Protein 6BGT (pdb70)

InterPro domains:
  IPR003006 Immunoglobulin/major histocompatibility complex, conserved site [PS00290] (214-220)
  IPR003597 Immunoglobulin C1-set [PF07654] (137-223)
  IPR003597 Immunoglobulin C1-set [SM00407] (151-226)
  IPR003599 Immunoglobulin domain subtype [SM00409] (30-129)
  IPR003599 Immunoglobulin domain subtype [SM00409] (141-232)
  IPR007110 Immunoglobulin-like domain [PS50835] (24-111)
  IPR007110 Immunoglobulin-like domain [PS50835] (135-232)
  IPR013106 Immunoglobulin V-set domain [PF07686] (28-128)
  IPR013106 Immunoglobulin V-set domain [SM00406] (40-112)
  IPR013783 Immunoglobulin-like fold [G3DSA:2.60.40.10] (18-133)
  IPR013783 Immunoglobulin-like fold [G3DSA:2.60.40.10] (134-236)
  IPR036179 Immunoglobulin-like domain superfamily [SSF48726] (24-128)
  IPR036179 Immunoglobulin-like domain superfamily [SSF48726] (132-234)
  IPR050150 Immunoglobulin Variable Light Chain [PTHR23267] (22-113)

Radius of gyration: 41.81 Å; Cα contacts (8 Å, |Δi|>4): 2658; chains: 3; bounding box: 106×92×102 Å

B-factor: mean 66.71, std 29.15, range [14.41, 177.91]

Sequence (1010 aa):
TQVCTGTDMKLRLPASPETHLDMLRHLYQGCQVVQGNLELTYLPTNASLSFLQDIQEVQGYVLIAHNQVRQVPLQRLRIVRGTQLFEDNYALAVLDNGDSPGGLRELQLRSLTEILKGGVLIQRNPQLCYQDTILWKDIFHKNNQLALTLIDTNRSRACHPCSPMCKGSRCWGESSEDCQSLTRTVCAGGCARCKGPLPTDCCHEQCAAGCTGPKHSDCLACLHFNHSGICELHCPALVTYNTDTFESMPNPEGRYTFGASCVTACPYNYLSTDVGSCTLVCPLHNQEVTAEDGTQRCEKCSKPCARVCYGLGMEHLREVRAVTSANIQEFAGCKKIFGSLAFLPESFDGDPASNTAPLQPEQLQVFETLEEITGYLYISAWPDSLPDLSVFQNLQVIRGRILHNGAYSLTLQGLGISWLGLRSLRELGSGLALIHHNTHLCFVHTVPWDQLFRNPHQALLHTANRPEDECVGEGLACHQLCARGHCWGPGPTQCVNCSQFLRGQECVEECRVLQGLPREYVNARHCLPCHPECQPQNGSVTCFGPEADQCVACAHYKDPPFCVARCPSYMPIWKFPDEEGACQPCPINDIQMTQSPSSLSASVGDRVTITCRASQDVNTAVAWYQQKPGKAPKLLIYSADFLYSGVPSRFSGSRSGTDFTLTISSLQPEDFATYYCQQHYTTPPTFGQGTKVEIKRTVAAPSVFIFPPSDEQLKSGTASVVCLLNNFYPREAKVQWKVDNALQSGNSQESVTEQDSKDSTYSLSSTLTLSKADYEKHKVYACEVTHQGLSSPVTKSFNREVQLVESGGGLVQPGGSLRLSCAASGFNIDDTYIHWVRQAPGKGLEWVARIYPTNGYTRYADSVKGRFTISADTSKNTAYLQMNSLRAEDTAVYYCSRWGGDGFYAMDYWGQGTLVTVSSASTKGPSVFPLAPTAALGCLVKDYFPEPVTVSWNSGALTSGVHTFPAVLQSSGLYSLSSVVTVPSSSLGTQTYICNVNHKPSNTKVDKKV

Structure (mmCIF, N/CA/C/O backbone):
data_6BGT
#
_entry.id   6BGT
#
_cell.length_a   62.860
_cell.length_b   114.460
_cell.length_c   204.279
_cell.angle_alpha   90.00
_cell.angle_beta   90.00
_cell.angle_gamma   90.00
#
_symmetry.space_group_name_H-M   'P 21 21 21'
#
loop_
_entity.id
_entity.type
_entity.pdbx_description
1 polymer 'Receptor tyrosine-protein kinase erbB-2'
2 polymer 'Herceptin light chain mutant'
3 polymer 'Herceptin heavy chain Fab fragment mutant'
4 non-polymer 2-acetamido-2-deoxy-beta-D-glucopyranose
5 water water
#
loop_
_atom_site.group_PDB
_atom_site.id
_atom_site.type_symbol
_atom_site.label_atom_id
_atom_site.label_alt_id
_atom_site.label_comp_id
_atom_site.label_asym_id
_atom_site.label_entity_id
_atom_site.label_seq_id
_atom_site.pdbx_PDB_ins_code
_atom_site.Cartn_x
_atom_site.Cartn_y
_atom_site.Cartn_z
_atom_site.occupancy
_atom_site.B_iso_or_equiv
_atom_site.auth_seq_id
_atom_site.auth_comp_id
_atom_site.auth_asym_id
_atom_site.auth_atom_id
_atom_site.pdbx_PDB_model_num
ATOM 1 N N . THR A 1 23 ? -16.080 31.366 -40.941 1.00 103.37 1 THR C N 1
ATOM 2 C CA . THR A 1 23 ? -15.471 31.622 -42.241 1.00 99.26 1 THR C CA 1
ATOM 3 C C . THR A 1 23 ? -16.326 32.552 -43.095 1.00 91.82 1 THR C C 1
ATOM 4 O O . THR A 1 23 ? -17.534 32.356 -43.221 1.00 97.40 1 THR C O 1
ATOM 8 N N . GLN A 1 24 ? -15.696 33.569 -43.681 1.00 78.35 2 GLN C N 1
ATOM 9 C CA . GLN A 1 24 ? -16.405 34.423 -44.624 1.00 63.82 2 GLN C CA 1
ATOM 10 C C . GLN A 1 24 ? -15.546 34.693 -45.853 1.00 54.50 2 GLN C C 1
ATOM 11 O O . GLN A 1 24 ? -16.074 34.899 -46.950 1.00 50.78 2 GLN C O 1
ATOM 17 N N . VAL A 1 25 ? -14.226 34.668 -45.688 1.00 49.34 3 VAL C N 1
ATOM 18 C CA . VAL A 1 25 ? -13.287 34.968 -46.762 1.00 47.96 3 VAL C CA 1
ATOM 19 C C . VAL A 1 25 ? -12.513 33.705 -47.112 1.00 51.10 3 VAL C C 1
ATOM 20 O O . VAL A 1 25 ? -12.115 32.938 -46.228 1.00 66.24 3 VAL C O 1
ATOM 24 N N . CYS A 1 26 ? -12.315 33.487 -48.410 1.00 38.22 4 CYS C N 1
ATOM 25 C CA . CYS A 1 26 ? -11.555 32.354 -48.914 1.00 35.83 4 CYS C CA 1
ATOM 26 C C . CYS A 1 26 ? -10.853 32.784 -50.191 1.00 39.81 4 CYS C C 1
ATOM 27 O O . CYS A 1 26 ? -11.341 33.658 -50.914 1.00 46.48 4 CYS C O 1
ATOM 30 N N . THR A 1 27 ? -9.697 32.183 -50.459 1.00 48.43 5 THR C N 1
ATOM 31 C CA . THR A 1 27 ? -9.056 32.436 -51.737 1.00 54.84 5 THR C CA 1
ATOM 32 C C . THR A 1 27 ? -9.761 31.642 -52.832 1.00 62.60 5 THR C C 1
ATOM 33 O O . THR A 1 27 ? -10.559 30.741 -52.569 1.00 61.60 5 THR C O 1
ATOM 37 N N . GLY A 1 28 ? -9.467 31.992 -54.074 1.00 58.21 6 GLY C N 1
ATOM 38 C CA . GLY A 1 28 ? -10.031 31.317 -55.220 1.00 49.05 6 GLY C CA 1
ATOM 39 C C . GLY A 1 28 ? -9.110 30.243 -55.754 1.00 43.25 6 GLY C C 1
ATOM 40 O O . GLY A 1 28 ? -8.342 29.621 -55.011 1.00 49.50 6 GLY C O 1
ATOM 41 N N . THR A 1 29 ? -9.195 30.010 -57.062 1.00 36.68 7 THR C N 1
ATOM 42 C CA . THR A 1 29 ? -8.228 29.152 -57.736 1.00 36.35 7 THR C CA 1
ATOM 43 C C . THR A 1 29 ? -7.624 29.876 -58.927 1.00 41.30 7 THR C C 1
ATOM 44 O O . THR A 1 29 ? -7.895 31.061 -59.148 1.00 34.51 7 THR C O 1
ATOM 48 N N . ASP A 1 30 ? -6.816 29.161 -59.703 1.00 46.04 8 ASP C N 1
ATOM 49 C CA . ASP A 1 30 ? -6.115 29.748 -60.835 1.00 48.36 8 ASP C CA 1
ATOM 50 C C . ASP A 1 30 ? -5.736 28.645 -61.814 1.00 47.43 8 ASP C C 1
ATOM 51 O O . ASP A 1 30 ? -4.582 28.546 -62.242 1.00 57.72 8 ASP C O 1
ATOM 56 N N . MET A 1 31 ? -6.702 27.797 -62.153 1.00 40.59 9 MET C N 1
ATOM 57 C CA . MET A 1 31 ? -6.499 26.705 -63.093 1.00 45.70 9 MET C CA 1
ATOM 58 C C . MET A 1 31 ? -7.031 27.031 -64.479 1.00 47.33 9 MET C C 1
ATOM 59 O O . MET A 1 31 ? -6.760 26.282 -65.423 1.00 40.88 9 MET C O 1
ATOM 64 N N . LYS A 1 32 ? -7.762 28.137 -64.617 1.00 47.54 10 LYS C N 1
ATOM 65 C CA . LYS A 1 32 ? -8.445 28.511 -65.849 1.00 47.17 10 LYS C CA 1
ATOM 66 C C . LYS A 1 32 ? -9.135 27.296 -66.460 1.00 45.74 10 LYS C C 1
ATOM 67 O O . LYS A 1 32 ? -9.981 26.678 -65.807 1.00 47.80 10 LYS C O 1
ATOM 73 N N . LEU A 1 33 ? -8.783 26.919 -67.687 1.00 37.78 11 LEU C N 1
ATOM 74 C CA . LEU A 1 33 ? -9.457 25.811 -68.355 1.00 35.72 11 LEU C CA 1
ATOM 75 C C . LEU A 1 33 ? -8.629 24.530 -68.368 1.00 45.84 11 LEU C C 1
ATOM 76 O O . LEU A 1 33 ? -8.906 23.630 -69.169 1.00 48.58 11 LEU C O 1
ATOM 81 N N . ARG A 1 34 ? -7.638 24.418 -67.492 1.00 51.94 12 ARG C N 1
ATOM 82 C CA . ARG A 1 34 ? -6.841 23.205 -67.418 1.00 50.89 12 ARG C CA 1
ATOM 83 C C . ARG A 1 34 ? -7.591 22.115 -66.661 1.00 58.31 12 ARG C C 1
ATOM 84 O O . ARG A 1 34 ? -8.346 22.383 -65.721 1.00 59.26 12 ARG C O 1
ATOM 92 N N . LEU A 1 35 ? -7.386 20.871 -67.095 1.00 59.02 13 LEU C N 1
ATOM 93 C CA . LEU A 1 35 ? -8.105 19.747 -66.514 1.00 55.04 13 LEU C CA 1
ATOM 94 C C . LEU A 1 35 ? -7.533 19.407 -65.140 1.00 48.40 13 LEU C C 1
ATOM 95 O O . LEU A 1 35 ? -6.318 19.475 -64.939 1.00 47.35 13 LEU C O 1
ATOM 100 N N . PRO A 1 36 ? -8.382 19.041 -64.183 1.00 50.98 14 PRO C N 1
ATOM 101 C CA . PRO A 1 36 ? -7.873 18.618 -62.873 1.00 50.88 14 PRO C CA 1
ATOM 102 C C . PRO A 1 36 ? -7.072 17.331 -63.003 1.00 53.29 14 PRO C C 1
ATOM 103 O O . PRO A 1 36 ? -7.493 16.381 -63.667 1.00 55.49 14 PRO C O 1
ATOM 107 N N . ALA A 1 37 ? -5.901 17.309 -62.368 1.00 54.96 15 ALA C N 1
ATOM 108 C CA . ALA A 1 37 ? -5.054 16.124 -62.419 1.00 45.86 15 ALA C CA 1
ATOM 109 C C . ALA A 1 37 ? -5.654 14.954 -61.654 1.00 42.83 15 ALA C C 1
ATOM 110 O O . ALA A 1 37 ? -5.327 13.800 -61.951 1.00 47.96 15 ALA C O 1
ATOM 112 N N . SER A 1 38 ? -6.525 15.226 -60.681 1.00 39.06 16 SER C N 1
ATOM 113 C CA . SER A 1 38 ? -7.179 14.201 -59.873 1.00 40.65 16 SER C CA 1
ATOM 114 C C . SER A 1 38 ? -8.686 14.412 -59.967 1.00 42.98 16 SER C C 1
ATOM 115 O O . SER A 1 38 ? -9.309 14.935 -59.031 1.00 51.26 16 SER C O 1
ATOM 118 N N . PRO A 1 39 ? -9.306 14.010 -61.081 1.00 45.58 17 PRO C N 1
ATOM 119 C CA . PRO A 1 39 ? -10.755 14.227 -61.232 1.00 46.22 17 PRO C CA 1
ATOM 120 C C . PRO A 1 39 ? -11.571 13.571 -60.136 1.00 45.59 17 PRO C C 1
ATOM 121 O O . PRO A 1 39 ? -12.684 14.023 -59.840 1.00 45.20 17 PRO C O 1
ATOM 125 N N . GLU A 1 40 ? -11.037 12.519 -59.514 1.00 42.38 18 GLU C N 1
ATOM 126 C CA . GLU A 1 40 ? -11.739 11.853 -58.427 1.00 44.63 18 GLU C CA 1
ATOM 127 C C . GLU A 1 40 ? -11.853 12.732 -57.182 1.00 42.82 18 GLU C C 1
ATOM 128 O O . GLU A 1 40 ? -12.748 12.501 -56.361 1.00 49.18 18 GLU C O 1
ATOM 134 N N . THR A 1 41 ? -10.980 13.738 -57.027 1.00 33.88 19 THR C N 1
ATOM 135 C CA . THR A 1 41 ? -10.984 14.607 -55.855 1.00 40.29 19 THR C CA 1
ATOM 136 C C . THR A 1 41 ? -11.178 16.081 -56.188 1.00 38.87 19 THR C C 1
ATOM 137 O O . THR A 1 41 ? -10.980 16.940 -55.309 1.00 53.22 19 THR C O 1
ATOM 141 N N . HIS A 1 42 ? -11.576 16.397 -57.421 1.00 30.03 20 HIS C N 1
ATOM 142 C CA . HIS A 1 42 ? -11.746 17.788 -57.825 1.00 34.36 20 HIS C CA 1
ATOM 143 C C . HIS A 1 42 ? -12.917 18.434 -57.088 1.00 43.39 20 HIS C C 1
ATOM 144 O O . HIS A 1 42 ? -12.787 19.535 -56.533 1.00 41.40 20 HIS C O 1
ATOM 151 N N . LEU A 1 43 ? -14.055 17.733 -57.023 1.00 39.76 21 LEU C N 1
ATOM 152 C CA . LEU A 1 43 ? -15.252 18.318 -56.425 1.00 35.64 21 LEU C CA 1
ATOM 153 C C . LEU A 1 43 ? -15.126 18.488 -54.914 1.00 39.33 21 LEU C C 1
ATOM 154 O O . LEU A 1 43 ? -15.586 19.496 -54.376 1.00 44.28 21 LEU C O 1
ATOM 159 N N . ASP A 1 44 ? -14.520 17.539 -54.203 1.00 46.57 22 ASP C N 1
ATOM 160 C CA . ASP A 1 44 ? -14.258 17.803 -52.792 1.00 52.87 22 ASP C CA 1
ATOM 161 C C . ASP A 1 44 ? -13.211 18.889 -52.601 1.00 48.77 22 ASP C C 1
ATOM 162 O O . ASP A 1 44 ? -13.230 19.584 -51.577 1.00 52.63 22 ASP C O 1
ATOM 167 N N . MET A 1 45 ? -12.299 19.069 -53.561 1.00 39.17 23 MET C N 1
ATOM 168 C CA . MET A 1 45 ? -11.445 20.255 -53.491 1.00 40.37 23 MET C CA 1
ATOM 169 C C . MET A 1 45 ? -12.285 21.532 -53.494 1.00 40.26 23 MET C C 1
ATOM 170 O O . MET A 1 45 ? -12.120 22.408 -52.630 1.00 36.98 23 MET C O 1
ATOM 175 N N . LEU A 1 46 ? -13.217 21.645 -54.446 1.00 33.25 24 LEU C N 1
ATOM 176 C CA . LEU A 1 46 ? -14.070 22.834 -54.491 1.00 29.50 24 LEU C CA 1
ATOM 177 C C . LEU A 1 46 ? -14.907 22.975 -53.227 1.00 30.65 24 LEU C C 1
ATOM 178 O O . LEU A 1 46 ? -15.070 24.086 -52.705 1.00 27.24 24 LEU C O 1
ATOM 183 N N . ARG A 1 47 ? -15.452 21.865 -52.726 1.00 34.07 25 ARG C N 1
ATOM 184 C CA . ARG A 1 47 ? -16.242 21.918 -51.501 1.00 35.34 25 ARG C CA 1
ATOM 185 C C . ARG A 1 47 ? -15.420 22.469 -50.343 1.00 41.24 25 ARG C C 1
ATOM 186 O O . ARG A 1 47 ? -15.848 23.402 -49.656 1.00 38.23 25 ARG C O 1
ATOM 194 N N . HIS A 1 48 ? -14.228 21.909 -50.120 1.00 45.65 26 HIS C N 1
ATOM 195 C CA . HIS A 1 48 ? -13.380 22.399 -49.037 1.00 42.18 26 HIS C CA 1
ATOM 196 C C . HIS A 1 48 ? -13.048 23.875 -49.214 1.00 43.17 26 HIS C C 1
ATOM 197 O O . HIS A 1 48 ? -13.021 24.633 -48.237 1.00 37.98 26 HIS C O 1
ATOM 204 N N . LEU A 1 49 ? -12.800 24.306 -50.451 1.00 38.91 27 LEU C N 1
ATOM 205 C CA . LEU A 1 49 ? -12.487 25.711 -50.689 1.00 33.61 27 LEU C CA 1
ATOM 206 C C . LEU A 1 49 ? -13.649 26.619 -50.306 1.00 33.65 27 LEU C C 1
ATOM 207 O O . LEU A 1 49 ? -13.500 27.531 -49.485 1.00 40.07 27 LEU C O 1
ATOM 212 N N . TYR A 1 50 ? -14.823 26.378 -50.893 1.00 35.20 28 TYR C N 1
ATOM 213 C CA . TYR A 1 50 ? -15.898 27.360 -50.888 1.00 28.60 28 TYR C CA 1
ATOM 214 C C . TYR A 1 50 ? -16.965 27.128 -49.825 1.00 29.49 28 TYR C C 1
ATOM 215 O O . TYR A 1 50 ? -17.842 27.986 -49.667 1.00 38.77 28 TYR C O 1
ATOM 224 N N . GLN A 1 51 ? -16.923 26.010 -49.101 1.00 33.00 29 GLN C N 1
ATOM 225 C CA . GLN A 1 51 ? -17.932 25.756 -48.078 1.00 40.08 29 GLN C CA 1
ATOM 226 C C . GLN A 1 51 ? -17.937 26.879 -47.050 1.00 35.37 29 GLN C C 1
ATOM 227 O O . GLN A 1 51 ? -16.920 27.148 -46.404 1.00 43.80 29 GLN C O 1
ATOM 233 N N . GLY A 1 52 ? -19.085 27.543 -46.913 1.00 35.20 30 GLY C N 1
ATOM 234 C CA . GLY A 1 52 ? -19.222 28.655 -46.000 1.00 38.96 30 GLY C CA 1
ATOM 235 C C . GLY A 1 52 ? -18.590 29.949 -46.459 1.00 39.96 30 GLY C C 1
ATOM 236 O O . GLY A 1 52 ? -18.768 30.974 -45.788 1.00 43.36 30 GLY C O 1
ATOM 237 N N . CYS A 1 53 ? -17.866 29.944 -47.575 1.00 38.19 31 CYS C N 1
ATOM 238 C CA . CYS A 1 53 ? -17.221 31.158 -48.056 1.00 45.56 31 CYS C CA 1
ATOM 239 C C . CYS A 1 53 ? -18.261 32.145 -48.574 1.00 44.06 31 CYS C C 1
ATOM 240 O O . CYS A 1 53 ? -19.208 31.761 -49.268 1.00 49.76 31 CYS C O 1
ATOM 243 N N . GLN A 1 54 ? -18.090 33.419 -48.219 1.00 38.43 32 GLN C N 1
ATOM 244 C CA . GLN A 1 54 ? -18.952 34.492 -48.700 1.00 36.92 32 GLN C CA 1
ATOM 245 C C . GLN A 1 54 ? -18.243 35.479 -49.612 1.00 32.94 32 GLN C C 1
ATOM 246 O O . GLN A 1 54 ? -18.897 36.093 -50.460 1.00 32.62 32 GLN C O 1
ATOM 252 N N . VAL A 1 55 ? -16.929 35.643 -49.464 1.00 21.15 33 VAL C N 1
ATOM 253 C CA . VAL A 1 55 ? -16.143 36.566 -50.275 1.00 31.57 33 VAL C CA 1
ATOM 254 C C . VAL A 1 55 ? -14.968 35.788 -50.853 1.00 37.07 33 VAL C C 1
ATOM 255 O O . VAL A 1 55 ? -14.074 35.363 -50.111 1.00 48.60 33 VAL C O 1
ATOM 259 N N . VAL A 1 56 ? -14.969 35.602 -52.168 1.00 30.87 34 VAL C N 1
ATOM 260 C CA . VAL A 1 56 ? -13.885 34.922 -52.865 1.00 33.14 34 VAL C CA 1
ATOM 261 C C . VAL A 1 56 ? -12.826 35.965 -53.199 1.00 37.83 34 VAL C C 1
ATOM 262 O O . VAL A 1 56 ? -13.056 36.851 -54.024 1.00 33.86 34 VAL C O 1
ATOM 266 N N . GLN A 1 57 ? -11.667 35.873 -52.550 1.00 46.19 35 GLN C N 1
ATOM 267 C CA . GLN A 1 57 ? -10.574 36.809 -52.816 1.00 44.59 35 GLN C CA 1
ATOM 268 C C . GLN A 1 57 ? -9.672 36.230 -53.906 1.00 35.31 35 GLN C C 1
ATOM 269 O O . GLN A 1 57 ? -8.531 35.816 -53.686 1.00 42.64 35 GLN C O 1
ATOM 275 N N . GLY A 1 58 ? -10.228 36.221 -55.108 1.00 29.91 36 GLY C N 1
ATOM 276 C CA . GLY A 1 58 ? -9.601 35.653 -56.287 1.00 33.25 36 GLY C CA 1
ATOM 277 C C . GLY A 1 58 ? -10.663 35.337 -57.326 1.00 36.49 36 GLY C C 1
ATOM 278 O O . GLY A 1 58 ? -11.726 35.957 -57.350 1.00 41.85 36 GLY C O 1
ATOM 279 N N . ASN A 1 59 ? -10.356 34.355 -58.164 1.00 31.03 37 ASN C N 1
ATOM 280 C CA . ASN A 1 59 ? -11.249 33.931 -59.231 1.00 28.78 37 ASN C CA 1
ATOM 281 C C . ASN A 1 59 ? -12.082 32.750 -58.759 1.00 30.42 37 ASN C C 1
ATOM 282 O O . ASN A 1 59 ? -11.550 31.809 -58.162 1.00 30.86 37 ASN C O 1
ATOM 287 N N . LEU A 1 60 ? -13.386 32.808 -59.016 1.00 29.09 38 LEU C N 1
ATOM 288 C CA . LEU A 1 60 ? -14.277 31.675 -58.793 1.00 28.70 38 LEU C CA 1
ATOM 289 C C . LEU A 1 60 ? -14.318 30.854 -60.076 1.00 28.79 38 LEU C C 1
ATOM 290 O O . LEU A 1 60 ? -14.926 31.270 -61.066 1.00 24.36 38 LEU C O 1
ATOM 295 N N . GLU A 1 61 ? -13.663 29.694 -60.069 1.00 30.93 39 GLU C N 1
ATOM 296 C CA . GLU A 1 61 ? -13.548 28.845 -61.252 1.00 33.62 39 GLU C CA 1
ATOM 297 C C . GLU A 1 61 ? -14.261 27.525 -60.990 1.00 42.71 39 GLU C C 1
ATOM 298 O O . GLU A 1 61 ? -13.830 26.735 -60.142 1.00 50.90 39 GLU C O 1
ATOM 304 N N . LEU A 1 62 ? -15.345 27.294 -61.725 1.00 40.46 40 LEU C N 1
ATOM 305 C CA . LEU A 1 62 ? -16.152 26.082 -61.644 1.00 34.32 40 LEU C CA 1
ATOM 306 C C . LEU A 1 62 ? -16.092 25.395 -63.003 1.00 43.20 40 LEU C C 1
ATOM 307 O O . LEU A 1 62 ? -16.675 25.882 -63.984 1.00 42.11 40 LEU C O 1
ATOM 312 N N . THR A 1 63 ? -15.364 24.278 -63.067 1.00 44.52 41 THR C N 1
ATOM 313 C CA . THR A 1 63 ? -15.083 23.605 -64.326 1.00 43.37 41 THR C CA 1
ATOM 314 C C . THR A 1 63 ? -15.126 22.093 -64.151 1.00 43.81 41 THR C C 1
ATOM 315 O O . THR A 1 63 ? -14.847 21.566 -63.070 1.00 44.13 41 THR C O 1
ATOM 319 N N . TYR A 1 64 ? -15.485 21.406 -65.239 1.00 45.07 42 TYR C N 1
ATOM 320 C CA . TYR A 1 64 ? -15.402 19.946 -65.338 1.00 43.79 42 TYR C CA 1
ATOM 321 C C . TYR A 1 64 ? -16.220 19.254 -64.252 1.00 39.30 42 TYR C C 1
ATOM 322 O O . TYR A 1 64 ? -15.774 18.287 -63.630 1.00 47.79 42 TYR C O 1
ATOM 331 N N . LEU A 1 65 ? -17.441 19.751 -64.031 1.00 34.34 43 LEU C N 1
ATOM 332 C CA . LEU A 1 65 ? -18.334 19.207 -63.015 1.00 40.31 43 LEU C CA 1
ATOM 333 C C . LEU A 1 65 ? -19.394 18.328 -63.651 1.00 42.45 43 LEU C C 1
ATOM 334 O O . LEU A 1 65 ? -20.086 18.777 -64.574 1.00 47.05 43 LEU C O 1
ATOM 339 N N . PRO A 1 66 ? -19.558 17.093 -63.186 1.00 41.06 44 PRO C N 1
ATOM 340 C CA . PRO A 1 66 ? -20.515 16.182 -63.819 1.00 40.73 44 PRO C CA 1
ATOM 341 C C . PRO A 1 66 ? -21.953 16.563 -63.498 1.00 43.14 44 PRO C C 1
ATOM 342 O O . PRO A 1 66 ? -22.235 17.478 -62.722 1.00 49.69 44 PRO C O 1
ATOM 346 N N . THR A 1 67 ? -22.875 15.820 -64.115 1.00 47.48 45 THR C N 1
ATOM 347 C CA . THR A 1 67 ? -24.292 16.171 -64.056 1.00 50.88 45 THR C CA 1
ATOM 348 C C . THR A 1 67 ? -24.836 16.104 -62.633 1.00 57.23 45 THR C C 1
ATOM 349 O O . THR A 1 67 ? -25.569 17.001 -62.198 1.00 63.77 45 THR C O 1
ATOM 353 N N . ASN A 1 68 ? -24.486 15.056 -61.888 1.00 59.56 46 ASN C N 1
ATOM 354 C CA . ASN A 1 68 ? -25.039 14.820 -60.562 1.00 65.97 46 ASN C CA 1
ATOM 355 C C . ASN A 1 68 ? -24.234 15.489 -59.450 1.00 59.67 46 ASN C C 1
ATOM 356 O O . ASN A 1 68 ? -24.307 15.049 -58.296 1.00 65.92 46 ASN C O 1
ATOM 361 N N . ALA A 1 69 ? -23.484 16.545 -59.764 1.00 48.16 47 ALA C N 1
ATOM 362 C CA . ALA A 1 69 ? -22.599 17.170 -58.789 1.00 46.90 47 ALA C CA 1
ATOM 363 C C . ALA A 1 69 ? -23.387 18.043 -57.819 1.00 43.29 47 ALA C C 1
ATOM 364 O O . ALA A 1 69 ? -24.138 18.930 -58.236 1.00 41.39 47 ALA C O 1
ATOM 366 N N . SER A 1 70 ? -23.205 17.793 -56.523 1.00 41.24 48 SER C N 1
ATOM 367 C CA . SER A 1 70 ? -23.849 18.585 -55.479 1.00 40.75 48 SER C CA 1
ATOM 368 C C . SER A 1 70 ? -23.015 19.835 -55.221 1.00 45.67 48 SER C C 1
ATOM 369 O O . SER A 1 70 ? -21.901 19.750 -54.694 1.00 47.50 48 SER C O 1
ATOM 372 N N . LEU A 1 71 ? -23.557 20.998 -55.583 1.00 44.45 49 LEU C N 1
ATOM 373 C CA . LEU A 1 71 ? -22.848 22.268 -55.488 1.00 38.07 49 LEU C CA 1
ATOM 374 C C . LEU A 1 71 ? -23.480 23.206 -54.462 1.00 35.68 49 LEU C C 1
ATOM 375 O O . LEU A 1 71 ? -23.411 24.429 -54.607 1.00 34.98 49 LEU C O 1
ATOM 380 N N . SER A 1 72 ? -24.090 22.644 -53.415 1.00 37.93 50 SER C N 1
ATOM 381 C CA . SER A 1 72 ? -24.748 23.478 -52.415 1.00 39.13 50 SER C CA 1
ATOM 382 C C . SER A 1 72 ? -23.756 24.373 -51.682 1.00 34.47 50 SER C C 1
ATOM 383 O O . SER A 1 72 ? -24.126 25.452 -51.205 1.00 29.86 50 SER C O 1
ATOM 386 N N . PHE A 1 73 ? -22.491 23.958 -51.601 1.00 34.36 51 PHE C N 1
ATOM 387 C CA . PHE A 1 73 ? -21.489 24.709 -50.854 1.00 32.14 51 PHE C CA 1
ATOM 388 C C . PHE A 1 73 ? -21.203 26.086 -51.444 1.00 33.00 51 PHE C C 1
ATOM 389 O O . PHE A 1 73 ? -20.454 26.854 -50.831 1.00 41.79 51 PHE C O 1
ATOM 397 N N . LEU A 1 74 ? -21.766 26.413 -52.609 1.00 30.58 52 LEU C N 1
ATOM 398 C CA . LEU A 1 74 ? -21.635 27.740 -53.200 1.00 34.43 52 LEU C CA 1
ATOM 399 C C . LEU A 1 74 ? -22.728 28.701 -52.757 1.00 34.41 52 LEU C C 1
ATOM 400 O O . LEU A 1 74 ? -22.726 29.854 -53.205 1.00 42.18 52 LEU C O 1
ATOM 405 N N . GLN A 1 75 ? -23.652 28.249 -51.900 1.00 38.20 53 GLN C N 1
ATOM 406 C CA . GLN A 1 75 ? -24.818 29.052 -51.528 1.00 38.39 53 GLN C CA 1
ATOM 407 C C . GLN A 1 75 ? -24.438 30.460 -51.086 1.00 38.32 53 GLN C C 1
ATOM 408 O O . GLN A 1 75 ? -25.107 31.437 -51.444 1.00 45.16 53 GLN C O 1
ATOM 414 N N . ASP A 1 76 ? -23.370 30.583 -50.306 1.00 29.23 54 ASP C N 1
ATOM 415 C CA . ASP A 1 76 ? -23.109 31.786 -49.527 1.00 33.45 54 ASP C CA 1
ATOM 416 C C . ASP A 1 76 ? -22.217 32.801 -50.232 1.00 36.92 54 ASP C C 1
ATOM 417 O O . ASP A 1 76 ? -21.972 33.873 -49.670 1.00 41.25 54 ASP C O 1
ATOM 422 N N . ILE A 1 77 ? -21.734 32.506 -51.437 1.00 36.16 55 ILE C N 1
ATOM 423 C CA . ILE A 1 77 ? -20.861 33.441 -52.140 1.00 36.57 55 ILE C CA 1
ATOM 424 C C . ILE A 1 77 ? -21.646 34.701 -52.484 1.00 36.41 55 ILE C C 1
ATOM 425 O O . ILE A 1 77 ? -22.683 34.639 -53.158 1.00 43.38 55 ILE C O 1
ATOM 430 N N . GLN A 1 78 ? -21.158 35.850 -52.011 1.00 31.33 56 GLN C N 1
ATOM 431 C CA . GLN A 1 78 ? -21.734 37.143 -52.357 1.00 35.68 56 GLN C CA 1
ATOM 432 C C . GLN A 1 78 ? -20.846 37.988 -53.250 1.00 36.43 56 GLN C C 1
ATOM 433 O O . GLN A 1 78 ? -21.360 38.759 -54.061 1.00 41.55 56 GLN C O 1
ATOM 439 N N . GLU A 1 79 ? -19.531 37.889 -53.096 1.00 38.31 57 GLU C N 1
ATOM 440 C CA . GLU A 1 79 ? -18.593 38.732 -53.819 1.00 38.43 57 GLU C CA 1
ATOM 441 C C . GLU A 1 79 ? -17.455 37.887 -54.371 1.00 36.61 57 GLU C C 1
ATOM 442 O O . GLU A 1 79 ? -16.936 36.998 -53.689 1.00 30.94 57 GLU C O 1
ATOM 448 N N . VAL A 1 80 ? -17.083 38.157 -55.617 1.00 31.32 58 VAL C N 1
ATOM 449 C CA . VAL A 1 80 ? -15.902 37.576 -56.245 1.00 32.51 58 VAL C CA 1
ATOM 450 C C . VAL A 1 80 ? -14.981 38.729 -56.613 1.00 35.60 58 VAL C C 1
ATOM 451 O O . VAL A 1 80 ? -15.377 39.635 -57.358 1.00 37.54 58 VAL C O 1
ATOM 455 N N . GLN A 1 81 ? -13.762 38.708 -56.074 1.00 41.24 59 GLN C N 1
ATOM 456 C CA . GLN A 1 81 ? -12.827 39.798 -56.324 1.00 35.00 59 GLN C CA 1
ATOM 457 C C . GLN A 1 81 ? -12.194 39.700 -57.706 1.00 27.81 59 GLN C C 1
ATOM 458 O O . GLN A 1 81 ? -11.876 40.729 -58.314 1.00 35.51 59 GLN C O 1
ATOM 464 N N . GLY A 1 82 ? -12.020 38.489 -58.224 1.00 19.20 60 GLY C N 1
ATOM 465 C CA . GLY A 1 82 ? -11.444 38.315 -59.542 1.00 29.85 60 GLY C CA 1
ATOM 466 C C . GLY A 1 82 ? -12.500 38.196 -60.618 1.00 34.82 60 GLY C C 1
ATOM 467 O O . GLY A 1 82 ? -13.293 39.120 -60.819 1.00 32.69 60 GLY C O 1
ATOM 468 N N . TYR A 1 83 ? -12.527 37.066 -61.316 1.00 39.76 61 TYR C N 1
ATOM 469 C CA . TYR A 1 83 ? -13.553 36.793 -62.308 1.00 39.04 61 TYR C CA 1
ATOM 470 C C . TYR A 1 83 ? -14.271 35.497 -61.961 1.00 40.08 61 TYR C C 1
ATOM 471 O O . TYR A 1 83 ? -13.821 34.707 -61.128 1.00 40.32 61 TYR C O 1
ATOM 480 N N . VAL A 1 84 ? -15.400 35.286 -62.628 1.00 33.78 62 VAL C N 1
ATOM 481 C CA . VAL A 1 84 ? -16.171 34.056 -62.534 1.00 35.38 62 VAL C CA 1
ATOM 482 C C . VAL A 1 84 ? -16.000 33.309 -63.847 1.00 33.88 62 VAL C C 1
ATOM 483 O O . VAL A 1 84 ? -16.341 33.829 -64.916 1.00 43.43 62 VAL C O 1
ATOM 487 N N . LEU A 1 85 ? -15.456 32.100 -63.769 1.00 30.60 63 LEU C N 1
ATOM 488 C CA . LEU A 1 85 ? -15.303 31.218 -64.917 1.00 38.08 63 LEU C CA 1
ATOM 489 C C . LEU A 1 85 ? -16.144 29.978 -64.664 1.00 37.33 63 LEU C C 1
ATOM 490 O O . LEU A 1 85 ? -15.942 29.285 -63.665 1.00 31.00 63 LEU C O 1
ATOM 495 N N . ILE A 1 86 ? -17.102 29.719 -65.547 1.00 35.08 64 ILE C N 1
ATOM 496 C CA . ILE A 1 86 ? -17.996 28.570 -65.456 1.00 29.18 64 ILE C CA 1
ATOM 497 C C . ILE A 1 86 ? -17.890 27.851 -66.792 1.00 31.21 64 ILE C C 1
ATOM 498 O O . ILE A 1 86 ? -18.392 28.350 -67.810 1.00 30.82 64 ILE C O 1
ATOM 503 N N . ALA A 1 87 ? -17.222 26.699 -66.806 1.00 36.78 65 ALA C N 1
ATOM 504 C CA . ALA A 1 87 ? -16.853 26.160 -68.108 1.00 37.14 65 ALA C CA 1
ATOM 505 C C . ALA A 1 87 ? -16.711 24.646 -68.067 1.00 42.14 65 ALA C C 1
ATOM 506 O O . ALA A 1 87 ? -16.340 24.069 -67.044 1.00 38.39 65 ALA C O 1
ATOM 508 N N . HIS A 1 88 ? -17.006 24.021 -69.210 1.00 44.38 66 HIS C N 1
ATOM 509 C CA . HIS A 1 88 ? -16.805 22.585 -69.429 1.00 47.32 66 HIS C CA 1
ATOM 510 C C . HIS A 1 88 ? -17.513 21.743 -68.372 1.00 45.73 66 HIS C C 1
ATOM 511 O O . HIS A 1 88 ? -16.982 20.747 -67.878 1.00 53.72 66 HIS C O 1
ATOM 518 N N . ASN A 1 89 ? -18.737 22.134 -68.036 1.00 42.37 67 ASN C N 1
ATOM 519 C CA . ASN A 1 89 ? -19.537 21.427 -67.051 1.00 39.48 67 ASN C CA 1
ATOM 520 C C . ASN A 1 89 ? -20.692 20.704 -67.727 1.00 44.34 67 ASN C C 1
ATOM 521 O O . ASN A 1 89 ? -21.180 21.122 -68.781 1.00 49.11 67 ASN C O 1
ATOM 526 N N . GLN A 1 90 ? -21.124 19.609 -67.107 1.00 41.53 68 GLN C N 1
ATOM 527 C CA . GLN A 1 90 ? -22.356 18.937 -67.489 1.00 43.98 68 GLN C CA 1
ATOM 528 C C . GLN A 1 90 ? -23.488 19.203 -66.508 1.00 46.87 68 GLN C C 1
ATOM 529 O O . GLN A 1 90 ? -24.632 18.832 -66.790 1.00 46.48 68 GLN C O 1
ATOM 535 N N . VAL A 1 91 ? -23.193 19.838 -65.370 1.00 46.99 69 VAL C N 1
ATOM 536 C CA . VAL A 1 91 ? -24.217 20.095 -64.370 1.00 45.40 69 VAL C CA 1
ATOM 537 C C . VAL A 1 91 ? -25.251 21.066 -64.938 1.00 44.18 69 VAL C C 1
ATOM 538 O O . VAL A 1 91 ? -24.940 21.945 -65.754 1.00 45.46 69 VAL C O 1
ATOM 542 N N . ARG A 1 92 ? -26.504 20.874 -64.534 1.00 46.32 70 ARG C N 1
ATOM 543 C CA . ARG A 1 92 ? -27.612 21.609 -65.124 1.00 48.15 70 ARG C CA 1
ATOM 544 C C . ARG A 1 92 ? -27.865 22.943 -64.452 1.00 48.21 70 ARG C C 1
ATOM 545 O O . ARG A 1 92 ? -28.658 23.737 -64.966 1.00 46.34 70 ARG C O 1
ATOM 553 N N . GLN A 1 93 ? -27.222 23.208 -63.322 1.00 46.80 71 GLN C N 1
ATOM 554 C CA . GLN A 1 93 ? -27.430 24.468 -62.626 1.00 46.70 71 GLN C CA 1
ATOM 555 C C . GLN A 1 93 ? -26.352 24.675 -61.577 1.00 47.75 71 GLN C C 1
ATOM 556 O O . GLN A 1 93 ? -26.085 23.777 -60.771 1.00 57.56 71 GLN C O 1
ATOM 562 N N . VAL A 1 94 ? -25.772 25.864 -61.566 1.00 40.06 72 VAL C N 1
ATOM 563 C CA . VAL A 1 94 ? -24.819 26.277 -60.537 1.00 42.40 72 VAL C CA 1
ATOM 564 C C . VAL A 1 94 ? -25.496 27.303 -59.646 1.00 39.03 72 VAL C C 1
ATOM 565 O O . VAL A 1 94 ? -25.977 28.340 -60.136 1.00 41.76 72 VAL C O 1
ATOM 569 N N . PRO A 1 95 ? -25.632 27.043 -58.345 1.00 38.73 73 PRO C N 1
ATOM 570 C CA . PRO A 1 95 ? -26.416 27.938 -57.489 1.00 36.49 73 PRO C CA 1
ATOM 571 C C . PRO A 1 95 ? -25.611 29.103 -56.936 1.00 41.18 73 PRO C C 1
ATOM 572 O O . PRO A 1 95 ? -24.959 28.990 -55.894 1.00 54.93 73 PRO C O 1
ATOM 576 N N . LEU A 1 96 ? -25.661 30.234 -57.629 1.00 34.35 74 LEU C N 1
ATOM 577 C CA . LEU A 1 96 ? -25.025 31.472 -57.199 1.00 21.32 74 LEU C CA 1
ATOM 578 C C . LEU A 1 96 ? -26.042 32.601 -57.101 1.00 29.68 74 LEU C C 1
ATOM 579 O O . LEU A 1 96 ? -25.774 33.740 -57.488 1.00 28.35 74 LEU C O 1
ATOM 584 N N . GLN A 1 97 ? -27.228 32.291 -56.572 1.00 27.45 75 GLN C N 1
ATOM 585 C CA . GLN A 1 97 ? -28.297 33.282 -56.482 1.00 28.72 75 GLN C CA 1
ATOM 586 C C . GLN A 1 97 ? -27.947 34.447 -55.567 1.00 28.93 75 GLN C C 1
ATOM 587 O O . GLN A 1 97 ? -28.639 35.469 -55.593 1.00 30.39 75 GLN C O 1
ATOM 593 N N . ARG A 1 98 ? -26.896 34.318 -54.764 1.00 29.59 76 ARG C N 1
ATOM 594 C CA . ARG A 1 98 ? -26.524 35.332 -53.788 1.00 32.47 76 ARG C CA 1
ATOM 595 C C . ARG A 1 98 ? -25.305 36.145 -54.198 1.00 34.51 76 ARG C C 1
ATOM 596 O O . ARG A 1 98 ? -24.951 37.094 -53.495 1.00 40.17 76 ARG C O 1
ATOM 604 N N . LEU A 1 99 ? -24.666 35.805 -55.313 1.00 26.78 77 LEU C N 1
ATOM 605 C CA . LEU A 1 99 ? -23.513 36.552 -55.802 1.00 33.80 77 LEU C CA 1
ATOM 606 C C . LEU A 1 99 ? -23.957 37.954 -56.202 1.00 29.08 77 LEU C C 1
ATOM 607 O O . LEU A 1 99 ? -24.737 38.126 -57.146 1.00 37.96 77 LEU C O 1
ATOM 612 N N . ARG A 1 100 ? -23.462 38.959 -55.483 1.00 24.93 78 ARG C N 1
ATOM 613 C CA . ARG A 1 100 ? -23.901 40.330 -55.695 1.00 29.85 78 ARG C CA 1
ATOM 614 C C . ARG A 1 100 ? -22.944 41.153 -56.544 1.00 41.42 78 ARG C C 1
ATOM 615 O O . ARG A 1 100 ? -23.402 41.996 -57.321 1.00 39.47 78 ARG C O 1
ATOM 623 N N . ILE A 1 101 ? -21.634 40.946 -56.426 1.00 42.15 79 ILE C N 1
ATOM 624 C CA . ILE A 1 101 ? -20.681 41.821 -57.104 1.00 37.96 79 ILE C CA 1
ATOM 625 C C . ILE A 1 101 ? -19.480 41.010 -57.570 1.00 32.09 79 ILE C C 1
ATOM 626 O O . ILE A 1 101 ? -18.945 40.182 -56.826 1.00 31.45 79 ILE C O 1
ATOM 631 N N . VAL A 1 102 ? -19.067 41.249 -58.813 1.00 34.26 80 VAL C N 1
ATOM 632 C CA . VAL A 1 102 ? -17.807 40.755 -59.358 1.00 36.61 80 VAL C CA 1
ATOM 633 C C . VAL A 1 102 ? -16.917 41.967 -59.612 1.00 37.52 80 VAL C C 1
ATOM 634 O O . VAL A 1 102 ? -17.299 42.880 -60.355 1.00 41.61 80 VAL C O 1
ATOM 638 N N . ARG A 1 103 ? -15.734 41.984 -58.997 1.00 36.63 81 ARG C N 1
ATOM 639 C CA . ARG A 1 103 ? -14.882 43.166 -59.063 1.00 41.67 81 ARG C CA 1
ATOM 640 C C . ARG A 1 103 ? -13.955 43.172 -60.269 1.00 42.13 81 ARG C C 1
ATOM 641 O O . ARG A 1 103 ? -13.654 44.247 -60.801 1.00 48.78 81 ARG C O 1
ATOM 649 N N . GLY A 1 104 ? -13.498 42.006 -60.712 1.00 37.39 82 GLY C N 1
ATOM 650 C CA . GLY A 1 104 ? -12.654 41.954 -61.887 1.00 42.30 82 GLY C CA 1
ATOM 651 C C . GLY A 1 104 ? -11.267 42.530 -61.709 1.00 47.16 82 GLY C C 1
ATOM 652 O O . GLY A 1 104 ? -10.717 43.095 -62.659 1.00 52.37 82 GLY C O 1
ATOM 653 N N . THR A 1 105 ? -10.685 42.412 -60.512 1.00 42.06 83 THR C N 1
ATOM 654 C CA . THR A 1 105 ? -9.289 42.803 -60.343 1.00 42.47 83 THR C CA 1
ATOM 655 C C . THR A 1 105 ? -8.379 41.958 -61.225 1.00 42.48 83 THR C C 1
ATOM 656 O O . THR A 1 105 ? -7.324 42.429 -61.665 1.00 46.11 83 THR C O 1
ATOM 660 N N . GLN A 1 106 ? -8.768 40.711 -61.480 1.00 43.99 84 GLN C N 1
ATOM 661 C CA . GLN A 1 106 ? -8.256 39.907 -62.578 1.00 45.79 84 GLN C CA 1
ATOM 662 C C . GLN A 1 106 ? -9.406 39.617 -63.534 1.00 43.77 84 GLN C C 1
ATOM 663 O O . GLN A 1 106 ? -10.577 39.643 -63.152 1.00 45.81 84 GLN C O 1
ATOM 669 N N . LEU A 1 107 ? -9.069 39.338 -64.789 1.00 36.26 85 LEU C N 1
ATOM 670 C CA . LEU A 1 107 ? -10.072 39.063 -65.809 1.00 35.17 85 LEU C CA 1
ATOM 671 C C . LEU A 1 107 ? -9.644 37.895 -66.678 1.00 38.18 85 LEU C C 1
ATOM 672 O O . LEU A 1 107 ? -8.485 37.806 -67.089 1.00 46.43 85 LEU C O 1
ATOM 677 N N . PHE A 1 108 ? -10.595 37.004 -66.946 1.00 40.56 86 PHE C N 1
ATOM 678 C CA . PHE A 1 108 ? -10.349 35.872 -67.829 1.00 40.42 86 PHE C CA 1
ATOM 679 C C . PHE A 1 108 ? -10.038 36.360 -69.238 1.00 43.42 86 PHE C C 1
ATOM 680 O O . PHE A 1 108 ? -10.757 37.200 -69.787 1.00 44.23 86 PHE C O 1
ATOM 688 N N . GLU A 1 109 ? -8.956 35.834 -69.819 1.00 46.91 87 GLU C N 1
ATOM 689 C CA . GLU A 1 109 ? -8.465 36.271 -71.132 1.00 45.08 87 GLU C CA 1
ATOM 690 C C . GLU A 1 109 ? -8.289 37.789 -71.180 1.00 44.90 87 GLU C C 1
ATOM 691 O O . GLU A 1 109 ? -8.422 38.416 -72.234 1.00 48.94 87 GLU C O 1
ATOM 697 N N . ASP A 1 110 ? -7.990 38.375 -70.018 1.00 43.56 88 ASP C N 1
ATOM 698 C CA . ASP A 1 110 ? -7.717 39.804 -69.849 1.00 56.06 88 ASP C CA 1
ATOM 699 C C . ASP A 1 110 ? -8.867 40.689 -70.328 1.00 55.35 88 ASP C C 1
ATOM 700 O O . ASP A 1 110 ? -8.668 41.875 -70.603 1.00 57.78 88 ASP C O 1
ATOM 705 N N . ASN A 1 111 ? -10.083 40.148 -70.410 1.00 57.53 89 ASN C N 1
ATOM 706 C CA . ASN A 1 111 ? -11.220 40.926 -70.893 1.00 54.07 89 ASN C CA 1
ATOM 707 C C . ASN A 1 111 ? -12.508 40.738 -70.106 1.00 49.58 89 ASN C C 1
ATOM 708 O O . ASN A 1 111 ? -13.384 41.604 -70.201 1.00 49.09 89 ASN C O 1
ATOM 713 N N . TYR A 1 112 ? -12.673 39.669 -69.329 1.00 45.59 90 TYR C N 1
ATOM 714 C CA . TYR A 1 112 ? -13.997 39.250 -68.892 1.00 38.97 90 TYR C CA 1
ATOM 715 C C . TYR A 1 112 ? -14.052 39.024 -67.388 1.00 42.24 90 TYR C C 1
ATOM 716 O O . TYR A 1 112 ? -13.238 38.283 -66.829 1.00 33.75 90 TYR C O 1
ATOM 725 N N . ALA A 1 113 ? -15.026 39.665 -66.744 1.00 39.91 91 ALA C N 1
ATOM 726 C CA . ALA A 1 113 ? -15.362 39.372 -65.358 1.00 31.89 91 ALA C CA 1
ATOM 727 C C . ALA A 1 113 ? -16.241 38.138 -65.226 1.00 33.99 91 ALA C C 1
ATOM 728 O O . ALA A 1 113 ? -16.268 37.530 -64.154 1.00 33.03 91 ALA C O 1
ATOM 730 N N . LEU A 1 114 ? -16.952 37.753 -66.285 1.00 30.64 92 LEU C N 1
ATOM 731 C CA . LEU A 1 114 ? -17.830 36.589 -66.262 1.00 32.32 92 LEU C CA 1
ATOM 732 C C . LEU A 1 114 ? -17.692 35.847 -67.584 1.00 35.33 92 LEU C C 1
ATOM 733 O O . LEU A 1 114 ? -17.864 36.438 -68.654 1.00 40.61 92 LEU C O 1
ATOM 738 N N . ALA A 1 115 ? -17.375 34.557 -67.507 1.00 30.43 93 ALA C N 1
ATOM 739 C CA . ALA A 1 115 ? -17.144 33.733 -68.688 1.00 39.78 93 ALA C CA 1
ATOM 740 C C . ALA A 1 115 ? -17.885 32.417 -68.516 1.00 46.30 93 ALA C C 1
ATOM 741 O O . ALA A 1 115 ? -17.554 31.632 -67.623 1.00 49.89 93 ALA C O 1
ATOM 743 N N . VAL A 1 116 ? -18.877 32.175 -69.367 1.00 43.73 94 VAL C N 1
ATOM 744 C CA . VAL A 1 116 ? -19.671 30.951 -69.346 1.00 39.00 94 VAL C CA 1
ATOM 745 C C . VAL A 1 116 ? -19.428 30.244 -70.672 1.00 41.80 94 VAL C C 1
ATOM 746 O O . VAL A 1 116 ? -19.876 30.719 -71.723 1.00 42.40 94 VAL C O 1
ATOM 750 N N . LEU A 1 117 ? -18.723 29.110 -70.633 1.00 40.08 95 LEU C N 1
ATOM 751 C CA . LEU A 1 117 ? -18.229 28.483 -71.854 1.00 42.09 95 LEU C CA 1
ATOM 752 C C . LEU A 1 117 ? -18.452 26.977 -71.849 1.00 43.44 95 LEU C C 1
ATOM 753 O O . LEU A 1 117 ? -18.174 26.309 -70.852 1.00 48.01 95 LEU C O 1
ATOM 758 N N . ASP A 1 118 ? -18.933 26.451 -72.979 1.00 41.75 96 ASP C N 1
ATOM 759 C CA . ASP A 1 118 ? -18.827 25.026 -73.314 1.00 46.29 96 ASP C CA 1
ATOM 760 C C . ASP A 1 118 ? -19.407 24.132 -72.218 1.00 44.33 96 ASP C C 1
ATOM 761 O O . ASP A 1 118 ? -18.788 23.157 -71.785 1.00 55.46 96 ASP C O 1
ATOM 766 N N . ASN A 1 119 ? -20.614 24.464 -71.768 1.00 43.58 97 ASN C N 1
ATOM 767 C CA . ASN A 1 119 ? -21.292 23.709 -70.717 1.00 48.71 97 ASN C CA 1
ATOM 768 C C . ASN A 1 119 ? -22.431 22.910 -71.356 1.00 53.81 97 ASN C C 1
ATOM 769 O O . ASN A 1 119 ? -23.584 23.339 -71.382 1.00 56.05 97 ASN C O 1
ATOM 774 N N . GLY A 1 120 ? -22.098 21.726 -71.858 1.00 55.46 98 GLY C N 1
ATOM 775 C CA . GLY A 1 120 ? -23.072 20.884 -72.539 1.00 60.52 98 GLY C CA 1
ATOM 776 C C . GLY A 1 120 ? -22.373 19.747 -73.266 1.00 72.78 98 GLY C C 1
ATOM 777 O O . GLY A 1 120 ? -21.269 19.329 -72.887 1.00 79.77 98 GLY C O 1
ATOM 778 N N . ASP A 1 121 ? -23.030 19.252 -74.307 1.00 80.99 99 ASP C N 1
ATOM 779 C CA . ASP A 1 121 ? -22.460 18.211 -75.151 1.00 85.80 99 ASP C CA 1
ATOM 780 C C . ASP A 1 121 ? -22.020 16.987 -74.349 1.00 78.29 99 ASP C C 1
ATOM 781 O O . ASP A 1 121 ? -21.056 16.310 -74.708 1.00 73.43 99 ASP C O 1
ATOM 786 N N . SER A 1 133 ? -32.322 12.984 -70.131 1.00 77.35 111 SER C N 1
ATOM 787 C CA . SER A 1 133 ? -32.277 14.429 -70.330 1.00 78.23 111 SER C CA 1
ATOM 788 C C . SER A 1 133 ? -30.844 14.899 -70.560 1.00 78.62 111 SER C C 1
ATOM 789 O O . SER A 1 133 ? -29.924 14.462 -69.869 1.00 86.36 111 SER C O 1
ATOM 792 N N . PRO A 1 134 ? -30.655 15.791 -71.530 1.00 74.66 112 PRO C N 1
ATOM 793 C CA . PRO A 1 134 ? -29.301 16.254 -71.847 1.00 72.38 112 PRO C CA 1
ATOM 794 C C . PRO A 1 134 ? -28.715 17.100 -70.729 1.00 66.73 112 PRO C C 1
ATOM 795 O O . PRO A 1 134 ? -29.427 17.781 -69.987 1.00 71.71 112 PRO C O 1
ATOM 799 N N . GLY A 1 135 ? -27.388 17.047 -70.614 1.00 55.23 113 GLY C N 1
ATOM 800 C CA . GLY A 1 135 ? -26.680 17.820 -69.619 1.00 50.22 113 GLY C CA 1
ATOM 801 C C . GLY A 1 135 ? -26.382 19.230 -70.092 1.00 53.37 113 GLY C C 1
ATOM 802 O O . GLY A 1 135 ? -26.635 19.608 -71.235 1.00 59.41 113 GLY C O 1
ATOM 803 N N . GLY A 1 136 ? -25.836 20.017 -69.184 1.00 42.75 114 GLY C N 1
ATOM 804 C CA . GLY A 1 136 ? -25.487 21.378 -69.526 1.00 42.86 114 GLY C CA 1
ATOM 805 C C . GLY A 1 136 ? -26.364 22.389 -68.807 1.00 49.63 114 GLY C C 1
ATOM 806 O O . GLY A 1 136 ? -27.535 22.134 -68.492 1.00 47.00 114 GLY C O 1
ATOM 807 N N . LEU A 1 137 ? -25.789 23.563 -68.558 1.00 51.95 115 LEU C N 1
ATOM 808 C CA . LEU A 1 137 ? -26.477 24.623 -67.833 1.00 49.55 115 LEU C CA 1
ATOM 809 C C . LEU A 1 137 ? -27.730 25.068 -68.581 1.00 50.41 115 LEU C C 1
ATOM 810 O O . LEU A 1 137 ? -27.690 25.321 -69.790 1.00 45.70 115 LEU C O 1
ATOM 815 N N . ARG A 1 138 ? -28.850 25.155 -67.859 1.00 50.43 116 ARG C N 1
ATOM 816 C CA . ARG A 1 138 ? -30.113 25.634 -68.415 1.00 47.83 116 ARG C CA 1
ATOM 817 C C . ARG A 1 138 ? -30.351 27.115 -68.154 1.00 44.39 116 ARG C C 1
ATOM 818 O O . ARG A 1 138 ? -30.887 27.815 -69.018 1.00 37.64 116 ARG C O 1
ATOM 826 N N . GLU A 1 139 ? -29.975 27.599 -66.973 1.00 42.30 117 GLU C N 1
ATOM 827 C CA . GLU A 1 139 ? -30.222 28.970 -66.554 1.00 39.45 117 GLU C CA 1
ATOM 828 C C . GLU A 1 139 ? -29.029 29.453 -65.742 1.00 42.50 117 GLU C C 1
ATOM 829 O O . GLU A 1 139 ? -28.374 28.665 -65.055 1.00 47.82 117 GLU C O 1
ATOM 835 N N . LEU A 1 140 ? -28.751 30.756 -65.819 1.00 40.85 118 LEU C N 1
ATOM 836 C CA . LEU A 1 140 ? -27.678 31.327 -65.008 1.00 36.58 118 LEU C CA 1
ATOM 837 C C . LEU A 1 140 ? -28.141 31.592 -63.578 1.00 38.14 118 LEU C C 1
ATOM 838 O O . LEU A 1 140 ? -27.403 31.320 -62.624 1.00 45.87 118 LEU C O 1
ATOM 843 N N . GLN A 1 141 ? -29.360 32.121 -63.420 1.00 35.64 119 GLN C N 1
ATOM 844 C CA . GLN A 1 141 ? -29.973 32.393 -62.113 1.00 47.52 119 GLN C CA 1
ATOM 845 C C . GLN A 1 141 ? -29.105 33.280 -61.226 1.00 43.77 119 GLN C C 1
ATOM 846 O O . GLN A 1 141 ? -29.140 33.163 -59.998 1.00 56.74 119 GLN C O 1
ATOM 852 N N . LEU A 1 142 ? -28.331 34.175 -61.839 1.00 37.35 120 LEU C N 1
ATOM 853 C CA . LEU A 1 142 ? -27.554 35.179 -61.114 1.00 38.90 120 LEU C CA 1
ATOM 854 C C . LEU A 1 142 ? -28.455 36.352 -60.715 1.00 38.62 120 LEU C C 1
ATOM 855 O O . LEU A 1 142 ? -28.287 37.489 -61.155 1.00 45.40 120 LEU C O 1
ATOM 860 N N . ARG A 1 143 ? -29.422 36.056 -59.842 1.00 38.43 121 ARG C N 1
ATOM 861 C CA . ARG A 1 143 ? -30.501 36.998 -59.563 1.00 41.40 121 ARG C CA 1
ATOM 862 C C . ARG A 1 143 ? -30.095 38.138 -58.634 1.00 39.28 121 ARG C C 1
ATOM 863 O O . ARG A 1 143 ? -30.875 39.083 -58.473 1.00 50.23 121 ARG C O 1
ATOM 871 N N . SER A 1 144 ? -28.908 38.092 -58.033 1.00 34.66 122 SER C N 1
ATOM 872 C CA . SER A 1 144 ? -28.396 39.206 -57.241 1.00 29.16 122 SER C CA 1
ATOM 873 C C . SER A 1 144 ? -27.246 39.945 -57.907 1.00 31.47 122 SER C C 1
ATOM 874 O O . SER A 1 144 ? -26.769 40.938 -57.355 1.00 34.34 122 SER C O 1
ATOM 877 N N . LEU A 1 145 ? -26.799 39.498 -59.074 1.00 28.92 123 LEU C N 1
ATOM 878 C CA . LEU A 1 145 ? -25.621 40.072 -59.721 1.00 28.26 123 LEU C CA 1
ATOM 879 C C . LEU A 1 145 ? -25.986 41.434 -60.302 1.00 32.88 123 LEU C C 1
ATOM 880 O O . LEU A 1 145 ? -26.578 41.530 -61.380 1.00 43.65 123 LEU C O 1
ATOM 885 N N . THR A 1 146 ? -25.629 42.501 -59.584 1.00 31.24 124 THR C N 1
ATOM 886 C CA . THR A 1 146 ? -25.950 43.858 -60.009 1.00 35.16 124 THR C CA 1
ATOM 887 C C . THR A 1 146 ? -24.729 44.766 -60.113 1.00 38.15 124 THR C C 1
ATOM 888 O O . THR A 1 146 ? -24.897 45.987 -60.207 1.00 42.89 124 THR C O 1
ATOM 892 N N . GLU A 1 147 ? -23.510 44.226 -60.101 1.00 35.06 125 GLU C N 1
ATOM 893 C CA . GLU A 1 147 ? -22.338 45.088 -60.252 1.00 37.74 125 GLU C CA 1
ATOM 894 C C . GLU A 1 147 ? -21.165 44.297 -60.807 1.00 44.60 125 GLU C C 1
ATOM 895 O O . GLU A 1 147 ? -20.776 43.277 -60.233 1.00 36.99 125 GLU C O 1
ATOM 901 N N . ILE A 1 148 ? -20.610 44.765 -61.920 1.00 43.51 126 ILE C N 1
ATOM 902 C CA . ILE A 1 148 ? -19.322 44.310 -62.426 1.00 38.19 126 ILE C CA 1
ATOM 903 C C . ILE A 1 148 ? -18.437 45.546 -62.533 1.00 42.00 126 ILE C C 1
ATOM 904 O O . ILE A 1 148 ? -18.674 46.422 -63.375 1.00 43.45 126 ILE C O 1
ATOM 909 N N . LEU A 1 149 ? -17.436 45.633 -61.654 1.00 41.08 127 LEU C N 1
ATOM 910 C CA . LEU A 1 149 ? -16.605 46.832 -61.596 1.00 37.41 127 LEU C CA 1
ATOM 911 C C . LEU A 1 149 ? -15.705 46.948 -62.817 1.00 41.12 127 LEU C C 1
ATOM 912 O O . LEU A 1 149 ? -15.519 48.045 -63.354 1.00 45.97 127 LEU C O 1
ATOM 917 N N . LYS A 1 150 ? -15.135 45.834 -63.262 1.00 40.24 128 LYS C N 1
ATOM 918 C CA . LYS A 1 150 ? -14.264 45.810 -64.425 1.00 45.09 128 LYS C CA 1
ATOM 919 C C . LYS A 1 150 ? -14.479 44.505 -65.176 1.00 39.05 128 LYS C C 1
ATOM 920 O O . LYS A 1 150 ? -14.791 43.472 -64.578 1.00 34.81 128 LYS C O 1
ATOM 926 N N . GLY A 1 151 ? -14.328 44.560 -66.494 1.00 34.09 129 GLY C N 1
ATOM 927 C CA . GLY A 1 151 ? -14.411 43.374 -67.312 1.00 34.99 129 GLY C CA 1
ATOM 928 C C . GLY A 1 151 ? -15.782 43.196 -67.958 1.00 43.21 129 GLY C C 1
ATOM 929 O O . GLY A 1 151 ? -16.779 43.800 -67.546 1.00 39.47 129 GLY C O 1
ATOM 930 N N . GLY A 1 152 ? -15.809 42.346 -68.970 1.00 45.05 130 GLY C N 1
ATOM 931 C CA . GLY A 1 152 ? -17.022 42.089 -69.739 1.00 43.17 130 GLY C CA 1
ATOM 932 C C . GLY A 1 152 ? -17.592 40.710 -69.489 1.00 44.60 130 GLY C C 1
ATOM 933 O O . GLY A 1 152 ? -17.203 39.985 -68.573 1.00 43.92 130 GLY C O 1
ATOM 934 N N . VAL A 1 153 ? -18.550 40.350 -70.344 1.00 43.58 131 VAL C N 1
ATOM 935 C CA . VAL A 1 153 ? -19.280 39.094 -70.236 1.00 40.03 131 VAL C CA 1
ATOM 936 C C . VAL A 1 153 ? -19.058 38.289 -71.510 1.00 41.21 131 VAL C C 1
ATOM 937 O O . VAL A 1 153 ? -19.241 38.805 -72.621 1.00 49.70 131 VAL C O 1
ATOM 941 N N . LEU A 1 154 ? -18.669 37.027 -71.341 1.00 35.68 132 LEU C N 1
ATOM 942 C CA . LEU A 1 154 ? -18.384 36.116 -72.445 1.00 41.94 132 LEU C CA 1
ATOM 943 C C . LEU A 1 154 ? -19.195 34.847 -72.230 1.00 48.20 132 LEU C C 1
ATOM 944 O O . LEU A 1 154 ? -18.912 34.077 -71.307 1.00 52.07 132 LEU C O 1
ATOM 949 N N . ILE A 1 155 ? -20.202 34.626 -73.072 1.00 46.05 133 ILE C N 1
ATOM 950 C CA . ILE A 1 155 ? -21.076 33.462 -72.965 1.00 46.61 133 ILE C CA 1
ATOM 951 C C . ILE A 1 155 ? -21.101 32.766 -74.319 1.00 46.75 133 ILE C C 1
ATOM 952 O O . ILE A 1 155 ? -21.590 33.336 -75.302 1.00 45.06 133 ILE C O 1
ATOM 957 N N . GLN A 1 156 ? -20.571 31.543 -74.375 1.00 42.94 134 GLN C N 1
ATOM 958 C CA . GLN A 1 156 ? -20.362 30.862 -75.646 1.00 50.45 134 GLN C CA 1
ATOM 959 C C . GLN A 1 156 ? -20.628 29.369 -75.510 1.00 51.08 134 GLN C C 1
ATOM 960 O O . GLN A 1 156 ? -20.245 28.749 -74.514 1.00 47.67 134 GLN C O 1
ATOM 966 N N . ARG A 1 157 ? -21.283 28.807 -76.529 1.00 49.85 135 ARG C N 1
ATOM 967 C CA 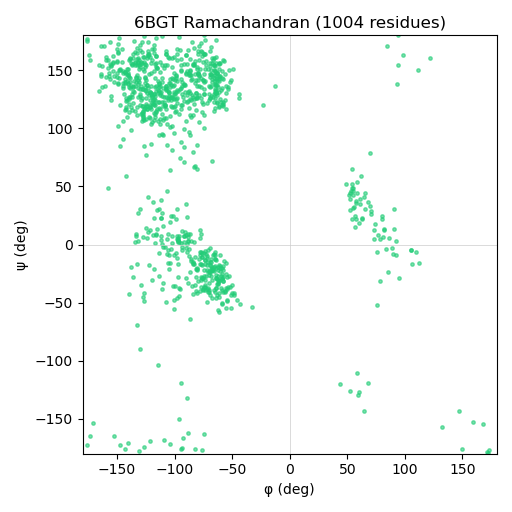. ARG A 1 157 ? -21.370 27.359 -76.730 1.00 47.85 135 ARG C CA 1
ATOM 968 C C . ARG A 1 157 ? -22.005 26.655 -75.531 1.00 50.12 135 ARG C C 1
ATOM 969 O O . ARG A 1 157 ? -21.457 25.704 -74.970 1.00 54.14 135 ARG C O 1
ATOM 977 N N . ASN A 1 158 ? -23.194 27.126 -75.154 1.00 44.90 136 ASN C N 1
ATOM 978 C CA . ASN A 1 158 ? -23.976 26.570 -74.051 1.00 42.57 136 ASN C CA 1
ATOM 979 C C . ASN A 1 158 ? -25.311 26.111 -74.624 1.00 51.60 136 ASN C C 1
ATOM 980 O O . ASN A 1 158 ? -26.297 26.865 -74.611 1.00 49.79 136 ASN C O 1
ATOM 985 N N . PRO A 1 159 ? -25.386 24.882 -75.144 1.00 52.40 137 PRO C N 1
ATOM 986 C CA . PRO A 1 159 ? -26.575 24.477 -75.917 1.00 49.44 137 PRO C CA 1
ATOM 987 C C . PRO A 1 159 ? -27.877 24.492 -75.134 1.00 50.94 137 PRO C C 1
ATOM 988 O O . PRO A 1 159 ? -28.934 24.744 -75.727 1.00 54.43 137 PRO C O 1
ATOM 992 N N . GLN A 1 160 ? -27.848 24.226 -73.830 1.00 49.52 138 GLN C N 1
ATOM 993 C CA . GLN A 1 160 ? -29.069 24.159 -73.036 1.00 41.08 138 GLN C CA 1
ATOM 994 C C . GLN A 1 160 ? -29.410 25.471 -72.343 1.00 41.62 138 GLN C C 1
ATOM 995 O O . GLN A 1 160 ? -30.415 25.531 -71.627 1.00 47.42 138 GLN C O 1
ATOM 1001 N N . LEU A 1 161 ? -28.616 26.519 -72.544 1.00 46.15 139 LEU C N 1
ATOM 1002 C CA . LEU A 1 161 ? -28.774 27.745 -71.775 1.00 47.07 139 LEU C CA 1
ATOM 1003 C C . LEU A 1 161 ? -29.872 28.622 -72.363 1.00 52.23 139 LEU C C 1
ATOM 1004 O O . LEU A 1 161 ? -29.997 28.754 -73.584 1.00 56.23 139 LEU C O 1
ATOM 1009 N N . CYS A 1 162 ? -30.670 29.222 -71.480 1.00 55.63 140 CYS C N 1
ATOM 1010 C CA . CYS A 1 162 ? -31.760 30.103 -71.868 1.00 57.62 140 CYS C CA 1
ATOM 1011 C C . CYS A 1 162 ? -31.683 31.401 -71.076 1.00 50.91 140 CYS C C 1
ATOM 1012 O O . CYS A 1 162 ? -31.121 31.445 -69.978 1.00 58.10 140 CYS C O 1
ATOM 1015 N N . TYR A 1 163 ? -32.249 32.458 -71.659 1.00 45.59 141 TYR C N 1
ATOM 1016 C CA . TYR A 1 163 ? -32.519 33.773 -71.069 1.00 52.49 141 TYR C CA 1
ATOM 1017 C C . TYR A 1 163 ? -31.298 34.688 -70.984 1.00 53.42 141 TYR C C 1
ATOM 1018 O O . TYR A 1 163 ? -31.426 35.787 -70.431 1.00 52.51 141 TYR C O 1
ATOM 1027 N N . GLN A 1 164 ? -30.131 34.298 -71.507 1.00 50.67 142 GLN C N 1
ATOM 1028 C CA . GLN A 1 164 ? -28.963 35.166 -71.374 1.00 50.59 142 GLN C CA 1
ATOM 1029 C C . GLN A 1 164 ? -29.023 36.348 -72.335 1.00 60.11 142 GLN C C 1
ATOM 1030 O O . GLN A 1 164 ? -28.469 37.412 -72.037 1.00 64.91 142 GLN C O 1
ATOM 1036 N N . ASP A 1 165 ? -29.685 36.187 -73.483 1.00 58.70 143 ASP C N 1
ATOM 1037 C CA . ASP A 1 165 ? -29.906 37.288 -74.415 1.00 58.60 143 ASP C CA 1
ATOM 1038 C C . ASP A 1 165 ? -30.815 38.362 -73.841 1.00 59.63 143 ASP C C 1
ATOM 1039 O O . ASP A 1 165 ? -30.969 39.423 -74.456 1.00 66.23 143 ASP C O 1
ATOM 1044 N N . THR A 1 166 ? -31.407 38.104 -72.683 1.00 54.58 144 THR C N 1
ATOM 1045 C CA . THR A 1 166 ? -32.495 38.885 -72.123 1.00 51.00 144 THR C CA 1
ATOM 1046 C C . THR A 1 166 ? -32.030 39.924 -71.107 1.00 52.78 144 THR C C 1
ATOM 1047 O O . THR A 1 166 ? -32.660 40.982 -70.980 1.00 53.78 144 THR C O 1
ATOM 1051 N N . ILE A 1 167 ? -30.913 39.663 -70.426 1.00 53.69 145 ILE C N 1
ATOM 1052 C CA . ILE A 1 167 ? -30.406 40.559 -69.396 1.00 49.67 145 ILE C CA 1
ATOM 1053 C C . ILE A 1 167 ? -29.919 41.863 -70.016 1.00 52.32 145 ILE C C 1
ATOM 1054 O O . ILE A 1 167 ? -29.240 41.868 -71.052 1.00 52.87 145 ILE C O 1
ATOM 1059 N N . LEU A 1 168 ? -30.268 42.982 -69.382 1.00 51.15 146 LEU C N 1
ATOM 1060 C CA . LEU A 1 168 ? -29.671 44.279 -69.701 1.00 46.41 146 LEU C CA 1
ATOM 1061 C C . LEU A 1 168 ? -28.322 44.330 -68.994 1.00 43.60 146 LEU C C 1
ATOM 1062 O O . LEU A 1 168 ? -28.196 44.827 -67.874 1.00 43.06 146 LEU C O 1
ATOM 1067 N N . TRP A 1 169 ? -27.299 43.790 -69.662 1.00 49.47 147 TRP C N 1
ATOM 1068 C CA . TRP A 1 169 ? -25.964 43.703 -69.075 1.00 49.40 147 TRP C CA 1
ATOM 1069 C C . TRP A 1 169 ? -25.423 45.066 -68.677 1.00 43.33 147 TRP C C 1
ATOM 1070 O O . TRP A 1 169 ? -24.612 45.172 -67.750 1.00 43.54 147 TRP C O 1
ATOM 1081 N N . LYS A 1 170 ? -25.860 46.115 -69.367 1.00 48.23 148 LYS C N 1
ATOM 1082 C CA . LYS A 1 170 ? -25.359 47.460 -69.131 1.00 56.88 148 LYS C CA 1
ATOM 1083 C C . LYS A 1 170 ? -25.820 48.033 -67.794 1.00 51.43 148 LYS C C 1
ATOM 1084 O O . LYS A 1 170 ? -25.156 48.927 -67.258 1.00 58.79 148 LYS C O 1
ATOM 1090 N N . ASP A 1 171 ? -26.920 47.535 -67.229 1.00 44.46 149 ASP C N 1
ATOM 1091 C CA . ASP A 1 171 ? -27.269 47.932 -65.871 1.00 40.19 149 ASP C CA 1
ATOM 1092 C C . ASP A 1 171 ? -26.304 47.331 -64.858 1.00 40.95 149 ASP C C 1
ATOM 1093 O O . ASP A 1 171 ? -26.106 47.894 -63.775 1.00 35.25 149 ASP C O 1
ATOM 1098 N N . ILE A 1 172 ? -25.694 46.196 -65.195 1.00 39.93 150 ILE C N 1
ATOM 1099 C CA . ILE A 1 172 ? -24.829 45.508 -64.246 1.00 34.99 150 ILE C CA 1
ATOM 1100 C C . ILE A 1 172 ? -23.442 46.136 -64.225 1.00 41.90 150 ILE C C 1
ATOM 1101 O O . ILE A 1 172 ? -22.841 46.298 -63.157 1.00 41.51 150 ILE C O 1
ATOM 1106 N N . PHE A 1 173 ? -22.917 46.512 -65.390 1.00 44.64 151 PHE C N 1
ATOM 1107 C CA . PHE A 1 173 ? -21.593 47.119 -65.444 1.00 45.03 151 PHE C CA 1
ATOM 1108 C C . PHE A 1 173 ? -21.568 48.415 -64.644 1.00 49.37 151 PHE C C 1
ATOM 1109 O O . PHE A 1 173 ? -22.550 49.160 -64.602 1.00 48.59 151 PHE C O 1
ATOM 1117 N N . HIS A 1 174 ? -20.441 48.674 -63.989 1.00 47.54 152 HIS C N 1
ATOM 1118 C CA . HIS A 1 174 ? -20.245 49.960 -63.336 1.00 44.47 152 HIS C CA 1
ATOM 1119 C C . HIS A 1 174 ? -20.090 51.050 -64.395 1.00 49.14 152 HIS C C 1
ATOM 1120 O O . HIS A 1 174 ? -19.694 50.784 -65.534 1.00 49.38 152 HIS C O 1
ATOM 1127 N N . LYS A 1 175 ? -20.440 52.286 -64.017 1.00 55.18 153 LYS C N 1
ATOM 1128 C CA . LYS A 1 175 ? -20.398 53.399 -64.966 1.00 63.89 153 LYS C CA 1
ATOM 1129 C C . LYS A 1 175 ? -19.016 53.540 -65.594 1.00 69.71 153 LYS C C 1
ATOM 1130 O O . LYS A 1 175 ? -18.895 53.834 -66.791 1.00 71.74 153 LYS C O 1
ATOM 1136 N N . ASN A 1 176 ? -17.960 53.314 -64.812 1.00 68.53 154 ASN C N 1
ATOM 1137 C CA . ASN A 1 176 ? -16.608 53.379 -65.349 1.00 70.14 154 ASN C CA 1
ATOM 1138 C C . ASN A 1 176 ? -16.218 52.131 -66.141 1.00 71.42 154 ASN C C 1
ATOM 1139 O O . ASN A 1 176 ? -15.061 52.024 -66.566 1.00 74.67 154 ASN C O 1
ATOM 1144 N N . ASN A 1 177 ? -17.149 51.195 -66.362 1.00 70.52 155 ASN C N 1
ATOM 1145 C CA . ASN A 1 177 ? -16.852 49.945 -67.054 1.00 77.14 155 ASN C CA 1
ATOM 1146 C C . ASN A 1 177 ? -17.879 49.656 -68.147 1.00 87.23 155 ASN C C 1
ATOM 1147 O O . ASN A 1 177 ? -18.111 48.499 -68.497 1.00 85.69 155 ASN C O 1
ATOM 1152 N N . GLN A 1 178 ? -18.507 50.680 -68.722 1.00 90.80 156 GLN C N 1
ATOM 1153 C CA . GLN A 1 178 ? -19.678 50.437 -69.563 1.00 91.77 156 GLN C CA 1
ATOM 1154 C C . GLN A 1 178 ? -19.387 50.378 -71.058 1.00 89.95 156 GLN C C 1
ATOM 1155 O O . GLN A 1 178 ? -20.314 50.223 -71.852 1.00 83.26 156 GLN C O 1
ATOM 1161 N N . LEU A 1 179 ? -18.138 50.469 -71.480 1.00 90.57 157 LEU C N 1
ATOM 1162 C CA . LEU A 1 179 ? -17.801 49.974 -72.808 1.00 88.78 157 LEU C CA 1
ATOM 1163 C C . LEU A 1 179 ? -17.098 48.628 -72.723 1.00 81.43 157 LEU C C 1
ATOM 1164 O O . LEU A 1 179 ? -16.356 48.242 -73.632 1.00 78.91 157 LEU C O 1
ATOM 1169 N N . ALA A 1 180 ? -17.345 47.903 -71.633 1.00 78.34 158 ALA C N 1
ATOM 1170 C CA . ALA A 1 180 ? -16.798 46.568 -71.458 1.00 78.26 158 ALA C CA 1
ATOM 1171 C C . ALA A 1 180 ? -17.374 45.624 -72.501 1.00 75.81 158 ALA C C 1
ATOM 1172 O O . ALA A 1 180 ? -18.560 45.687 -72.839 1.00 74.13 158 ALA C O 1
ATOM 1174 N N . LEU A 1 181 ? -16.521 44.744 -73.008 1.00 73.07 159 LEU C N 1
ATOM 1175 C CA . LEU A 1 181 ? -16.906 43.868 -74.100 1.00 78.10 159 LEU C CA 1
ATOM 1176 C C . LEU A 1 181 ? -18.008 42.910 -73.663 1.00 76.83 159 LEU C C 1
ATOM 1177 O O . LEU A 1 181 ? -18.111 42.532 -72.495 1.00 78.67 159 LEU C O 1
ATOM 1182 N N . THR A 1 182 ? -18.849 42.530 -74.619 1.00 70.28 160 THR C N 1
ATOM 1183 C CA . THR A 1 182 ? -19.978 41.649 -74.339 1.00 59.85 160 THR C CA 1
ATOM 1184 C C . THR A 1 182 ? -20.166 40.754 -75.554 1.00 67.91 160 THR C C 1
ATOM 1185 O O . THR A 1 182 ? -20.640 41.216 -76.596 1.00 76.34 160 THR C O 1
ATOM 1189 N N . LEU A 1 183 ? -19.777 39.487 -75.428 1.00 65.46 161 LEU C N 1
ATOM 1190 C CA . LEU A 1 183 ? -19.855 38.527 -76.528 1.00 64.05 161 LEU C CA 1
ATOM 1191 C C . LEU A 1 183 ? -20.758 37.388 -76.070 1.00 59.77 161 LEU C C 1
ATOM 1192 O O . LEU A 1 183 ? -20.339 36.527 -75.288 1.00 61.13 161 LEU C O 1
ATOM 1197 N N . ILE A 1 184 ? -21.996 37.382 -76.558 1.00 56.29 162 ILE C N 1
ATOM 1198 C CA . ILE A 1 184 ? -23.054 36.538 -76.014 1.00 55.00 162 ILE C CA 1
ATOM 1199 C C . ILE A 1 184 ? -23.643 35.698 -77.138 1.00 57.83 162 ILE C C 1
ATOM 1200 O O . ILE A 1 184 ? -24.353 36.216 -78.011 1.00 61.24 162 ILE C O 1
ATOM 1205 N N . ASP A 1 185 ? -23.339 34.403 -77.116 1.00 58.32 163 ASP C N 1
ATOM 1206 C CA . ASP A 1 185 ? -23.892 33.450 -78.066 1.00 62.85 163 ASP C CA 1
ATOM 1207 C C . ASP A 1 185 ? -25.285 33.029 -77.611 1.00 62.00 163 ASP C C 1
ATOM 1208 O O . ASP A 1 185 ? -25.482 32.660 -76.449 1.00 57.30 163 ASP C O 1
ATOM 1213 N N . THR A 1 186 ? -26.250 33.083 -78.530 1.00 67.50 164 THR C N 1
ATOM 1214 C CA . THR A 1 186 ? -27.637 32.746 -78.234 1.00 65.06 164 THR C CA 1
ATOM 1215 C C . THR A 1 186 ? -28.094 31.469 -78.927 1.00 64.25 164 THR C C 1
ATOM 1216 O O . THR A 1 186 ? -29.283 31.141 -78.874 1.00 70.59 164 THR C O 1
ATOM 1220 N N . ASN A 1 187 ? -27.188 30.746 -79.580 1.00 63.01 165 ASN C N 1
ATOM 1221 C CA . ASN A 1 187 ? -27.560 29.504 -80.244 1.00 63.05 165 ASN C 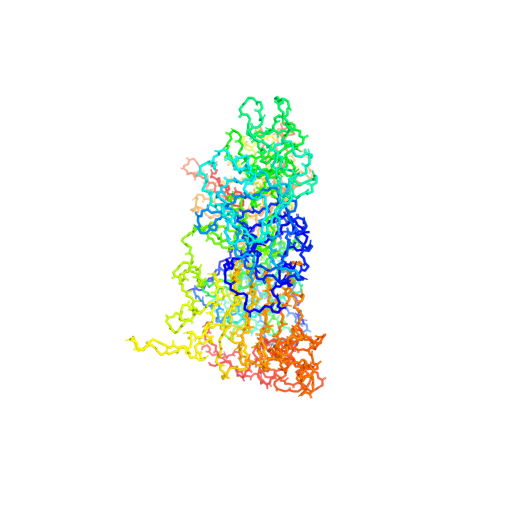CA 1
ATOM 1222 C C . ASN A 1 187 ? -27.875 28.434 -79.205 1.00 61.77 165 ASN C C 1
ATOM 1223 O O . ASN A 1 187 ? -27.090 28.206 -78.279 1.00 64.35 165 ASN C O 1
ATOM 1228 N N . ARG A 1 188 ? -29.029 27.780 -79.350 1.00 63.06 166 ARG C N 1
ATOM 1229 C CA . ARG A 1 188 ? -29.477 26.795 -78.375 1.00 63.00 166 ARG C CA 1
ATOM 1230 C C . ARG A 1 188 ? -29.954 25.526 -79.066 1.00 69.36 166 ARG C C 1
ATOM 1231 O O . ARG A 1 188 ? -30.156 25.480 -80.283 1.00 75.16 166 ARG C O 1
ATOM 1239 N N . SER A 1 189 ? -30.162 24.496 -78.243 1.00 65.22 167 SER C N 1
ATOM 1240 C CA . SER A 1 189 ? -30.733 23.226 -78.673 1.00 62.17 167 SER C CA 1
ATOM 1241 C C . SER A 1 189 ? -32.060 22.939 -77.977 1.00 58.18 167 SER C C 1
ATOM 1242 O O . SER A 1 189 ? -32.458 21.776 -77.863 1.00 56.40 167 SER C O 1
ATOM 1245 N N . ARG A 1 190 ? -32.743 23.976 -77.495 1.00 53.98 168 ARG C N 1
ATOM 1246 C CA . ARG A 1 190 ? -34.058 23.818 -76.888 1.00 49.72 168 ARG C CA 1
ATOM 1247 C C . ARG A 1 190 ? -34.787 25.150 -76.958 1.00 56.57 168 ARG C C 1
ATOM 1248 O O . ARG A 1 190 ? -34.171 26.208 -77.108 1.00 58.63 168 ARG C O 1
ATOM 1256 N N . ALA A 1 191 ? -36.110 25.083 -76.863 1.00 57.12 169 ALA C N 1
ATOM 1257 C CA . ALA A 1 191 ? -36.927 26.278 -76.734 1.00 57.76 169 ALA C CA 1
ATOM 1258 C C . ALA A 1 191 ? -36.979 26.695 -75.271 1.00 63.23 169 ALA C C 1
ATOM 1259 O O . ALA A 1 191 ? -36.779 25.878 -74.369 1.00 69.23 169 ALA C O 1
ATOM 1261 N N . CYS A 1 192 ? -37.233 27.977 -75.040 1.00 62.13 170 CYS C N 1
ATOM 1262 C CA . CYS A 1 192 ? -37.325 28.516 -73.693 1.00 63.20 170 CYS C CA 1
ATOM 1263 C C . CYS A 1 192 ? -38.767 28.906 -73.396 1.00 65.13 170 CYS C C 1
ATOM 1264 O O . CYS A 1 192 ? -39.467 29.442 -74.258 1.00 71.08 170 CYS C O 1
ATOM 1267 N N . HIS A 1 193 ? -39.217 28.630 -72.178 1.00 57.52 171 HIS C N 1
ATOM 1268 C CA . HIS A 1 193 ? -40.451 29.238 -71.683 1.00 54.09 171 HIS C CA 1
ATOM 1269 C C . HIS A 1 193 ? -40.238 30.744 -71.534 1.00 54.00 171 HIS C C 1
ATOM 1270 O O . HIS A 1 193 ? -39.108 31.208 -71.370 1.00 56.39 171 HIS C O 1
ATOM 1277 N N . PRO A 1 194 ? -41.303 31.535 -71.600 1.00 52.64 172 PRO C N 1
ATOM 1278 C CA . PRO A 1 194 ? -41.146 32.975 -71.361 1.00 51.84 172 PRO C CA 1
ATOM 1279 C C . PRO A 1 194 ? -40.725 33.254 -69.928 1.00 55.58 172 PRO C C 1
ATOM 1280 O O . PRO A 1 194 ? -40.866 32.411 -69.035 1.00 57.34 172 PRO C O 1
ATOM 1284 N N . CYS A 1 195 ? -40.171 34.456 -69.725 1.00 57.79 173 CYS C N 1
ATOM 1285 C CA . CYS A 1 195 ? -39.941 34.931 -68.364 1.00 57.64 173 CYS C CA 1
ATOM 1286 C C . CYS A 1 195 ? -41.263 34.949 -67.601 1.00 50.40 173 CYS C C 1
ATOM 1287 O O . CYS A 1 195 ? -42.351 34.980 -68.188 1.00 47.95 173 CYS C O 1
ATOM 1290 N N . SER A 1 196 ? -41.162 34.937 -66.284 1.00 43.81 174 SER C N 1
ATOM 1291 C CA . SER A 1 196 ? -42.352 35.008 -65.453 1.00 38.00 174 SER C CA 1
ATOM 1292 C C . SER A 1 196 ? -43.135 36.281 -65.770 1.00 40.36 174 SER C C 1
ATOM 1293 O O . SER A 1 196 ? -42.531 37.325 -66.045 1.00 43.30 174 SER C O 1
ATOM 1296 N N . PRO A 1 197 ? -44.476 36.234 -65.763 1.00 46.48 175 PRO C N 1
ATOM 1297 C CA . PRO A 1 197 ? -45.264 37.466 -65.938 1.00 48.59 175 PRO C CA 1
ATOM 1298 C C . PRO A 1 197 ? -44.896 38.526 -64.908 1.00 53.00 175 PRO C C 1
ATOM 1299 O O . PRO A 1 197 ? -45.219 39.707 -65.070 1.00 56.14 175 PRO C O 1
ATOM 1303 N N . MET A 1 198 ? -44.211 38.097 -63.844 1.00 53.36 176 MET C N 1
ATOM 1304 C CA . MET A 1 198 ? -43.730 39.022 -62.825 1.00 51.51 176 MET C CA 1
ATOM 1305 C C . MET A 1 198 ? -42.708 40.000 -63.395 1.00 54.20 176 MET C C 1
ATOM 1306 O O . MET A 1 198 ? -42.687 41.176 -63.012 1.00 52.05 176 MET C O 1
ATOM 1311 N N . CYS A 1 199 ? -41.850 39.536 -64.301 1.00 55.20 177 CYS C N 1
ATOM 1312 C CA . CYS A 1 199 ? -40.815 40.381 -64.889 1.00 56.62 177 CYS C CA 1
ATOM 1313 C C . CYS A 1 199 ? -41.449 41.246 -65.970 1.00 66.22 177 CYS C C 1
ATOM 1314 O O . CYS A 1 199 ? -41.748 40.757 -67.064 1.00 74.44 177 CYS C O 1
ATOM 1317 N N . LYS A 1 200 ? -41.650 42.534 -65.681 1.00 66.16 178 LYS C N 1
ATOM 1318 C CA . LYS A 1 200 ? -42.376 43.377 -66.624 1.00 64.01 178 LYS C CA 1
ATOM 1319 C C . LYS A 1 200 ? -41.497 43.938 -67.732 1.00 58.51 178 LYS C C 1
ATOM 1320 O O . LYS A 1 200 ? -42.029 44.396 -68.749 1.00 59.25 178 LYS C O 1
ATOM 1326 N N . GLY A 1 201 ? -40.180 43.920 -67.567 1.00 45.02 179 GLY C N 1
ATOM 1327 C CA . GLY A 1 201 ? -39.300 44.212 -68.675 1.00 44.71 179 GLY C CA 1
ATOM 1328 C C . GLY A 1 201 ? -38.938 43.004 -69.502 1.00 54.06 179 GLY C C 1
ATOM 1329 O O . GLY A 1 201 ? -38.146 43.118 -70.443 1.00 57.07 179 GLY C O 1
ATOM 1330 N N . SER A 1 202 ? -39.510 41.843 -69.174 1.00 53.29 180 SER C N 1
ATOM 1331 C CA . SER A 1 202 ? -39.146 40.566 -69.785 1.00 50.49 180 SER C CA 1
ATOM 1332 C C . SER A 1 202 ? -37.652 40.286 -69.642 1.00 50.44 180 SER C C 1
ATOM 1333 O O . SER A 1 202 ? -37.044 39.647 -70.506 1.00 47.04 180 SER C O 1
ATOM 1336 N N . ARG A 1 203 ? -37.058 40.761 -68.545 1.00 50.51 181 ARG C N 1
ATOM 1337 C CA . ARG A 1 203 ? -35.640 40.587 -68.252 1.00 40.54 181 ARG C CA 1
ATOM 1338 C C . ARG A 1 203 ? -35.494 39.682 -67.034 1.00 37.24 181 ARG C C 1
ATOM 1339 O O . ARG A 1 203 ? -35.931 40.043 -65.935 1.00 45.25 181 ARG C O 1
ATOM 1347 N N . CYS A 1 204 ? -34.875 38.516 -67.223 1.00 40.05 182 CYS C N 1
ATOM 1348 C CA . CYS A 1 204 ? -34.869 37.501 -66.180 1.00 40.92 182 CYS C CA 1
ATOM 1349 C C . CYS A 1 204 ? -33.646 36.601 -66.315 1.00 41.06 182 CYS C C 1
ATOM 1350 O O . CYS A 1 204 ? -33.052 36.477 -67.390 1.00 44.00 182 CYS C O 1
ATOM 1353 N N . TRP A 1 205 ? -33.275 35.978 -65.192 1.00 33.56 183 TRP C N 1
ATOM 1354 C CA . TRP A 1 205 ? -32.175 35.021 -65.101 1.00 32.72 183 TRP C CA 1
ATOM 1355 C C . TRP A 1 205 ? -32.655 33.577 -65.166 1.00 39.13 183 TRP C C 1
ATOM 1356 O O . TRP A 1 205 ? -31.851 32.652 -65.002 1.00 38.95 183 TRP C O 1
ATOM 1367 N N . GLY A 1 206 ? -33.944 33.373 -65.392 1.00 44.86 184 GLY C N 1
ATOM 1368 C CA . GLY A 1 206 ? -34.556 32.064 -65.327 1.00 46.68 184 GLY C CA 1
ATOM 1369 C C . GLY A 1 206 ? -36.052 32.237 -65.455 1.00 46.37 184 GLY C C 1
ATOM 1370 O O . GLY A 1 206 ? -36.557 33.353 -65.587 1.00 47.16 184 GLY C O 1
ATOM 1371 N N . GLU A 1 207 ? -36.762 31.116 -65.409 1.00 40.75 185 GLU C N 1
ATOM 1372 C CA . GLU A 1 207 ? -38.199 31.187 -65.634 1.00 38.32 185 GLU C CA 1
ATOM 1373 C C . GLU A 1 207 ? -39.004 31.415 -64.358 1.00 36.46 185 GLU C C 1
ATOM 1374 O O . GLU A 1 207 ? -40.214 31.646 -64.445 1.00 38.55 185 GLU C O 1
ATOM 1380 N N . SER A 1 208 ? -38.369 31.388 -63.189 1.00 39.06 186 SER C N 1
ATOM 1381 C CA . SER A 1 208 ? -39.083 31.612 -61.940 1.00 42.79 186 SER C CA 1
ATOM 1382 C C . SER A 1 208 ? -39.435 33.090 -61.764 1.00 42.39 186 SER C C 1
ATOM 1383 O O . SER A 1 208 ? -38.887 33.976 -62.427 1.00 45.44 186 SER C O 1
ATOM 1386 N N . SER A 1 209 ? -40.367 33.349 -60.842 1.00 35.03 187 SER C N 1
ATOM 1387 C CA . SER A 1 209 ? -40.812 34.717 -60.598 1.00 39.34 187 SER C CA 1
ATOM 1388 C C . SER A 1 209 ? -39.782 35.532 -59.829 1.00 46.02 187 SER C C 1
ATOM 1389 O O . SER A 1 209 ? -39.813 36.764 -59.893 1.00 55.00 187 SER C O 1
ATOM 1392 N N . GLU A 1 210 ? -38.877 34.879 -59.104 1.00 39.60 188 GLU C N 1
ATOM 1393 C CA . GLU A 1 210 ? -37.786 35.560 -58.419 1.00 44.71 188 GLU C CA 1
ATOM 1394 C C . GLU A 1 210 ? -36.521 35.651 -59.261 1.00 38.98 188 GLU C C 1
ATOM 1395 O O . GLU A 1 210 ? -35.485 36.086 -58.750 1.00 33.89 188 GLU C O 1
ATOM 1401 N N . ASP A 1 211 ? -36.578 35.253 -60.530 1.00 41.32 189 ASP C N 1
ATOM 1402 C CA . ASP A 1 211 ? -35.434 35.335 -61.425 1.00 40.59 189 ASP C CA 1
ATOM 1403 C C . ASP A 1 211 ? -35.454 36.585 -62.296 1.00 41.99 189 ASP C C 1
ATOM 1404 O O . ASP A 1 211 ? -34.598 36.728 -63.172 1.00 35.47 189 ASP C O 1
ATOM 1409 N N . CYS A 1 212 ? -36.406 37.489 -62.073 1.00 39.99 190 CYS C N 1
ATOM 1410 C CA . CYS A 1 212 ? -36.420 38.761 -62.782 1.00 40.11 190 CYS C CA 1
ATOM 1411 C C . CYS A 1 212 ? -35.150 39.543 -62.475 1.00 43.62 190 CYS C C 1
ATOM 1412 O O . CYS A 1 212 ? -34.623 39.495 -61.359 1.00 46.05 190 CYS C O 1
ATOM 1415 N N . GLN A 1 213 ? -34.658 40.275 -63.468 1.00 39.10 191 GLN C N 1
ATOM 1416 C CA . GLN A 1 213 ? -33.493 41.117 -63.236 1.00 40.94 191 GLN C CA 1
ATOM 1417 C C . GLN A 1 213 ? -33.912 42.418 -62.566 1.00 43.48 191 GLN C C 1
ATOM 1418 O O . GLN A 1 213 ? -34.784 43.134 -63.060 1.00 46.63 191 GLN C O 1
ATOM 1424 N N . SER A 1 214 ? -33.273 42.733 -61.448 1.00 46.97 192 SER C N 1
ATOM 1425 C CA . SER A 1 214 ? -33.458 44.011 -60.777 1.00 48.10 192 SER C CA 1
ATOM 1426 C C . SER A 1 214 ? -32.463 45.015 -61.351 1.00 51.07 192 SER C C 1
ATOM 1427 O O . SER A 1 214 ? -31.249 44.779 -61.338 1.00 49.94 192 SER C O 1
ATOM 1430 N N . LEU A 1 215 ? -32.976 46.128 -61.862 1.00 53.32 193 LEU C N 1
ATOM 1431 C CA . LEU A 1 215 ? -32.133 47.183 -62.412 1.00 43.76 193 LEU C CA 1
ATOM 1432 C C . LEU A 1 215 ? -31.755 48.162 -61.313 1.00 46.61 193 LEU C C 1
ATOM 1433 O O . LEU A 1 215 ? -32.621 48.650 -60.585 1.00 51.21 193 LEU C O 1
ATOM 1438 N N . THR A 1 216 ? -30.463 48.444 -61.190 1.00 43.73 194 THR C N 1
ATOM 1439 C CA . THR A 1 216 ? -29.994 49.311 -60.129 1.00 44.21 194 THR C CA 1
ATOM 1440 C C . THR A 1 216 ? -29.347 50.593 -60.622 1.00 43.82 194 THR C C 1
ATOM 1441 O O . THR A 1 216 ? -28.935 51.407 -59.792 1.00 44.39 194 THR C O 1
ATOM 1445 N N . ARG A 1 217 ? -29.283 50.822 -61.913 1.00 47.66 195 ARG C N 1
ATOM 1446 C CA . ARG A 1 217 ? -28.496 51.978 -62.325 1.00 53.36 195 ARG C CA 1
ATOM 1447 C C . ARG A 1 217 ? -29.130 52.772 -63.456 1.00 59.05 195 ARG C C 1
ATOM 1448 O O . ARG A 1 217 ? -29.122 54.004 -63.405 1.00 62.37 195 ARG C O 1
ATOM 1456 N N . THR A 1 218 ? -29.680 52.105 -64.472 1.00 61.02 196 THR C N 1
ATOM 1457 C CA . THR A 1 218 ? -30.383 52.800 -65.544 1.00 62.41 196 THR C CA 1
ATOM 1458 C C . THR A 1 218 ? -31.746 53.331 -65.112 1.00 68.73 196 THR C C 1
ATOM 1459 O O . THR A 1 218 ? -32.401 54.031 -65.893 1.00 69.46 196 THR C O 1
ATOM 1463 N N . VAL A 1 219 ? -32.178 53.023 -63.888 1.00 74.16 197 VAL C N 1
ATOM 1464 C CA . VAL A 1 219 ? -33.501 53.388 -63.388 1.00 72.95 197 VAL C CA 1
ATOM 1465 C C . VAL A 1 219 ? -33.469 54.662 -62.539 1.00 71.42 197 VAL C C 1
ATOM 1466 O O . VAL A 1 219 ? -34.528 55.270 -62.302 1.00 73.46 197 VAL C O 1
ATOM 1470 N N . CYS A 1 220 ? -32.286 55.132 -62.158 1.00 70.08 198 CYS C N 1
ATOM 1471 C CA . CYS A 1 220 ? -32.109 56.037 -61.032 1.00 69.52 198 CYS C CA 1
ATOM 1472 C C . CYS A 1 220 ? -32.446 57.486 -61.368 1.00 74.78 198 CYS C C 1
ATOM 1473 O O . CYS A 1 220 ? -32.229 57.956 -62.488 1.00 73.93 198 CYS C O 1
ATOM 1476 N N . ALA A 1 221 ? -32.962 58.194 -60.361 1.00 78.71 199 ALA C N 1
ATOM 1477 C CA . ALA A 1 221 ? -33.285 59.608 -60.502 1.00 81.15 199 ALA C CA 1
ATOM 1478 C C . ALA A 1 221 ? -32.025 60.454 -60.400 1.00 86.30 199 ALA C C 1
ATOM 1479 O O . ALA A 1 221 ? -31.101 60.138 -59.644 1.00 89.69 199 ALA C O 1
ATOM 1481 N N . GLY A 1 222 ? -32.000 61.552 -61.153 1.00 87.51 200 GLY C N 1
ATOM 1482 C CA . GLY A 1 222 ? -30.780 62.325 -61.229 1.00 91.14 200 GLY C CA 1
ATOM 1483 C C . GLY A 1 222 ? -29.671 61.513 -61.876 1.00 93.87 200 GLY C C 1
ATOM 1484 O O . GLY A 1 222 ? -29.894 60.719 -62.794 1.00 98.00 200 GLY C O 1
ATOM 1485 N N . GLY A 1 223 ? -28.456 61.703 -61.372 1.00 90.64 201 GLY C N 1
ATOM 1486 C CA . GLY A 1 223 ? -27.310 61.017 -61.933 1.00 91.90 201 GLY C CA 1
ATOM 1487 C C . GLY A 1 223 ? -26.654 60.039 -60.982 1.00 85.97 201 GLY C C 1
ATOM 1488 O O . GLY A 1 223 ? -25.446 59.802 -61.068 1.00 89.13 201 GLY C O 1
ATOM 1489 N N . CYS A 1 224 ? -27.441 59.462 -60.075 1.00 78.55 202 CYS C N 1
ATOM 1490 C CA . CYS A 1 224 ? -26.897 58.546 -59.082 1.00 77.36 202 CYS C CA 1
ATOM 1491 C C . CYS A 1 224 ? -26.298 57.317 -59.754 1.00 71.04 202 CYS C C 1
ATOM 1492 O O . CYS A 1 224 ? -26.762 56.865 -60.803 1.00 72.75 202 CYS C O 1
ATOM 1495 N N . ALA A 1 225 ? -25.249 56.774 -59.132 1.00 56.40 203 ALA C N 1
ATOM 1496 C CA . ALA A 1 225 ? -24.657 55.541 -59.637 1.00 55.58 203 ALA C CA 1
ATOM 1497 C C . ALA A 1 225 ? -25.569 54.342 -59.403 1.00 53.79 203 ALA C C 1
ATOM 1498 O O . ALA A 1 225 ? -25.634 53.447 -60.251 1.00 52.52 203 ALA C O 1
ATOM 1500 N N . ARG A 1 226 ? -26.269 54.298 -58.267 1.00 49.70 204 ARG C N 1
ATOM 1501 C CA . ARG A 1 226 ? -27.124 53.167 -57.926 1.00 48.05 204 ARG C CA 1
ATOM 1502 C C . ARG A 1 226 ? -28.318 53.650 -57.110 1.00 50.00 204 ARG C C 1
ATOM 1503 O O . ARG A 1 226 ? -28.229 54.629 -56.366 1.00 55.54 204 ARG C O 1
ATOM 1511 N N . CYS A 1 227 ? -29.438 52.943 -57.251 1.00 53.36 205 CYS C N 1
ATOM 1512 C CA . CYS A 1 227 ? -30.656 53.282 -56.527 1.00 62.65 205 CYS C CA 1
ATOM 1513 C C . CYS A 1 227 ? -31.468 52.023 -56.242 1.00 67.18 205 CYS C C 1
ATOM 1514 O O . CYS A 1 227 ? -31.243 50.960 -56.829 1.00 72.08 205 CYS C O 1
ATOM 1517 N N . LYS A 1 228 ? -32.420 52.167 -55.319 1.00 63.34 206 LYS C N 1
ATOM 1518 C CA . LYS A 1 228 ? -33.384 51.134 -54.960 1.00 56.51 206 LYS C CA 1
ATOM 1519 C C . LYS A 1 228 ? -34.750 51.382 -55.593 1.00 66.92 206 LYS C C 1
ATOM 1520 O O . LYS A 1 228 ? -35.714 50.675 -55.278 1.00 64.21 206 LYS C O 1
ATOM 1526 N N . GLY A 1 229 ? -34.851 52.375 -56.472 1.00 69.67 207 GLY C N 1
ATOM 1527 C CA . GLY A 1 229 ? -36.111 52.788 -57.036 1.00 72.59 207 GLY C CA 1
ATOM 1528 C C . GLY A 1 229 ? -35.951 54.060 -57.842 1.00 78.17 207 GLY C C 1
ATOM 1529 O O . GLY A 1 229 ? -34.851 54.607 -57.968 1.00 85.10 207 GLY C O 1
ATOM 1530 N N . PRO A 1 230 ? -37.056 54.570 -58.392 1.00 77.53 208 PRO C N 1
ATOM 1531 C CA . PRO A 1 230 ? -36.970 55.683 -59.343 1.00 74.26 208 PRO C CA 1
ATOM 1532 C C . PRO A 1 230 ? -36.943 57.072 -58.720 1.00 69.09 208 PRO C C 1
ATOM 1533 O O . PRO A 1 230 ? -36.626 58.037 -59.427 1.00 61.69 208 PRO C O 1
ATOM 1537 N N . LEU A 1 231 ? -37.245 57.209 -57.440 1.00 73.17 209 LEU C N 1
ATOM 1538 C CA . LEU A 1 231 ? -37.153 58.493 -56.758 1.00 81.70 209 LEU C CA 1
ATOM 1539 C C . LEU A 1 231 ? -35.724 58.773 -56.297 1.00 87.67 209 LEU C C 1
ATOM 1540 O O . LEU A 1 231 ? -34.935 57.848 -56.086 1.00 91.53 209 LEU C O 1
ATOM 1545 N N . PRO A 1 232 ? -35.361 60.052 -56.139 1.00 89.63 210 PRO C N 1
ATOM 1546 C CA . PRO A 1 232 ? -34.034 60.385 -55.597 1.00 93.35 210 PRO C CA 1
ATOM 1547 C C . PRO A 1 232 ? -33.836 60.038 -54.130 1.00 91.86 210 PRO C C 1
ATOM 1548 O O . PRO A 1 232 ? -32.677 60.038 -53.668 1.00 92.28 210 PRO C O 1
ATOM 1552 N N . THR A 1 233 ? -34.910 59.810 -53.359 1.00 89.74 211 THR C N 1
ATOM 1553 C CA . THR A 1 233 ? -34.706 59.253 -52.026 1.00 84.58 211 THR C CA 1
ATOM 1554 C C . THR A 1 233 ? -34.325 57.787 -52.101 1.00 78.49 211 THR C C 1
ATOM 1555 O O . THR A 1 233 ? -33.818 57.233 -51.121 1.00 74.82 211 THR C O 1
ATOM 1559 N N . ASP A 1 234 ? -34.566 57.153 -53.248 1.00 76.71 212 ASP C N 1
ATOM 1560 C CA . ASP A 1 234 ? -34.147 55.781 -53.481 1.00 81.32 212 ASP C CA 1
ATOM 1561 C C . ASP A 1 234 ? -32.662 55.662 -53.802 1.00 78.16 212 ASP C C 1
ATOM 1562 O O . ASP A 1 234 ? -32.157 54.540 -53.901 1.00 71.88 212 ASP C O 1
ATOM 1567 N N . CYS A 1 235 ? -31.957 56.781 -53.962 1.00 76.50 213 CYS C N 1
ATOM 1568 C CA . CYS A 1 235 ? -30.570 56.745 -54.404 1.00 73.10 213 CYS C CA 1
ATOM 1569 C C . CYS A 1 235 ? -29.653 56.196 -53.316 1.00 69.34 213 CYS C C 1
ATOM 1570 O O . CYS A 1 235 ? -29.908 56.341 -52.117 1.00 71.65 213 CYS C O 1
ATOM 1573 N N . CYS A 1 236 ? -28.562 55.575 -53.753 1.00 59.42 214 CYS C N 1
ATOM 1574 C CA . CYS A 1 236 ? -27.601 54.950 -52.858 1.00 57.54 214 CYS C CA 1
ATOM 1575 C C . CYS A 1 236 ? -26.406 55.865 -52.629 1.00 52.24 214 CYS C C 1
ATOM 1576 O O . CYS A 1 236 ? -25.995 56.608 -53.527 1.00 52.45 214 CYS C O 1
ATOM 1579 N N . HIS A 1 237 ? -25.857 55.799 -51.414 1.00 48.46 215 HIS C N 1
ATOM 1580 C CA . HIS A 1 237 ? -24.665 56.550 -51.045 1.00 50.34 215 HIS C CA 1
ATOM 1581 C C . HIS A 1 237 ? -23.567 56.360 -52.085 1.00 54.48 215 HIS C C 1
ATOM 1582 O O . HIS A 1 237 ? -23.495 55.330 -52.762 1.00 53.08 215 HIS C O 1
ATOM 1589 N N . GLU A 1 238 ? -22.707 57.375 -52.215 1.00 54.13 216 GLU C N 1
ATOM 1590 C CA . GLU A 1 238 ? -21.639 57.324 -53.211 1.00 56.30 216 GLU C CA 1
ATOM 1591 C C . GLU A 1 238 ? -20.726 56.119 -53.009 1.00 46.86 216 GLU C C 1
ATOM 1592 O O . GLU A 1 238 ? -20.192 55.577 -53.984 1.00 41.61 216 GLU C O 1
ATOM 1598 N N . GLN A 1 239 ? -20.544 55.680 -51.764 1.00 43.84 217 GLN C N 1
ATOM 1599 C CA . GLN A 1 239 ? -19.626 54.589 -51.457 1.00 40.99 217 GLN C CA 1
ATOM 1600 C C . GLN A 1 239 ? -20.234 53.205 -51.652 1.00 43.62 217 GLN C C 1
ATOM 1601 O O . GLN A 1 239 ? -19.552 52.210 -51.384 1.00 48.68 217 GLN C O 1
ATOM 1607 N N . CYS A 1 240 ? -21.483 53.109 -52.103 1.00 41.49 218 CYS C N 1
ATOM 1608 C CA . CYS A 1 240 ? -22.110 51.817 -52.342 1.00 40.64 218 CYS C CA 1
ATOM 1609 C C . CYS A 1 240 ? -21.790 51.309 -53.741 1.00 42.03 218 CYS C C 1
ATOM 1610 O O . CYS A 1 240 ? -21.680 52.088 -54.693 1.00 47.67 218 CYS C O 1
ATOM 1613 N N . ALA A 1 241 ? -21.653 49.994 -53.855 1.00 38.26 219 ALA C N 1
ATOM 1614 C CA . ALA A 1 241 ? -21.724 49.298 -55.127 1.00 40.46 219 ALA C CA 1
ATOM 1615 C C . ALA A 1 241 ? -22.938 48.376 -55.115 1.00 41.98 219 ALA C C 1
ATOM 1616 O O . ALA A 1 241 ? -23.396 47.951 -54.050 1.00 33.03 219 ALA C O 1
ATOM 1618 N N . ALA A 1 242 ? -23.482 48.120 -56.310 1.00 45.14 220 ALA C N 1
ATOM 1619 C CA . ALA A 1 242 ? -24.504 47.103 -56.564 1.00 47.19 220 ALA C CA 1
ATOM 1620 C C . ALA A 1 242 ? -25.919 47.515 -56.158 1.00 47.96 220 ALA C C 1
ATOM 1621 O O . ALA A 1 242 ? -26.888 47.079 -56.788 1.00 45.18 220 ALA C O 1
ATOM 1623 N N . GLY A 1 243 ? -26.064 48.329 -55.127 1.00 46.29 221 GLY C N 1
ATOM 1624 C CA . GLY A 1 243 ? -27.381 48.743 -54.683 1.00 42.05 221 GLY C CA 1
ATOM 1625 C C . GLY A 1 243 ? -27.390 48.992 -53.188 1.00 49.80 221 GLY C C 1
ATOM 1626 O O . GLY A 1 243 ? -26.370 48.908 -52.513 1.00 50.08 221 GLY C O 1
ATOM 1627 N N . CYS A 1 244 ? -28.582 49.301 -52.681 1.00 47.45 222 CYS C N 1
ATOM 1628 C CA . CYS A 1 244 ? -28.725 49.655 -51.277 1.00 47.16 222 CYS C CA 1
ATOM 1629 C C . CYS A 1 244 ? -30.131 49.343 -50.782 1.00 42.69 222 CYS C C 1
ATOM 1630 O O . CYS A 1 244 ? -31.088 49.271 -51.556 1.00 49.91 222 CYS C O 1
ATOM 1633 N N . THR A 1 245 ? -30.236 49.155 -49.467 1.00 36.48 223 THR C N 1
ATOM 1634 C CA . THR A 1 245 ? -31.513 49.093 -48.769 1.00 37.97 223 THR C CA 1
ATOM 1635 C C . THR A 1 245 ? -31.884 50.425 -48.135 1.00 53.76 223 THR C C 1
ATOM 1636 O O . THR A 1 245 ? -32.925 50.517 -47.477 1.00 57.96 223 THR C O 1
ATOM 1640 N N . GLY A 1 246 ? -31.069 51.459 -48.331 1.00 57.93 224 GLY C N 1
ATOM 1641 C CA . GLY A 1 246 ? -31.309 52.762 -47.757 1.00 59.39 224 GLY C CA 1
ATOM 1642 C C . GLY A 1 246 ? -30.269 53.761 -48.217 1.00 69.97 224 GLY C C 1
ATOM 1643 O O . GLY A 1 246 ? -29.319 53.418 -48.928 1.00 81.96 224 GLY C O 1
ATOM 1644 N N . PRO A 1 247 ? -30.422 55.021 -47.810 1.00 63.56 225 PRO C N 1
ATOM 1645 C CA . PRO A 1 247 ? -29.560 56.078 -48.353 1.00 58.20 225 PRO C CA 1
ATOM 1646 C C . PRO A 1 247 ? -28.238 56.228 -47.615 1.00 54.23 225 PRO C C 1
ATOM 1647 O O . PRO A 1 247 ? -27.321 56.887 -48.116 1.00 54.33 225 PRO C O 1
ATOM 1651 N N . LYS A 1 248 ? -28.124 55.629 -46.433 1.00 54.74 226 LYS C N 1
ATOM 1652 C CA . LYS A 1 248 ? -26.903 55.754 -45.652 1.00 58.46 226 LYS C CA 1
ATOM 1653 C C . LYS A 1 248 ? -25.776 54.924 -46.259 1.00 61.54 226 LYS C C 1
ATOM 1654 O O . LYS A 1 248 ? -25.990 54.026 -47.078 1.00 56.08 226 LYS C O 1
ATOM 1660 N N . HIS A 1 249 ? -24.556 55.230 -45.828 1.00 61.59 227 HIS C N 1
ATOM 1661 C CA . HIS A 1 249 ? -23.399 54.409 -46.152 1.00 58.70 227 HIS C CA 1
ATOM 1662 C C . HIS A 1 249 ? -23.318 53.154 -45.296 1.00 57.44 227 HIS C C 1
ATOM 1663 O O . HIS A 1 249 ? -22.273 52.495 -45.274 1.00 50.51 227 HIS C O 1
ATOM 1670 N N . SER A 1 250 ? -24.392 52.825 -44.577 1.00 54.70 228 SER C N 1
ATOM 1671 C CA . SER A 1 250 ? -24.514 51.569 -43.847 1.00 44.84 228 SER C CA 1
ATOM 1672 C C . SER A 1 250 ? -25.642 50.708 -44.401 1.00 39.05 228 SER C C 1
ATOM 1673 O O . SER A 1 250 ? -25.996 49.690 -43.792 1.00 42.68 228 SER C O 1
ATOM 1676 N N . ASP A 1 251 ? -26.224 51.100 -45.535 1.00 38.81 229 ASP C N 1
ATOM 1677 C CA . ASP A 1 251 ? -27.298 50.352 -46.174 1.00 39.27 229 ASP C CA 1
ATOM 1678 C C . ASP A 1 251 ? -26.876 49.816 -47.534 1.00 39.44 229 ASP C C 1
ATOM 1679 O O . ASP A 1 251 ? -27.725 49.389 -48.318 1.00 46.00 229 ASP C O 1
ATOM 1684 N N . CYS A 1 252 ? -25.582 49.845 -47.835 1.00 34.83 230 CYS C N 1
ATOM 1685 C CA . CYS A 1 252 ? -25.103 49.309 -49.097 1.00 38.79 230 CYS C CA 1
ATOM 1686 C C . CYS A 1 252 ? -25.262 47.793 -49.131 1.00 39.17 230 CYS C C 1
ATOM 1687 O O . CYS A 1 252 ? -25.157 47.106 -48.110 1.00 35.56 230 CYS C O 1
ATOM 1690 N N . LEU A 1 253 ? -25.525 47.272 -50.327 1.00 32.88 231 LEU C N 1
ATOM 1691 C CA . LEU A 1 253 ? -25.422 45.839 -50.556 1.00 30.60 231 LEU C CA 1
ATOM 1692 C C . LEU A 1 253 ? -23.986 45.410 -50.812 1.00 38.23 231 LEU C C 1
ATOM 1693 O O . LEU A 1 253 ? -23.657 44.234 -50.615 1.00 51.63 231 LEU C O 1
ATOM 1698 N N . ALA A 1 254 ? -23.132 46.344 -51.226 1.00 37.89 232 ALA C N 1
ATOM 1699 C CA . ALA A 1 254 ? -21.712 46.097 -51.425 1.00 33.75 232 ALA C CA 1
ATOM 1700 C C . ALA A 1 254 ? -20.975 47.421 -51.292 1.00 38.07 232 ALA C C 1
ATOM 1701 O O . ALA A 1 254 ? -21.549 48.488 -51.522 1.00 34.64 232 ALA C O 1
ATOM 1703 N N . CYS A 1 255 ? -19.702 47.344 -50.913 1.00 43.32 233 CYS C N 1
ATOM 1704 C CA . CYS A 1 255 ? -18.858 48.524 -50.767 1.00 41.05 233 CYS C CA 1
ATOM 1705 C C . CYS A 1 255 ? -18.029 48.718 -52.028 1.00 40.47 233 CYS C C 1
ATOM 1706 O O . CYS A 1 255 ? -17.406 47.770 -52.518 1.00 36.55 233 CYS C O 1
ATOM 1709 N N . LEU A 1 256 ? -18.015 49.949 -52.548 1.00 41.01 234 LEU C N 1
ATOM 1710 C CA . LEU A 1 256 ? -17.221 50.238 -53.735 1.00 38.56 234 LEU C CA 1
ATOM 1711 C C . LEU A 1 256 ? -15.728 50.244 -53.433 1.00 41.38 234 LEU C C 1
ATOM 1712 O O . LEU A 1 256 ? -14.921 50.060 -54.350 1.00 44.20 234 LEU C O 1
ATOM 1717 N N . HIS A 1 257 ? -15.339 50.445 -52.174 1.00 41.21 235 HIS C N 1
ATOM 1718 C CA . HIS A 1 257 ? -13.928 50.388 -51.820 1.00 35.21 235 HIS C CA 1
ATOM 1719 C C . HIS A 1 257 ? -13.694 49.543 -50.571 1.00 32.27 235 HIS C C 1
ATOM 1720 O O . HIS A 1 257 ? -13.127 48.454 -50.682 1.00 36.04 235 HIS C O 1
ATOM 1727 N N . PHE A 1 258 ? -14.117 49.994 -49.384 1.00 26.07 236 PHE C N 1
ATOM 1728 C CA . PHE A 1 258 ? -13.812 49.226 -48.179 1.00 33.99 236 PHE C CA 1
ATOM 1729 C C . PHE A 1 258 ? -14.978 49.153 -47.187 1.00 35.14 236 PHE C C 1
ATOM 1730 O O . PHE A 1 258 ? -15.682 50.135 -46.940 1.00 32.22 236 PHE C O 1
ATOM 1738 N N . ASN A 1 259 ? -15.135 47.956 -46.613 1.00 41.59 237 ASN C N 1
ATOM 1739 C CA . ASN A 1 259 ? -16.179 47.531 -45.670 1.00 52.75 237 ASN C CA 1
ATOM 1740 C C . ASN A 1 259 ? -15.576 47.749 -44.278 1.00 53.98 237 ASN C C 1
ATOM 1741 O O . ASN A 1 259 ? -14.889 46.877 -43.740 1.00 60.29 237 ASN C O 1
ATOM 1746 N N . HIS A 1 260 ? -15.755 48.959 -43.734 1.00 51.20 238 HIS C N 1
ATOM 1747 C CA . HIS A 1 260 ? -15.231 49.350 -42.417 1.00 44.30 238 HIS C CA 1
ATOM 1748 C C . HIS A 1 260 ? -16.309 49.066 -41.374 1.00 51.85 238 HIS C C 1
ATOM 1749 O O . HIS A 1 260 ? -17.099 49.933 -40.997 1.00 47.19 238 HIS C O 1
ATOM 1756 N N . SER A 1 261 ? -16.346 47.806 -40.930 1.00 55.02 239 SER C N 1
ATOM 1757 C CA . SER A 1 261 ? -17.226 47.356 -39.849 1.00 50.77 239 SER C CA 1
ATOM 1758 C C . SER A 1 261 ? -18.684 47.732 -40.102 1.00 51.13 239 SER C C 1
ATOM 1759 O O . SER A 1 261 ? -19.414 48.120 -39.189 1.00 51.87 239 SER C O 1
ATOM 1762 N N . GLY A 1 262 ? -19.117 47.622 -41.355 1.00 44.25 240 GLY C N 1
ATOM 1763 C CA . GLY A 1 262 ? -20.476 47.938 -41.734 1.00 49.59 240 GLY C CA 1
ATOM 1764 C C . GLY A 1 262 ? -20.639 49.238 -42.495 1.00 52.22 240 GLY C C 1
ATOM 1765 O O . GLY A 1 262 ? -21.685 49.447 -43.119 1.00 59.94 240 GLY C O 1
ATOM 1766 N N . ILE A 1 263 ? -19.640 50.116 -42.462 1.00 45.19 241 ILE C N 1
ATOM 1767 C CA . ILE A 1 263 ? -19.689 51.399 -43.153 1.00 46.39 241 ILE C CA 1
ATOM 1768 C C . ILE A 1 263 ? -18.844 51.302 -44.412 1.00 45.41 241 ILE C C 1
ATOM 1769 O O . ILE A 1 263 ? -17.660 50.960 -44.340 1.00 49.80 241 ILE C O 1
ATOM 1774 N N . CYS A 1 264 ? -19.436 51.605 -45.565 1.00 39.49 242 CYS C N 1
ATOM 1775 C CA . CYS A 1 264 ? -18.662 51.627 -46.799 1.00 45.65 242 CYS C CA 1
ATOM 1776 C C . CYS A 1 264 ? -17.903 52.946 -46.905 1.00 51.20 242 CYS C C 1
ATOM 1777 O O . CYS A 1 264 ? -18.497 54.025 -46.803 1.00 51.12 242 CYS C O 1
ATOM 1780 N N . GLU A 1 265 ? -16.588 52.857 -47.106 1.00 52.21 243 GLU C N 1
ATOM 1781 C CA . GLU A 1 265 ? -15.717 54.023 -47.078 1.00 47.08 243 GLU C CA 1
ATOM 1782 C C . GLU A 1 265 ? -14.684 53.934 -48.195 1.00 45.22 243 GLU C C 1
ATOM 1783 O O . GLU A 1 265 ? -14.393 52.857 -48.724 1.00 51.73 243 GLU C O 1
ATOM 1789 N N . LEU A 1 266 ? -14.125 55.100 -48.531 1.00 40.98 244 LEU C N 1
ATOM 1790 C CA . LEU A 1 266 ? -13.165 55.236 -49.622 1.00 38.55 244 LEU C CA 1
ATOM 1791 C C . LEU A 1 266 ? -11.776 54.741 -49.236 1.00 38.63 244 LEU C C 1
ATOM 1792 O O . LEU A 1 266 ? -11.017 54.293 -50.104 1.00 34.51 244 LEU C O 1
ATOM 1797 N N . HIS A 1 267 ? -11.432 54.807 -47.953 1.00 32.88 245 HIS C N 1
ATOM 1798 C CA . HIS A 1 267 ? -10.163 54.292 -47.466 1.00 32.80 245 HIS C CA 1
ATOM 1799 C C . HIS A 1 267 ? -10.331 53.922 -46.002 1.00 34.07 245 HIS C C 1
ATOM 1800 O O . HIS A 1 267 ? -11.271 54.361 -45.334 1.00 35.66 245 HIS C O 1
ATOM 1807 N N . CYS A 1 268 ? -9.408 53.106 -45.511 1.00 37.29 246 CYS C N 1
ATOM 1808 C CA . CYS A 1 268 ? -9.420 52.708 -44.115 1.00 41.11 246 CYS C CA 1
ATOM 1809 C C . CYS A 1 268 ? -8.770 53.786 -43.254 1.00 51.49 246 CYS C C 1
ATOM 1810 O O . CYS A 1 268 ? -7.996 54.606 -43.753 1.00 52.40 246 CYS C O 1
ATOM 1813 N N . PRO A 1 269 ? -9.081 53.822 -41.959 1.00 51.77 247 PRO C N 1
ATOM 1814 C CA . PRO A 1 269 ? -8.393 54.771 -41.073 1.00 43.78 247 PRO C CA 1
ATOM 1815 C C . PRO A 1 269 ? -6.910 54.438 -40.988 1.00 46.22 247 PRO C C 1
ATOM 1816 O O . PRO A 1 269 ? -6.526 53.280 -40.808 1.00 49.08 247 PRO C O 1
ATOM 1820 N N . ALA A 1 270 ? -6.078 55.466 -41.131 1.00 48.31 248 ALA C N 1
ATOM 1821 C CA . ALA A 1 270 ? -4.638 55.261 -41.163 1.00 42.29 248 ALA C CA 1
ATOM 1822 C C . ALA A 1 270 ? -4.132 54.782 -39.809 1.00 47.40 248 ALA C C 1
ATOM 1823 O O . ALA A 1 270 ? -4.752 55.015 -38.768 1.00 49.55 248 ALA C O 1
ATOM 1825 N N . LEU A 1 271 ? -2.987 54.098 -39.832 1.00 51.29 249 LEU C N 1
ATOM 1826 C CA . LEU A 1 271 ? -2.450 53.530 -38.601 1.00 56.36 249 LEU C CA 1
ATOM 1827 C C . LEU A 1 271 ? -1.830 54.594 -37.704 1.00 56.61 249 LEU C C 1
ATOM 1828 O O . LEU A 1 271 ? -1.816 54.432 -36.478 1.00 58.36 249 LEU C O 1
ATOM 1833 N N . VAL A 1 272 ? -1.316 55.680 -38.280 1.00 53.27 250 VAL C N 1
ATOM 1834 C CA . VAL A 1 272 ? -0.768 56.783 -37.500 1.00 60.93 250 VAL C CA 1
ATOM 1835 C C . VAL A 1 272 ? -1.459 58.075 -37.914 1.00 61.37 250 VAL C C 1
ATOM 1836 O O . VAL A 1 272 ? -1.776 58.279 -39.092 1.00 67.99 250 VAL C O 1
ATOM 1840 N N . THR A 1 273 ? -1.719 58.931 -36.933 1.00 60.02 251 THR C N 1
ATOM 1841 C CA . THR A 1 273 ? -2.151 60.298 -37.162 1.00 69.13 251 THR C CA 1
ATOM 1842 C C . THR A 1 273 ? -1.052 61.246 -36.700 1.00 72.63 251 THR C C 1
ATOM 1843 O O . THR A 1 273 ? -0.204 60.894 -35.875 1.00 73.06 251 THR C O 1
ATOM 1847 N N . TYR A 1 274 ? -1.068 62.458 -37.243 1.00 70.62 252 TYR C N 1
ATOM 1848 C CA . TYR A 1 274 ? -0.029 63.444 -36.986 1.00 66.71 252 TYR C CA 1
ATOM 1849 C C . TYR A 1 274 ? -0.567 64.545 -36.085 1.00 67.90 252 TYR C C 1
ATOM 1850 O O . TYR A 1 274 ? -1.663 65.066 -36.315 1.00 67.93 252 TYR C O 1
ATOM 1859 N N . ASN A 1 275 ? 0.204 64.881 -35.053 1.00 72.84 253 ASN C N 1
ATOM 1860 C CA . ASN A 1 275 ? -0.126 66.008 -34.190 1.00 75.27 253 ASN C CA 1
ATOM 1861 C C . ASN A 1 275 ? -0.226 67.278 -35.024 1.00 76.98 253 ASN C C 1
ATOM 1862 O O . ASN A 1 275 ? 0.726 67.655 -35.711 1.00 74.36 253 ASN C O 1
ATOM 1867 N N . THR A 1 276 ? -1.387 67.936 -34.966 1.00 75.85 254 THR C N 1
ATOM 1868 C CA . THR A 1 276 ? -1.668 69.049 -35.867 1.00 77.34 254 THR C CA 1
ATOM 1869 C C . THR A 1 276 ? -0.688 70.206 -35.710 1.00 76.71 254 THR C C 1
ATOM 1870 O O . THR A 1 276 ? -0.561 71.023 -36.629 1.00 79.42 254 THR C O 1
ATOM 1874 N N . ASP A 1 277 ? 0.007 70.296 -34.577 1.00 74.96 255 ASP C N 1
ATOM 1875 C CA . ASP A 1 277 ? 0.965 71.368 -34.332 1.00 77.70 255 ASP C CA 1
ATOM 1876 C C . ASP A 1 277 ? 2.400 70.973 -34.650 1.00 74.54 255 ASP C C 1
ATOM 1877 O O . ASP A 1 277 ? 3.125 71.753 -35.275 1.00 77.29 255 ASP C O 1
ATOM 1882 N N . THR A 1 278 ? 2.830 69.780 -34.233 1.00 76.08 256 THR C N 1
ATOM 1883 C CA . THR A 1 278 ? 4.208 69.345 -34.416 1.00 78.88 256 THR C CA 1
ATOM 1884 C C . THR A 1 278 ? 4.380 68.297 -35.504 1.00 77.63 256 THR C C 1
ATOM 1885 O O . THR A 1 278 ? 5.512 68.071 -35.944 1.00 79.40 256 THR C O 1
ATOM 1889 N N . PHE A 1 279 ? 3.294 67.655 -35.936 1.00 72.32 257 PHE C N 1
ATOM 1890 C CA . PHE A 1 279 ? 3.322 66.623 -36.974 1.00 68.64 257 PHE C CA 1
ATOM 1891 C C . PHE A 1 279 ? 4.247 65.468 -36.608 1.00 73.86 257 PHE C C 1
ATOM 1892 O O . PHE A 1 279 ? 4.904 64.878 -37.469 1.00 72.13 257 PHE C O 1
ATOM 1900 N N . GLU A 1 280 ? 4.291 65.143 -35.321 1.00 78.72 258 GLU C N 1
ATOM 1901 C CA . GLU A 1 280 ? 4.897 63.905 -34.862 1.00 84.43 258 GLU C CA 1
ATOM 1902 C C . GLU A 1 280 ? 3.903 62.764 -35.031 1.00 83.10 258 GLU C C 1
ATOM 1903 O O . GLU A 1 280 ? 2.698 62.939 -34.827 1.00 85.88 258 GLU C O 1
ATOM 1909 N N . SER A 1 281 ? 4.410 61.599 -35.422 1.00 76.73 259 SER C N 1
ATOM 1910 C CA . SER A 1 281 ? 3.550 60.435 -35.565 1.00 68.52 259 SER C CA 1
ATOM 1911 C C . SER A 1 281 ? 3.035 59.984 -34.205 1.00 69.87 259 SER C C 1
ATOM 1912 O O . SER A 1 281 ? 3.765 59.997 -33.210 1.00 70.45 259 SER C O 1
ATOM 1915 N N . MET A 1 282 ? 1.762 59.595 -34.161 1.00 74.97 260 MET C N 1
ATOM 1916 C CA . MET A 1 282 ? 1.219 58.918 -32.996 1.00 80.96 260 MET C CA 1
ATOM 1917 C C . MET A 1 282 ? 0.276 57.826 -33.478 1.00 79.29 260 MET C C 1
ATOM 1918 O O . MET A 1 282 ? -0.485 58.038 -34.437 1.00 79.43 260 MET C O 1
ATOM 1923 N N . PRO A 1 283 ? 0.317 56.652 -32.847 1.00 73.54 261 PRO C N 1
ATOM 1924 C CA . PRO A 1 283 ? -0.490 55.521 -33.325 1.00 69.29 261 PRO C CA 1
ATOM 1925 C C . PRO A 1 283 ? -1.979 55.799 -33.174 1.00 67.84 261 PRO C C 1
ATOM 1926 O O . PRO A 1 283 ? -2.448 56.199 -32.106 1.00 71.27 261 PRO C O 1
ATOM 1930 N N . ASN A 1 284 ? -2.716 55.580 -34.259 1.00 62.49 262 ASN C N 1
ATOM 1931 C CA . ASN A 1 284 ? -4.150 55.825 -34.304 1.00 61.68 262 ASN C CA 1
ATOM 1932 C C . ASN A 1 284 ? -4.893 54.645 -33.690 1.00 63.36 262 ASN C C 1
ATOM 1933 O O . ASN A 1 284 ? -4.844 53.532 -34.229 1.00 61.87 262 ASN C O 1
ATOM 1938 N N . PRO A 1 285 ? -5.592 54.848 -32.570 1.00 66.99 263 PRO C N 1
ATOM 1939 C CA . PRO A 1 285 ? -6.339 53.736 -31.958 1.00 63.72 263 PRO C CA 1
ATOM 1940 C C . PRO A 1 285 ? -7.430 53.172 -32.849 1.00 56.82 263 PRO C C 1
ATOM 1941 O O . PRO A 1 285 ? -7.841 52.022 -32.646 1.00 60.76 263 PRO C O 1
ATOM 1945 N N . GLU A 1 286 ? -7.912 53.939 -33.825 1.00 57.97 264 GLU C N 1
ATOM 1946 C CA . GLU A 1 286 ? -8.935 53.482 -34.753 1.00 59.30 264 GLU C CA 1
ATOM 1947 C C . GLU A 1 286 ? -8.362 52.979 -36.072 1.00 54.80 264 GLU C C 1
ATOM 1948 O O . GLU A 1 286 ? -9.133 52.630 -36.971 1.00 55.86 264 GLU C O 1
ATOM 1954 N N . GLY A 1 287 ? -7.038 52.933 -36.209 1.00 48.74 265 GLY C N 1
ATOM 1955 C CA . GLY A 1 287 ? -6.439 52.559 -37.472 1.00 44.71 265 GLY C CA 1
ATOM 1956 C C . GLY A 1 287 ? -6.735 51.124 -37.862 1.00 48.40 265 GLY C C 1
ATOM 1957 O O . GLY A 1 287 ? -6.989 50.254 -37.030 1.00 50.18 265 GLY C O 1
ATOM 1958 N N . ARG A 1 288 ? -6.705 50.878 -39.170 1.00 39.08 266 ARG C N 1
ATOM 1959 C CA . ARG A 1 288 ? -6.998 49.560 -39.709 1.00 29.60 266 ARG C CA 1
ATOM 1960 C C . ARG A 1 288 ? -6.046 49.246 -40.850 1.00 37.59 266 ARG C C 1
ATOM 1961 O O . ARG A 1 288 ? -5.451 50.137 -41.460 1.00 41.47 266 ARG C O 1
ATOM 1969 N N . TYR A 1 289 ? -5.921 47.954 -41.126 1.00 38.90 267 TYR C N 1
ATOM 1970 C CA . TYR A 1 289 ? -5.212 47.458 -42.291 1.00 36.72 267 TYR C CA 1
ATOM 1971 C C . TYR A 1 289 ? -6.200 47.219 -43.421 1.00 41.55 267 TYR C C 1
ATOM 1972 O O . TYR A 1 289 ? -7.331 46.777 -43.190 1.00 39.98 267 TYR C O 1
ATOM 1981 N N . THR A 1 290 ? -5.773 47.522 -44.642 1.00 39.90 268 THR C N 1
ATOM 1982 C CA . THR A 1 290 ? -6.540 47.129 -45.812 1.00 33.75 268 THR C CA 1
ATOM 1983 C C . THR A 1 290 ? -6.322 45.646 -46.068 1.00 36.46 268 THR C C 1
ATOM 1984 O O . THR A 1 290 ? -5.198 45.144 -45.980 1.00 39.94 268 THR C O 1
ATOM 1988 N N . PHE A 1 291 ? -7.412 44.939 -46.360 1.00 37.12 269 PHE C N 1
ATOM 1989 C CA . PHE A 1 291 ? -7.364 43.503 -46.624 1.00 31.07 269 PHE C CA 1
ATOM 1990 C C . PHE A 1 291 ? -8.490 43.215 -47.611 1.00 35.56 269 PHE C C 1
ATOM 1991 O O . PHE A 1 291 ? -9.660 43.151 -47.218 1.00 42.59 269 PHE C O 1
ATOM 1999 N N . GLY A 1 292 ? -8.128 43.047 -48.880 1.00 27.75 270 GLY C N 1
ATOM 2000 C CA . GLY A 1 292 ? -9.141 43.005 -49.918 1.00 24.57 270 GLY C CA 1
ATOM 2001 C C . GLY A 1 292 ? -9.920 44.303 -49.908 1.00 39.32 270 GLY C C 1
ATOM 2002 O O . GLY A 1 292 ? -9.349 45.400 -49.910 1.00 40.60 270 GLY C O 1
ATOM 2003 N N . ALA A 1 293 ? -11.245 44.184 -49.876 1.00 35.51 271 ALA C N 1
ATOM 2004 C CA . ALA A 1 293 ? -12.135 45.329 -49.746 1.00 31.35 271 ALA C CA 1
ATOM 2005 C C . ALA A 1 293 ? -12.595 45.537 -48.305 1.00 35.87 271 ALA C C 1
ATOM 2006 O O . ALA A 1 293 ? -13.706 46.025 -48.069 1.00 31.69 271 ALA C O 1
ATOM 2008 N N . SER A 1 294 ? -11.759 45.178 -47.332 1.00 43.74 272 SER C N 1
ATOM 2009 C CA . SER A 1 294 ? -12.118 45.266 -45.924 1.00 47.61 272 SER C CA 1
ATOM 2010 C C . SER A 1 294 ? -11.080 46.074 -45.158 1.00 42.21 272 SER C C 1
ATOM 2011 O O . SER A 1 294 ? -9.911 46.144 -45.548 1.00 45.86 272 SER C O 1
ATOM 2014 N N . CYS A 1 295 ? -11.526 46.696 -44.069 1.00 41.69 273 CYS C N 1
ATOM 2015 C CA . CYS A 1 295 ? -10.642 47.279 -43.068 1.00 41.59 273 CYS C CA 1
ATOM 2016 C C . CYS A 1 295 ? -10.666 46.378 -41.842 1.00 46.34 273 CYS C C 1
ATOM 2017 O O . CYS A 1 295 ? -11.743 46.065 -41.324 1.00 59.64 273 CYS C O 1
ATOM 2020 N N . VAL A 1 296 ? -9.489 45.945 -41.389 1.00 35.59 274 VAL C N 1
ATOM 2021 C CA . VAL A 1 296 ? -9.405 44.951 -40.324 1.00 38.17 274 VAL C CA 1
ATOM 2022 C C . VAL A 1 296 ? -8.400 45.391 -39.267 1.00 42.34 274 VAL C C 1
ATOM 2023 O O . VAL A 1 296 ? -7.462 46.143 -39.544 1.00 39.35 274 VAL C O 1
ATOM 2027 N N . THR A 1 297 ? -8.600 44.897 -38.042 1.00 45.79 275 THR C N 1
ATOM 2028 C CA . THR A 1 297 ? -7.751 45.295 -36.922 1.00 47.40 275 THR C CA 1
ATOM 2029 C C . THR A 1 297 ? -6.369 44.655 -37.012 1.00 46.83 275 THR C C 1
ATOM 2030 O O . THR A 1 297 ? -5.362 45.288 -36.672 1.00 41.64 275 THR C O 1
ATOM 2034 N N . ALA A 1 298 ? -6.299 43.409 -37.474 1.00 49.97 276 ALA C N 1
ATOM 2035 C CA . ALA A 1 298 ? -5.035 42.706 -37.633 1.00 48.99 276 ALA C CA 1
ATOM 2036 C C . ALA A 1 298 ? -5.074 41.906 -38.925 1.00 50.10 276 ALA C C 1
ATOM 2037 O O . ALA A 1 298 ? -6.132 41.409 -39.321 1.00 51.29 276 ALA C O 1
ATOM 2039 N N . CYS A 1 299 ? -3.925 41.795 -39.582 1.00 46.57 277 CYS C N 1
ATOM 2040 C CA . CYS A 1 299 ? -3.848 40.976 -40.781 1.00 49.40 277 CYS C CA 1
ATOM 2041 C C . CYS A 1 299 ? -4.128 39.520 -40.420 1.00 42.04 277 CYS C C 1
ATOM 2042 O O . CYS A 1 299 ? -3.641 39.030 -39.394 1.00 46.51 277 CYS C O 1
ATOM 2045 N N . PRO A 1 300 ? -4.911 38.805 -41.223 1.00 36.31 278 PRO C N 1
ATOM 2046 C CA . PRO A 1 300 ? -5.255 37.421 -40.881 1.00 38.67 278 PRO C CA 1
ATOM 2047 C C . PRO A 1 300 ? -4.041 36.505 -40.963 1.00 41.73 278 PRO C C 1
ATOM 2048 O O . PRO A 1 300 ? -2.968 36.871 -41.448 1.00 27.89 278 PRO C O 1
ATOM 2052 N N . TYR A 1 301 ? -4.234 35.282 -40.472 1.00 47.40 279 TYR C N 1
ATOM 2053 C CA . TYR A 1 301 ? -3.138 34.327 -40.375 1.00 38.32 279 TYR C CA 1
ATOM 2054 C C . TYR A 1 301 ? -2.535 34.054 -41.749 1.00 38.16 279 TYR C C 1
ATOM 2055 O O . TYR A 1 301 ? -3.259 33.849 -42.728 1.00 33.92 279 TYR C O 1
ATOM 2064 N N . ASN A 1 302 ? -1.201 34.065 -41.807 1.00 30.74 280 ASN C N 1
ATOM 2065 C CA . ASN A 1 302 ? -0.345 33.786 -42.969 1.00 42.67 280 ASN C CA 1
ATOM 2066 C C . ASN A 1 302 ? -0.196 34.982 -43.903 1.00 42.29 280 ASN C C 1
ATOM 2067 O O . ASN A 1 302 ? 0.418 34.841 -44.974 1.00 47.62 280 ASN C O 1
ATOM 2072 N N . TYR A 1 303 ? -0.713 36.150 -43.544 1.00 42.00 281 TYR C N 1
ATOM 2073 C CA . TYR A 1 303 ? -0.467 37.363 -44.308 1.00 40.65 281 TYR C CA 1
ATOM 2074 C C . TYR A 1 303 ? 0.577 38.228 -43.612 1.00 39.06 281 TYR C C 1
ATOM 2075 O O . TYR A 1 303 ? 0.850 38.083 -42.418 1.00 40.35 281 TYR C O 1
ATOM 2084 N N . LEU A 1 304 ? 1.168 39.131 -44.385 1.00 31.28 282 LEU C N 1
ATOM 2085 C CA . LEU A 1 304 ? 2.190 40.038 -43.888 1.00 44.08 282 LEU C CA 1
ATOM 2086 C C . LEU A 1 304 ? 1.593 41.415 -43.630 1.00 47.89 282 LEU C C 1
ATOM 2087 O O . LEU A 1 304 ? 0.816 41.928 -44.440 1.00 51.12 282 LEU C O 1
ATOM 2092 N N . SER A 1 305 ? 1.951 42.005 -42.494 1.00 48.30 283 SER C N 1
ATOM 2093 C CA . SER A 1 305 ? 1.597 43.391 -42.235 1.00 45.55 283 SER C CA 1
ATOM 2094 C C . SER A 1 305 ? 2.626 44.316 -42.872 1.00 46.80 283 SER C C 1
ATOM 2095 O O . SER A 1 305 ? 3.778 43.938 -43.100 1.00 52.68 283 SER C O 1
ATOM 2098 N N . THR A 1 306 ? 2.193 45.536 -43.172 1.00 55.67 284 THR C N 1
ATOM 2099 C CA . THR A 1 306 ? 3.027 46.512 -43.852 1.00 56.93 284 THR C CA 1
ATOM 2100 C C . THR A 1 306 ? 3.033 47.798 -43.038 1.00 60.58 284 THR C C 1
ATOM 2101 O O . THR A 1 306 ? 2.082 48.086 -42.309 1.00 61.48 284 THR C O 1
ATOM 2105 N N . ASP A 1 307 ? 4.130 48.553 -43.136 1.00 70.11 285 ASP C N 1
ATOM 2106 C CA . ASP A 1 307 ? 4.133 49.906 -42.588 1.00 74.23 285 ASP C CA 1
ATOM 2107 C C . ASP A 1 307 ? 3.097 50.774 -43.284 1.00 64.60 285 ASP C C 1
ATOM 2108 O O . ASP A 1 307 ? 2.481 51.640 -42.655 1.00 66.83 285 ASP C O 1
ATOM 2113 N N . VAL A 1 308 ? 2.883 50.537 -44.579 1.00 60.85 286 VAL C N 1
ATOM 2114 C CA . VAL A 1 308 ? 1.875 51.244 -45.359 1.00 55.84 286 VAL C CA 1
ATOM 2115 C C . VAL A 1 308 ? 0.456 50.948 -44.884 1.00 47.49 286 VAL C C 1
ATOM 2116 O O . VAL A 1 308 ? -0.482 51.667 -45.250 1.00 50.53 286 VAL C O 1
ATOM 2120 N N . GLY A 1 309 ? 0.276 49.936 -44.040 1.00 48.52 287 GLY C N 1
ATOM 2121 C CA . GLY A 1 309 ? -1.043 49.635 -43.524 1.00 45.01 287 GLY C CA 1
ATOM 2122 C C . GLY A 1 309 ? -1.831 48.650 -44.353 1.00 43.05 287 GLY C C 1
ATOM 2123 O O . GLY A 1 309 ? -3.064 48.723 -44.386 1.00 39.04 287 GLY C O 1
ATOM 2124 N N . SER A 1 310 ? -1.156 47.723 -45.023 1.00 43.06 288 SER C N 1
ATOM 2125 C CA . SER A 1 310 ? -1.799 46.746 -45.886 1.00 43.65 288 SER C CA 1
ATOM 2126 C C . SER A 1 310 ? -1.443 45.336 -45.432 1.00 44.59 288 SER C C 1
ATOM 2127 O O . SER A 1 310 ? -0.507 45.120 -44.657 1.00 52.24 288 SER C O 1
ATOM 2130 N N . CYS A 1 311 ? -2.219 44.374 -45.925 1.00 42.79 289 CYS C N 1
ATOM 2131 C CA . CYS A 1 311 ? -1.985 42.952 -45.700 1.00 39.03 289 CYS C CA 1
ATOM 2132 C C . CYS A 1 311 ? -1.700 42.324 -47.058 1.00 42.62 289 CYS C C 1
ATOM 2133 O O . CYS A 1 311 ? -2.579 42.296 -47.926 1.00 47.31 289 CYS C O 1
ATOM 2136 N N . THR A 1 312 ? -0.478 41.829 -47.247 1.00 47.93 290 THR C N 1
ATOM 2137 C CA . THR A 1 312 ? -0.046 41.298 -48.534 1.00 51.60 290 THR C CA 1
ATOM 2138 C C . THR A 1 312 ? 0.548 39.904 -48.357 1.00 51.07 290 THR C C 1
ATOM 2139 O O . THR A 1 312 ? 0.709 39.400 -47.242 1.00 39.75 290 THR C O 1
ATOM 2143 N N . LEU A 1 313 ? 0.870 39.278 -49.489 1.00 60.84 291 LEU C N 1
ATOM 2144 C CA . LEU A 1 313 ? 1.519 37.975 -49.533 1.00 54.91 291 LEU C CA 1
ATOM 2145 C C . LEU A 1 313 ? 2.959 38.050 -50.014 1.00 61.67 291 LEU C C 1
ATOM 2146 O O . LEU A 1 313 ? 3.634 37.017 -50.069 1.00 67.45 291 LEU C O 1
ATOM 2151 N N . VAL A 1 314 ? 3.434 39.241 -50.376 1.00 62.55 292 VAL C N 1
ATOM 2152 C CA . VAL A 1 314 ? 4.829 39.486 -50.719 1.00 66.09 292 VAL C CA 1
ATOM 2153 C C . VAL A 1 314 ? 5.199 40.869 -50.201 1.00 71.86 292 VAL C C 1
ATOM 2154 O O . VAL A 1 314 ? 4.361 41.773 -50.136 1.00 73.43 292 VAL C O 1
ATOM 2158 N N . CYS A 1 315 ? 6.460 41.029 -49.816 1.00 73.09 293 CYS C N 1
ATOM 2159 C CA . CYS A 1 315 ? 6.900 42.299 -49.267 1.00 79.54 293 CYS C CA 1
ATOM 2160 C C . CYS A 1 315 ? 7.088 43.326 -50.376 1.00 93.85 293 CYS C C 1
ATOM 2161 O O . CYS A 1 315 ? 7.190 42.974 -51.555 1.00 98.29 293 CYS C O 1
ATOM 2164 N N . PRO A 1 316 ? 7.131 44.615 -50.023 1.00 96.36 294 PRO C N 1
ATOM 2165 C CA . PRO A 1 316 ? 7.609 45.617 -50.984 1.00 97.34 294 PRO C CA 1
ATOM 2166 C C . PRO A 1 316 ? 9.071 45.373 -51.323 1.00 100.53 294 PRO C C 1
ATOM 2167 O O . PRO A 1 316 ? 9.707 44.487 -50.743 1.00 100.21 294 PRO C O 1
ATOM 2171 N N . LEU A 1 317 ? 9.627 46.156 -52.243 1.00 103.80 295 LEU C N 1
ATOM 2172 C CA . LEU A 1 317 ? 10.906 45.783 -52.833 1.00 109.01 295 LEU C CA 1
ATOM 2173 C C . LEU A 1 317 ? 12.105 46.177 -51.972 1.00 106.64 295 LEU C C 1
ATOM 2174 O O . LEU A 1 317 ? 13.104 45.446 -51.939 1.00 104.83 295 LEU C O 1
ATOM 2179 N N . HIS A 1 318 ? 12.038 47.310 -51.263 1.00 105.55 296 HIS C N 1
ATOM 2180 C CA . HIS A 1 318 ? 13.076 47.686 -50.308 1.00 111.32 296 HIS C CA 1
ATOM 2181 C C . HIS A 1 318 ? 12.800 47.155 -48.903 1.00 104.81 296 HIS C C 1
ATOM 2182 O O . HIS A 1 318 ? 13.125 47.830 -47.917 1.00 104.12 296 HIS C O 1
ATOM 2189 N N . ASN A 1 319 ? 12.214 45.965 -48.783 1.00 97.84 297 ASN C N 1
ATOM 2190 C CA . ASN A 1 319 ? 11.714 45.476 -47.510 1.00 84.54 297 ASN C CA 1
ATOM 2191 C C . ASN A 1 319 ? 12.181 44.053 -47.248 1.00 72.13 297 ASN C C 1
ATOM 2192 O O . ASN A 1 319 ? 12.574 43.319 -48.158 1.00 65.27 297 ASN C O 1
ATOM 2197 N N . GLN A 1 320 ? 12.125 43.673 -45.972 1.00 68.44 298 GLN C N 1
ATOM 2198 C CA . GLN A 1 320 ? 12.423 42.315 -45.547 1.00 60.67 298 GLN C CA 1
ATOM 2199 C C . GLN A 1 320 ? 11.357 41.855 -44.563 1.00 61.41 298 GLN C C 1
ATOM 2200 O O . GLN A 1 320 ? 10.680 42.665 -43.921 1.00 67.44 298 GLN C O 1
ATOM 2206 N N . GLU A 1 321 ? 11.216 40.535 -44.459 1.00 51.57 299 GLU C N 1
ATOM 2207 C CA . GLU A 1 321 ? 10.265 39.941 -43.532 1.00 43.27 299 GLU C CA 1
ATOM 2208 C C . GLU A 1 321 ? 10.886 39.810 -42.148 1.00 46.02 299 GLU C C 1
ATOM 2209 O O . GLU A 1 321 ? 12.079 39.526 -42.008 1.00 56.10 299 GLU C O 1
ATOM 2215 N N . VAL A 1 322 ? 10.071 40.040 -41.121 1.00 50.65 300 VAL C N 1
ATOM 2216 C CA . VAL A 1 322 ? 10.507 39.945 -39.731 1.00 57.25 300 VAL C CA 1
ATOM 2217 C C . VAL A 1 322 ? 9.446 39.179 -38.959 1.00 62.95 300 VAL C C 1
ATOM 2218 O O . VAL A 1 322 ? 8.254 39.478 -39.073 1.00 65.54 300 VAL C O 1
ATOM 2222 N N . THR A 1 323 ? 9.872 38.191 -38.178 1.00 64.48 301 THR C N 1
ATOM 2223 C CA . THR A 1 323 ? 8.957 37.350 -37.419 1.00 68.16 301 THR C CA 1
ATOM 2224 C C . THR A 1 323 ? 9.041 37.705 -35.943 1.00 74.62 301 THR C C 1
ATOM 2225 O O . THR A 1 323 ? 10.138 37.881 -35.401 1.00 76.02 301 THR C O 1
ATOM 2229 N N . ALA A 1 324 ? 7.881 37.804 -35.302 1.00 85.65 302 ALA C N 1
ATOM 2230 C CA . ALA A 1 324 ? 7.792 38.257 -33.928 1.00 95.73 302 ALA C CA 1
ATOM 2231 C C . ALA A 1 324 ? 7.735 37.067 -32.973 1.00 102.57 302 ALA C C 1
ATOM 2232 O O . ALA A 1 324 ? 7.745 35.902 -33.380 1.00 105.07 302 ALA C O 1
ATOM 2234 N N . GLU A 1 325 ? 7.687 37.386 -31.677 1.00 105.76 303 GLU C N 1
ATOM 2235 C CA . GLU A 1 325 ? 7.557 36.382 -30.626 1.00 108.50 303 GLU C CA 1
ATOM 2236 C C . GLU A 1 325 ? 6.442 35.384 -30.925 1.00 107.38 303 GLU C C 1
ATOM 2237 O O . GLU A 1 325 ? 6.611 34.172 -30.762 1.00 107.23 303 GLU C O 1
ATOM 2243 N N . ASP A 1 326 ? 5.298 35.882 -31.384 1.00 106.87 304 ASP C N 1
ATOM 2244 C CA . ASP A 1 326 ? 4.081 35.089 -31.479 1.00 105.80 304 ASP C CA 1
ATOM 2245 C C . ASP A 1 326 ? 4.006 34.254 -32.749 1.00 103.00 304 ASP C C 1
ATOM 2246 O O . ASP A 1 326 ? 3.202 33.318 -32.810 1.00 106.12 304 ASP C O 1
ATOM 2251 N N . GLY A 1 327 ? 4.823 34.562 -33.753 1.00 97.40 305 GLY C N 1
ATOM 2252 C CA . GLY A 1 327 ? 4.704 33.985 -35.074 1.00 93.03 305 GLY C CA 1
ATOM 2253 C C . GLY A 1 327 ? 4.284 34.981 -36.132 1.00 89.59 305 GLY C C 1
ATOM 2254 O O . GLY A 1 327 ? 4.419 34.692 -37.328 1.00 89.48 305 GLY C O 1
ATOM 2255 N N . THR A 1 328 ? 3.770 36.140 -35.717 1.00 85.60 306 THR C N 1
ATOM 2256 C CA . THR A 1 328 ? 3.452 37.226 -36.635 1.00 79.64 306 THR C CA 1
ATOM 2257 C C . THR A 1 328 ? 4.642 37.537 -37.533 1.00 77.62 306 THR C C 1
ATOM 2258 O O . THR A 1 328 ? 5.796 37.494 -37.099 1.00 80.30 306 THR C O 1
ATOM 2262 N N . GLN A 1 329 ? 4.356 37.830 -38.799 1.00 67.44 307 GLN C N 1
ATOM 2263 C CA . GLN A 1 329 ? 5.370 38.254 -39.753 1.00 61.23 307 GLN C CA 1
ATOM 2264 C C . GLN A 1 329 ? 4.969 39.595 -40.355 1.00 62.33 307 GLN C C 1
ATOM 2265 O O . GLN A 1 329 ? 3.827 39.769 -40.796 1.00 61.54 307 GLN C O 1
ATOM 2271 N N . ARG A 1 330 ? 5.907 40.540 -40.358 1.00 62.13 308 ARG C N 1
ATOM 2272 C CA . ARG A 1 330 ? 5.709 41.872 -40.905 1.00 58.57 308 ARG C CA 1
ATOM 2273 C C . ARG A 1 330 ? 6.702 42.117 -42.035 1.00 58.05 308 ARG C C 1
ATOM 2274 O O . ARG A 1 330 ? 7.740 41.456 -42.133 1.00 58.02 308 ARG C O 1
ATOM 2282 N N . CYS A 1 331 ? 6.367 43.078 -42.894 1.00 59.05 309 CYS C N 1
ATOM 2283 C CA . CYS A 1 331 ? 7.263 43.557 -43.946 1.00 62.05 309 CYS C CA 1
ATOM 2284 C C . CYS A 1 331 ? 7.808 44.903 -43.488 1.00 72.91 309 CYS C C 1
ATOM 2285 O O . CYS A 1 331 ? 7.123 45.924 -43.592 1.00 82.71 309 CYS C O 1
ATOM 2288 N N . GLU A 1 332 ? 9.035 44.919 -42.977 1.00 78.15 310 GLU C N 1
ATOM 2289 C CA . GLU A 1 332 ? 9.618 46.170 -42.520 1.00 84.21 310 GLU C CA 1
ATOM 2290 C C . GLU A 1 332 ? 10.760 46.579 -43.440 1.00 95.84 310 GLU C C 1
ATOM 2291 O O . GLU A 1 332 ? 11.496 45.732 -43.963 1.00 96.60 310 GLU C O 1
ATOM 2297 N N . LYS A 1 333 ? 10.861 47.888 -43.657 1.00 106.30 311 LYS C N 1
ATOM 2298 C CA . LYS A 1 333 ? 11.774 48.448 -44.643 1.00 111.28 311 LYS C CA 1
ATOM 2299 C C . LYS A 1 333 ? 13.218 48.176 -44.251 1.00 111.63 311 LYS C C 1
ATOM 2300 O O . LYS A 1 333 ? 13.618 48.414 -43.107 1.00 106.44 311 LYS C O 1
ATOM 2306 N N . CYS A 1 334 ? 13.994 47.658 -45.200 1.00 119.74 312 CYS C N 1
ATOM 2307 C CA . CYS A 1 334 ? 15.422 47.471 -44.984 1.00 128.44 312 CYS C CA 1
ATOM 2308 C C . CYS A 1 334 ? 16.056 48.791 -44.576 1.00 134.64 312 CYS C C 1
ATOM 2309 O O . CYS A 1 334 ? 16.034 49.762 -45.337 1.00 136.03 312 CYS C O 1
ATOM 2312 N N . SER A 1 335 ? 16.601 48.833 -43.358 1.00 137.02 313 SER C N 1
ATOM 2313 C CA . SER A 1 335 ? 17.280 50.038 -42.896 1.00 135.17 313 SER C CA 1
ATOM 2314 C C . SER A 1 335 ? 18.515 50.349 -43.729 1.00 138.37 313 SER C C 1
ATOM 2315 O O . SER A 1 335 ? 18.979 51.494 -43.731 1.00 140.49 313 SER C O 1
ATOM 2318 N N . LYS A 1 336 ? 19.043 49.358 -44.440 1.00 138.29 314 LYS C N 1
ATOM 2319 C CA . LYS A 1 336 ? 20.242 49.471 -45.258 1.00 137.16 314 LYS C CA 1
ATOM 2320 C C . LYS A 1 336 ? 19.999 48.671 -46.538 1.00 137.97 314 LYS C C 1
ATOM 2321 O O . LYS A 1 336 ? 18.854 48.270 -46.782 1.00 137.09 314 LYS C O 1
ATOM 2327 N N . PRO A 1 337 ? 20.995 48.450 -47.401 1.00 137.35 315 PRO C N 1
ATOM 2328 C CA . PRO A 1 337 ? 20.778 47.534 -48.531 1.00 132.50 315 PRO C CA 1
ATOM 2329 C C . PRO A 1 337 ? 20.316 46.158 -48.065 1.00 122.13 315 PRO C C 1
ATOM 2330 O O . PRO A 1 337 ? 20.915 45.550 -47.175 1.00 117.50 315 PRO C O 1
ATOM 2334 N N . CYS A 1 338 ? 19.235 45.674 -48.678 1.00 116.02 316 CYS C N 1
ATOM 2335 C CA . CYS A 1 338 ? 18.666 44.385 -48.302 1.00 109.89 316 CYS C CA 1
ATOM 2336 C C . CYS A 1 338 ? 19.648 43.260 -48.603 1.00 103.50 316 CYS C C 1
ATOM 2337 O O . CYS A 1 338 ? 20.188 43.167 -49.710 1.00 107.83 316 CYS C O 1
ATOM 2340 N N . ALA A 1 339 ? 19.871 42.397 -47.615 1.00 91.59 317 ALA C N 1
ATOM 2341 C CA . ALA A 1 339 ? 20.752 41.257 -47.802 1.00 84.12 317 ALA C CA 1
ATOM 2342 C C . ALA A 1 339 ? 20.145 40.263 -48.790 1.00 81.58 317 ALA C C 1
ATOM 2343 O O . ALA A 1 339 ? 18.939 40.257 -49.054 1.00 86.62 317 ALA C O 1
ATOM 2345 N N . ARG A 1 340 ? 21.009 39.411 -49.337 1.00 71.27 318 ARG C N 1
ATOM 2346 C CA . ARG A 1 340 ? 20.590 38.445 -50.343 1.00 62.63 318 ARG C CA 1
ATOM 2347 C C . ARG A 1 340 ? 19.586 37.454 -49.761 1.00 57.05 318 ARG C C 1
ATOM 2348 O O . ARG A 1 340 ? 19.635 37.105 -48.579 1.00 56.88 318 ARG C O 1
ATOM 2356 N N . VAL A 1 341 ? 18.659 37.003 -50.609 1.00 47.55 319 VAL C N 1
ATOM 2357 C CA . VAL A 1 341 ? 17.685 35.984 -50.237 1.00 43.32 319 VAL C CA 1
ATOM 2358 C C . VAL A 1 341 ? 17.558 34.978 -51.374 1.00 41.54 319 VAL C C 1
ATOM 2359 O O . VAL A 1 341 ? 17.825 35.279 -52.539 1.00 45.60 319 VAL C O 1
ATOM 2363 N N . CYS A 1 342 ? 17.146 33.765 -51.014 1.00 30.99 320 CYS C N 1
ATOM 2364 C CA . CYS A 1 342 ? 16.925 32.699 -51.981 1.00 34.85 320 CYS C CA 1
ATOM 2365 C C . CYS A 1 342 ? 15.500 32.797 -52.514 1.00 36.83 320 CYS C C 1
ATOM 2366 O O . CYS A 1 342 ? 14.536 32.667 -51.751 1.00 40.09 320 CYS C O 1
ATOM 2369 N N . TYR A 1 343 ? 15.370 33.026 -53.816 1.00 31.85 321 TYR C N 1
ATOM 2370 C CA . TYR A 1 343 ? 14.073 33.117 -54.468 1.00 23.61 321 TYR C CA 1
ATOM 2371 C C . TYR A 1 343 ? 13.725 31.792 -55.132 1.00 25.86 321 TYR C C 1
ATOM 2372 O O . TYR A 1 343 ? 14.592 31.121 -55.698 1.00 27.25 321 TYR C O 1
ATOM 2381 N N . GLY A 1 344 ? 12.447 31.413 -55.050 1.00 24.39 322 GLY C N 1
ATOM 2382 C CA . GLY A 1 344 ? 11.969 30.205 -55.685 1.00 26.68 322 GLY C CA 1
ATOM 2383 C C . GLY A 1 344 ? 11.397 30.475 -57.063 1.00 30.91 322 GLY C C 1
ATOM 2384 O O . GLY A 1 344 ? 11.440 31.590 -57.579 1.00 25.03 322 GLY C O 1
ATOM 2385 N N . LEU A 1 345 ? 10.856 29.416 -57.667 1.00 31.20 323 LEU C N 1
ATOM 2386 C CA . LEU A 1 345 ? 10.157 29.557 -58.938 1.00 32.80 323 LEU C CA 1
ATOM 2387 C C . LEU A 1 345 ? 8.987 30.523 -58.789 1.00 34.38 323 LEU C C 1
ATOM 2388 O O . LEU A 1 345 ? 8.377 30.634 -57.721 1.00 37.34 323 LEU C O 1
ATOM 2393 N N . GLY A 1 346 ? 8.671 31.224 -59.875 1.00 34.07 324 GLY C N 1
ATOM 2394 C CA . GLY A 1 346 ? 7.629 32.232 -59.838 1.00 33.11 324 GLY C CA 1
ATOM 2395 C C . GLY A 1 346 ? 8.021 33.505 -59.131 1.00 38.96 324 GLY C C 1
ATOM 2396 O O . GLY A 1 346 ? 7.145 34.292 -58.756 1.00 40.92 324 GLY C O 1
ATOM 2397 N N . MET A 1 347 ? 9.318 33.739 -58.948 1.00 36.89 325 MET C N 1
ATOM 2398 C CA . MET A 1 347 ? 9.802 34.866 -58.165 1.00 30.77 325 MET C CA 1
ATOM 2399 C C . MET A 1 347 ? 11.079 35.411 -58.787 1.00 31.88 325 MET C C 1
ATOM 2400 O O . MET A 1 347 ? 12.006 34.647 -59.071 1.00 30.59 325 MET C O 1
ATOM 2405 N N . GLU A 1 348 ? 11.114 36.728 -59.002 1.00 36.38 326 GLU C N 1
ATOM 2406 C CA . GLU A 1 348 ? 12.315 37.484 -59.402 1.00 40.00 326 GLU C CA 1
ATOM 2407 C C . GLU A 1 348 ? 12.943 36.815 -60.626 1.00 38.43 326 GLU C C 1
ATOM 2408 O O . GLU A 1 348 ? 12.247 36.615 -61.630 1.00 37.13 326 GLU C O 1
ATOM 2414 N N . HIS A 1 349 ? 14.229 36.458 -60.590 1.00 33.46 327 HIS C N 1
ATOM 2415 C CA . HIS A 1 349 ? 14.892 35.903 -61.766 1.00 41.53 327 HIS C CA 1
ATOM 2416 C C . HIS A 1 349 ? 14.369 34.521 -62.134 1.00 44.81 327 HIS C C 1
ATOM 2417 O O . HIS A 1 349 ? 14.575 34.078 -63.268 1.00 48.69 327 HIS C O 1
ATOM 2424 N N . LEU A 1 350 ? 13.701 33.833 -61.209 1.00 40.60 328 LEU C N 1
ATOM 2425 C CA . LEU A 1 350 ? 13.085 32.542 -61.479 1.00 48.29 328 LEU C CA 1
ATOM 2426 C C . LEU A 1 350 ? 11.592 32.666 -61.764 1.00 55.87 328 LEU C C 1
ATOM 2427 O O . LEU A 1 350 ? 10.856 31.684 -61.623 1.00 59.19 328 LEU C O 1
ATOM 2432 N N . ARG A 1 351 ? 11.137 33.855 -62.169 1.00 53.95 329 ARG C N 1
ATOM 2433 C CA . ARG A 1 351 ? 9.705 34.102 -62.316 1.00 51.06 329 ARG C CA 1
ATOM 2434 C C . ARG A 1 351 ? 9.098 33.255 -63.429 1.00 44.45 329 ARG C C 1
ATOM 2435 O O . ARG A 1 351 ? 7.980 32.747 -63.290 1.00 42.67 329 ARG C O 1
ATOM 2443 N N . GLU A 1 352 ? 9.822 33.079 -64.533 1.00 44.34 330 GLU C N 1
ATOM 2444 C CA . GLU A 1 352 ? 9.307 32.370 -65.697 1.00 43.17 330 GLU C CA 1
ATOM 2445 C C . GLU A 1 352 ? 9.724 30.904 -65.743 1.00 40.28 330 GLU C C 1
ATOM 2446 O O . GLU A 1 352 ? 9.460 30.232 -66.745 1.00 45.98 330 GLU C O 1
ATOM 2452 N N . VAL A 1 353 ? 10.361 30.393 -64.695 1.00 33.02 331 VAL C N 1
ATOM 2453 C CA . VAL A 1 353 ? 11.004 29.084 -64.746 1.00 39.77 331 VAL C CA 1
ATOM 2454 C C . VAL A 1 353 ? 10.002 28.013 -64.334 1.00 37.50 331 VAL C C 1
ATOM 2455 O O . VAL A 1 353 ? 9.449 28.055 -63.230 1.00 36.79 331 VAL C O 1
ATOM 2459 N N . ARG A 1 354 ? 9.788 27.039 -65.222 1.00 35.91 332 ARG C N 1
ATOM 2460 C CA . ARG A 1 354 ? 8.798 25.995 -64.975 1.00 38.90 332 ARG C CA 1
ATOM 2461 C C . ARG A 1 354 ? 9.224 25.061 -63.849 1.00 41.95 332 ARG C C 1
ATOM 2462 O O . ARG A 1 354 ? 8.405 24.698 -62.998 1.00 42.81 332 ARG C O 1
ATOM 2470 N N . ALA A 1 355 ? 10.491 24.650 -63.826 1.00 42.71 333 ALA C N 1
ATOM 2471 C CA . ALA A 1 355 ? 10.878 23.555 -62.950 1.00 43.78 333 ALA C CA 1
ATOM 2472 C C . ALA A 1 355 ? 12.325 23.702 -62.505 1.00 46.64 333 ALA C C 1
ATOM 2473 O O . ALA A 1 355 ? 13.134 24.383 -63.141 1.00 50.48 333 ALA C O 1
ATOM 2475 N N . VAL A 1 356 ? 12.631 23.044 -61.387 1.00 41.45 334 VAL C N 1
ATOM 2476 C CA . VAL A 1 356 ? 14.010 22.882 -60.945 1.00 34.16 334 VAL C CA 1
ATOM 2477 C C . VAL A 1 356 ? 14.733 21.953 -61.907 1.00 32.16 334 VAL C C 1
ATOM 2478 O O . VAL A 1 356 ? 14.255 20.852 -62.203 1.00 37.49 334 VAL C O 1
ATOM 2482 N N . THR A 1 357 ? 15.880 22.393 -62.416 1.00 35.22 335 THR C N 1
ATOM 2483 C CA . THR A 1 357 ? 16.691 21.561 -63.291 1.00 39.17 335 THR C CA 1
ATOM 2484 C C . THR A 1 357 ? 18.146 21.661 -62.862 1.00 44.68 335 THR C C 1
ATOM 2485 O O . THR A 1 357 ? 18.505 22.432 -61.968 1.00 48.62 335 THR C O 1
ATOM 2489 N N . SER A 1 358 ? 18.989 20.864 -63.522 1.00 51.92 336 SER C N 1
ATOM 2490 C CA . SER A 1 358 ? 20.429 20.993 -63.347 1.00 52.71 336 SER C CA 1
ATOM 2491 C C . SER A 1 358 ? 20.925 22.381 -63.720 1.00 48.79 336 SER C C 1
ATOM 2492 O O . SER A 1 358 ? 22.011 22.778 -63.283 1.00 54.76 336 SER C O 1
ATOM 2495 N N . ALA A 1 359 ? 20.152 23.125 -64.516 1.00 43.91 337 ALA C N 1
ATOM 2496 C CA . ALA A 1 359 ? 20.555 24.474 -64.892 1.00 43.65 337 ALA C CA 1
ATOM 2497 C C . ALA A 1 359 ? 20.428 25.453 -63.731 1.00 37.09 337 ALA C C 1
ATOM 2498 O O . ALA A 1 359 ? 21.162 26.446 -63.685 1.00 44.52 337 ALA C O 1
ATOM 2500 N N . ASN A 1 360 ? 19.521 25.197 -62.785 1.00 27.30 338 ASN C N 1
ATOM 2501 C CA . ASN A 1 360 ? 19.256 26.145 -61.710 1.00 27.84 338 ASN C CA 1
ATOM 2502 C C . ASN A 1 360 ? 19.348 25.560 -60.306 1.00 28.00 338 ASN C C 1
ATOM 2503 O O . ASN A 1 360 ? 19.016 26.262 -59.346 1.00 39.43 338 ASN C O 1
ATOM 2508 N N . ILE A 1 361 ? 19.778 24.307 -60.148 1.00 29.35 339 ILE C N 1
ATOM 2509 C CA . ILE A 1 361 ? 19.791 23.704 -58.816 1.00 38.22 339 ILE C CA 1
ATOM 2510 C C . ILE A 1 361 ? 20.767 24.441 -57.902 1.00 40.04 339 ILE C C 1
ATOM 2511 O O . ILE A 1 361 ? 20.488 24.656 -56.713 1.00 45.21 339 ILE C O 1
ATOM 2516 N N . GLN A 1 362 ? 21.908 24.875 -58.450 1.00 37.37 340 GLN C N 1
ATOM 2517 C CA . GLN A 1 362 ? 22.898 25.607 -57.664 1.00 48.27 340 GLN C CA 1
ATOM 2518 C C . GLN A 1 362 ? 22.295 26.834 -56.995 1.00 44.07 340 GLN C C 1
ATOM 2519 O O . GLN A 1 362 ? 22.791 27.281 -55.953 1.00 38.66 340 GLN C O 1
ATOM 2525 N N . GLU A 1 363 ? 21.219 27.380 -57.571 1.00 45.07 341 GLU C N 1
ATOM 2526 C CA . GLU A 1 363 ? 20.565 28.562 -57.021 1.00 43.80 341 GLU C CA 1
ATOM 2527 C C . GLU A 1 363 ? 20.098 28.359 -55.588 1.00 39.62 341 GLU C C 1
ATOM 2528 O O . GLU A 1 363 ? 19.841 29.344 -54.887 1.00 42.33 341 GLU C O 1
ATOM 2534 N N . PHE A 1 364 ? 19.976 27.113 -55.137 1.00 32.20 342 PHE C N 1
ATOM 2535 C CA . PHE A 1 364 ? 19.411 26.833 -53.827 1.00 36.92 342 PHE C CA 1
ATOM 2536 C C . PHE A 1 364 ? 20.456 26.400 -52.809 1.00 37.26 342 PHE C C 1
ATOM 2537 O O . PHE A 1 364 ? 20.097 26.075 -51.674 1.00 33.54 342 PHE C O 1
ATOM 2545 N N . ALA A 1 365 ? 21.733 26.413 -53.177 1.00 32.17 343 ALA C N 1
ATOM 2546 C CA . ALA A 1 365 ? 22.807 26.050 -52.261 1.00 26.10 343 ALA C CA 1
ATOM 2547 C C . ALA A 1 365 ? 22.817 26.955 -51.039 1.00 32.36 343 ALA C C 1
ATOM 2548 O O . ALA A 1 365 ? 22.903 28.181 -51.159 1.00 40.40 343 ALA C O 1
ATOM 2550 N N . GLY A 1 366 ? 22.716 26.339 -49.861 1.00 32.51 344 GLY C N 1
ATOM 2551 C CA . GLY A 1 366 ? 22.833 27.032 -48.596 1.00 34.82 344 GLY C CA 1
ATOM 2552 C C . GLY A 1 366 ? 21.561 27.649 -48.054 1.00 40.17 344 GLY C C 1
ATOM 2553 O O . GLY A 1 366 ? 21.617 28.318 -47.014 1.00 43.05 344 GLY C O 1
ATOM 2554 N N . CYS A 1 367 ? 20.418 27.430 -48.699 1.00 36.01 345 CYS C N 1
ATOM 2555 C CA . CYS A 1 367 ? 19.210 28.178 -48.374 1.00 36.18 345 CYS C CA 1
ATOM 2556 C C . CYS A 1 367 ? 18.450 27.546 -47.213 1.00 32.11 345 CYS C C 1
ATOM 2557 O O . CYS A 1 367 ? 18.169 26.344 -47.222 1.00 44.91 345 CYS C O 1
ATOM 2560 N N . LYS A 1 368 ? 18.126 28.367 -46.212 1.00 33.75 346 LYS C N 1
ATOM 2561 C CA . LYS A 1 368 ? 17.199 27.999 -45.147 1.00 33.90 346 LYS C CA 1
ATOM 2562 C C . LYS A 1 368 ? 15.759 28.358 -45.481 1.00 37.49 346 LYS C C 1
ATOM 2563 O O . LYS A 1 368 ? 14.832 27.690 -45.003 1.00 40.38 346 LYS C O 1
ATOM 2569 N N . LYS A 1 369 ? 15.556 29.398 -46.289 1.00 38.67 347 LYS C N 1
ATOM 2570 C CA . LYS A 1 369 ? 14.231 29.947 -46.548 1.00 37.74 347 LYS C CA 1
ATOM 2571 C C . LYS A 1 369 ? 14.153 30.343 -48.011 1.00 37.85 347 LYS C C 1
ATOM 2572 O O . LYS A 1 369 ? 14.980 31.128 -48.484 1.00 37.67 347 LYS C O 1
ATOM 2578 N N . ILE A 1 370 ? 13.163 29.812 -48.722 1.00 30.87 348 ILE C N 1
ATOM 2579 C CA . ILE A 1 370 ? 12.985 30.068 -50.147 1.00 26.28 348 ILE C CA 1
ATOM 2580 C C . ILE A 1 370 ? 11.755 30.943 -50.333 1.00 31.00 348 ILE C C 1
ATOM 2581 O O . ILE A 1 370 ? 10.650 30.578 -49.911 1.00 32.93 348 ILE C O 1
ATOM 2586 N N . PHE A 1 371 ? 11.952 32.099 -50.962 1.00 28.33 349 PHE C N 1
ATOM 2587 C CA . PHE A 1 371 ? 10.864 33.016 -51.289 1.00 26.28 349 PHE C CA 1
ATOM 2588 C C . PHE A 1 371 ? 10.384 32.667 -52.690 1.00 34.32 349 PHE C C 1
ATOM 2589 O O . PHE A 1 371 ? 10.991 33.066 -53.687 1.00 36.61 349 PHE C O 1
ATOM 2597 N N . GLY A 1 372 ? 9.291 31.913 -52.765 1.00 26.06 350 GLY C N 1
ATOM 2598 C CA . GLY A 1 372 ? 8.810 31.329 -53.994 1.00 20.40 350 GLY C CA 1
ATOM 2599 C C . GLY A 1 372 ? 8.479 29.872 -53.775 1.00 25.11 350 GLY C C 1
ATOM 2600 O O . GLY A 1 372 ? 8.237 29.434 -52.644 1.00 24.00 350 GLY C O 1
ATOM 2601 N N . SER A 1 373 ? 8.487 29.104 -54.862 1.00 22.51 351 SER C N 1
ATOM 2602 C CA . SER A 1 373 ? 8.046 27.720 -54.826 1.00 30.44 351 SER C CA 1
ATOM 2603 C C . SER A 1 373 ? 9.087 26.815 -55.471 1.00 27.29 351 SER C C 1
ATOM 2604 O O . SER A 1 373 ? 10.066 27.268 -56.070 1.00 25.34 351 SER C O 1
ATOM 2607 N N . LEU A 1 374 ? 8.855 25.513 -55.329 1.00 19.50 352 LEU C N 1
ATOM 2608 C CA . LEU A 1 374 ? 9.687 24.476 -55.929 1.00 28.06 352 LEU C CA 1
ATOM 2609 C C . LEU A 1 374 ? 8.789 23.499 -56.669 1.00 26.14 352 LEU C C 1
ATOM 2610 O O . LEU A 1 374 ? 7.856 22.940 -56.083 1.00 24.46 352 LEU C O 1
ATOM 2615 N N . ALA A 1 375 ? 9.071 23.298 -57.951 1.00 20.00 353 ALA C N 1
ATOM 2616 C CA . ALA A 1 375 ? 8.349 22.344 -58.779 1.00 24.53 353 ALA C CA 1
ATOM 2617 C C . ALA A 1 375 ? 9.340 21.373 -59.405 1.00 32.71 353 ALA C C 1
ATOM 2618 O O . ALA A 1 375 ? 10.311 21.791 -60.048 1.00 32.36 353 ALA C O 1
ATOM 2620 N N . PHE A 1 376 ? 9.095 20.081 -59.210 1.00 33.12 354 PHE C N 1
ATOM 2621 C CA . PHE A 1 376 ? 9.883 19.014 -59.811 1.00 30.19 354 PHE C CA 1
ATOM 2622 C C . PHE A 1 376 ? 8.991 18.295 -60.815 1.00 34.69 354 PHE C C 1
ATOM 2623 O O . PHE A 1 376 ? 8.057 17.582 -60.433 1.00 34.40 354 PHE C O 1
ATOM 2631 N N . LEU A 1 377 ? 9.270 18.510 -62.087 1.00 36.12 355 LEU C N 1
ATOM 2632 C CA . LEU A 1 377 ? 8.532 17.960 -63.205 1.00 34.64 355 LEU C CA 1
ATOM 2633 C C . LEU A 1 377 ? 9.366 16.877 -63.876 1.00 40.86 355 LEU C C 1
ATOM 2634 O O . LEU A 1 377 ? 10.568 16.769 -63.616 1.00 40.27 355 LEU C O 1
ATOM 2639 N N . PRO A 1 378 ? 8.762 16.027 -64.713 1.00 44.38 356 PRO C N 1
ATOM 2640 C CA . PRO A 1 378 ? 9.581 15.066 -65.475 1.00 43.82 356 PRO C CA 1
ATOM 2641 C C . PRO A 1 378 ? 10.771 15.714 -66.167 1.00 42.74 356 PRO C C 1
ATOM 2642 O O . PRO A 1 378 ? 11.887 15.174 -66.128 1.00 46.71 356 PRO C O 1
ATOM 2646 N N . GLU A 1 379 ? 10.567 16.897 -66.753 1.00 45.65 357 GLU C N 1
ATOM 2647 C CA . GLU A 1 379 ? 11.653 17.620 -67.403 1.00 45.25 357 GLU C CA 1
ATOM 2648 C C . GLU A 1 379 ? 12.772 17.984 -66.435 1.00 47.95 357 GLU C C 1
ATOM 2649 O O . GLU A 1 379 ? 13.881 18.299 -66.882 1.00 44.82 357 GLU C O 1
ATOM 2655 N N . SER A 1 380 ? 12.513 17.954 -65.123 1.00 42.40 358 SER C N 1
ATOM 2656 C CA . SER A 1 380 ? 13.586 18.194 -64.165 1.00 38.93 358 SER C CA 1
ATOM 2657 C C . SER A 1 380 ? 14.716 17.196 -64.338 1.00 49.18 358 SER C C 1
ATOM 2658 O O . SER A 1 380 ? 15.881 17.532 -64.102 1.00 61.55 358 SER C O 1
ATOM 2661 N N . PHE A 1 381 ? 14.399 15.972 -64.756 1.00 53.87 359 PHE C N 1
ATOM 2662 C CA . PHE A 1 381 ? 15.377 14.895 -64.771 1.00 59.21 359 PHE C CA 1
ATOM 2663 C C . PHE A 1 381 ? 15.759 14.493 -66.192 1.00 65.37 359 PHE C C 1
ATOM 2664 O O . PHE A 1 381 ? 16.154 13.352 -66.442 1.00 64.20 359 PHE C O 1
ATOM 2672 N N . ASP A 1 382 ? 15.641 15.437 -67.126 1.00 74.63 360 ASP C N 1
ATOM 2673 C CA . ASP A 1 382 ? 16.158 15.313 -68.486 1.00 83.06 360 ASP C CA 1
ATOM 2674 C C . ASP A 1 382 ? 17.026 16.538 -68.742 1.00 88.53 360 ASP C C 1
ATOM 2675 O O . ASP A 1 382 ? 16.523 17.666 -68.740 1.00 93.86 360 ASP C O 1
ATOM 2680 N N . GLY A 1 383 ? 18.322 16.323 -68.962 1.00 87.69 361 GLY C N 1
ATOM 2681 C CA . GLY A 1 383 ? 19.261 17.415 -69.102 1.00 87.66 361 GLY C CA 1
ATOM 2682 C C . GLY A 1 383 ? 19.191 18.105 -70.450 1.00 89.14 361 GLY C C 1
ATOM 2683 O O . GLY A 1 383 ? 18.368 17.794 -71.311 1.00 96.37 361 GLY C O 1
ATOM 2684 N N . ASP A 1 384 ? 20.088 19.078 -70.627 1.00 81.15 362 ASP C N 1
ATOM 2685 C CA . ASP A 1 384 ? 20.186 19.854 -71.860 1.00 80.80 362 ASP C CA 1
ATOM 2686 C C . ASP A 1 384 ? 21.479 19.490 -72.580 1.00 85.56 362 ASP C C 1
ATOM 2687 O O . ASP A 1 384 ? 22.543 20.056 -72.285 1.00 80.24 362 ASP C O 1
ATOM 2692 N N . PRO A 1 385 ? 21.442 18.556 -73.535 1.00 90.44 363 PRO C N 1
ATOM 2693 C CA . PRO A 1 385 ? 22.681 18.156 -74.222 1.00 91.21 363 PRO C CA 1
ATOM 2694 C C . PRO A 1 385 ? 23.266 19.228 -75.128 1.00 94.72 363 PRO C C 1
ATOM 2695 O O . PRO A 1 385 ? 24.429 19.097 -75.530 1.00 98.72 363 PRO C O 1
ATOM 2699 N N . ALA A 1 386 ? 22.507 20.273 -75.471 1.00 90.45 364 ALA C N 1
ATOM 2700 C CA . ALA A 1 386 ? 23.047 21.333 -76.318 1.00 85.63 364 ALA C CA 1
ATOM 2701 C C . ALA A 1 386 ? 24.235 22.011 -75.647 1.00 89.15 364 ALA C C 1
ATOM 2702 O O . ALA A 1 386 ? 25.272 22.248 -76.278 1.00 89.58 364 ALA C O 1
ATOM 2704 N N . SER A 1 387 ? 24.099 22.326 -74.363 1.00 87.09 365 SER C N 1
ATOM 2705 C CA . SER A 1 387 ? 25.177 22.885 -73.562 1.00 86.74 365 SER C CA 1
ATOM 2706 C C . SER A 1 387 ? 25.959 21.820 -72.808 1.00 87.46 365 SER C C 1
ATOM 2707 O O . SER A 1 387 ? 26.760 22.162 -71.931 1.00 93.72 365 SER C O 1
ATOM 2710 N N . ASN A 1 388 ? 25.746 20.544 -73.132 1.00 83.14 366 ASN C N 1
ATOM 2711 C CA . ASN A 1 388 ? 26.355 19.425 -72.415 1.00 87.54 366 ASN C CA 1
ATOM 2712 C C . ASN A 1 388 ? 26.085 19.526 -70.915 1.00 87.43 366 ASN C C 1
ATOM 2713 O O . ASN A 1 388 ? 26.977 19.355 -70.080 1.00 86.67 366 ASN C O 1
ATOM 2718 N N . THR A 1 389 ? 24.833 19.815 -70.575 1.00 90.79 367 THR C N 1
ATOM 2719 C CA . THR A 1 389 ? 24.393 19.885 -69.188 1.00 88.98 367 THR C CA 1
ATOM 2720 C C . THR A 1 389 ? 23.690 18.581 -68.835 1.00 91.13 367 THR C C 1
ATOM 2721 O O . THR A 1 389 ? 22.629 18.273 -69.389 1.00 94.38 367 THR C O 1
ATOM 2725 N N . ALA A 1 390 ? 24.287 17.819 -67.923 1.00 88.24 368 ALA C N 1
ATOM 2726 C CA . ALA A 1 390 ? 23.741 16.528 -67.544 1.00 84.16 368 ALA C CA 1
ATOM 2727 C C . ALA A 1 390 ? 22.397 16.700 -66.833 1.00 82.07 368 ALA C C 1
ATOM 2728 O O . ALA A 1 390 ? 22.126 17.752 -66.248 1.00 85.22 368 ALA C O 1
ATOM 2730 N N . PRO A 1 391 ? 21.535 15.686 -66.881 1.00 77.28 369 PRO C N 1
ATOM 2731 C CA . PRO A 1 391 ? 20.252 15.772 -66.173 1.00 63.02 369 PRO C CA 1
ATOM 2732 C C . PRO A 1 391 ? 20.451 15.874 -64.670 1.00 58.07 369 PRO C C 1
ATOM 2733 O O . PRO A 1 391 ? 21.509 15.545 -64.128 1.00 63.12 369 PRO C O 1
ATOM 2737 N N . LEU A 1 392 ? 19.406 16.346 -63.994 1.00 53.05 370 LEU C N 1
ATOM 2738 C CA . LEU A 1 392 ? 19.470 16.513 -62.548 1.00 46.67 370 LEU C CA 1
ATOM 2739 C C . LEU A 1 392 ? 19.662 15.160 -61.879 1.00 44.36 370 LEU C C 1
ATOM 2740 O O . LEU A 1 392 ? 18.861 14.240 -62.072 1.00 55.03 370 LEU C O 1
ATOM 2745 N N . GLN A 1 393 ? 20.712 15.041 -61.119 1.00 38.57 371 GLN C N 1
ATOM 2746 C CA . GLN A 1 393 ? 21.105 13.785 -60.504 1.00 39.77 371 GLN C CA 1
ATOM 2747 C C . GLN A 1 393 ? 20.643 13.728 -59.053 1.00 41.43 371 GLN C C 1
ATOM 2748 O O . GLN A 1 393 ? 20.628 14.756 -58.366 1.00 41.57 371 GLN C O 1
ATOM 2754 N N . PRO A 1 394 ? 20.265 12.539 -58.579 1.00 38.73 372 PRO C N 1
ATOM 2755 C CA . PRO A 1 394 ? 19.710 12.424 -57.217 1.00 31.43 372 PRO C CA 1
ATOM 2756 C C . PRO A 1 394 ? 20.602 12.996 -56.130 1.00 41.33 372 PRO C C 1
ATOM 2757 O O . PRO A 1 394 ? 20.095 13.439 -55.091 1.00 45.28 372 PRO C O 1
ATOM 2761 N N . GLU A 1 395 ? 21.919 13.001 -56.337 1.00 48.62 373 GLU C N 1
ATOM 2762 C CA . GLU A 1 395 ? 22.827 13.544 -55.333 1.00 50.69 373 GLU C CA 1
ATOM 2763 C C . GLU A 1 395 ? 22.702 15.058 -55.222 1.00 50.43 373 GLU C C 1
ATOM 2764 O O . GLU A 1 395 ? 22.872 15.615 -54.132 1.00 48.73 373 GLU C O 1
ATOM 2770 N N . GLN A 1 396 ? 22.406 15.738 -56.333 1.00 43.01 374 GLN C N 1
ATOM 2771 C CA . GLN A 1 396 ? 22.309 17.193 -56.312 1.00 40.60 374 GLN C CA 1
ATOM 2772 C C . GLN A 1 396 ? 21.166 17.667 -55.419 1.00 37.85 374 GLN C C 1
ATOM 2773 O O . GLN A 1 396 ? 21.246 18.752 -54.830 1.00 35.43 374 GLN C O 1
ATOM 2779 N N . LEU A 1 397 ? 20.113 16.855 -55.279 1.00 33.42 375 LEU C N 1
ATOM 2780 C CA . LEU A 1 397 ? 18.966 17.232 -54.458 1.00 30.00 375 LEU C CA 1
ATOM 2781 C C . LEU A 1 397 ? 19.332 17.457 -52.997 1.00 36.28 375 LEU C C 1
ATOM 2782 O O . LEU A 1 397 ? 18.608 18.172 -52.293 1.00 45.75 375 LEU C O 1
ATOM 2787 N N . GLN A 1 398 ? 20.438 16.877 -52.523 1.00 41.68 376 GLN C N 1
ATOM 2788 C CA . GLN A 1 398 ? 20.893 17.143 -51.163 1.00 44.50 376 GLN C CA 1
ATOM 2789 C C . GLN A 1 398 ? 21.134 18.624 -50.909 1.00 37.10 376 GLN C C 1
ATOM 2790 O O . GLN A 1 398 ? 21.238 19.028 -49.743 1.00 37.48 376 GLN C O 1
ATOM 2796 N N . VAL A 1 399 ? 21.202 19.436 -51.967 1.00 28.53 377 VAL C N 1
ATOM 2797 C CA . VAL A 1 399 ? 21.280 20.885 -51.816 1.00 31.80 377 VAL C CA 1
ATOM 2798 C C . VAL A 1 399 ? 20.163 21.407 -50.921 1.00 37.47 377 VAL C C 1
ATOM 2799 O O . VAL A 1 399 ? 20.317 22.444 -50.262 1.00 39.58 377 VAL C O 1
ATOM 2803 N N . PHE A 1 400 ? 19.034 20.695 -50.862 1.00 32.01 378 PHE C N 1
ATOM 2804 C CA . PHE A 1 400 ? 17.878 21.141 -50.094 1.00 29.57 378 PHE C CA 1
ATOM 2805 C C . PHE A 1 400 ? 17.902 20.694 -48.640 1.00 29.44 378 PHE C C 1
ATOM 2806 O O . PHE A 1 400 ? 16.910 20.914 -47.939 1.00 26.84 378 PHE C O 1
ATOM 2814 N N . GLU A 1 401 ? 18.979 20.074 -48.159 1.00 35.58 379 GLU C N 1
ATOM 2815 C CA . GLU A 1 401 ? 18.918 19.519 -46.812 1.00 43.09 379 GLU C CA 1
ATOM 2816 C C . GLU A 1 401 ? 19.023 20.576 -45.718 1.00 41.10 379 GLU C C 1
ATOM 2817 O O . GLU A 1 401 ? 18.764 20.260 -44.551 1.00 44.62 379 GLU C O 1
ATOM 2823 N N . THR A 1 402 ? 19.364 21.815 -46.059 1.00 33.83 380 THR C N 1
ATOM 2824 C CA . THR A 1 402 ? 19.298 22.923 -45.115 1.00 37.08 380 THR C CA 1
ATOM 2825 C C . THR A 1 402 ? 17.977 23.679 -45.194 1.00 42.82 380 THR C C 1
ATOM 2826 O O . THR A 1 402 ? 17.750 24.588 -44.391 1.00 36.77 380 THR C O 1
ATOM 2830 N N . LEU A 1 403 ? 17.107 23.319 -46.134 1.00 44.15 381 LEU C N 1
ATOM 2831 C CA . LEU A 1 403 ? 15.870 24.052 -46.375 1.00 29.94 381 LEU C CA 1
ATOM 2832 C C . LEU A 1 403 ? 14.898 23.856 -45.217 1.00 31.27 381 LEU C C 1
ATOM 2833 O O . LEU A 1 403 ? 14.562 22.718 -44.861 1.00 36.82 381 LEU C O 1
ATOM 2838 N N . GLU A 1 404 ? 14.446 24.969 -44.631 1.00 30.02 382 GLU C N 1
ATOM 2839 C CA . GLU A 1 404 ? 13.511 24.922 -43.519 1.00 38.13 382 GLU C CA 1
ATOM 2840 C C . GLU A 1 404 ? 12.169 25.579 -43.804 1.00 42.33 382 GLU C C 1
ATOM 2841 O O . GLU A 1 404 ? 11.196 25.268 -43.112 1.00 40.81 382 GLU C O 1
ATOM 2847 N N . GLU A 1 405 ? 12.083 26.469 -44.789 1.00 31.81 383 GLU C N 1
ATOM 2848 C CA . GLU A 1 405 ? 10.819 27.139 -45.064 1.00 29.72 383 GLU C CA 1
ATOM 2849 C C . GLU A 1 405 ? 10.655 27.384 -46.559 1.00 29.36 383 GLU C C 1
ATOM 2850 O O . GLU A 1 405 ? 11.605 27.767 -47.246 1.00 30.39 383 GLU C O 1
ATOM 2856 N N . ILE A 1 406 ? 9.436 27.161 -47.047 1.00 26.14 384 ILE C N 1
ATOM 2857 C CA . ILE A 1 406 ? 9.031 27.491 -48.409 1.00 26.71 384 ILE C CA 1
ATOM 2858 C C . ILE A 1 406 ? 7.815 28.401 -48.308 1.00 26.52 384 ILE C C 1
ATOM 2859 O O . ILE A 1 406 ? 6.764 27.981 -47.805 1.00 30.69 384 ILE C O 1
ATOM 2864 N N . THR A 1 407 ? 7.952 29.644 -48.778 1.00 26.84 385 THR C N 1
ATOM 2865 C CA . THR A 1 407 ? 6.832 30.576 -48.702 1.00 25.22 385 THR C CA 1
ATOM 2866 C C . THR A 1 407 ? 5.744 30.250 -49.717 1.00 26.83 385 THR C C 1
ATOM 2867 O O . THR A 1 407 ? 4.564 30.514 -49.459 1.00 32.11 385 THR C O 1
ATOM 2871 N N . GLY A 1 408 ? 6.113 29.685 -50.863 1.00 24.21 386 GLY C N 1
ATOM 2872 C CA . GLY A 1 408 ? 5.135 29.283 -51.853 1.00 19.86 386 GLY C CA 1
ATOM 2873 C C . GLY A 1 408 ? 4.651 27.862 -51.646 1.00 29.73 386 GLY C C 1
ATOM 2874 O O . GLY A 1 408 ? 4.301 27.477 -50.526 1.00 26.41 386 GLY C O 1
ATOM 2875 N N . TYR A 1 409 ? 4.632 27.068 -52.712 1.00 14.78 387 TYR C N 1
ATOM 2876 C CA . TYR A 1 409 ? 4.152 25.695 -52.652 1.00 24.15 387 TYR C CA 1
ATOM 2877 C C . TYR A 1 409 ? 5.275 24.724 -52.999 1.00 24.58 387 TYR C C 1
ATOM 2878 O O . TYR A 1 409 ? 6.363 25.113 -53.428 1.00 22.48 387 TYR C O 1
ATOM 2887 N N . LEU A 1 410 ? 4.993 23.440 -52.802 1.00 31.80 388 LEU C N 1
ATOM 2888 C CA . LEU A 1 410 ? 5.888 22.365 -53.207 1.00 24.33 388 LEU C CA 1
ATOM 2889 C C . LEU A 1 410 ? 5.110 21.405 -54.095 1.00 24.06 388 LEU C C 1
ATOM 2890 O O . LEU A 1 410 ? 4.127 20.796 -53.652 1.00 25.80 388 LEU C O 1
ATOM 2895 N N . TYR A 1 411 ? 5.547 21.279 -55.345 1.00 21.69 389 TYR C N 1
ATOM 2896 C CA . TYR A 1 411 ? 4.895 20.439 -56.342 1.00 28.07 389 TYR C CA 1
ATOM 2897 C C . TYR A 1 411 ? 5.910 19.415 -56.828 1.00 38.40 389 TYR C C 1
ATOM 2898 O O . TYR A 1 411 ? 6.965 19.788 -57.349 1.00 43.44 389 TYR C O 1
ATOM 2907 N N . ILE A 1 412 ? 5.605 18.133 -56.641 1.00 34.69 390 ILE C N 1
ATOM 2908 C CA . ILE A 1 412 ? 6.478 17.039 -57.063 1.00 31.96 390 ILE C CA 1
ATOM 2909 C C . ILE A 1 412 ? 5.650 16.072 -57.904 1.00 25.76 390 ILE C C 1
ATOM 2910 O O . ILE A 1 412 ? 4.770 15.369 -57.380 1.00 26.43 390 ILE C O 1
ATOM 2915 N N . SER A 1 413 ? 5.925 16.047 -59.210 1.00 20.69 391 SER C N 1
ATOM 2916 C CA . SER A 1 413 ? 5.311 15.109 -60.142 1.00 19.77 391 SER C CA 1
ATOM 2917 C C . SER A 1 413 ? 6.344 14.202 -60.803 1.00 27.97 391 SER C C 1
ATOM 2918 O O . SER A 1 413 ? 6.002 13.456 -61.730 1.00 28.91 391 SER C O 1
ATOM 2921 N N . ALA A 1 414 ? 7.598 14.252 -60.357 1.00 30.41 392 ALA C N 1
ATOM 2922 C CA . ALA A 1 414 ? 8.636 13.338 -60.809 1.00 29.79 392 ALA C CA 1
ATOM 2923 C C . ALA A 1 414 ? 9.714 13.286 -59.739 1.00 34.17 392 ALA C C 1
ATOM 2924 O O . ALA A 1 414 ? 9.997 14.289 -59.079 1.00 38.63 392 ALA C O 1
ATOM 2926 N N . TRP A 1 415 ? 10.310 12.102 -59.574 1.00 27.12 393 TRP C N 1
ATOM 2927 C CA . TRP A 1 415 ? 11.289 11.897 -58.518 1.00 29.66 393 TRP C CA 1
ATOM 2928 C C . TRP A 1 415 ? 12.133 10.693 -58.891 1.00 40.20 393 TRP C C 1
ATOM 2929 O O . TRP A 1 415 ? 11.597 9.745 -59.483 1.00 43.96 393 TRP C O 1
ATOM 2940 N N . PRO A 1 416 ? 13.431 10.687 -58.586 1.00 39.80 394 PRO C N 1
ATOM 2941 C CA . PRO A 1 416 ? 14.276 9.561 -59.006 1.00 36.04 394 PRO C CA 1
ATOM 2942 C C . PRO A 1 416 ? 13.834 8.265 -58.343 1.00 37.54 394 PRO C C 1
ATOM 2943 O O . PRO A 1 416 ? 13.674 8.194 -57.122 1.00 35.96 394 PRO C O 1
ATOM 2947 N N . ASP A 1 417 ? 13.635 7.231 -59.166 1.00 41.25 395 ASP C N 1
ATOM 2948 C CA . ASP A 1 417 ? 13.182 5.943 -58.652 1.00 46.75 395 ASP C CA 1
ATOM 2949 C C . ASP A 1 417 ? 14.156 5.339 -57.651 1.00 42.25 395 ASP C C 1
ATOM 2950 O O . ASP A 1 417 ? 13.765 4.456 -56.880 1.00 40.01 395 ASP C O 1
ATOM 2955 N N . SER A 1 418 ? 15.405 5.801 -57.630 1.00 39.46 396 SER C N 1
ATOM 2956 C CA . SER A 1 418 ? 16.360 5.312 -56.648 1.00 39.54 396 SER C CA 1
ATOM 2957 C C . SER A 1 418 ? 16.146 5.911 -55.264 1.00 41.67 396 SER C C 1
ATOM 2958 O O . SER A 1 418 ? 16.808 5.477 -54.315 1.00 49.32 396 SER C O 1
ATOM 2961 N N . LEU A 1 419 ? 15.244 6.884 -55.109 1.00 36.55 397 LEU C N 1
ATOM 2962 C CA . LEU A 1 419 ? 15.092 7.569 -53.823 1.00 38.44 397 LEU C CA 1
ATOM 2963 C C . LEU A 1 419 ? 13.878 7.049 -53.079 1.00 38.14 397 LEU C C 1
ATOM 2964 O O . LEU A 1 419 ? 12.752 7.173 -53.582 1.00 33.51 397 LEU C O 1
ATOM 2969 N N . PRO A 1 420 ? 14.060 6.464 -51.896 1.00 35.04 398 PRO C N 1
ATOM 2970 C CA . PRO A 1 420 ? 12.915 5.888 -51.178 1.00 32.66 398 PRO C CA 1
ATOM 2971 C C . PRO A 1 420 ? 11.870 6.912 -50.763 1.00 34.94 398 PRO C C 1
ATOM 2972 O O . PRO A 1 420 ? 10.691 6.554 -50.662 1.00 37.93 398 PRO C O 1
ATOM 2976 N N . ASP A 1 421 ? 12.249 8.168 -50.521 1.00 38.45 399 ASP C N 1
ATOM 2977 C CA . ASP A 1 421 ? 11.353 9.115 -49.858 1.00 35.13 399 ASP C CA 1
ATOM 2978 C C . ASP A 1 421 ? 11.689 10.540 -50.295 1.00 36.00 399 ASP C C 1
ATOM 2979 O O . ASP A 1 421 ? 12.398 10.762 -51.281 1.00 38.01 399 ASP C O 1
ATOM 2984 N N . LEU A 1 422 ? 11.169 11.513 -49.550 1.00 37.44 400 LEU C N 1
ATOM 2985 C CA . LEU A 1 422 ? 11.484 12.922 -49.750 1.00 32.18 400 LEU C CA 1
ATOM 2986 C C . LEU A 1 422 ? 12.404 13.444 -48.650 1.00 38.89 400 LEU C C 1
ATOM 2987 O O . LEU A 1 422 ? 12.194 14.532 -48.113 1.00 35.36 400 LEU C O 1
ATOM 2992 N N . SER A 1 423 ? 13.455 12.690 -48.324 1.00 43.77 401 SER C N 1
ATOM 2993 C CA . SER A 1 423 ? 14.261 13.009 -47.152 1.00 34.71 401 SER C CA 1
ATOM 2994 C C . SER A 1 423 ? 15.305 14.093 -47.402 1.00 35.10 401 SER C C 1
ATOM 2995 O O . SER A 1 423 ? 15.890 14.598 -46.447 1.00 39.31 401 SER C O 1
ATOM 2998 N N . VAL A 1 424 ? 15.559 14.501 -48.645 1.00 28.82 402 VAL C N 1
ATOM 2999 C CA . VAL A 1 424 ? 16.379 15.697 -48.805 1.00 32.91 402 VAL C CA 1
ATOM 3000 C C . VAL A 1 424 ? 15.612 16.914 -48.309 1.00 38.92 402 VAL C C 1
ATOM 3001 O O . VAL A 1 424 ? 16.202 17.987 -48.119 1.00 36.65 402 VAL C O 1
ATOM 3005 N N . PHE A 1 425 ? 14.303 16.758 -48.074 1.00 31.69 403 PHE C N 1
ATOM 3006 C CA . PHE A 1 425 ? 13.466 17.738 -47.400 1.00 32.94 403 PHE C CA 1
ATOM 3007 C C . PHE A 1 425 ? 13.195 17.369 -45.939 1.00 30.26 403 PHE C C 1
ATOM 3008 O O . PHE A 1 425 ? 12.173 17.795 -45.390 1.00 29.51 403 PHE C O 1
ATOM 3016 N N . GLN A 1 426 ? 14.078 16.576 -45.306 1.00 39.30 404 GLN C N 1
ATOM 3017 C CA . GLN A 1 426 ? 13.906 16.235 -43.889 1.00 40.24 404 GLN C CA 1
ATOM 3018 C C . GLN A 1 426 ? 13.704 17.456 -43.012 1.00 35.62 404 GLN C C 1
ATOM 3019 O O . GLN A 1 426 ? 12.977 17.387 -42.017 1.00 32.80 404 GLN C O 1
ATOM 3025 N N . ASN A 1 427 ? 14.378 18.557 -43.325 1.00 37.54 405 ASN C N 1
ATOM 3026 C CA . ASN A 1 427 ? 14.439 19.713 -42.446 1.00 42.39 405 ASN C CA 1
ATOM 3027 C C . ASN A 1 427 ? 13.409 20.775 -42.792 1.00 42.12 405 ASN C C 1
ATOM 3028 O O . ASN A 1 427 ? 13.381 21.823 -42.140 1.00 44.22 405 ASN C O 1
ATOM 3033 N N . LEU A 1 428 ? 12.570 20.530 -43.797 1.00 37.91 406 LEU C N 1
ATOM 3034 C CA . LEU A 1 428 ? 11.496 21.452 -44.137 1.00 34.18 406 LEU C CA 1
ATOM 3035 C C . LEU A 1 428 ? 10.517 21.548 -42.976 1.00 35.66 406 LEU C C 1
ATOM 3036 O O . LEU A 1 428 ? 9.962 20.536 -42.540 1.00 32.87 406 LEU C O 1
ATOM 3041 N N . GLN A 1 429 ? 10.326 22.760 -42.456 1.00 32.00 407 GLN C N 1
ATOM 3042 C CA . GLN A 1 429 ? 9.427 22.996 -41.332 1.00 34.30 407 GLN C CA 1
ATOM 3043 C C . GLN A 1 429 ? 8.081 23.561 -41.769 1.00 40.03 407 GLN C C 1
ATOM 3044 O O . GLN A 1 429 ? 7.035 23.070 -41.337 1.00 39.79 407 GLN C O 1
ATOM 3050 N N . VAL A 1 430 ? 8.085 24.588 -42.615 1.00 43.08 408 VAL C N 1
ATOM 3051 C CA . VAL A 1 430 ? 6.863 25.247 -43.056 1.00 38.32 408 VAL C CA 1
ATOM 3052 C C . VAL A 1 430 ? 6.799 25.227 -44.576 1.00 35.51 408 VAL C C 1
ATOM 3053 O O . VAL A 1 430 ? 7.806 25.451 -45.257 1.00 35.73 408 VAL C O 1
ATOM 3057 N N . ILE A 1 431 ? 5.614 24.937 -45.100 1.00 33.37 409 ILE C N 1
ATOM 3058 C CA . ILE A 1 431 ? 5.216 25.340 -46.442 1.00 32.12 409 ILE C CA 1
ATOM 3059 C C . ILE A 1 431 ? 4.067 26.318 -46.252 1.00 38.76 409 ILE C C 1
ATOM 3060 O O . ILE A 1 431 ? 2.957 25.918 -45.881 1.00 45.57 409 ILE C O 1
ATOM 3065 N N . ARG A 1 432 ? 4.338 27.604 -46.473 1.00 30.91 410 ARG C N 1
ATOM 3066 C CA . ARG A 1 432 ? 3.359 28.632 -46.144 1.00 35.31 410 ARG C CA 1
ATOM 3067 C C . ARG A 1 432 ? 2.195 28.655 -47.123 1.00 37.85 410 ARG C C 1
ATOM 3068 O O . ARG A 1 432 ? 1.058 28.925 -46.719 1.00 31.16 410 ARG C O 1
ATOM 3076 N N . GLY A 1 433 ? 2.447 28.368 -48.395 1.00 40.41 411 GLY C N 1
ATOM 3077 C CA . GLY A 1 433 ? 1.370 28.362 -49.364 1.00 40.32 411 GLY C CA 1
ATOM 3078 C C . GLY A 1 433 ? 0.813 29.728 -49.687 1.00 37.95 411 GLY C C 1
ATOM 3079 O O . GLY A 1 433 ? -0.373 29.843 -50.013 1.00 43.37 411 GLY C O 1
ATOM 3080 N N . ARG A 1 434 ? 1.633 30.778 -49.588 1.00 34.92 412 ARG C N 1
ATOM 3081 C CA . ARG A 1 434 ? 1.196 32.092 -50.040 1.00 33.13 412 ARG C CA 1
ATOM 3082 C C . ARG A 1 434 ? 1.015 32.127 -51.549 1.00 29.75 412 ARG C C 1
ATOM 3083 O O . ARG A 1 434 ? 0.287 32.984 -52.061 1.00 38.22 412 ARG C O 1
ATOM 3091 N N . ILE A 1 435 ? 1.671 31.215 -52.261 1.00 21.13 413 ILE C N 1
ATOM 3092 C CA . ILE A 1 435 ? 1.397 30.921 -53.660 1.00 24.19 413 ILE C CA 1
ATOM 3093 C C . ILE A 1 435 ? 1.049 29.443 -53.739 1.00 35.08 413 ILE C C 1
ATOM 3094 O O . ILE A 1 435 ? 1.783 28.600 -53.210 1.00 37.01 413 ILE C O 1
ATOM 3099 N N . LEU A 1 436 ? -0.074 29.132 -54.374 1.00 37.62 414 LEU C N 1
ATOM 3100 C CA . LEU A 1 436 ? -0.568 27.767 -54.470 1.00 28.41 414 LEU C CA 1
ATOM 3101 C C . LEU A 1 436 ? -0.537 27.302 -55.915 1.00 28.12 414 LEU C C 1
ATOM 3102 O O . LEU A 1 436 ? -0.845 28.073 -56.826 1.00 21.76 414 LEU C O 1
ATOM 3107 N N . HIS A 1 437 ? -0.156 26.043 -56.125 1.00 31.74 415 HIS C N 1
ATOM 3108 C CA . HIS A 1 437 ? -0.240 25.478 -57.464 1.00 35.05 415 HIS C CA 1
ATOM 3109 C C . HIS A 1 437 ? -1.697 25.408 -57.905 1.00 35.97 415 HIS C C 1
ATOM 3110 O O . HIS A 1 437 ? -2.563 24.930 -57.164 1.00 22.50 415 HIS C O 1
ATOM 3117 N N . ASN A 1 438 ? -1.965 25.907 -59.113 1.00 39.72 416 ASN C N 1
ATOM 3118 C CA . ASN A 1 438 ? -3.325 26.049 -59.635 1.00 35.84 416 ASN C CA 1
ATOM 3119 C C . ASN A 1 438 ? -4.216 26.841 -58.682 1.00 37.49 416 ASN C C 1
ATOM 3120 O O . ASN A 1 438 ? -5.444 26.721 -58.722 1.00 41.01 416 ASN C O 1
ATOM 3125 N N . GLY A 1 439 ? -3.606 27.646 -57.812 1.00 31.55 417 GLY C N 1
ATOM 3126 C CA . GLY A 1 439 ? -4.329 28.442 -56.846 1.00 26.71 417 GLY C CA 1
ATOM 3127 C C . GLY A 1 439 ? -4.937 27.684 -55.687 1.00 31.82 417 GLY C C 1
ATOM 3128 O O . GLY A 1 439 ? -5.627 28.300 -54.867 1.00 38.07 417 GLY C O 1
ATOM 3129 N N . ALA A 1 440 ? -4.699 26.381 -55.572 1.00 36.37 418 ALA C N 1
ATOM 3130 C CA . ALA A 1 440 ? -5.362 25.583 -54.548 1.00 34.72 418 ALA C CA 1
ATOM 3131 C C . ALA A 1 440 ? -4.412 24.790 -53.664 1.00 39.80 418 ALA C C 1
ATOM 3132 O O . ALA A 1 440 ? -4.613 24.741 -52.447 1.00 41.15 418 ALA C O 1
ATOM 3134 N N . TYR A 1 441 ? -3.378 24.171 -54.228 1.00 34.07 419 TYR C N 1
ATOM 3135 C CA . TYR A 1 441 ? -2.600 23.156 -53.525 1.00 36.52 419 TYR C CA 1
ATOM 3136 C C . TYR A 1 441 ? -1.244 23.709 -53.107 1.00 31.94 419 TYR C C 1
ATOM 3137 O O . TYR A 1 441 ? -0.473 24.182 -53.948 1.00 33.24 419 TYR C O 1
ATOM 3146 N N . SER A 1 442 ? -0.955 23.631 -51.807 1.00 18.35 420 SER C N 1
ATOM 3147 C CA . SER A 1 442 ? 0.356 23.973 -51.273 1.00 28.08 420 SER C CA 1
ATOM 3148 C C . SER A 1 442 ? 1.332 22.806 -51.306 1.00 32.35 420 SER C C 1
ATOM 3149 O O . SER A 1 442 ? 2.548 23.033 -51.309 1.00 43.60 420 SER C O 1
ATOM 3152 N N . LEU A 1 443 ? 0.831 21.571 -51.325 1.00 26.78 421 LEU C N 1
ATOM 3153 C CA . LEU A 1 443 ? 1.669 20.378 -51.362 1.00 27.70 421 LEU C CA 1
ATOM 3154 C C . LEU A 1 443 ? 1.051 19.390 -52.335 1.00 31.31 421 LEU C C 1
ATOM 3155 O O . LEU A 1 443 ? -0.079 18.942 -52.125 1.00 29.99 421 LEU C O 1
ATOM 3160 N N . THR A 1 444 ? 1.784 19.045 -53.391 1.00 37.58 422 THR C N 1
ATOM 3161 C CA . THR A 1 444 ? 1.292 18.094 -54.378 1.00 37.69 422 THR C CA 1
ATOM 3162 C C . THR A 1 444 ? 2.343 17.024 -54.619 1.00 36.46 422 THR C C 1
ATOM 3163 O O . THR A 1 444 ? 3.509 17.342 -54.860 1.00 34.02 422 THR C O 1
ATOM 3167 N N . LEU A 1 445 ? 1.928 15.762 -54.540 1.00 35.87 423 LEU C N 1
ATOM 3168 C CA . LEU A 1 445 ? 2.784 14.620 -54.837 1.00 27.13 423 LEU C CA 1
ATOM 3169 C C . LEU A 1 445 ? 1.998 13.700 -55.749 1.00 24.02 423 LEU C C 1
ATOM 3170 O O . LEU A 1 445 ? 0.929 13.218 -55.357 1.00 25.62 423 LEU C O 1
ATOM 3175 N N . GLN A 1 446 ? 2.497 13.471 -56.962 1.00 26.45 424 GLN C N 1
ATOM 3176 C CA . GLN A 1 446 ? 1.723 12.632 -57.866 1.00 33.38 424 GLN C CA 1
ATOM 3177 C C . GLN A 1 446 ? 2.623 11.856 -58.818 1.00 36.67 424 GLN C C 1
ATOM 3178 O O . GLN A 1 446 ? 3.602 12.391 -59.345 1.00 47.46 424 GLN C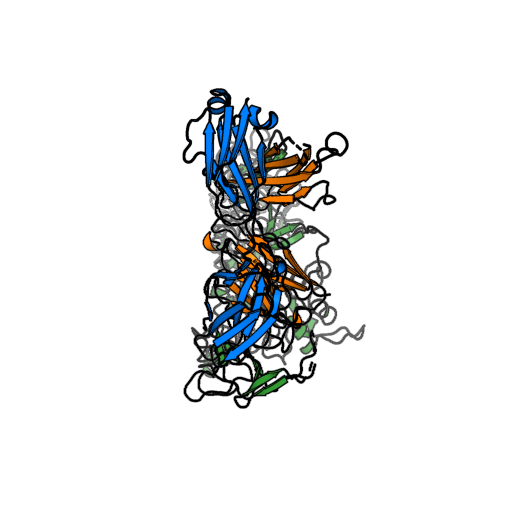 O 1
ATOM 3184 N N . GLY A 1 447 ? 2.277 10.586 -59.026 1.00 34.08 425 GLY C N 1
ATOM 3185 C CA . GLY A 1 447 ? 2.960 9.753 -59.999 1.00 28.55 425 GLY C CA 1
ATOM 3186 C C . GLY A 1 447 ? 4.372 9.357 -59.632 1.00 26.44 425 GLY C C 1
ATOM 3187 O O . GLY A 1 447 ? 5.176 9.072 -60.524 1.00 26.28 425 GLY C O 1
ATOM 3188 N N . LEU A 1 448 ? 4.695 9.311 -58.344 1.00 22.07 426 LEU C N 1
ATOM 3189 C CA . LEU A 1 448 ? 6.050 9.049 -57.879 1.00 26.62 426 LEU C CA 1
ATOM 3190 C C . LEU A 1 448 ? 6.225 7.583 -57.496 1.00 31.82 426 LEU C C 1
ATOM 3191 O O . LEU A 1 448 ? 5.263 6.823 -57.375 1.00 32.10 426 LEU C O 1
ATOM 3196 N N . GLY A 1 449 ? 7.481 7.199 -57.292 1.00 33.66 427 GLY C N 1
ATOM 3197 C CA . GLY A 1 449 ? 7.801 5.843 -56.891 1.00 21.92 427 GLY C CA 1
ATOM 3198 C C . GLY A 1 449 ? 8.130 5.718 -55.419 1.00 27.80 427 GLY C C 1
ATOM 3199 O O . GLY A 1 449 ? 8.347 4.607 -54.924 1.00 39.28 427 GLY C O 1
ATOM 3200 N N . ILE A 1 450 ? 8.164 6.852 -54.712 1.00 31.91 428 ILE C N 1
ATOM 3201 C CA . ILE A 1 450 ? 8.535 6.901 -53.300 1.00 30.59 428 ILE C CA 1
ATOM 3202 C C . ILE A 1 450 ? 7.700 5.908 -52.504 1.00 33.76 428 ILE C C 1
ATOM 3203 O O . ILE A 1 450 ? 6.554 5.611 -52.862 1.00 24.86 428 ILE C O 1
ATOM 3208 N N . SER A 1 451 ? 8.275 5.380 -51.422 1.00 35.05 429 SER C N 1
ATOM 3209 C CA . SER A 1 451 ? 7.591 4.417 -50.572 1.00 28.20 429 SER C CA 1
ATOM 3210 C C . SER A 1 451 ? 7.113 5.003 -49.252 1.00 33.82 429 SER C C 1
ATOM 3211 O O . SER A 1 451 ? 6.211 4.429 -48.635 1.00 40.66 429 SER C O 1
ATOM 3214 N N . TRP A 1 452 ? 7.698 6.112 -48.804 1.00 30.82 430 TRP C N 1
ATOM 3215 C CA . TRP A 1 452 ? 7.154 6.904 -47.710 1.00 34.11 430 TRP C CA 1
ATOM 3216 C C . TRP A 1 452 ? 7.519 8.362 -47.962 1.00 31.36 430 TRP C C 1
ATOM 3217 O O . TRP A 1 452 ? 8.200 8.689 -48.938 1.00 29.12 430 TRP C O 1
ATOM 3228 N N . LEU A 1 453 ? 7.055 9.244 -47.078 1.00 31.12 431 LEU C N 1
ATOM 3229 C CA . LEU A 1 453 ? 7.265 10.678 -47.259 1.00 24.71 431 LEU C CA 1
ATOM 3230 C C . LEU A 1 453 ? 8.605 11.128 -46.682 1.00 35.42 431 LEU C C 1
ATOM 3231 O O . LEU A 1 453 ? 9.485 11.587 -47.417 1.00 37.59 431 LEU C O 1
ATOM 3236 N N . GLY A 1 454 ? 8.769 11.008 -45.367 1.00 35.79 432 GLY C N 1
ATOM 3237 C CA . GLY A 1 454 ? 10.010 11.374 -44.722 1.00 27.42 432 GLY C CA 1
ATOM 3238 C C . GLY A 1 454 ? 10.181 12.846 -44.433 1.00 40.59 432 GLY C C 1
ATOM 3239 O O . GLY A 1 454 ? 11.302 13.274 -44.137 1.00 52.01 432 GLY C O 1
ATOM 3240 N N . LEU A 1 455 ? 9.114 13.641 -44.520 1.00 40.58 433 LEU C N 1
ATOM 3241 C CA . LEU A 1 455 ? 9.171 15.056 -44.151 1.00 37.54 433 LEU C CA 1
ATOM 3242 C C . LEU A 1 455 ? 9.006 15.178 -42.637 1.00 42.71 433 LEU C C 1
ATOM 3243 O O . LEU A 1 455 ? 8.024 15.711 -42.120 1.00 55.53 433 LEU C O 1
ATOM 3248 N N . ARG A 1 456 ? 10.011 14.673 -41.922 1.00 39.35 434 ARG C N 1
ATOM 3249 C CA . ARG A 1 456 ? 9.904 14.507 -40.476 1.00 44.98 434 ARG C CA 1
ATOM 3250 C C . ARG A 1 456 ? 9.815 15.832 -39.732 1.00 47.02 434 ARG C C 1
ATOM 3251 O O . ARG A 1 456 ? 9.341 15.856 -38.590 1.00 54.27 434 ARG C O 1
ATOM 3259 N N . SER A 1 457 ? 10.268 16.930 -40.337 1.00 32.10 435 SER C N 1
ATOM 3260 C CA . SER A 1 457 ? 10.216 18.228 -39.679 1.00 35.13 435 SER C CA 1
ATOM 3261 C C . SER A 1 457 ? 9.011 19.063 -40.082 1.00 33.82 435 SER C C 1
ATOM 3262 O O . SER A 1 457 ? 8.688 20.025 -39.378 1.00 33.48 435 SER C O 1
ATOM 3265 N N . LEU A 1 458 ? 8.348 18.725 -41.188 1.00 29.53 436 LEU C N 1
ATOM 3266 C CA . LEU A 1 458 ? 7.208 19.502 -41.658 1.00 27.18 436 LEU C CA 1
ATOM 3267 C C . LEU A 1 458 ? 6.094 19.494 -40.622 1.00 33.62 436 LEU C C 1
ATOM 3268 O O . LEU A 1 458 ? 5.555 18.436 -40.288 1.00 45.26 436 LEU C O 1
ATOM 3273 N N . ARG A 1 459 ? 5.748 20.678 -40.108 1.00 34.61 437 ARG C N 1
ATOM 3274 C CA . ARG A 1 459 ? 4.740 20.788 -39.061 1.00 47.47 437 ARG C CA 1
ATOM 3275 C C . ARG A 1 459 ? 3.720 21.890 -39.318 1.00 44.96 437 ARG C C 1
ATOM 3276 O O . ARG A 1 459 ? 2.909 22.176 -38.431 1.00 42.47 437 ARG C O 1
ATOM 3284 N N . GLU A 1 460 ? 3.745 22.529 -40.484 1.00 39.50 438 GLU C N 1
ATOM 3285 C CA . GLU A 1 460 ? 2.697 23.484 -40.817 1.00 36.62 438 GLU C CA 1
ATOM 3286 C C . GLU A 1 460 ? 2.575 23.605 -42.326 1.00 36.26 438 GLU C C 1
ATOM 3287 O O . GLU A 1 460 ? 3.573 23.827 -43.018 1.00 40.02 438 GLU C O 1
ATOM 3293 N N . LEU A 1 461 ? 1.354 23.442 -42.824 1.00 30.48 439 LEU C N 1
ATOM 3294 C CA . LEU A 1 461 ? 0.959 23.946 -44.134 1.00 32.21 439 LEU C CA 1
ATOM 3295 C C . LEU A 1 461 ? 0.140 25.206 -43.867 1.00 37.46 439 LEU C C 1
ATOM 3296 O O . LEU A 1 461 ? -1.029 25.127 -43.479 1.00 36.95 439 LEU C O 1
ATOM 3301 N N . GLY A 1 462 ? 0.769 26.370 -44.055 1.00 33.35 440 GLY C N 1
ATOM 3302 C CA . GLY A 1 462 ? 0.136 27.621 -43.663 1.00 38.19 440 GLY C CA 1
ATOM 3303 C C . GLY A 1 462 ? -1.220 27.833 -44.308 1.00 44.28 440 GLY C C 1
ATOM 3304 O O . GLY A 1 462 ? -2.163 28.291 -43.658 1.00 48.68 440 GLY C O 1
ATOM 3305 N N . SER A 1 463 ? -1.337 27.497 -45.589 1.00 44.61 441 SER C N 1
ATOM 3306 C CA . SER A 1 463 ? -2.612 27.563 -46.290 1.00 34.95 441 SER C CA 1
ATOM 3307 C C . SER A 1 463 ? -2.560 26.594 -47.462 1.00 28.75 441 SER C C 1
ATOM 3308 O O . SER A 1 463 ? -1.524 25.994 -47.752 1.00 32.33 441 SER C O 1
ATOM 3311 N N . GLY A 1 464 ? -3.700 26.445 -48.131 1.00 29.24 442 GLY C N 1
ATOM 3312 C CA . GLY A 1 464 ? -3.805 25.567 -49.276 1.00 24.47 442 GLY C CA 1
ATOM 3313 C C . GLY A 1 464 ? -4.082 24.125 -48.890 1.00 29.64 442 GLY C C 1
ATOM 3314 O O . GLY A 1 464 ? -4.039 23.730 -47.724 1.00 36.01 442 GLY C O 1
ATOM 3315 N N . LEU A 1 465 ? -4.374 23.324 -49.909 1.00 28.38 443 LEU C N 1
ATOM 3316 C CA . LEU A 1 465 ? -4.663 21.909 -49.739 1.00 38.79 443 LEU C CA 1
ATOM 3317 C C . LEU A 1 465 ? -3.445 21.063 -50.093 1.00 43.27 443 LEU C C 1
ATOM 3318 O O . LEU A 1 465 ? -2.519 21.510 -50.775 1.00 44.09 443 LEU C O 1
ATOM 3323 N N . ALA A 1 466 ? -3.458 19.824 -49.613 1.00 36.41 444 ALA C N 1
ATOM 3324 C CA . ALA A 1 466 ? -2.449 18.833 -49.954 1.00 30.50 444 ALA C CA 1
ATOM 3325 C C . ALA A 1 466 ? -3.098 17.763 -50.818 1.00 31.32 444 ALA C C 1
ATOM 3326 O O . ALA A 1 466 ? -4.133 17.205 -50.444 1.00 34.70 444 ALA C O 1
ATOM 3328 N N . LEU A 1 467 ? -2.498 17.490 -51.972 1.00 30.12 445 LEU C N 1
ATOM 3329 C CA . LEU A 1 467 ? -3.019 16.512 -52.918 1.00 34.54 445 LEU C CA 1
ATOM 3330 C C . LEU A 1 467 ? -1.967 15.435 -53.129 1.00 42.65 445 LEU C C 1
ATOM 3331 O O . LEU A 1 467 ? -0.875 15.720 -53.634 1.00 50.39 445 LEU C O 1
ATOM 3336 N N . ILE A 1 468 ? -2.293 14.206 -52.739 1.00 41.92 446 ILE C N 1
ATOM 3337 C CA . ILE A 1 468 ? -1.392 13.065 -52.850 1.00 35.76 446 ILE C CA 1
ATOM 3338 C C . ILE A 1 468 ? -2.151 11.949 -53.562 1.00 32.35 446 ILE C C 1
ATOM 3339 O O . ILE A 1 468 ? -3.136 11.410 -53.028 1.00 39.33 446 ILE C O 1
ATOM 3344 N N . HIS A 1 469 ? -1.714 11.617 -54.775 1.00 21.97 447 HIS C N 1
ATOM 3345 C CA . HIS A 1 469 ? -2.497 10.712 -55.597 1.00 23.93 447 HIS C CA 1
ATOM 3346 C C . HIS A 1 469 ? -1.612 10.017 -56.619 1.00 31.35 447 HIS C C 1
ATOM 3347 O O . HIS A 1 469 ? -0.682 10.619 -57.159 1.00 30.15 447 HIS C O 1
ATOM 3354 N N . HIS A 1 470 ? -1.912 8.735 -56.853 1.00 31.81 448 HIS C N 1
ATOM 3355 C CA . HIS A 1 470 ? -1.274 7.918 -57.889 1.00 31.69 448 HIS C CA 1
ATOM 3356 C C . HIS A 1 470 ? 0.211 7.693 -57.614 1.00 32.13 448 HIS C C 1
ATOM 3357 O O . HIS A 1 470 ? 1.047 7.772 -58.515 1.00 36.09 448 HIS C O 1
ATOM 3364 N N . ASN A 1 471 ? 0.539 7.386 -56.363 1.00 19.41 449 ASN C N 1
ATOM 3365 C CA . ASN A 1 471 ? 1.879 6.956 -55.967 1.00 19.59 449 ASN C CA 1
ATOM 3366 C C . ASN A 1 471 ? 1.746 5.501 -55.514 1.00 33.57 449 ASN C C 1
ATOM 3367 O O . ASN A 1 471 ? 1.441 5.224 -54.353 1.00 44.17 449 ASN C O 1
ATOM 3372 N N . THR A 1 472 ? 1.997 4.572 -56.444 1.00 29.41 450 THR C N 1
ATOM 3373 C CA . THR A 1 472 ? 1.561 3.186 -56.268 1.00 36.04 450 THR C CA 1
ATOM 3374 C C . THR A 1 472 ? 2.166 2.548 -55.023 1.00 42.83 450 THR C C 1
ATOM 3375 O O . THR A 1 472 ? 1.502 1.759 -54.339 1.00 42.18 450 THR C O 1
ATOM 3379 N N . HIS A 1 473 ? 3.422 2.866 -54.717 1.00 35.73 451 HIS C N 1
ATOM 3380 C CA . HIS A 1 473 ? 4.126 2.227 -53.612 1.00 30.64 451 HIS C CA 1
ATOM 3381 C C . HIS A 1 473 ? 4.105 3.046 -52.331 1.00 28.94 451 HIS C C 1
ATOM 3382 O O . HIS A 1 473 ? 4.692 2.620 -51.332 1.00 36.13 451 HIS C O 1
ATOM 3389 N N . LEU A 1 474 ? 3.434 4.192 -52.328 1.00 30.19 452 LEU C N 1
ATOM 3390 C CA . LEU A 1 474 ? 3.464 5.098 -51.187 1.00 33.37 452 LEU C CA 1
ATOM 3391 C C . LEU A 1 474 ? 2.587 4.572 -50.055 1.00 31.57 452 LEU C C 1
ATOM 3392 O O . LEU A 1 474 ? 1.362 4.487 -50.194 1.00 36.52 452 LEU C O 1
ATOM 3397 N N . CYS A 1 475 ? 3.214 4.209 -48.940 1.00 29.71 453 CYS C N 1
ATOM 3398 C CA . CYS A 1 475 ? 2.532 3.974 -47.679 1.00 36.94 453 CYS C CA 1
ATOM 3399 C C . CYS A 1 475 ? 2.793 5.170 -46.770 1.00 34.30 453 CYS C C 1
ATOM 3400 O O . CYS A 1 475 ? 3.354 6.187 -47.197 1.00 35.08 453 CYS C O 1
ATOM 3403 N N . PHE A 1 476 ? 2.381 5.046 -45.509 1.00 34.72 454 PHE C N 1
ATOM 3404 C CA . PHE A 1 476 ? 2.640 6.058 -44.483 1.00 33.19 454 PHE C CA 1
ATOM 3405 C C . PHE A 1 476 ? 2.006 7.403 -44.836 1.00 39.49 454 PHE C C 1
ATOM 3406 O O . PHE A 1 476 ? 2.593 8.465 -44.614 1.00 49.96 454 PHE C O 1
ATOM 3414 N N . VAL A 1 477 ? 0.804 7.360 -45.397 1.00 39.77 455 VAL C N 1
ATOM 3415 C CA . VAL A 1 477 ? -0.024 8.549 -45.580 1.00 35.24 455 VAL C CA 1
ATOM 3416 C C . VAL A 1 477 ? -1.049 8.672 -44.465 1.00 40.50 455 VAL C C 1
ATOM 3417 O O . VAL A 1 477 ? -1.240 9.746 -43.895 1.00 46.04 455 VAL C O 1
ATOM 3421 N N . HIS A 1 478 ? -1.715 7.559 -44.149 1.00 47.70 456 HIS C N 1
ATOM 3422 C CA . HIS A 1 478 ? -2.619 7.494 -43.008 1.00 54.60 456 HIS C CA 1
ATOM 3423 C C . HIS A 1 478 ? -1.904 7.830 -41.705 1.00 52.42 456 HIS C C 1
ATOM 3424 O O . HIS A 1 478 ? -2.521 8.365 -40.775 1.00 46.47 456 HIS C O 1
ATOM 3431 N N . THR A 1 479 ? -0.604 7.537 -41.624 1.00 55.30 457 THR C N 1
ATOM 3432 C CA . THR A 1 479 ? 0.159 7.701 -40.393 1.00 51.48 457 THR C CA 1
ATOM 3433 C C . THR A 1 479 ? 0.518 9.149 -40.092 1.00 46.54 457 THR C C 1
ATOM 3434 O O . THR A 1 479 ? 0.997 9.431 -38.989 1.00 47.55 457 THR C O 1
ATOM 3438 N N . VAL A 1 480 ? 0.313 10.065 -41.033 1.00 42.85 458 VAL C N 1
ATOM 3439 C CA . VAL A 1 480 ? 0.629 11.475 -40.818 1.00 39.61 458 VAL C CA 1
ATOM 3440 C C . VAL A 1 480 ? -0.579 12.163 -40.191 1.00 44.50 458 VAL C C 1
ATOM 3441 O O . VAL A 1 480 ? -1.711 11.975 -40.660 1.00 52.95 458 VAL C O 1
ATOM 3445 N N . PRO A 1 481 ? -0.395 12.943 -39.138 1.00 47.75 459 PRO C N 1
ATOM 3446 C CA . PRO A 1 481 ? -1.512 13.708 -38.542 1.00 45.32 459 PRO C CA 1
ATOM 3447 C C . PRO A 1 481 ? -1.750 15.030 -39.270 1.00 42.12 459 PRO C C 1
ATOM 3448 O O . PRO A 1 481 ? -1.360 16.116 -38.840 1.00 37.98 459 PRO C O 1
ATOM 3452 N N . TRP A 1 482 ? -2.433 14.934 -40.414 1.00 42.53 460 TRP C N 1
ATOM 3453 C CA . TRP A 1 482 ? -2.558 16.081 -41.310 1.00 34.01 460 TRP C CA 1
ATOM 3454 C C . TRP A 1 482 ? -3.289 17.248 -40.663 1.00 41.52 460 TRP C C 1
ATOM 3455 O O . TRP A 1 482 ? -3.060 18.403 -41.040 1.00 44.32 460 TRP C O 1
ATOM 3466 N N . ASP A 1 483 ? -4.163 16.980 -39.692 1.00 45.50 461 ASP C N 1
ATOM 3467 C CA . ASP A 1 483 ? -4.909 18.068 -39.070 1.00 54.67 461 ASP C CA 1
ATOM 3468 C C . ASP A 1 483 ? -4.003 18.992 -38.262 1.00 53.02 461 ASP C C 1
ATOM 3469 O O . ASP A 1 483 ? -4.280 20.193 -38.166 1.00 54.94 461 ASP C O 1
ATOM 3474 N N . GLN A 1 484 ? -2.917 18.467 -37.692 1.00 52.60 462 GLN C N 1
ATOM 3475 C CA . GLN A 1 484 ? -1.994 19.317 -36.947 1.00 50.65 462 GLN C CA 1
ATOM 3476 C C . GLN A 1 484 ? -1.088 20.135 -37.856 1.00 44.33 462 GLN C C 1
ATOM 3477 O O . GLN A 1 484 ? -0.488 21.112 -37.394 1.00 45.95 462 GLN C O 1
ATOM 3483 N N . LEU A 1 485 ? -0.975 19.761 -39.131 1.00 39.51 463 LEU C N 1
ATOM 3484 C CA . LEU A 1 485 ? -0.221 20.568 -40.083 1.00 38.30 463 LEU C CA 1
ATOM 3485 C C . LEU A 1 485 ? -1.033 21.756 -40.588 1.00 39.96 463 LEU C C 1
ATOM 3486 O O . LEU A 1 485 ? -0.460 22.807 -40.896 1.00 31.10 463 LEU C O 1
ATOM 3491 N N . PHE A 1 486 ? -2.354 21.612 -40.672 1.00 37.87 464 PHE C N 1
ATOM 3492 C CA . PHE A 1 486 ? -3.216 22.638 -41.238 1.00 36.49 464 PHE C CA 1
ATOM 3493 C C . PHE A 1 486 ? -3.470 23.757 -40.234 1.00 42.62 464 PHE C C 1
ATOM 3494 O O . PHE A 1 486 ? -3.346 23.581 -39.019 1.00 46.23 464 PHE C O 1
ATOM 3502 N N . ARG A 1 487 ? -3.856 24.920 -40.764 1.00 38.27 465 ARG C N 1
ATOM 3503 C CA . ARG A 1 487 ? -4.089 26.106 -39.953 1.00 37.29 465 ARG C CA 1
ATOM 3504 C C . ARG A 1 487 ? -5.485 26.700 -40.079 1.00 45.41 465 ARG C C 1
ATOM 3505 O O . ARG A 1 487 ? -5.875 27.484 -39.207 1.00 50.49 465 ARG C O 1
ATOM 3513 N N . ASN A 1 488 ? -6.241 26.368 -41.119 1.00 50.32 466 ASN C N 1
ATOM 3514 C CA . ASN A 1 488 ? -7.599 26.859 -41.273 1.00 54.07 466 ASN C CA 1
ATOM 3515 C C . ASN A 1 488 ? -8.497 25.702 -41.740 1.00 57.31 466 ASN C C 1
ATOM 3516 O O . ASN A 1 488 ? -8.006 24.746 -42.328 1.00 53.76 466 ASN C O 1
ATOM 3521 N N . PRO A 1 489 ? -9.799 25.795 -41.460 1.00 62.83 467 PRO C N 1
ATOM 3522 C CA . PRO A 1 489 ? -10.693 24.664 -41.789 1.00 59.37 467 PRO C CA 1
ATOM 3523 C C . PRO A 1 489 ? -11.008 24.502 -43.267 1.00 51.57 467 PRO C C 1
ATOM 3524 O O . PRO A 1 489 ? -11.647 23.505 -43.632 1.00 55.17 467 PRO C O 1
ATOM 3528 N N . HIS A 1 490 ? -10.600 25.431 -44.128 1.00 46.09 468 HIS C N 1
ATOM 3529 C CA . HIS A 1 490 ? -10.742 25.243 -45.567 1.00 51.71 468 HIS C CA 1
ATOM 3530 C C . HIS A 1 490 ? -9.691 24.297 -46.140 1.00 59.24 468 HIS C C 1
ATOM 3531 O O . HIS A 1 490 ? -9.589 24.175 -47.366 1.00 63.60 468 HIS C O 1
ATOM 3538 N N . GLN A 1 491 ? -8.920 23.627 -45.285 1.00 54.88 469 GLN C N 1
ATOM 3539 C CA . GLN A 1 491 ? -7.809 22.784 -45.696 1.00 48.60 469 GLN C CA 1
ATOM 3540 C C . GLN A 1 491 ? -8.102 21.322 -45.395 1.00 42.99 469 GLN C C 1
ATOM 3541 O O . GLN A 1 491 ? -8.769 20.996 -44.410 1.00 52.10 469 GLN C O 1
ATOM 3547 N N . ALA A 1 492 ? -7.565 20.443 -46.239 1.00 39.13 470 ALA C N 1
ATOM 3548 C CA . ALA A 1 492 ? -7.698 19.004 -46.053 1.00 40.01 470 ALA C CA 1
ATOM 3549 C C . ALA A 1 492 ? -6.671 18.298 -46.926 1.00 35.47 470 ALA C C 1
ATOM 3550 O O . ALA A 1 492 ? -6.001 18.914 -47.760 1.00 36.14 470 ALA C O 1
ATOM 3552 N N . LEU A 1 493 ? -6.554 16.989 -46.718 1.00 44.52 471 LEU C N 1
ATOM 3553 C CA . LEU A 1 493 ? -5.747 16.126 -47.570 1.00 38.04 471 LEU C CA 1
ATOM 3554 C C . LEU A 1 493 ? -6.664 15.394 -48.540 1.00 36.36 471 LEU C C 1
ATOM 3555 O O . LEU A 1 493 ? -7.548 14.642 -48.117 1.00 34.13 471 LEU C O 1
ATOM 3560 N N . LEU A 1 494 ? -6.463 15.629 -49.831 1.00 38.26 472 LEU C N 1
ATOM 3561 C CA . LEU A 1 494 ? -7.104 14.859 -50.886 1.00 28.76 472 LEU C CA 1
ATOM 3562 C C . LEU A 1 494 ? -6.111 13.820 -51.381 1.00 31.39 472 LEU C C 1
ATOM 3563 O O . LEU A 1 494 ? -4.990 14.165 -51.762 1.00 29.75 472 LEU C O 1
ATOM 3568 N N . HIS A 1 495 ? -6.513 12.553 -51.365 1.00 37.49 473 HIS C N 1
ATOM 3569 C CA . HIS A 1 495 ? -5.585 11.472 -51.669 1.00 36.11 473 HIS C CA 1
ATOM 3570 C C . HIS A 1 495 ? -6.319 10.369 -52.407 1.00 38.55 473 HIS C C 1
ATOM 3571 O O . HIS A 1 495 ? -7.429 9.999 -52.013 1.00 43.85 473 HIS C O 1
ATOM 3578 N N . THR A 1 496 ? -5.703 9.832 -53.460 1.00 44.23 474 THR C N 1
ATOM 3579 C CA . THR A 1 496 ? -6.335 8.701 -54.133 1.00 44.26 474 THR C CA 1
ATOM 3580 C C . THR A 1 496 ? -5.298 7.901 -54.906 1.00 39.54 474 THR C C 1
ATOM 3581 O O . THR A 1 496 ? -4.272 8.426 -55.334 1.00 44.05 474 THR C O 1
ATOM 3585 N N . ALA A 1 497 ? -5.579 6.610 -55.069 1.00 29.84 475 ALA C N 1
ATOM 3586 C CA . ALA A 1 497 ? -4.740 5.713 -55.867 1.00 25.57 475 ALA C CA 1
ATOM 3587 C C . ALA A 1 497 ? -3.299 5.681 -55.362 1.00 36.19 475 ALA C C 1
ATOM 3588 O O . ALA A 1 497 ? -2.348 5.619 -56.143 1.00 46.14 475 ALA C O 1
ATOM 3590 N N . ASN A 1 498 ? -3.129 5.734 -54.047 1.00 34.84 476 ASN C N 1
ATOM 3591 C CA . ASN A 1 498 ? -1.841 5.409 -53.461 1.00 39.28 476 ASN C CA 1
ATOM 3592 C C . ASN A 1 498 ? -1.845 3.922 -53.100 1.00 44.90 476 ASN C C 1
ATOM 3593 O O . ASN A 1 498 ? -2.714 3.165 -53.551 1.00 50.49 476 ASN C O 1
ATOM 3598 N N . ARG A 1 499 ? -0.881 3.486 -52.309 1.00 46.43 477 ARG C N 1
ATOM 3599 C CA . ARG A 1 499 ? -0.898 2.084 -51.921 1.00 45.92 477 ARG C CA 1
ATOM 3600 C C . ARG A 1 499 ? -1.987 1.864 -50.879 1.00 51.38 477 ARG C C 1
ATOM 3601 O O . ARG A 1 499 ? -2.052 2.609 -49.897 1.00 56.09 477 ARG C O 1
ATOM 3609 N N . PRO A 1 500 ? -2.862 0.875 -51.064 1.00 53.63 478 PRO C N 1
ATOM 3610 C CA . PRO A 1 500 ? -3.951 0.670 -50.102 1.00 50.37 478 PRO C CA 1
ATOM 3611 C C . PRO A 1 500 ? -3.394 0.402 -48.714 1.00 50.85 478 PRO C C 1
ATOM 3612 O O . PRO A 1 500 ? -2.474 -0.400 -48.542 1.00 54.98 478 PRO C O 1
ATOM 3616 N N . GLU A 1 501 ? -3.954 1.096 -47.721 1.00 53.64 479 GLU C N 1
ATOM 3617 C CA . GLU A 1 501 ? -3.442 0.953 -46.364 1.00 62.49 479 GLU C CA 1
ATOM 3618 C C . GLU A 1 501 ? -3.523 -0.490 -45.886 1.00 64.26 479 GLU C C 1
ATOM 3619 O O . GLU A 1 501 ? -2.686 -0.917 -45.091 1.00 58.19 479 GLU C O 1
ATOM 3625 N N . ASP A 1 502 ? -4.492 -1.266 -46.380 1.00 72.80 480 ASP C N 1
ATOM 3626 C CA . ASP A 1 502 ? -4.610 -2.652 -45.930 1.00 75.20 480 ASP C CA 1
ATOM 3627 C C . ASP A 1 502 ? -3.375 -3.470 -46.302 1.00 69.71 480 ASP C C 1
ATOM 3628 O O . ASP A 1 502 ? -2.968 -4.364 -45.549 1.00 70.96 480 ASP C O 1
ATOM 3633 N N . GLU A 1 503 ? -2.749 -3.171 -47.447 1.00 66.79 481 GLU C N 1
ATOM 3634 C CA . GLU A 1 503 ? -1.486 -3.834 -47.771 1.00 67.89 481 GLU C CA 1
ATOM 3635 C C . GLU A 1 503 ? -0.343 -3.303 -46.916 1.00 68.65 481 GLU C C 1
ATOM 3636 O O . GLU A 1 503 ? 0.543 -4.067 -46.515 1.00 76.27 481 GLU C O 1
ATOM 3642 N N . CYS A 1 504 ? -0.320 -1.991 -46.667 1.00 55.98 482 CYS C N 1
ATOM 3643 C CA . CYS A 1 504 ? 0.700 -1.413 -45.797 1.00 56.36 482 CYS C CA 1
ATOM 3644 C C . CYS A 1 504 ? 0.697 -2.101 -44.437 1.00 64.33 482 CYS C C 1
ATOM 3645 O O . CYS A 1 504 ? 1.727 -2.608 -43.977 1.00 66.85 482 CYS C O 1
ATOM 3648 N N . VAL A 1 505 ? -0.469 -2.135 -43.787 1.00 72.26 483 VAL C N 1
ATOM 3649 C CA . VAL A 1 505 ? -0.633 -2.887 -42.545 1.00 78.33 483 VAL C CA 1
ATOM 3650 C C . VAL A 1 505 ? -0.206 -4.335 -42.742 1.00 70.42 483 VAL C C 1
ATOM 3651 O O . VAL A 1 505 ? 0.573 -4.884 -41.953 1.00 64.35 483 VAL C O 1
ATOM 3655 N N . GLY A 1 506 ? -0.697 -4.966 -43.814 1.00 72.63 484 GLY C N 1
ATOM 3656 C CA . GLY A 1 506 ? -0.466 -6.388 -44.009 1.00 71.44 484 GLY C CA 1
ATOM 3657 C C . GLY A 1 506 ? 0.995 -6.764 -44.168 1.00 74.65 484 GLY C C 1
ATOM 3658 O O . GLY A 1 506 ? 1.406 -7.854 -43.760 1.00 79.99 484 GLY C O 1
ATOM 3659 N N . GLU A 1 507 ? 1.796 -5.885 -44.766 1.00 69.42 485 GLU C N 1
ATOM 3660 C CA . GLU A 1 507 ? 3.223 -6.123 -44.934 1.00 67.06 485 GLU C CA 1
ATOM 3661 C C . GLU A 1 507 ? 4.027 -5.630 -43.727 1.00 64.11 485 GLU C C 1
ATOM 3662 O O . GLU A 1 507 ? 5.257 -5.744 -43.711 1.00 64.96 485 GLU C O 1
ATOM 3668 N N . GLY A 1 508 ? 3.354 -5.127 -42.696 1.00 62.34 486 GLY C N 1
ATOM 3669 C CA . GLY A 1 508 ? 4.049 -4.686 -41.505 1.00 63.27 486 GLY C CA 1
ATOM 3670 C C . GLY A 1 508 ? 4.673 -3.318 -41.609 1.00 73.64 486 GLY C C 1
ATOM 3671 O O . GLY A 1 508 ? 5.609 -3.017 -40.862 1.00 81.38 486 GLY C O 1
ATOM 3672 N N . LEU A 1 509 ? 4.188 -2.476 -42.521 1.00 68.47 487 LEU C N 1
ATOM 3673 C CA . LEU A 1 509 ? 4.690 -1.113 -42.676 1.00 59.21 487 LEU C CA 1
ATOM 3674 C C . LEU A 1 509 ? 3.792 -0.183 -41.865 1.00 61.02 487 LEU C C 1
ATOM 3675 O O . LEU A 1 509 ? 2.963 0.557 -42.394 1.00 61.29 487 LEU C O 1
ATOM 3680 N N . ALA A 1 510 ? 3.964 -0.241 -40.551 1.00 62.49 488 ALA C N 1
ATOM 3681 C CA . ALA A 1 510 ? 3.280 0.628 -39.607 1.00 56.71 488 ALA C CA 1
ATOM 3682 C C . ALA A 1 510 ? 4.313 1.492 -38.892 1.00 54.58 488 ALA C C 1
ATOM 3683 O O . ALA A 1 510 ? 5.519 1.371 -39.119 1.00 51.02 488 ALA C O 1
ATOM 3685 N N . CYS A 1 511 ? 3.835 2.374 -38.018 1.00 56.91 489 CYS C N 1
ATOM 3686 C CA . CYS A 1 511 ? 4.750 3.219 -37.269 1.00 58.34 489 CYS C CA 1
ATOM 3687 C C . CYS A 1 511 ? 5.547 2.390 -36.266 1.00 52.71 489 CYS C C 1
ATOM 3688 O O . CYS A 1 511 ? 5.137 1.306 -35.840 1.00 50.70 489 CYS C O 1
ATOM 3691 N N . HIS A 1 512 ? 6.710 2.919 -35.897 1.00 50.68 490 HIS C N 1
ATOM 3692 C CA . HIS A 1 512 ? 7.552 2.279 -34.898 1.00 49.30 490 HIS C CA 1
ATOM 3693 C C . HIS A 1 512 ? 6.852 2.274 -33.543 1.00 55.14 490 HIS C C 1
ATOM 3694 O O . HIS A 1 512 ? 6.061 3.166 -33.229 1.00 52.38 490 HIS C O 1
ATOM 3701 N N . GLN A 1 513 ? 7.152 1.247 -32.738 1.00 63.23 491 GLN C N 1
ATOM 3702 C CA . GLN A 1 513 ? 6.572 1.137 -31.400 1.00 67.71 491 GLN C CA 1
ATOM 3703 C C . GLN A 1 513 ? 6.729 2.432 -30.611 1.00 65.23 491 GLN C C 1
ATOM 3704 O O . GLN A 1 513 ? 5.839 2.816 -29.844 1.00 65.79 491 GLN C O 1
ATOM 3710 N N . LEU A 1 514 ? 7.844 3.133 -30.813 1.00 61.44 492 LEU C N 1
ATOM 3711 C CA . LEU A 1 514 ? 8.171 4.298 -30.004 1.00 57.72 492 LEU C CA 1
ATOM 3712 C C . LEU A 1 514 ? 7.507 5.579 -30.491 1.00 55.11 492 LEU C C 1
ATOM 3713 O O . LEU A 1 514 ? 7.470 6.560 -29.740 1.00 55.33 492 LEU C O 1
ATOM 3718 N N . CYS A 1 515 ? 6.987 5.601 -31.717 1.00 49.20 493 CYS C N 1
ATOM 3719 C CA . CYS A 1 515 ? 6.308 6.789 -32.221 1.00 45.62 493 CYS C CA 1
ATOM 3720 C C . CYS A 1 515 ? 5.042 7.047 -31.412 1.00 58.75 493 CYS C C 1
ATOM 3721 O O . CYS A 1 515 ? 4.125 6.219 -31.403 1.00 69.52 493 CYS C O 1
ATOM 3724 N N . ALA A 1 516 ? 4.993 8.194 -30.736 1.00 60.25 494 ALA C N 1
ATOM 3725 C CA . ALA A 1 516 ? 3.844 8.529 -29.906 1.00 58.30 494 ALA C CA 1
ATOM 3726 C C . ALA A 1 516 ? 2.583 8.658 -30.752 1.00 59.68 494 ALA C C 1
ATOM 3727 O O . ALA A 1 516 ? 2.624 9.133 -31.891 1.00 66.75 494 ALA C O 1
ATOM 3729 N N . ARG A 1 517 ? 1.460 8.209 -30.187 1.00 55.44 495 ARG C N 1
ATOM 3730 C CA . ARG A 1 517 ? 0.134 8.319 -30.805 1.00 57.55 495 ARG C CA 1
ATOM 3731 C C . ARG A 1 517 ? 0.072 7.671 -32.188 1.00 53.94 495 ARG C C 1
ATOM 3732 O O . ARG A 1 517 ? -0.871 7.913 -32.949 1.00 57.53 495 ARG C O 1
ATOM 3740 N N . GLY A 1 518 ? 1.057 6.843 -32.526 1.00 49.66 496 GLY C N 1
ATOM 3741 C CA . GLY A 1 518 ? 1.068 6.174 -33.813 1.00 50.00 496 GLY C CA 1
ATOM 3742 C C . GLY A 1 518 ? 1.223 7.088 -35.008 1.00 50.84 496 GLY C C 1
ATOM 3743 O O . GLY A 1 518 ? 0.708 6.777 -36.086 1.00 54.17 496 GLY C O 1
ATOM 3744 N N . HIS A 1 519 ? 1.924 8.207 -34.851 1.00 47.76 497 HIS C N 1
ATOM 3745 C CA . HIS A 1 519 ? 2.107 9.185 -35.915 1.00 40.99 497 HIS C CA 1
ATOM 3746 C C . HIS A 1 519 ? 3.549 9.149 -36.401 1.00 40.91 497 HIS C C 1
ATOM 3747 O O . HIS A 1 519 ? 4.480 9.276 -35.598 1.00 50.44 497 HIS C O 1
ATOM 3754 N N . CYS A 1 520 ? 3.734 8.987 -37.711 1.00 32.96 498 CYS C N 1
ATOM 3755 C CA . CYS A 1 520 ? 5.079 8.911 -38.265 1.00 31.64 498 CYS C CA 1
ATOM 3756 C C . CYS A 1 520 ? 5.041 9.225 -39.755 1.00 32.84 498 CYS C C 1
ATOM 3757 O O . CYS A 1 520 ? 3.989 9.168 -40.397 1.00 37.05 498 CYS C O 1
ATOM 3760 N N . TRP A 1 521 ? 6.215 9.566 -40.292 1.00 30.84 499 TRP C N 1
ATOM 3761 C CA . TRP A 1 521 ? 6.384 9.922 -41.695 1.00 34.46 499 TRP C CA 1
ATOM 3762 C C . TRP A 1 521 ? 6.996 8.802 -42.523 1.00 36.83 499 TRP C C 1
ATOM 3763 O O . TRP A 1 521 ? 7.224 8.989 -43.723 1.00 39.87 499 TRP C O 1
ATOM 3774 N N . GLY A 1 522 ? 7.279 7.655 -41.916 1.00 35.85 500 GLY C N 1
ATOM 3775 C CA . GLY A 1 522 ? 7.924 6.558 -42.594 1.00 36.06 500 GLY C CA 1
ATOM 3776 C C . GLY A 1 522 ? 8.275 5.452 -41.622 1.00 38.90 500 GLY C C 1
ATOM 3777 O O . GLY A 1 522 ? 7.964 5.526 -40.430 1.00 42.64 500 GLY C O 1
ATOM 3778 N N . PRO A 1 523 ? 8.936 4.406 -42.106 1.00 39.02 501 PRO C N 1
ATOM 3779 C CA . PRO A 1 523 ? 9.259 3.275 -41.235 1.00 40.16 501 PRO C CA 1
ATOM 3780 C C . PRO A 1 523 ? 10.451 3.571 -40.342 1.00 45.48 501 PRO C C 1
ATOM 3781 O O . PRO A 1 523 ? 11.345 4.347 -40.686 1.00 48.26 501 PRO C O 1
ATOM 3785 N N . GLY A 1 524 ? 10.449 2.938 -39.173 1.00 47.72 502 GLY C N 1
ATOM 3786 C CA . GLY A 1 524 ? 11.598 2.965 -38.302 1.00 44.98 502 GLY C CA 1
ATOM 3787 C C . GLY A 1 524 ? 11.552 4.058 -37.258 1.00 52.10 502 GLY C C 1
ATOM 3788 O O . GLY A 1 524 ? 10.615 4.856 -37.179 1.00 48.12 502 GLY C O 1
ATOM 3789 N N . PRO A 1 525 ? 12.601 4.117 -36.427 1.00 49.95 503 PRO C N 1
ATOM 3790 C CA . PRO A 1 525 ? 12.608 5.013 -35.266 1.00 47.69 503 PRO C CA 1
ATOM 3791 C C . PRO A 1 525 ? 13.177 6.407 -35.505 1.00 47.47 503 PRO C C 1
ATOM 3792 O O . PRO A 1 525 ? 13.404 7.126 -34.527 1.00 49.67 503 PRO C O 1
ATOM 3796 N N . THR A 1 526 ? 13.419 6.816 -36.750 1.00 45.07 504 THR C N 1
ATOM 3797 C CA . THR A 1 526 ? 13.806 8.191 -37.044 1.00 48.48 504 THR C CA 1
ATOM 3798 C C . THR A 1 526 ? 12.703 8.952 -37.770 1.00 45.66 504 THR C C 1
ATOM 3799 O O . THR A 1 526 ? 12.960 10.019 -38.334 1.00 55.29 504 THR C O 1
ATOM 3803 N N . GLN A 1 527 ? 11.476 8.429 -37.760 1.00 38.84 505 GLN C N 1
ATOM 3804 C CA . GLN A 1 527 ? 10.384 9.004 -38.537 1.00 35.32 505 GLN C CA 1
ATOM 3805 C C . GLN A 1 527 ? 9.169 9.367 -37.692 1.00 36.87 505 GLN C C 1
ATOM 3806 O O . GLN A 1 527 ? 8.139 9.762 -38.251 1.00 43.28 505 GLN C O 1
ATOM 3812 N N . CYS A 1 528 ? 9.255 9.252 -36.370 1.00 35.92 506 CYS C N 1
ATOM 3813 C CA . CYS A 1 528 ? 8.150 9.662 -35.515 1.00 33.65 506 CYS C CA 1
ATOM 3814 C C . CYS A 1 528 ? 7.982 11.176 -35.560 1.00 43.96 506 CYS C C 1
ATOM 3815 O O . CYS A 1 528 ? 8.960 11.919 -35.675 1.00 50.38 506 CYS C O 1
ATOM 3818 N N . VAL A 1 529 ? 6.734 11.643 -35.466 1.00 52.12 507 VAL C N 1
ATOM 3819 C CA . VAL A 1 529 ? 6.531 13.077 -35.286 1.00 59.01 507 VAL C CA 1
ATOM 3820 C C . VAL A 1 529 ? 6.850 13.470 -33.848 1.00 57.95 507 VAL C C 1
ATOM 3821 O O . VAL A 1 529 ? 7.468 14.512 -33.596 1.00 60.38 507 VAL C O 1
ATOM 3825 N N . ASN A 1 530 ? 6.476 12.624 -32.888 1.00 58.47 508 ASN C N 1
ATOM 3826 C CA . ASN A 1 530 ? 6.830 12.805 -31.491 1.00 67.07 508 ASN C CA 1
ATOM 3827 C C . ASN A 1 530 ? 7.381 11.497 -30.942 1.00 67.71 508 ASN C C 1
ATOM 3828 O O . ASN A 1 530 ? 7.100 10.410 -31.453 1.00 71.56 508 ASN C O 1
ATOM 3833 N N . CYS A 1 531 ? 8.168 11.626 -29.880 1.00 61.31 509 CYS C N 1
ATOM 3834 C CA . CYS A 1 531 ? 8.956 10.534 -29.325 1.00 61.78 509 CYS C CA 1
ATOM 3835 C C . CYS A 1 531 ? 8.411 10.212 -27.941 1.00 61.48 509 CYS C C 1
ATOM 3836 O O . CYS A 1 531 ? 8.358 11.091 -27.074 1.00 64.03 509 CYS C O 1
ATOM 3839 N N . SER A 1 532 ? 8.000 8.958 -27.736 1.00 60.67 510 SER C N 1
ATOM 3840 C CA . SER A 1 532 ? 7.372 8.587 -26.474 1.00 61.63 510 SER C CA 1
ATOM 3841 C C . SER A 1 532 ? 8.385 8.429 -25.346 1.00 65.56 510 SER C C 1
ATOM 3842 O O . SER A 1 532 ? 8.042 8.650 -24.180 1.00 65.93 510 SER C O 1
ATOM 3845 N N . GLN A 1 533 ? 9.624 8.052 -25.659 1.00 69.32 511 GLN C N 1
ATOM 3846 C CA . GLN A 1 533 ? 10.645 7.961 -24.622 1.00 70.70 511 GLN C CA 1
ATOM 3847 C C . GLN A 1 533 ? 11.745 8.991 -24.860 1.00 65.88 511 GLN C C 1
ATOM 3848 O O . GLN A 1 533 ? 11.540 10.179 -24.588 1.00 71.34 511 GLN C O 1
ATOM 3854 N N . PHE A 1 534 ? 12.904 8.575 -25.365 1.00 55.95 512 PHE C N 1
ATOM 3855 C CA . PHE A 1 534 ? 14.033 9.488 -25.452 1.00 52.36 512 PHE C CA 1
ATOM 3856 C C . PHE A 1 534 ? 14.540 9.597 -26.882 1.00 53.51 512 PHE C C 1
ATOM 3857 O O . PHE A 1 534 ? 14.234 8.769 -27.741 1.00 55.46 512 PHE C O 1
ATOM 3865 N N . LEU A 1 535 ? 15.319 10.647 -27.128 1.00 52.70 513 LEU C N 1
ATOM 3866 C CA . LEU A 1 535 ? 15.893 10.923 -28.438 1.00 54.93 513 LEU C CA 1
ATOM 3867 C C . LEU A 1 535 ? 17.411 10.907 -28.337 1.00 53.22 513 LEU C C 1
ATOM 3868 O O . LEU A 1 535 ? 17.991 11.634 -27.523 1.00 54.79 513 LEU C O 1
ATOM 3873 N N . ARG A 1 536 ? 18.048 10.073 -29.154 1.00 48.31 514 ARG C N 1
ATOM 3874 C CA . ARG A 1 536 ? 19.489 10.135 -29.369 1.00 45.85 514 ARG C CA 1
ATOM 3875 C C . ARG A 1 536 ? 19.694 10.550 -30.818 1.00 49.09 514 ARG C C 1
ATOM 3876 O O . ARG A 1 536 ? 19.288 9.830 -31.739 1.00 54.24 514 ARG C O 1
ATOM 3884 N N . GLY A 1 537 ? 20.310 11.711 -31.016 1.00 54.85 515 GLY C N 1
ATOM 3885 C CA . GLY A 1 537 ? 20.303 12.336 -32.320 1.00 55.81 515 GLY C CA 1
ATOM 3886 C C . GLY A 1 537 ? 18.881 12.590 -32.771 1.00 61.17 515 GLY C C 1
ATOM 3887 O O . GLY A 1 537 ? 18.182 13.436 -32.208 1.00 67.58 515 GLY C O 1
ATOM 3888 N N . GLN A 1 538 ? 18.442 11.846 -33.786 1.00 61.77 516 GLN C N 1
ATOM 3889 C CA . GLN A 1 538 ? 17.063 11.875 -34.259 1.00 68.73 516 GLN C CA 1
ATOM 3890 C C . GLN A 1 538 ? 16.417 10.496 -34.225 1.00 66.36 516 GLN C C 1
ATOM 3891 O O . GLN A 1 538 ? 15.331 10.314 -34.790 1.00 67.14 516 GLN C O 1
ATOM 3897 N N . GLU A 1 539 ? 17.059 9.520 -33.587 1.00 62.59 517 GLU C N 1
ATOM 3898 C CA . GLU A 1 539 ? 16.477 8.199 -33.403 1.00 56.50 517 GLU C CA 1
ATOM 3899 C C . GLU A 1 539 ? 15.790 8.134 -32.045 1.00 55.49 517 GLU C C 1
ATOM 3900 O O . GLU A 1 539 ? 16.339 8.598 -31.038 1.00 55.66 517 GLU C O 1
ATOM 3906 N N . CYS A 1 540 ? 14.582 7.574 -32.029 1.00 53.72 518 CYS C N 1
ATOM 3907 C CA . CYS A 1 540 ? 13.871 7.347 -30.781 1.00 54.02 518 CYS C CA 1
ATOM 3908 C C . CYS A 1 540 ? 14.376 6.070 -30.124 1.00 51.05 518 CYS C C 1
ATOM 3909 O O . CYS A 1 540 ? 14.481 5.023 -30.772 1.00 55.72 518 CYS C O 1
ATOM 3912 N N . VAL A 1 541 ? 14.710 6.172 -28.839 1.00 44.71 519 VAL C N 1
ATOM 3913 C CA . VAL A 1 541 ? 15.262 5.079 -28.055 1.00 44.62 519 VAL C CA 1
ATOM 3914 C C . VAL A 1 541 ? 14.487 4.979 -26.748 1.00 47.91 519 VAL C C 1
ATOM 3915 O O . VAL A 1 541 ? 13.845 5.935 -26.299 1.00 50.72 519 VAL C O 1
ATOM 3919 N N . GLU A 1 542 ? 14.565 3.797 -26.133 1.00 53.49 520 GLU C N 1
ATOM 3920 C CA . GLU A 1 542 ? 13.811 3.527 -24.914 1.00 62.89 520 GLU C CA 1
ATOM 3921 C C . GLU A 1 542 ? 14.469 4.156 -23.692 1.00 63.49 520 GLU C C 1
ATOM 3922 O O . GLU A 1 542 ? 13.775 4.688 -22.818 1.00 68.75 520 GLU C O 1
ATOM 3928 N N . GLU A 1 543 ? 15.796 4.102 -23.605 1.00 59.04 521 GLU C N 1
ATOM 3929 C CA . GLU A 1 543 ? 16.506 4.746 -22.510 1.00 68.20 521 GLU C CA 1
ATOM 3930 C C . GLU A 1 543 ? 17.883 5.184 -22.989 1.00 64.30 521 GLU C C 1
ATOM 3931 O O . GLU A 1 543 ? 18.422 4.657 -23.966 1.00 65.06 521 GLU C O 1
ATOM 3937 N N . CYS A 1 544 ? 18.441 6.169 -22.292 1.00 60.47 522 CYS C N 1
ATOM 3938 C CA . CYS A 1 544 ? 19.800 6.623 -22.538 1.00 59.00 522 CYS C CA 1
ATOM 3939 C C . CYS A 1 544 ? 20.781 5.835 -21.675 1.00 55.20 522 CYS C C 1
ATOM 3940 O O . CYS A 1 544 ? 20.407 5.188 -20.694 1.00 52.48 522 CYS C O 1
ATOM 3943 N N . ARG A 1 545 ? 22.058 5.908 -22.050 1.00 50.98 523 ARG C N 1
ATOM 3944 C CA . ARG A 1 545 ? 23.116 5.193 -21.338 1.00 55.18 523 ARG C CA 1
ATOM 3945 C C . ARG A 1 545 ? 23.533 6.000 -20.107 1.00 60.84 523 ARG C C 1
ATOM 3946 O O . ARG A 1 545 ? 24.639 6.534 -20.005 1.00 63.21 523 ARG C O 1
ATOM 3954 N N . VAL A 1 546 ? 22.605 6.089 -19.154 1.00 57.92 524 VAL C N 1
ATOM 3955 C CA . VAL A 1 546 ? 22.909 6.759 -17.896 1.00 55.47 524 VAL C CA 1
ATOM 3956 C C . VAL A 1 546 ? 23.609 5.808 -16.937 1.00 57.67 524 VAL C C 1
ATOM 3957 O O . VAL A 1 546 ? 24.584 6.180 -16.276 1.00 63.59 524 VAL C O 1
ATOM 3961 N N . LEU A 1 547 ? 23.134 4.570 -16.854 1.00 63.08 525 LEU C N 1
ATOM 3962 C CA . LEU A 1 547 ? 23.677 3.574 -15.940 1.00 67.13 525 LEU C CA 1
ATOM 3963 C C . LEU A 1 547 ? 24.411 2.445 -16.644 1.00 64.88 525 LEU C C 1
ATOM 3964 O O . LEU A 1 547 ? 25.443 1.988 -16.149 1.00 62.39 525 LEU C O 1
ATOM 3969 N N . GLN A 1 548 ? 23.912 1.987 -17.791 1.00 67.83 526 GLN C N 1
ATOM 3970 C CA . GLN A 1 548 ? 24.527 0.900 -18.540 1.00 69.88 526 GLN C CA 1
ATOM 3971 C C . GLN A 1 548 ? 24.783 1.362 -19.966 1.00 74.21 526 GLN C C 1
ATOM 3972 O O . GLN A 1 548 ? 23.896 1.938 -20.602 1.00 78.48 526 GLN C O 1
ATOM 3978 N N . GLY A 1 549 ? 25.991 1.108 -20.466 1.00 74.39 527 GLY C N 1
ATOM 3979 C CA . GLY A 1 549 ? 26.302 1.405 -21.850 1.00 71.49 527 GLY C CA 1
ATOM 3980 C C . GLY A 1 549 ? 27.463 2.354 -22.052 1.00 71.93 527 GLY C C 1
ATOM 3981 O O . GLY A 1 549 ? 27.842 3.089 -21.137 1.00 76.13 527 GLY C O 1
ATOM 3982 N N . LEU A 1 550 ? 28.038 2.342 -23.251 1.00 67.58 528 LEU C N 1
ATOM 3983 C CA . LEU A 1 550 ? 29.152 3.224 -23.589 1.00 63.80 528 LEU C CA 1
ATOM 3984 C C . LEU A 1 550 ? 29.012 3.777 -25.007 1.00 69.47 528 LEU C C 1
ATOM 3985 O O . LEU A 1 550 ? 28.684 3.034 -25.935 1.00 77.38 528 LEU C O 1
ATOM 3990 N N . PRO A 1 551 ? 29.251 5.089 -25.182 1.00 70.12 529 PRO C N 1
ATOM 3991 C CA . PRO A 1 551 ? 29.627 6.041 -24.128 1.00 72.42 529 PRO C CA 1
ATOM 3992 C C . PRO A 1 551 ? 28.457 6.392 -23.211 1.00 69.51 529 PRO C C 1
ATOM 3993 O O . PRO A 1 551 ? 27.332 6.532 -23.694 1.00 66.59 529 PRO C O 1
ATOM 3997 N N . ARG A 1 552 ? 28.722 6.511 -21.911 1.00 63.11 530 ARG C N 1
ATOM 3998 C CA . ARG A 1 552 ? 27.677 6.895 -20.976 1.00 55.89 530 ARG C CA 1
ATOM 3999 C C . ARG A 1 552 ? 27.148 8.279 -21.327 1.00 55.57 530 ARG C C 1
ATOM 4000 O O . ARG A 1 552 ? 27.831 9.098 -21.947 1.00 57.77 530 ARG C O 1
ATOM 4008 N N . GLU A 1 553 ? 25.908 8.536 -20.927 1.00 56.55 531 GLU C N 1
ATOM 4009 C CA . GLU A 1 553 ? 25.209 9.743 -21.330 1.00 54.73 531 GLU C CA 1
ATOM 4010 C C . GLU A 1 553 ? 24.527 10.384 -20.130 1.00 56.93 531 GLU C C 1
ATOM 4011 O O . GLU A 1 553 ? 24.398 9.788 -19.057 1.00 57.34 531 GLU C O 1
ATOM 4017 N N . TYR A 1 554 ? 24.112 11.628 -20.327 1.00 51.29 532 TYR C N 1
ATOM 4018 C CA . TYR A 1 554 ? 23.171 12.318 -19.463 1.00 44.31 532 TYR C CA 1
ATOM 4019 C C . TYR A 1 554 ? 21.957 12.693 -20.302 1.00 45.12 532 TYR C C 1
ATOM 4020 O O . TYR A 1 554 ? 21.973 12.600 -21.532 1.00 43.39 532 TYR C O 1
ATOM 4029 N N . VAL A 1 555 ? 20.888 13.109 -19.636 1.00 49.29 533 VAL C N 1
ATOM 4030 C CA . VAL A 1 555 ? 19.644 13.470 -20.304 1.00 50.19 533 VAL C CA 1
ATOM 4031 C C . VAL A 1 555 ? 19.403 14.959 -20.121 1.00 53.28 533 VAL C C 1
ATOM 4032 O O . VAL A 1 555 ? 19.572 15.497 -19.020 1.00 56.35 533 VAL C O 1
ATOM 4036 N N . ASN A 1 556 ? 19.017 15.629 -21.205 1.00 55.06 534 ASN C N 1
ATOM 4037 C CA . ASN A 1 556 ? 18.542 17.006 -21.115 1.00 62.86 534 ASN C CA 1
ATOM 4038 C C . ASN A 1 556 ? 17.362 17.164 -22.057 1.00 65.62 534 ASN C C 1
ATOM 4039 O O . ASN A 1 556 ? 17.497 16.933 -23.263 1.00 67.73 534 ASN C O 1
ATOM 4044 N N . ALA A 1 557 ? 16.211 17.543 -21.500 1.00 63.21 535 ALA C N 1
ATOM 4045 C CA . ALA A 1 557 ? 14.973 17.719 -22.257 1.00 58.70 535 ALA C CA 1
ATOM 4046 C C . ALA A 1 557 ? 14.706 16.516 -23.158 1.00 59.54 535 ALA C C 1
ATOM 4047 O O . ALA A 1 557 ? 14.504 16.643 -24.367 1.00 62.45 535 ALA C O 1
ATOM 4049 N N . ARG A 1 558 ? 14.732 15.329 -22.550 1.00 58.60 536 ARG C N 1
ATOM 4050 C CA . ARG A 1 558 ? 14.444 14.063 -23.221 1.00 61.35 536 ARG C CA 1
ATOM 4051 C C . ARG A 1 558 ? 15.442 13.746 -24.329 1.00 58.74 536 ARG C C 1
ATOM 4052 O O . ARG A 1 558 ? 15.136 12.968 -25.239 1.00 57.16 536 ARG C O 1
ATOM 4060 N N . HIS A 1 559 ? 16.636 14.329 -24.275 1.00 56.28 537 HIS C N 1
ATOM 4061 C CA . HIS A 1 559 ? 17.686 14.049 -25.243 1.00 56.35 537 HIS C CA 1
ATOM 4062 C C . HIS A 1 559 ? 18.837 13.326 -24.559 1.00 61.01 537 HIS C C 1
ATOM 4063 O O . HIS A 1 559 ? 19.305 13.758 -23.496 1.00 62.91 537 HIS C O 1
ATOM 4070 N N . CYS A 1 560 ? 19.265 12.217 -25.164 1.00 59.38 538 CYS C N 1
ATOM 4071 C CA . CYS A 1 560 ? 20.481 11.524 -24.760 1.00 57.45 538 CYS C CA 1
ATOM 4072 C C . CYS A 1 560 ? 21.680 12.310 -25.273 1.00 52.80 538 CYS C C 1
ATOM 4073 O O . CYS A 1 560 ? 21.802 12.545 -26.480 1.00 50.41 538 CYS C O 1
ATOM 4076 N N . LEU A 1 561 ? 22.562 12.714 -24.369 1.00 52.38 539 LEU C N 1
ATOM 4077 C CA . LEU A 1 561 ? 23.727 13.486 -24.763 1.00 53.25 539 LEU C CA 1
ATOM 4078 C C . LEU A 1 561 ? 24.975 12.916 -24.107 1.00 51.76 539 LEU C C 1
ATOM 4079 O O . LEU A 1 561 ? 24.919 12.424 -22.977 1.00 51.76 539 LEU C O 1
ATOM 4084 N N . PRO A 1 562 ? 26.116 12.964 -24.797 1.00 51.31 540 PRO C N 1
ATOM 4085 C CA . PRO A 1 562 ? 27.288 12.201 -24.343 1.00 52.05 540 PRO C CA 1
ATOM 4086 C C . PRO A 1 562 ? 28.034 12.910 -23.221 1.00 48.06 540 PRO C C 1
ATOM 4087 O O . PRO A 1 562 ? 28.261 14.122 -23.274 1.00 57.31 540 PRO C O 1
ATOM 4091 N N . CYS A 1 563 ? 28.415 12.143 -22.203 1.00 49.71 541 CYS C N 1
ATOM 4092 C CA . CYS A 1 563 ? 29.353 12.639 -21.209 1.00 59.09 541 CYS C CA 1
ATOM 4093 C C . CYS A 1 563 ? 30.685 12.973 -21.873 1.00 62.15 541 CYS C C 1
ATOM 4094 O O . CYS A 1 563 ? 31.026 12.452 -22.939 1.00 64.80 541 CYS C O 1
ATOM 4097 N N . HIS A 1 564 ? 31.439 13.858 -21.234 1.00 65.40 542 HIS C N 1
ATOM 4098 C CA . HIS A 1 564 ? 32.791 14.126 -21.696 1.00 63.30 542 HIS C CA 1
ATOM 4099 C C . HIS A 1 564 ? 33.613 12.841 -21.615 1.00 59.13 542 HIS C C 1
ATOM 4100 O O . HIS A 1 564 ? 33.455 12.063 -20.666 1.00 54.92 542 HIS C O 1
ATOM 4107 N N . PRO A 1 565 ? 34.482 12.573 -22.596 1.00 56.94 543 PRO C N 1
ATOM 4108 C CA . PRO A 1 565 ? 35.216 11.295 -22.604 1.00 57.22 543 PRO C CA 1
ATOM 4109 C C . PRO A 1 565 ? 36.171 11.114 -21.435 1.00 59.78 543 PRO C C 1
ATOM 4110 O O . PRO A 1 565 ? 36.655 9.994 -21.230 1.00 60.90 543 PRO C O 1
ATOM 4114 N N . GLU A 1 566 ? 36.460 12.160 -20.668 1.00 55.80 544 GLU C N 1
ATOM 4115 C CA . GLU A 1 566 ? 37.347 12.041 -19.520 1.00 55.63 544 GLU C CA 1
ATOM 4116 C C . GLU A 1 566 ? 36.620 11.645 -18.243 1.00 59.45 544 GLU C C 1
ATOM 4117 O O . GLU A 1 566 ? 37.273 11.447 -17.213 1.00 63.75 544 GLU C O 1
ATOM 4123 N N . CYS A 1 567 ? 35.294 11.526 -18.280 1.00 61.71 545 CYS C N 1
ATOM 4124 C CA . CYS A 1 567 ? 34.563 11.017 -17.129 1.00 64.22 545 CYS C CA 1
ATOM 4125 C C . CYS A 1 567 ? 34.758 9.510 -17.014 1.00 64.65 545 CYS C C 1
ATOM 4126 O O . CYS A 1 567 ? 34.571 8.772 -17.985 1.00 66.62 545 CYS C O 1
ATOM 4129 N N . GLN A 1 568 ? 35.136 9.059 -15.830 1.00 60.82 546 GLN C N 1
ATOM 4130 C CA . GLN A 1 568 ? 35.212 7.631 -15.556 1.00 63.54 546 GLN C CA 1
ATOM 4131 C C . GLN A 1 568 ? 33.803 7.060 -15.461 1.00 65.12 546 GLN C C 1
ATOM 4132 O O . GLN A 1 568 ? 33.009 7.538 -14.641 1.00 70.36 546 GLN C O 1
ATOM 4138 N N . PRO A 1 569 ? 33.441 6.067 -16.276 1.00 64.53 547 PRO C N 1
ATOM 4139 C CA . PRO A 1 569 ? 32.109 5.466 -16.147 1.00 65.48 547 PRO C CA 1
ATOM 4140 C C . PRO A 1 569 ? 31.924 4.835 -14.776 1.00 68.32 547 PRO C C 1
ATOM 4141 O O . PRO A 1 569 ? 32.859 4.292 -14.184 1.00 70.07 547 PRO C O 1
ATOM 4145 N N . GLN A 1 570 ? 30.698 4.915 -14.271 1.00 65.86 548 GLN C N 1
ATOM 4146 C CA . GLN A 1 570 ? 30.375 4.489 -12.917 1.00 64.79 548 GLN C CA 1
ATOM 4147 C C . GLN A 1 570 ? 29.468 3.267 -12.945 1.00 64.47 548 GLN C C 1
ATOM 4148 O O . GLN A 1 570 ? 28.520 3.199 -13.734 1.00 60.31 548 GLN C O 1
ATOM 4154 N N . ASN A 1 571 ? 29.770 2.299 -12.083 1.00 71.26 549 ASN C N 1
ATOM 4155 C CA . ASN A 1 571 ? 28.926 1.127 -11.898 1.00 73.46 549 ASN C CA 1
ATOM 4156 C C . ASN A 1 571 ? 27.978 1.387 -10.734 1.00 74.58 549 ASN C C 1
ATOM 4157 O O . ASN A 1 571 ? 28.421 1.575 -9.595 1.00 75.72 549 ASN C O 1
ATOM 4162 N N . GLY A 1 572 ? 26.680 1.410 -11.024 1.00 76.58 550 GLY C N 1
ATOM 4163 C CA . GLY A 1 572 ? 25.671 1.629 -10.009 1.00 78.72 550 GLY C CA 1
ATOM 4164 C C . GLY A 1 572 ? 25.280 3.070 -9.776 1.00 80.06 550 GLY C C 1
ATOM 4165 O O . GLY A 1 572 ? 24.611 3.356 -8.777 1.00 80.06 550 GLY C O 1
ATOM 4166 N N . SER A 1 573 ? 25.664 3.985 -10.663 1.00 76.99 551 SER C N 1
ATOM 4167 C CA . SER A 1 573 ? 25.386 5.402 -10.468 1.00 71.33 551 SER C CA 1
ATOM 4168 C C . SER A 1 573 ? 25.511 6.117 -11.805 1.00 65.98 551 SER C C 1
ATOM 4169 O O . SER A 1 573 ? 25.959 5.543 -12.801 1.00 62.56 551 SER C O 1
ATOM 4172 N N . VAL A 1 574 ? 25.099 7.389 -11.816 1.00 63.30 552 VAL C N 1
ATOM 4173 C CA . VAL A 1 574 ? 25.275 8.200 -13.015 1.00 55.64 552 VAL C CA 1
ATOM 4174 C C . VAL A 1 574 ? 26.747 8.564 -13.177 1.00 54.52 552 VAL C C 1
ATOM 4175 O O . VAL A 1 574 ? 27.534 8.557 -12.225 1.00 52.82 552 VAL C O 1
ATOM 4179 N N . THR A 1 575 ? 27.122 8.886 -14.412 1.00 54.51 553 THR C N 1
ATOM 4180 C CA . THR A 1 575 ? 28.513 9.158 -14.750 1.00 55.27 553 THR C CA 1
ATOM 4181 C C . THR A 1 575 ? 28.826 10.644 -14.856 1.00 57.93 553 THR C C 1
ATOM 4182 O O . THR A 1 575 ? 29.919 11.065 -14.461 1.00 57.45 553 THR C O 1
ATOM 4186 N N . CYS A 1 576 ? 27.891 11.452 -15.354 1.00 60.92 554 CYS C N 1
ATOM 4187 C CA . CYS A 1 576 ? 28.108 12.887 -15.463 1.00 62.34 554 CYS C CA 1
ATOM 4188 C C . CYS A 1 576 ? 26.773 13.608 -15.319 1.00 62.31 554 CYS C C 1
ATOM 4189 O O . CYS A 1 576 ? 25.700 13.003 -15.404 1.00 63.82 554 CYS C O 1
ATOM 4192 N N . PHE A 1 577 ? 26.856 14.920 -15.095 1.00 56.40 555 PHE C N 1
ATOM 4193 C CA . PHE A 1 577 ? 25.691 15.782 -14.962 1.00 50.28 555 PHE C CA 1
ATOM 4194 C C . PHE A 1 577 ? 25.541 16.742 -16.134 1.00 53.27 555 PHE C C 1
ATOM 4195 O O . PHE A 1 577 ? 24.593 17.537 -16.157 1.00 55.08 555 PHE C O 1
ATOM 4203 N N . GLY A 1 578 ? 26.447 16.687 -17.103 1.00 49.35 556 GLY C N 1
ATOM 4204 C CA . GLY A 1 578 ? 26.418 17.566 -18.242 1.00 46.65 556 GLY C CA 1
ATOM 4205 C C . GLY A 1 578 ? 27.504 17.215 -19.236 1.00 46.89 556 GLY C C 1
ATOM 4206 O O . GLY A 1 578 ? 28.200 16.204 -19.102 1.00 56.03 556 GLY C O 1
ATOM 4207 N N . PRO A 1 579 ? 27.677 18.058 -20.258 1.00 48.76 557 PRO C N 1
ATOM 4208 C CA . PRO A 1 579 ? 28.636 17.732 -21.323 1.00 53.40 557 PRO C CA 1
ATOM 4209 C C . PRO A 1 579 ? 30.090 18.033 -20.992 1.00 59.17 557 PRO C C 1
ATOM 4210 O O . PRO A 1 579 ? 30.977 17.444 -21.624 1.00 59.69 557 PRO C O 1
ATOM 4214 N N . GLU A 1 580 ? 30.372 18.908 -20.033 1.00 60.52 558 GLU C N 1
ATOM 4215 C CA . GLU A 1 580 ? 31.720 19.433 -19.874 1.00 55.73 558 GLU C CA 1
ATOM 4216 C C . GLU A 1 580 ? 32.563 18.570 -18.936 1.00 56.45 558 GLU C C 1
ATOM 4217 O O . GLU A 1 580 ? 32.055 17.757 -18.160 1.00 53.27 558 GLU C O 1
ATOM 4223 N N . ALA A 1 581 ? 33.882 18.774 -19.017 1.00 56.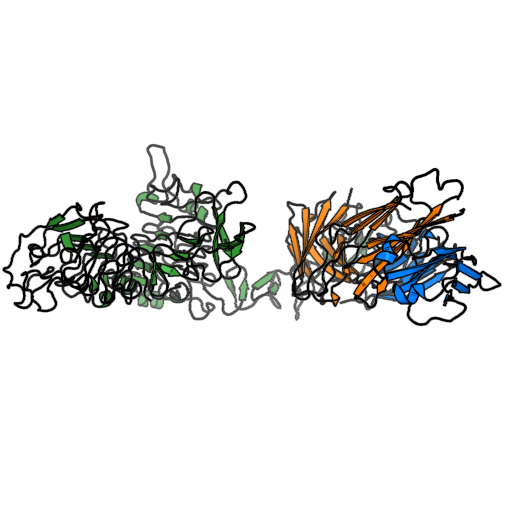36 559 ALA C N 1
ATOM 4224 C CA . ALA A 1 581 ? 34.848 17.971 -18.277 1.00 53.93 559 ALA C CA 1
ATOM 4225 C C . ALA A 1 581 ? 34.849 18.253 -16.780 1.00 58.79 559 ALA C C 1
ATOM 4226 O O . ALA A 1 581 ? 35.507 17.521 -16.034 1.00 59.63 559 ALA C O 1
ATOM 4228 N N . ASP A 1 582 ? 34.152 19.292 -16.325 1.00 63.52 560 ASP C N 1
ATOM 4229 C CA . ASP A 1 582 ? 34.024 19.577 -14.903 1.00 63.56 560 ASP C CA 1
ATOM 4230 C C . ASP A 1 582 ? 32.715 19.062 -14.325 1.00 62.65 560 ASP C C 1
ATOM 4231 O O . ASP A 1 582 ? 32.400 19.351 -13.167 1.00 62.27 560 ASP C O 1
ATOM 4236 N N . GLN A 1 583 ? 31.943 18.310 -15.108 1.00 57.01 561 GLN C N 1
ATOM 4237 C CA . GLN A 1 583 ? 30.687 17.727 -14.657 1.00 53.10 561 GLN C CA 1
ATOM 4238 C C . GLN A 1 583 ? 30.766 16.207 -14.562 1.00 48.13 561 GLN C C 1
ATOM 4239 O O . GLN A 1 583 ? 29.744 15.522 -14.623 1.00 47.91 561 GLN C O 1
ATOM 4245 N N . CYS A 1 584 ? 31.972 15.668 -14.424 1.00 52.47 562 CYS C N 1
ATOM 4246 C CA . CYS A 1 584 ? 32.135 14.240 -14.210 1.00 56.39 562 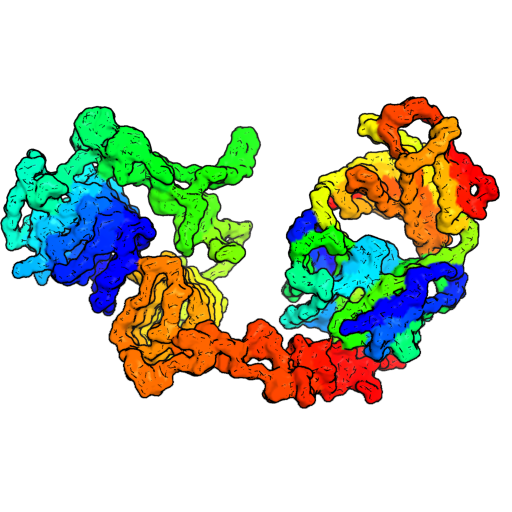CYS C CA 1
ATOM 4247 C C . CYS A 1 584 ? 31.935 13.905 -12.738 1.00 60.94 562 CYS C C 1
ATOM 4248 O O . CYS A 1 584 ? 32.263 14.695 -11.848 1.00 66.52 562 CYS C O 1
ATOM 4251 N N . VAL A 1 585 ? 31.378 12.719 -12.486 1.00 58.75 563 VAL C N 1
ATOM 4252 C CA . VAL A 1 585 ? 31.356 12.202 -11.121 1.00 54.95 563 VAL C CA 1
ATOM 4253 C C . VAL A 1 585 ? 32.777 11.931 -10.646 1.00 57.42 563 VAL C C 1
ATOM 4254 O O . VAL A 1 585 ? 33.135 12.225 -9.498 1.00 62.37 563 VAL C O 1
ATOM 4258 N N . ALA A 1 586 ? 33.612 11.382 -11.526 1.00 52.51 564 ALA C N 1
ATOM 4259 C CA . ALA A 1 586 ? 35.023 11.163 -11.242 1.00 52.11 564 ALA C CA 1
ATOM 4260 C C . ALA A 1 586 ? 35.776 11.129 -12.564 1.00 54.21 564 ALA C C 1
ATOM 4261 O O . ALA A 1 586 ? 35.210 10.809 -13.613 1.00 56.64 564 ALA C O 1
ATOM 4263 N N . CYS A 1 587 ? 37.061 11.467 -12.501 1.00 54.96 565 CYS C N 1
ATOM 4264 C CA . CYS A 1 587 ? 37.885 11.575 -13.696 1.00 61.77 565 CYS C CA 1
ATOM 4265 C C . CYS A 1 587 ? 38.505 10.229 -14.055 1.00 70.95 565 CYS C C 1
ATOM 4266 O O . CYS A 1 587 ? 38.829 9.417 -13.185 1.00 75.75 565 CYS C O 1
ATOM 4269 N N . ALA A 1 588 ? 38.677 10.007 -15.360 1.00 69.60 566 ALA C N 1
ATOM 4270 C CA . ALA A 1 588 ? 39.238 8.751 -15.843 1.00 62.79 566 ALA C CA 1
ATOM 4271 C C . ALA A 1 588 ? 40.759 8.728 -15.769 1.00 62.99 566 ALA C C 1
ATOM 4272 O O . ALA A 1 588 ? 41.351 7.650 -15.637 1.00 63.06 566 ALA C O 1
ATOM 4274 N N . HIS A 1 589 ? 41.407 9.889 -15.855 1.00 67.57 567 HIS C N 1
ATOM 4275 C CA . HIS A 1 589 ? 42.863 9.941 -15.823 1.00 69.37 567 HIS C CA 1
ATOM 4276 C C . HIS A 1 589 ? 43.348 10.967 -14.809 1.00 68.09 567 HIS C C 1
ATOM 4277 O O . HIS A 1 589 ? 43.546 10.632 -13.637 1.00 69.96 567 HIS C O 1
ATOM 4284 N N . TYR A 1 590 ? 43.541 12.214 -15.227 1.00 62.91 568 TYR C N 1
ATOM 4285 C CA . TYR A 1 590 ? 44.006 13.227 -14.294 1.00 61.07 568 TYR C CA 1
ATOM 4286 C C . TYR A 1 590 ? 42.967 14.330 -14.171 1.00 57.69 568 TYR C C 1
ATOM 4287 O O . TYR A 1 590 ? 42.007 14.400 -14.938 1.00 57.06 568 TYR C O 1
ATOM 4296 N N . LYS A 1 591 ? 43.152 15.183 -13.169 1.00 59.43 569 LYS C N 1
ATOM 4297 C CA . LYS A 1 591 ? 42.289 16.337 -12.960 1.00 65.17 569 LYS C CA 1
ATOM 4298 C C . LYS A 1 591 ? 43.153 17.586 -12.906 1.00 66.31 569 LYS C C 1
ATOM 4299 O O . LYS A 1 591 ? 44.063 17.684 -12.077 1.00 68.46 569 LYS C O 1
ATOM 4305 N N . ASP A 1 592 ? 42.887 18.510 -13.812 1.00 62.82 570 ASP C N 1
ATOM 4306 C CA . ASP A 1 592 ? 43.373 19.878 -13.793 1.00 64.14 570 ASP C CA 1
ATOM 4307 C C . ASP A 1 592 ? 42.217 20.747 -13.314 1.00 58.97 570 ASP C C 1
ATOM 4308 O O . ASP A 1 592 ? 41.512 21.339 -14.141 1.00 57.07 570 ASP C O 1
ATOM 4313 N N . PRO A 1 593 ? 41.972 20.824 -11.990 1.00 54.68 571 PRO C N 1
ATOM 4314 C CA . PRO A 1 593 ? 40.761 21.397 -11.386 1.00 61.92 571 PRO C CA 1
ATOM 4315 C C . PRO A 1 593 ? 40.359 22.718 -12.037 1.00 62.09 571 PRO C C 1
ATOM 4316 O O . PRO A 1 593 ? 41.194 23.604 -12.159 1.00 69.45 571 PRO C O 1
ATOM 4320 N N . PRO A 1 594 ? 39.075 22.853 -12.443 1.00 56.09 572 PRO C N 1
ATOM 4321 C CA . PRO A 1 594 ? 37.958 21.917 -12.207 1.00 54.52 572 PRO C CA 1
ATOM 4322 C C . PRO A 1 594 ? 37.776 20.776 -13.223 1.00 49.55 572 PRO C C 1
ATOM 4323 O O . PRO A 1 594 ? 36.764 20.101 -13.136 1.00 48.84 572 PRO C O 1
ATOM 4327 N N . PHE A 1 595 ? 38.714 20.574 -14.144 1.00 48.88 573 PHE C N 1
ATOM 4328 C CA . PHE A 1 595 ? 38.453 19.800 -15.353 1.00 54.19 573 PHE C CA 1
ATOM 4329 C C . PHE A 1 595 ? 39.130 18.437 -15.332 1.00 62.48 573 PHE C C 1
ATOM 4330 O O . PHE A 1 595 ? 40.316 18.337 -15.021 1.00 60.69 573 PHE C O 1
ATOM 4338 N N . CYS A 1 596 ? 38.380 17.394 -15.694 1.00 62.04 574 CYS C N 1
ATOM 4339 C CA . CYS A 1 596 ? 38.985 16.099 -15.991 1.00 61.88 574 CYS C CA 1
ATOM 4340 C C . CYS A 1 596 ? 39.789 16.211 -17.281 1.00 64.60 574 CYS C C 1
ATOM 4341 O O . CYS A 1 596 ? 39.259 16.634 -18.314 1.00 66.30 574 CYS C O 1
ATOM 4344 N N . VAL A 1 597 ? 41.062 15.832 -17.225 1.00 63.71 575 VAL C N 1
ATOM 4345 C CA . VAL A 1 597 ? 41.961 15.944 -18.364 1.00 64.78 575 VAL C CA 1
ATOM 4346 C C . VAL A 1 597 ? 42.684 14.623 -18.592 1.00 73.86 575 VAL C C 1
ATOM 4347 O O . VAL A 1 597 ? 42.902 13.832 -17.665 1.00 78.04 575 VAL C O 1
ATOM 4351 N N . ALA A 1 598 ? 43.060 14.398 -19.856 1.00 75.13 576 ALA C N 1
ATOM 4352 C CA . ALA A 1 598 ? 43.837 13.217 -20.220 1.00 71.66 576 ALA C CA 1
ATOM 4353 C C . ALA A 1 598 ? 45.271 13.323 -19.710 1.00 76.21 576 ALA C C 1
ATOM 4354 O O . ALA A 1 598 ? 45.786 12.388 -19.085 1.00 77.17 576 ALA C O 1
ATOM 4356 N N . ARG A 1 599 ? 45.935 14.453 -19.970 1.00 81.33 577 ARG C N 1
ATOM 4357 C CA . ARG A 1 599 ? 47.256 14.721 -19.414 1.00 87.65 577 ARG C CA 1
ATOM 4358 C C . ARG A 1 599 ? 47.281 16.092 -18.755 1.00 86.77 577 ARG C C 1
ATOM 4359 O O . ARG A 1 599 ? 46.512 16.992 -19.110 1.00 89.32 577 ARG C O 1
ATOM 4367 N N . CYS A 1 600 ? 48.191 16.241 -17.802 1.00 82.57 578 CYS C N 1
ATOM 4368 C CA . CYS A 1 600 ? 48.578 17.572 -17.384 1.00 80.16 578 CYS C CA 1
ATOM 4369 C C . CYS A 1 600 ? 49.264 18.282 -18.548 1.00 82.76 578 CYS C C 1
ATOM 4370 O O . CYS A 1 600 ? 50.141 17.706 -19.204 1.00 86.29 578 CYS C O 1
ATOM 4373 N N . PRO A 1 601 ? 48.870 19.513 -18.847 1.00 83.84 579 PRO C N 1
ATOM 4374 C CA . PRO A 1 601 ? 49.379 20.195 -20.043 1.00 86.85 579 PRO C CA 1
ATOM 4375 C C . PRO A 1 601 ? 50.854 20.540 -19.907 1.00 99.77 579 PRO C C 1
ATOM 4376 O O . PRO A 1 601 ? 51.338 20.876 -18.823 1.00 101.10 579 PRO C O 1
ATOM 4380 N N . SER A 1 602 ? 51.570 20.447 -21.024 1.00 105.11 580 SER C N 1
ATOM 4381 C CA . SER A 1 602 ? 53.027 20.517 -21.002 1.00 104.40 580 SER C CA 1
ATOM 4382 C C . SER A 1 602 ? 53.598 21.273 -22.201 1.00 105.08 580 SER C C 1
ATOM 4383 O O . SER A 1 602 ? 52.861 21.842 -23.004 1.00 106.18 580 SER C O 1
ATOM 4386 N N . TYR A 1 610 ? 48.177 32.315 -20.904 1.00 88.99 588 TYR C N 1
ATOM 4387 C CA . TYR A 1 610 ? 49.107 33.122 -21.688 1.00 92.78 588 TYR C CA 1
ATOM 4388 C C . TYR A 1 610 ? 50.484 32.894 -21.143 1.00 95.73 588 TYR C C 1
ATOM 4389 O O . TYR A 1 610 ? 51.430 32.640 -21.890 1.00 94.96 588 TYR C O 1
ATOM 4398 N N . MET A 1 611 ? 50.572 32.983 -19.825 1.00 99.83 589 MET C N 1
ATOM 4399 C CA . MET A 1 611 ? 51.691 32.421 -19.094 1.00 104.72 589 MET C CA 1
ATOM 4400 C C . MET A 1 611 ? 51.972 31.040 -19.667 1.00 106.71 589 MET C C 1
ATOM 4401 O O . MET A 1 611 ? 51.050 30.224 -19.788 1.00 108.72 589 MET C O 1
ATOM 4406 N N . PRO A 1 612 ? 53.204 30.759 -20.082 1.00 106.88 590 PRO C N 1
ATOM 4407 C CA . PRO A 1 612 ? 53.533 29.402 -20.537 1.00 103.65 590 PRO C CA 1
ATOM 4408 C C . PRO A 1 612 ? 53.401 28.432 -19.374 1.00 99.03 590 PRO C C 1
ATOM 4409 O O . PRO A 1 612 ? 53.976 28.644 -18.305 1.00 95.80 590 PRO C O 1
ATOM 4413 N N . ILE A 1 613 ? 52.619 27.377 -19.576 1.00 97.88 591 ILE C N 1
ATOM 4414 C CA . ILE A 1 613 ? 52.204 26.502 -18.486 1.00 98.58 591 ILE C CA 1
ATOM 4415 C C . ILE A 1 613 ? 52.943 25.174 -18.599 1.00 93.77 591 ILE C C 1
ATOM 4416 O O . ILE A 1 613 ? 53.080 24.611 -19.693 1.00 89.13 591 ILE C O 1
ATOM 4421 N N . TRP A 1 614 ? 53.460 24.707 -17.465 1.00 94.95 592 TRP C N 1
ATOM 4422 C CA . TRP A 1 614 ? 54.133 23.418 -17.341 1.00 97.86 592 TRP C CA 1
ATOM 4423 C C . TRP A 1 614 ? 53.638 22.792 -16.047 1.00 94.59 592 TRP C C 1
ATOM 4424 O O . TRP A 1 614 ? 53.885 23.330 -14.963 1.00 102.28 592 TRP C O 1
ATOM 4435 N N . LYS A 1 615 ? 52.941 21.665 -16.152 1.00 85.51 593 LYS C N 1
ATOM 4436 C CA . LYS A 1 615 ? 52.293 21.061 -15.000 1.00 81.65 593 LYS C CA 1
ATOM 4437 C C . LYS A 1 615 ? 52.624 19.575 -14.933 1.00 80.40 593 LYS C C 1
ATOM 4438 O O . LYS A 1 615 ? 52.966 18.943 -15.936 1.00 82.41 593 LYS C O 1
ATOM 4444 N N . PHE A 1 616 ? 52.529 19.029 -13.727 1.00 77.16 594 PHE C N 1
ATOM 4445 C CA . PHE A 1 616 ? 52.882 17.649 -13.449 1.00 75.68 594 PHE C CA 1
ATOM 4446 C C . PHE A 1 616 ? 51.822 17.057 -12.504 1.00 83.51 594 PHE C C 1
ATOM 4447 O O . PHE A 1 616 ? 51.159 17.798 -11.792 1.00 85.24 594 PHE C O 1
ATOM 4455 N N . PRO A 1 617 ? 51.682 15.724 -12.512 1.00 83.32 595 PRO C N 1
ATOM 4456 C CA . PRO A 1 617 ? 50.596 15.115 -11.717 1.00 83.61 595 PRO C CA 1
ATOM 4457 C C . PRO A 1 617 ? 50.942 14.851 -10.257 1.00 84.01 595 PRO C C 1
ATOM 4458 O O . PRO A 1 617 ? 51.920 14.157 -9.952 1.00 86.25 595 PRO C O 1
ATOM 4462 N N . ASP A 1 618 ? 50.124 15.402 -9.352 1.00 86.23 596 ASP C N 1
ATOM 4463 C CA . ASP A 1 618 ? 50.099 15.050 -7.933 1.00 89.34 596 ASP C CA 1
ATOM 4464 C C . ASP A 1 618 ? 49.841 13.552 -7.791 1.00 88.96 596 ASP C C 1
ATOM 4465 O O . ASP A 1 618 ? 49.307 12.917 -8.707 1.00 86.95 596 ASP C O 1
ATOM 4470 N N . GLU A 1 619 ? 50.228 12.986 -6.646 1.00 88.75 597 GLU C N 1
ATOM 4471 C CA . GLU A 1 619 ? 50.016 11.569 -6.388 1.00 89.15 597 GLU C CA 1
ATOM 4472 C C . GLU A 1 619 ? 48.539 11.209 -6.284 1.00 88.56 597 GLU C C 1
ATOM 4473 O O . GLU A 1 619 ? 48.192 10.031 -6.424 1.00 97.12 597 GLU C O 1
ATOM 4479 N N . GLU A 1 620 ? 47.665 12.181 -6.035 1.00 81.71 598 GLU C N 1
ATOM 4480 C CA . GLU A 1 620 ? 46.231 11.921 -6.025 1.00 82.43 598 GLU C CA 1
ATOM 4481 C C . GLU A 1 620 ? 45.579 12.165 -7.381 1.00 74.92 598 GLU C C 1
ATOM 4482 O O . GLU A 1 620 ? 44.359 12.012 -7.504 1.00 72.59 598 GLU C O 1
ATOM 4488 N N . GLY A 1 621 ? 46.361 12.534 -8.396 1.00 70.44 599 GLY C N 1
ATOM 4489 C CA . GLY A 1 621 ? 45.867 12.706 -9.744 1.00 68.63 599 GLY C CA 1
ATOM 4490 C C . GLY A 1 621 ? 45.718 14.143 -10.198 1.00 76.64 599 GLY C C 1
ATOM 4491 O O . GLY A 1 621 ? 45.389 14.371 -11.369 1.00 79.68 599 GLY C O 1
ATOM 4492 N N . ALA A 1 622 ? 45.954 15.113 -9.321 1.00 77.34 600 ALA C N 1
ATOM 4493 C CA . ALA A 1 622 ? 45.748 16.517 -9.646 1.00 72.15 600 ALA C CA 1
ATOM 4494 C C . ALA A 1 622 ? 46.989 17.116 -10.300 1.00 74.01 600 ALA C C 1
ATOM 4495 O O . ALA A 1 622 ? 48.120 16.711 -10.023 1.00 81.86 600 ALA C O 1
ATOM 4497 N N . CYS A 1 623 ? 46.764 18.090 -11.178 1.00 69.04 601 CYS C N 1
ATOM 4498 C CA . CYS A 1 623 ? 47.849 18.748 -11.896 1.00 71.34 601 CYS C CA 1
ATOM 4499 C C . CYS A 1 623 ? 48.306 19.978 -11.118 1.00 76.44 601 CYS C C 1
ATOM 4500 O O . CYS A 1 623 ? 47.501 20.869 -10.828 1.00 75.63 601 CYS C O 1
ATOM 4503 N N . GLN A 1 624 ? 49.590 20.021 -10.783 1.00 79.67 602 GLN C N 1
ATOM 4504 C CA . GLN A 1 624 ? 50.225 21.163 -10.147 1.00 77.32 602 GLN C CA 1
ATOM 4505 C C . GLN A 1 624 ? 51.148 21.870 -11.131 1.00 73.81 602 GLN C C 1
ATOM 4506 O O . GLN A 1 624 ? 51.642 21.258 -12.084 1.00 78.03 602 GLN C O 1
ATOM 4512 N N . PRO A 1 625 ? 51.402 23.161 -10.938 1.00 72.57 603 PRO C N 1
ATOM 4513 C CA . PRO A 1 625 ? 52.365 23.858 -11.794 1.00 77.37 603 PRO C CA 1
ATOM 4514 C C . PRO A 1 625 ? 53.796 23.487 -11.430 1.00 83.03 603 PRO C C 1
ATOM 4515 O O . PRO A 1 625 ? 54.095 23.048 -10.318 1.00 80.68 603 PRO C O 1
ATOM 4519 N N . CYS A 1 626 ? 54.692 23.668 -12.411 1.00 89.35 604 CYS C N 1
ATOM 4520 C CA . CYS A 1 626 ? 56.091 23.389 -12.130 1.00 94.18 604 CYS C CA 1
ATOM 4521 C C . CYS A 1 626 ? 56.764 24.609 -11.507 1.00 99.40 604 CYS C C 1
ATOM 4522 O O . CYS A 1 626 ? 56.418 25.750 -11.830 1.00 100.08 604 CYS C O 1
ATOM 4525 N N . PRO A 1 627 ? 57.721 24.396 -10.602 1.00 103.11 605 PRO C N 1
ATOM 4526 C CA . PRO A 1 627 ? 58.360 25.530 -9.925 1.00 106.94 605 PRO C CA 1
ATOM 4527 C C . PRO A 1 627 ? 59.757 25.835 -10.442 1.00 116.87 605 PRO C C 1
ATOM 4528 O O . PRO A 1 627 ? 60.731 25.723 -9.691 1.00 123.99 605 PRO C O 1
ATOM 4532 N N . ILE A 1 628 ? 59.875 26.237 -11.708 1.00 118.96 606 ILE C N 1
ATOM 4533 C CA . ILE A 1 628 ? 61.193 26.509 -12.275 1.00 120.44 606 ILE C CA 1
ATOM 4534 C C . ILE A 1 628 ? 61.234 27.836 -13.029 1.00 121.15 606 ILE C C 1
ATOM 4535 O O . ILE A 1 628 ? 62.321 28.371 -13.284 1.00 119.02 606 ILE C O 1
ATOM 4540 N N . ASN A 1 629 ? 60.062 28.377 -13.374 1.00 121.50 607 ASN C N 1
ATOM 4541 C CA . ASN A 1 629 ? 59.959 29.628 -14.130 1.00 117.55 607 ASN C CA 1
ATOM 4542 C C . ASN A 1 629 ? 60.861 29.540 -15.368 1.00 114.71 607 ASN C C 1
ATOM 4543 O O . ASN A 1 629 ? 60.728 28.620 -16.169 1.00 111.41 607 ASN C O 1
ATOM 4548 N N . ASP B 2 1 ? 28.769 21.991 -4.276 1.00 91.39 1 ASP A N 1
ATOM 4549 C CA . ASP B 2 1 ? 29.023 23.403 -4.016 1.00 89.01 1 ASP A CA 1
ATOM 4550 C C . ASP B 2 1 ? 29.911 23.581 -2.790 1.00 81.73 1 ASP A C 1
ATOM 4551 O O . ASP B 2 1 ? 29.547 23.185 -1.681 1.00 86.76 1 ASP A O 1
ATOM 4556 N N . ILE B 2 2 ? 31.079 24.183 -3.001 1.00 65.09 2 ILE A N 1
ATOM 4557 C CA . ILE B 2 2 ? 32.093 24.348 -1.966 1.00 54.82 2 ILE A CA 1
ATOM 4558 C C . ILE B 2 2 ? 32.104 25.803 -1.522 1.00 58.77 2 ILE A C 1
ATOM 4559 O O . ILE B 2 2 ? 32.137 26.716 -2.357 1.00 60.05 2 ILE A O 1
ATOM 4564 N N . GLN B 2 3 ? 32.083 26.016 -0.212 1.00 53.81 3 GLN A N 1
ATOM 4565 C CA . GLN B 2 3 ? 32.117 27.351 0.363 1.00 56.45 3 GLN A CA 1
ATOM 4566 C C . GLN B 2 3 ? 33.521 27.693 0.843 1.00 56.73 3 GLN A C 1
ATOM 4567 O O . GLN B 2 3 ? 34.284 26.823 1.271 1.00 61.34 3 GLN A O 1
ATOM 4573 N N . MET B 2 4 ? 33.851 28.980 0.758 1.00 52.91 4 MET A N 1
ATOM 4574 C CA . MET B 2 4 ? 35.097 29.535 1.268 1.00 54.81 4 MET A CA 1
ATOM 4575 C C . MET B 2 4 ? 34.739 30.545 2.351 1.00 56.15 4 MET A C 1
ATOM 4576 O O . MET B 2 4 ? 34.127 31.582 2.063 1.00 71.15 4 MET A O 1
ATOM 4581 N N . THR B 2 5 ? 35.102 30.243 3.594 1.00 47.69 5 THR A N 1
ATOM 4582 C CA . THR B 2 5 ? 34.806 31.126 4.718 1.00 51.75 5 THR A CA 1
ATOM 4583 C C . THR B 2 5 ? 36.086 31.869 5.102 1.00 52.58 5 THR A C 1
ATOM 4584 O O . THR B 2 5 ? 37.095 31.248 5.443 1.00 46.58 5 THR A O 1
ATOM 4588 N N . GLN B 2 6 ? 36.047 33.196 5.016 1.00 53.59 6 GLN A N 1
ATOM 4589 C CA . GLN B 2 6 ? 37.214 34.057 5.195 1.00 50.84 6 GLN A CA 1
ATOM 4590 C C . GLN B 2 6 ? 37.187 34.694 6.582 1.00 53.18 6 GLN A C 1
ATOM 4591 O O . GLN B 2 6 ? 36.122 35.048 7.101 1.00 54.66 6 GLN A O 1
ATOM 4597 N N . SER B 2 7 ? 38.362 34.832 7.177 1.00 58.59 7 SER A N 1
ATOM 4598 C CA . SER B 2 7 ? 38.496 35.456 8.484 1.00 63.85 7 SER A CA 1
ATOM 4599 C C . SER B 2 7 ? 39.884 36.071 8.618 1.00 68.25 7 SER A C 1
ATOM 4600 O O . SER B 2 7 ? 40.875 35.487 8.160 1.00 70.67 7 SER A O 1
ATOM 4603 N N . PRO B 2 8 ? 39.958 37.269 9.223 1.00 63.95 8 PRO A N 1
ATOM 4604 C CA . PRO B 2 8 ? 38.807 38.021 9.737 1.00 63.14 8 PRO A CA 1
ATOM 4605 C C . PRO B 2 8 ? 38.122 38.834 8.642 1.00 63.40 8 PRO A C 1
ATOM 4606 O O . PRO B 2 8 ? 38.676 38.954 7.552 1.00 60.80 8 PRO A O 1
ATOM 4610 N N . SER B 2 9 ? 36.938 39.382 8.921 1.00 62.83 9 SER A N 1
ATOM 4611 C CA . SER B 2 9 ? 36.262 40.203 7.925 1.00 60.77 9 SER A CA 1
ATOM 4612 C C . SER B 2 9 ? 36.874 41.593 7.805 1.00 60.41 9 SER A C 1
ATOM 4613 O O . SER B 2 9 ? 36.633 42.276 6.804 1.00 60.18 9 SER A O 1
ATOM 4616 N N . SER B 2 10 ? 37.656 42.021 8.795 1.00 56.29 10 SER A N 1
ATOM 4617 C CA . SER B 2 10 ? 38.390 43.275 8.716 1.00 59.48 10 SER A CA 1
ATOM 4618 C C . SER B 2 10 ? 39.474 43.276 9.784 1.00 57.54 10 SER A C 1
ATOM 4619 O O . SER B 2 10 ? 39.297 42.713 10.868 1.00 54.29 10 SER A O 1
ATOM 4622 N N . LEU B 2 11 ? 40.599 43.912 9.461 1.00 59.04 11 LEU A N 1
ATOM 4623 C CA . LEU B 2 11 ? 41.719 44.028 10.382 1.00 64.20 11 LEU A CA 1
ATOM 4624 C C . LEU B 2 11 ? 42.402 45.373 10.175 1.00 68.55 11 LEU A C 1
ATOM 4625 O O . LEU B 2 11 ? 42.305 45.987 9.110 1.00 72.60 11 LEU A O 1
ATOM 4630 N N . SER B 2 12 ? 43.108 45.820 11.212 1.00 67.55 12 SER A N 1
ATOM 4631 C CA . SER B 2 12 ? 43.834 47.086 11.187 1.00 64.98 12 SER A CA 1
ATOM 4632 C C . SER B 2 12 ? 45.263 46.828 11.647 1.00 65.13 12 SER A C 1
ATOM 4633 O O . SER B 2 12 ? 45.492 46.494 12.814 1.00 73.27 12 SER A O 1
ATOM 4636 N N . ALA B 2 13 ? 46.218 46.981 10.733 1.00 57.16 13 ALA A N 1
ATOM 4637 C CA . ALA B 2 13 ? 47.625 46.763 11.029 1.00 57.79 13 ALA A CA 1
ATOM 4638 C C . ALA B 2 13 ? 48.434 47.971 10.577 1.00 59.35 13 ALA A C 1
ATOM 4639 O O . ALA B 2 13 ? 48.019 48.730 9.697 1.00 60.13 13 ALA A O 1
ATOM 4641 N N . SER B 2 14 ? 49.601 48.139 11.189 1.00 61.84 14 SER A N 1
ATOM 4642 C CA . SER B 2 14 ? 50.441 49.296 10.927 1.00 66.69 14 SER A CA 1
ATOM 4643 C C . SER B 2 14 ? 51.380 49.038 9.750 1.00 69.76 14 SER A C 1
ATOM 4644 O O . SER B 2 14 ? 51.553 47.908 9.288 1.00 62.50 14 SER A O 1
ATOM 4647 N N . VAL B 2 15 ? 51.992 50.122 9.265 1.00 75.12 15 VAL A N 1
ATOM 4648 C CA . VAL B 2 15 ? 52.911 50.026 8.138 1.00 69.43 15 VAL A CA 1
ATOM 4649 C C . VAL B 2 15 ? 54.131 49.208 8.534 1.00 67.21 15 VAL A C 1
ATOM 4650 O O . VAL B 2 15 ? 54.686 49.367 9.629 1.00 66.77 15 VAL A O 1
ATOM 4654 N N . GLY B 2 16 ? 54.555 48.321 7.635 1.00 62.62 16 GLY A N 1
ATOM 4655 C CA . GLY B 2 16 ? 55.672 47.443 7.889 1.00 62.64 16 GLY A CA 1
ATOM 4656 C C . GLY B 2 16 ? 55.337 46.180 8.649 1.00 63.74 16 GLY A C 1
ATOM 4657 O O . GLY B 2 16 ? 56.225 45.341 8.838 1.00 65.68 16 GLY A O 1
ATOM 4658 N N . ASP B 2 17 ? 54.093 46.007 9.082 1.00 60.92 17 ASP A N 1
ATOM 4659 C CA . ASP B 2 17 ? 53.716 44.858 9.890 1.00 58.11 17 ASP A CA 1
ATOM 4660 C C . ASP B 2 17 ? 53.335 43.671 9.008 1.00 56.78 17 ASP A C 1
ATOM 4661 O O . ASP B 2 17 ? 53.000 43.815 7.829 1.00 55.82 17 ASP A O 1
ATOM 4666 N N . ARG B 2 18 ? 53.394 42.484 9.606 1.00 57.95 18 ARG A N 1
ATOM 4667 C CA . ARG B 2 18 ? 53.104 41.234 8.916 1.00 57.59 18 ARG A CA 1
ATOM 4668 C C . ARG B 2 18 ? 51.637 40.877 9.124 1.00 56.50 18 ARG A C 1
ATOM 4669 O O . ARG B 2 18 ? 51.193 40.697 10.263 1.00 60.10 18 ARG A O 1
ATOM 4677 N N . VAL B 2 19 ? 50.890 40.772 8.026 1.00 49.83 19 VAL A N 1
ATOM 4678 C CA . VAL B 2 19 ? 49.441 40.603 8.061 1.00 48.58 19 VAL A CA 1
ATOM 4679 C C . VAL B 2 19 ? 49.084 39.237 7.491 1.00 54.56 19 VAL A C 1
ATOM 4680 O O . VAL B 2 19 ? 49.535 38.878 6.396 1.00 55.53 19 VAL A O 1
ATOM 4684 N N . THR B 2 20 ? 48.259 38.489 8.227 1.00 57.92 20 THR A N 1
ATOM 4685 C CA . THR B 2 20 ? 47.825 37.153 7.836 1.00 51.76 20 THR A CA 1
ATOM 4686 C C . THR B 2 20 ? 46.312 37.152 7.648 1.00 55.38 20 THR A C 1
ATOM 4687 O O . THR B 2 20 ? 45.566 37.533 8.560 1.00 62.27 20 THR A O 1
ATOM 4691 N N . ILE B 2 21 ? 45.866 36.728 6.467 1.00 55.32 21 ILE A N 1
ATOM 4692 C CA . ILE B 2 21 ? 44.455 36.558 6.138 1.00 58.19 21 ILE A CA 1
ATOM 4693 C C . ILE B 2 21 ? 44.206 35.071 5.920 1.00 61.83 21 ILE A C 1
ATOM 4694 O O . ILE B 2 21 ? 44.973 34.406 5.212 1.00 60.85 21 ILE A O 1
ATOM 4699 N N . THR B 2 22 ? 43.139 34.550 6.525 1.00 65.48 22 THR A N 1
ATOM 4700 C CA . THR B 2 22 ? 42.864 33.119 6.519 1.00 64.96 22 THR A CA 1
ATOM 4701 C C . THR B 2 22 ? 41.550 32.840 5.799 1.00 62.02 22 THR A C 1
ATOM 4702 O O . THR B 2 22 ? 40.608 33.630 5.885 1.00 69.78 22 THR A O 1
ATOM 4706 N N . CYS B 2 23 ? 41.505 31.727 5.066 1.00 56.44 23 CYS A N 1
ATOM 4707 C CA . CYS B 2 23 ? 40.331 31.352 4.284 1.00 64.61 23 CYS A CA 1
ATOM 4708 C C . CYS B 2 23 ? 40.242 29.833 4.257 1.00 64.48 23 CYS A C 1
ATOM 4709 O O . CYS B 2 23 ? 41.173 29.169 3.792 1.00 62.71 23 CYS A O 1
ATOM 4712 N N . ARG B 2 24 ? 39.138 29.287 4.766 1.00 63.59 24 ARG A N 1
ATOM 4713 C CA . ARG B 2 24 ? 38.983 27.847 4.936 1.00 66.22 24 ARG A CA 1
ATOM 4714 C C . ARG B 2 24 ? 37.916 27.307 3.991 1.00 66.04 24 ARG A C 1
ATOM 4715 O O . ARG B 2 24 ? 36.811 27.860 3.906 1.00 71.62 24 ARG A O 1
ATOM 4723 N N . ALA B 2 25 ? 38.258 26.227 3.290 1.00 58.29 25 ALA A N 1
ATOM 4724 C CA . ALA B 2 25 ? 37.344 25.556 2.382 1.00 54.30 25 ALA A CA 1
ATOM 4725 C C . ALA B 2 25 ? 36.506 24.527 3.129 1.00 53.68 25 ALA A C 1
ATOM 4726 O O . ALA B 2 25 ? 36.941 23.942 4.126 1.00 64.15 25 ALA A O 1
ATOM 4728 N N . SER B 2 26 ? 35.287 24.313 2.636 1.00 48.06 26 SER A N 1
ATOM 4729 C CA . SER B 2 26 ? 34.373 23.360 3.251 1.00 53.62 26 SER A CA 1
ATOM 4730 C C . SER B 2 26 ? 34.697 21.914 2.899 1.00 64.51 26 SER A C 1
ATOM 4731 O O . SER B 2 26 ? 34.202 21.005 3.574 1.00 68.34 26 SER A O 1
ATOM 4734 N N . GLN B 2 27 ? 35.498 21.680 1.862 1.00 65.65 27 GLN A N 1
ATOM 4735 C CA . GLN B 2 27 ? 35.940 20.341 1.504 1.00 61.62 27 GLN A CA 1
ATOM 4736 C C . GLN B 2 27 ? 37.377 20.426 1.012 1.00 64.31 27 GLN A C 1
ATOM 4737 O O . GLN B 2 27 ? 38.001 21.491 1.026 1.00 74.39 27 GLN A O 1
ATOM 4743 N N . ASP B 2 28 ? 37.893 19.288 0.564 1.00 57.73 28 ASP A N 1
ATOM 4744 C CA . ASP B 2 28 ? 39.140 19.276 -0.186 1.00 55.69 28 ASP A CA 1
ATOM 4745 C C . ASP B 2 28 ? 38.977 20.079 -1.468 1.00 55.79 28 ASP A C 1
ATOM 4746 O O . ASP B 2 28 ? 38.127 19.761 -2.306 1.00 65.69 28 ASP A O 1
ATOM 4751 N N . VAL B 2 29 ? 39.777 21.134 -1.613 1.00 52.54 29 VAL A N 1
ATOM 4752 C CA . VAL B 2 29 ? 39.866 21.875 -2.862 1.00 59.55 29 VAL A CA 1
ATOM 4753 C C . VAL B 2 29 ? 41.257 21.783 -3.471 1.00 61.78 29 VAL A C 1
ATOM 4754 O O . VAL B 2 29 ? 41.551 22.476 -4.447 1.00 57.20 29 VAL A O 1
ATOM 4758 N N . ASN B 2 30 ? 42.119 20.937 -2.908 1.00 62.25 30 ASN A N 1
ATOM 4759 C CA . ASN B 2 30 ? 43.474 20.685 -3.411 1.00 59.15 30 ASN A CA 1
ATOM 4760 C C . ASN B 2 30 ? 44.226 22.015 -3.377 1.00 56.43 30 ASN A C 1
ATOM 4761 O O . ASN B 2 30 ? 44.259 22.663 -2.319 1.00 48.02 30 ASN A O 1
ATOM 4766 N N . THR B 2 31 ? 44.833 22.456 -4.476 1.00 57.20 31 THR A N 1
ATOM 4767 C CA . THR B 2 31 ? 45.516 23.740 -4.529 1.00 58.40 31 THR A CA 1
ATOM 4768 C C . THR B 2 31 ? 44.805 24.745 -5.423 1.00 56.91 31 THR A C 1
ATOM 4769 O O . THR B 2 31 ? 45.312 25.857 -5.609 1.00 55.75 31 THR A O 1
ATOM 4773 N N . ALA B 2 32 ? 43.648 24.387 -5.978 1.00 52.33 32 ALA A N 1
ATOM 4774 C CA . ALA B 2 32 ? 42.880 25.293 -6.822 1.00 53.40 32 ALA A CA 1
ATOM 4775 C C . ALA B 2 32 ? 42.338 26.458 -6.007 1.00 52.66 32 ALA A C 1
ATOM 4776 O O . ALA B 2 32 ? 41.133 26.533 -5.744 1.00 59.51 32 ALA A O 1
ATOM 4778 N N . VAL B 2 33 ? 43.221 27.365 -5.596 1.00 46.59 33 VAL A N 1
ATOM 4779 C CA . VAL B 2 33 ? 42.843 28.541 -4.824 1.00 44.49 33 VAL A CA 1
ATOM 4780 C C . VAL B 2 33 ? 43.577 29.748 -5.388 1.00 44.51 33 VAL A C 1
ATOM 4781 O O . VAL B 2 33 ? 44.769 29.672 -5.707 1.00 43.45 33 VAL A O 1
ATOM 4785 N N . ALA B 2 34 ? 42.855 30.859 -5.522 1.00 43.30 34 ALA A N 1
ATOM 4786 C CA . ALA B 2 34 ? 43.436 32.117 -5.958 1.00 40.23 34 ALA A CA 1
ATOM 4787 C C . ALA B 2 34 ? 43.101 33.205 -4.950 1.00 42.45 34 ALA A C 1
ATOM 4788 O O . ALA B 2 34 ? 42.065 33.156 -4.287 1.00 45.80 34 ALA A O 1
ATOM 4790 N N . TRP B 2 35 ? 44.000 34.177 -4.828 1.00 43.49 35 TRP A N 1
ATOM 4791 C CA . TRP B 2 35 ? 43.801 35.358 -4.004 1.00 39.19 35 TRP A CA 1
ATOM 4792 C C . TRP B 2 35 ? 43.809 36.583 -4.901 1.00 43.80 35 TRP A C 1
ATOM 4793 O O . TRP B 2 35 ? 44.749 36.775 -5.692 1.00 53.68 35 TRP A O 1
ATOM 4804 N N . TYR B 2 36 ? 42.767 37.401 -4.759 1.00 43.06 36 TYR A N 1
ATOM 4805 C CA . TYR B 2 36 ? 42.580 38.647 -5.483 1.00 50.11 36 TYR A CA 1
ATOM 4806 C C . TYR B 2 36 ? 42.614 39.837 -4.535 1.00 45.97 36 TYR A C 1
ATOM 4807 O O . TYR B 2 36 ? 42.256 39.727 -3.354 1.00 48.06 36 TYR A O 1
ATOM 4816 N N . GLN B 2 37 ? 43.030 40.979 -5.086 1.00 43.12 37 GLN A N 1
ATOM 4817 C CA . GLN B 2 37 ? 43.030 42.263 -4.399 1.00 47.83 37 GLN A CA 1
ATOM 4818 C C . GLN B 2 37 ? 42.077 43.195 -5.127 1.00 43.42 37 GLN A C 1
ATOM 4819 O O . GLN B 2 37 ? 42.068 43.235 -6.365 1.00 45.62 37 GLN A O 1
ATOM 4825 N N . GLN B 2 38 ? 41.263 43.925 -4.366 1.00 38.09 38 GLN A N 1
ATOM 4826 C CA . GLN B 2 38 ? 40.341 44.882 -4.958 1.00 55.18 38 GLN A CA 1
ATOM 4827 C C . GLN B 2 38 ? 40.379 46.168 -4.155 1.00 58.28 38 GLN A C 1
ATOM 4828 O O . GLN B 2 38 ? 40.136 46.152 -2.947 1.00 53.15 38 GLN A O 1
ATOM 4834 N N . LYS B 2 39 ? 40.698 47.248 -4.813 1.00 62.25 39 LYS A N 1
ATOM 4835 C CA . LYS B 2 39 ? 40.607 48.592 -4.284 1.00 66.76 39 LYS A CA 1
ATOM 4836 C C . LYS B 2 39 ? 39.272 49.219 -4.678 1.00 67.94 39 LYS A C 1
ATOM 4837 O O . LYS B 2 39 ? 38.703 48.867 -5.716 1.00 73.50 39 LYS A O 1
ATOM 4843 N N . PRO B 2 40 ? 38.749 50.124 -3.849 1.00 69.99 40 PRO A N 1
ATOM 4844 C CA . PRO B 2 40 ? 37.357 50.572 -4.005 1.00 69.89 40 PRO A CA 1
ATOM 4845 C C . PRO B 2 40 ? 37.033 51.076 -5.404 1.00 69.10 40 PRO A C 1
ATOM 4846 O O . PRO B 2 40 ? 37.794 51.836 -6.006 1.00 68.42 40 PRO A O 1
ATOM 4850 N N . GLY B 2 41 ? 35.883 50.642 -5.919 1.00 70.57 41 GLY A N 1
ATOM 4851 C CA . GLY B 2 41 ? 35.444 51.041 -7.243 1.00 72.98 41 GLY A CA 1
ATOM 4852 C C . GLY B 2 41 ? 36.353 50.601 -8.365 1.00 78.71 41 GLY A C 1
ATOM 4853 O O . GLY B 2 41 ? 36.333 51.204 -9.441 1.00 85.07 41 GLY A O 1
ATOM 4854 N N . LYS B 2 42 ? 37.154 49.561 -8.146 1.00 76.75 42 LYS A N 1
ATOM 4855 C CA . LYS B 2 42 ? 38.101 49.076 -9.136 1.00 71.73 42 LYS A CA 1
ATOM 4856 C C . LYS B 2 42 ? 37.884 47.588 -9.366 1.00 65.62 42 LYS A C 1
ATOM 4857 O O . LYS B 2 42 ? 37.332 46.879 -8.521 1.00 63.23 42 LYS A O 1
ATOM 4863 N N . ALA B 2 43 ? 38.326 47.123 -10.529 1.00 62.77 43 ALA A N 1
ATOM 4864 C CA . ALA B 2 43 ? 38.268 45.701 -10.816 1.00 58.85 43 ALA A CA 1
ATOM 4865 C C . ALA B 2 43 ? 39.235 44.949 -9.905 1.00 60.52 43 ALA A C 1
ATOM 4866 O O . ALA B 2 43 ? 40.322 45.454 -9.602 1.00 63.64 43 ALA A O 1
ATOM 4868 N N . PRO B 2 44 ? 38.866 43.758 -9.438 1.00 58.84 44 PRO A N 1
ATOM 4869 C CA . PRO B 2 44 ? 39.813 42.942 -8.674 1.00 51.06 44 PRO A CA 1
ATOM 4870 C C . PRO B 2 44 ? 41.041 42.612 -9.506 1.00 47.96 44 PRO A C 1
ATOM 4871 O O . PRO B 2 44 ? 41.013 42.614 -10.739 1.00 46.04 44 PRO A O 1
ATOM 4875 N N . LYS B 2 45 ? 42.140 42.333 -8.812 1.00 48.38 45 LYS A N 1
ATOM 4876 C CA . LYS B 2 45 ? 43.400 42.023 -9.467 1.00 50.80 45 LYS A CA 1
ATOM 4877 C C . LYS B 2 45 ? 43.984 40.742 -8.898 1.00 49.51 45 LYS A C 1
ATOM 4878 O O . LYS B 2 45 ? 43.992 40.534 -7.682 1.00 53.09 45 LYS A O 1
ATOM 4884 N N . LEU B 2 46 ? 44.471 39.888 -9.793 1.00 44.29 46 LEU A N 1
ATOM 4885 C CA . LEU B 2 46 ? 45.035 38.607 -9.396 1.00 44.18 46 LEU A CA 1
ATOM 4886 C C . LEU B 2 46 ? 46.349 38.801 -8.649 1.00 47.89 46 LEU A C 1
ATOM 4887 O O . LEU B 2 46 ? 47.264 39.470 -9.141 1.00 51.47 46 LEU A O 1
ATOM 4892 N N . LEU B 2 47 ? 46.436 38.224 -7.450 1.00 47.74 47 LEU A N 1
ATOM 4893 C CA . LEU B 2 47 ? 47.674 38.197 -6.683 1.00 46.61 47 LEU A CA 1
ATOM 4894 C C . LEU B 2 47 ? 48.311 36.820 -6.635 1.00 55.01 47 LEU A C 1
ATOM 4895 O O . LEU B 2 47 ? 49.512 36.691 -6.907 1.00 61.57 47 LEU A O 1
ATOM 4900 N N . ILE B 2 48 ? 47.552 35.777 -6.296 1.00 56.24 48 ILE A N 1
ATOM 4901 C CA . ILE B 2 48 ? 48.155 34.452 -6.156 1.00 56.68 48 ILE A CA 1
ATOM 4902 C C . ILE B 2 48 ? 47.268 33.404 -6.812 1.00 57.64 48 ILE A C 1
ATOM 4903 O O . ILE B 2 48 ? 46.055 33.387 -6.598 1.00 58.42 48 ILE A O 1
ATOM 4908 N N . TYR B 2 49 ? 47.874 32.540 -7.621 1.00 57.17 49 TYR A N 1
ATOM 4909 C CA . TYR B 2 49 ? 47.187 31.430 -8.258 1.00 59.13 49 TYR A CA 1
ATOM 4910 C C . TYR B 2 49 ? 47.784 30.120 -7.765 1.00 58.10 49 TYR A C 1
ATOM 4911 O O . TYR B 2 49 ? 48.943 30.064 -7.346 1.00 63.46 49 TYR A O 1
ATOM 4920 N N . SER B 2 50 ? 46.977 29.060 -7.832 1.00 61.68 50 SER A N 1
ATOM 4921 C CA . SER B 2 50 ? 47.397 27.721 -7.413 1.00 63.23 50 SER A CA 1
ATOM 4922 C C . SER B 2 50 ? 47.979 27.738 -6.000 1.00 63.48 50 SER A C 1
ATOM 4923 O O . SER B 2 50 ? 49.033 27.156 -5.731 1.00 67.05 50 SER A O 1
ATOM 4926 N N . ALA B 2 51 ? 47.293 28.453 -5.104 1.00 61.22 51 ALA A N 1
ATOM 4927 C CA . ALA B 2 51 ? 47.507 28.421 -3.658 1.00 58.71 51 ALA A CA 1
ATOM 4928 C C . ALA B 2 51 ? 48.744 29.184 -3.193 1.00 57.83 51 ALA A C 1
ATOM 4929 O O . ALA B 2 51 ? 48.643 30.016 -2.285 1.00 56.43 51 ALA A O 1
ATOM 4931 N N . ASP B 2 52 ? 49.915 28.916 -3.777 1.00 57.92 52 ASP A N 1
ATOM 4932 C CA . ASP B 2 52 ? 51.148 29.507 -3.268 1.00 58.44 52 ASP A CA 1
ATOM 4933 C C . ASP B 2 52 ? 52.043 30.104 -4.349 1.00 52.27 52 ASP A C 1
ATOM 4934 O O . ASP B 2 52 ? 53.181 30.485 -4.047 1.00 55.59 52 ASP A O 1
ATOM 4939 N N . PHE B 2 53 ? 51.570 30.210 -5.588 1.00 48.02 53 PHE A N 1
ATOM 4940 C CA . PHE B 2 53 ? 52.352 30.815 -6.658 1.00 53.10 53 PHE A CA 1
ATOM 4941 C C . PHE B 2 53 ? 52.019 32.297 -6.774 1.00 59.68 53 PHE A C 1
ATOM 4942 O O . PHE B 2 53 ? 50.847 32.674 -6.848 1.00 61.87 53 PHE A O 1
ATOM 4950 N N . LEU B 2 54 ? 53.051 33.132 -6.796 1.00 62.25 54 LEU A N 1
ATOM 4951 C CA . LEU B 2 54 ? 52.861 34.565 -6.957 1.00 64.30 54 LEU A CA 1
ATOM 4952 C C . LEU B 2 54 ? 52.661 34.901 -8.429 1.00 68.06 54 LEU A C 1
ATOM 4953 O O . LEU B 2 54 ? 53.473 34.524 -9.280 1.00 73.78 54 LEU A O 1
ATOM 4958 N N . TYR B 2 55 ? 51.572 35.602 -8.724 1.00 64.84 55 TYR A N 1
ATOM 4959 C CA . TYR B 2 55 ? 51.287 36.027 -10.086 1.00 62.26 55 TYR A CA 1
ATOM 4960 C C . TYR B 2 55 ? 52.282 37.101 -10.514 1.00 60.30 55 TYR A C 1
ATOM 4961 O O . TYR B 2 55 ? 52.752 37.901 -9.701 1.00 63.97 55 TYR A O 1
ATOM 4970 N N . SER B 2 56 ? 52.611 37.104 -11.804 1.00 61.05 56 SER A N 1
ATOM 4971 C CA . SER B 2 56 ? 53.658 37.983 -12.311 1.00 68.89 56 SER A CA 1
ATOM 4972 C C . SER B 2 56 ? 53.268 39.450 -12.163 1.00 69.14 56 SER A C 1
ATOM 4973 O O . SER B 2 56 ? 52.123 39.836 -12.413 1.00 68.67 56 SER A O 1
ATOM 4976 N N . GLY B 2 57 ? 54.237 40.271 -11.754 1.00 65.53 57 GLY A N 1
ATOM 4977 C CA . GLY B 2 57 ? 54.034 41.693 -11.578 1.00 63.35 57 GLY A CA 1
ATOM 4978 C C . GLY B 2 57 ? 53.634 42.121 -10.182 1.00 66.19 57 GLY A C 1
ATOM 4979 O O . GLY B 2 57 ? 53.621 43.326 -9.903 1.00 70.55 57 GLY A O 1
ATOM 4980 N N . VAL B 2 58 ? 53.319 41.179 -9.298 1.00 60.91 58 VAL A N 1
ATOM 4981 C CA . VAL B 2 58 ? 52.838 41.484 -7.952 1.00 57.01 58 VAL A CA 1
ATOM 4982 C C . VAL B 2 58 ? 54.030 41.544 -7.003 1.00 57.45 58 VAL A C 1
ATOM 4983 O O . VAL B 2 58 ? 54.940 40.709 -7.106 1.00 60.40 58 VAL A O 1
ATOM 4987 N N . PRO B 2 59 ? 54.082 42.517 -6.087 1.00 54.71 59 PRO A N 1
ATOM 4988 C CA . PRO B 2 59 ? 55.224 42.611 -5.168 1.00 56.48 59 PRO A CA 1
ATOM 4989 C C . PRO B 2 59 ? 55.439 41.324 -4.385 1.00 63.22 59 PRO A C 1
ATOM 4990 O O . PRO B 2 59 ? 54.495 40.612 -4.038 1.00 65.32 59 PRO A O 1
ATOM 4994 N N . SER B 2 60 ? 56.711 41.036 -4.099 1.00 63.87 60 SER A N 1
ATOM 4995 C CA . SER B 2 60 ? 57.079 39.796 -3.426 1.00 65.09 60 SER A CA 1
ATOM 4996 C C . SER B 2 60 ? 56.704 39.783 -1.949 1.00 63.69 60 SER A C 1
ATOM 4997 O O . SER B 2 60 ? 56.830 38.733 -1.309 1.00 58.41 60 SER A O 1
ATOM 5000 N N . ARG B 2 61 ? 56.248 40.904 -1.391 1.00 64.54 61 ARG A N 1
ATOM 5001 C CA . ARG B 2 61 ? 55.765 40.874 -0.016 1.00 63.55 61 ARG A CA 1
ATOM 5002 C C . ARG B 2 61 ? 54.441 40.136 0.120 1.00 64.39 61 ARG A C 1
ATOM 5003 O O . ARG B 2 61 ? 53.959 39.966 1.245 1.00 64.49 61 ARG A O 1
ATOM 5011 N N . PHE B 2 62 ? 53.848 39.698 -0.989 1.00 56.94 62 PHE A N 1
ATOM 5012 C CA . PHE B 2 62 ? 52.637 38.890 -0.977 1.00 55.50 62 PHE A CA 1
ATOM 5013 C C . PHE B 2 62 ? 53.013 37.428 -1.166 1.00 62.45 62 PHE A C 1
ATOM 5014 O O . PHE B 2 62 ? 53.589 37.058 -2.195 1.00 67.84 62 PHE A O 1
ATOM 5022 N N . SER B 2 63 ? 52.685 36.602 -0.180 1.00 61.34 63 SER A N 1
ATOM 5023 C CA . SER B 2 63 ? 52.851 35.166 -0.292 1.00 59.60 63 SER A CA 1
ATOM 5024 C C . SER B 2 63 ? 51.518 34.482 -0.033 1.00 60.56 63 SER A C 1
ATOM 5025 O O . SER B 2 63 ? 50.594 35.061 0.548 1.00 55.57 63 SER A O 1
ATOM 5028 N N . GLY B 2 64 ? 51.429 33.251 -0.496 1.00 60.45 64 GLY A N 1
ATOM 5029 C CA . GLY B 2 64 ? 50.307 32.389 -0.165 1.00 56.05 64 GLY A CA 1
ATOM 5030 C C . GLY B 2 64 ? 50.826 31.047 0.290 1.00 63.00 64 GLY A C 1
ATOM 5031 O O . GLY B 2 64 ? 51.836 30.558 -0.210 1.00 64.94 64 GLY A O 1
ATOM 5032 N N . SER B 2 65 ? 50.143 30.467 1.269 1.00 65.10 65 SER A N 1
ATOM 5033 C CA . SER B 2 65 ? 50.489 29.148 1.768 1.00 63.96 65 SER A CA 1
ATOM 5034 C C . SER B 2 65 ? 49.216 28.340 1.955 1.00 63.36 65 SER A C 1
ATOM 5035 O O . SER B 2 65 ? 48.107 28.881 1.993 1.00 63.88 65 SER A O 1
ATOM 5038 N N . ARG B 2 66 ? 49.392 27.030 2.080 1.00 55.58 66 ARG A N 1
ATOM 5039 C CA . ARG B 2 66 ? 48.278 26.113 2.235 1.00 51.10 66 ARG A CA 1
ATOM 5040 C C . ARG B 2 66 ? 48.623 25.063 3.284 1.00 58.34 66 ARG A C 1
ATOM 5041 O O . ARG B 2 66 ? 49.770 24.623 3.402 1.00 62.27 66 ARG A O 1
ATOM 5049 N N . SER B 2 67 ? 47.608 24.686 4.061 1.00 60.06 67 SER A N 1
ATOM 5050 C CA . SER B 2 67 ? 47.701 23.673 5.114 1.00 59.86 67 SER A CA 1
ATOM 5051 C C . SER B 2 67 ? 46.361 22.933 5.128 1.00 59.24 67 SER A C 1
ATOM 5052 O O . SER B 2 67 ? 45.416 23.347 5.804 1.00 64.41 67 SER A O 1
ATOM 5055 N N . GLY B 2 68 ? 46.286 21.856 4.357 1.00 49.83 68 GLY A N 1
ATOM 5056 C CA . GLY B 2 68 ? 45.051 21.092 4.274 1.00 56.27 68 GLY A CA 1
ATOM 5057 C C . GLY B 2 68 ? 43.966 21.897 3.586 1.00 59.22 68 GLY A C 1
ATOM 5058 O O . GLY B 2 68 ? 44.094 22.291 2.421 1.00 60.57 68 GLY A O 1
ATOM 5059 N N . THR B 2 69 ? 42.876 22.148 4.307 1.00 57.62 69 THR A N 1
ATOM 5060 C CA . THR B 2 69 ? 41.791 22.988 3.820 1.00 62.24 69 THR A CA 1
ATOM 5061 C C . THR B 2 69 ? 41.956 24.450 4.219 1.00 69.54 69 THR A C 1
ATOM 5062 O O . THR B 2 69 ? 41.043 25.248 3.986 1.00 75.39 69 THR A O 1
ATOM 5066 N N . ASP B 2 70 ? 43.090 24.818 4.811 1.00 70.24 70 ASP A N 1
ATOM 5067 C CA . ASP B 2 70 ? 43.329 26.176 5.289 1.00 65.12 70 ASP A CA 1
ATOM 5068 C C . ASP B 2 70 ? 44.265 26.888 4.323 1.00 65.56 70 ASP A C 1
ATOM 5069 O O . ASP B 2 70 ? 45.350 26.386 4.026 1.00 67.93 70 ASP A O 1
ATOM 5074 N N . PHE B 2 71 ? 43.854 28.055 3.841 1.00 59.69 71 PHE A N 1
ATOM 5075 C CA . PHE B 2 71 ? 44.653 28.821 2.895 1.00 59.68 71 PHE A CA 1
ATOM 5076 C C . PHE B 2 71 ? 44.952 30.188 3.487 1.00 64.28 71 PHE A C 1
ATOM 5077 O O . PHE B 2 71 ? 44.048 30.863 3.990 1.00 64.88 71 PHE A O 1
ATOM 5085 N N . THR B 2 72 ? 46.222 30.588 3.438 1.00 64.57 72 THR A N 1
ATOM 5086 C CA . THR B 2 72 ? 46.686 31.780 4.139 1.00 63.61 72 THR A CA 1
ATOM 5087 C C . THR B 2 72 ? 47.370 32.724 3.164 1.00 62.91 72 THR A C 1
ATOM 5088 O O . THR B 2 72 ? 48.378 32.365 2.550 1.00 67.69 72 THR A O 1
ATOM 5092 N N . LEU B 2 73 ? 46.826 33.927 3.029 1.00 57.32 73 LEU A N 1
ATOM 5093 C CA . LEU B 2 73 ? 47.509 35.016 2.348 1.00 47.89 73 LEU A CA 1
ATOM 5094 C C . LEU B 2 73 ? 48.311 35.802 3.374 1.00 47.39 73 LEU A C 1
ATOM 5095 O O . LEU B 2 73 ? 47.792 36.147 4.439 1.00 47.74 73 LEU A O 1
ATOM 5100 N N . THR B 2 74 ? 49.576 36.067 3.069 1.00 50.98 74 THR A N 1
ATOM 5101 C CA . THR B 2 74 ? 50.428 36.850 3.950 1.00 54.53 74 THR A CA 1
ATOM 5102 C C . THR B 2 74 ? 50.982 38.056 3.208 1.00 54.37 74 THR A C 1
ATOM 5103 O O . THR B 2 74 ? 51.426 37.944 2.061 1.00 56.55 74 THR A O 1
ATOM 5107 N N . ILE B 2 75 ? 50.928 39.212 3.862 1.00 53.70 75 ILE A N 1
ATOM 5108 C CA . ILE B 2 75 ? 51.619 40.416 3.417 1.00 57.12 75 ILE A CA 1
ATOM 5109 C C . ILE B 2 75 ? 52.726 40.672 4.431 1.00 63.72 75 ILE A C 1
ATOM 5110 O O . ILE B 2 75 ? 52.450 41.000 5.591 1.00 66.36 75 ILE A O 1
ATOM 5115 N N . SER B 2 76 ? 53.981 40.514 4.002 1.00 67.50 76 SER A N 1
ATOM 5116 C CA . SER B 2 76 ? 55.098 40.488 4.940 1.00 71.39 76 SER A CA 1
ATOM 5117 C C . SER B 2 76 ? 55.555 41.874 5.379 1.00 74.85 76 SER A C 1
ATOM 5118 O O . SER B 2 76 ? 56.214 41.990 6.418 1.00 76.47 76 SER A O 1
ATOM 5121 N N . SER B 2 77 ? 55.235 42.924 4.615 1.00 72.06 77 SER A N 1
ATOM 5122 C CA . SER B 2 77 ? 55.628 44.287 4.981 1.00 68.40 77 SER A CA 1
ATOM 5123 C C . SER B 2 77 ? 54.524 45.223 4.480 1.00 63.75 77 SER A C 1
ATOM 5124 O O . SER B 2 77 ? 54.599 45.793 3.390 1.00 68.14 77 SER A O 1
ATOM 5127 N N . LEU B 2 78 ? 53.490 45.375 5.305 1.00 56.50 78 LEU A N 1
ATOM 5128 C CA . LEU B 2 78 ? 52.306 46.135 4.922 1.00 55.66 78 LEU A CA 1
ATOM 5129 C C . LEU B 2 78 ? 52.679 47.554 4.516 1.00 58.71 78 LEU A C 1
ATOM 5130 O O . LEU B 2 78 ? 53.320 48.282 5.279 1.00 65.09 78 LEU A O 1
ATOM 5135 N N . GLN B 2 79 ? 52.286 47.938 3.309 1.00 61.19 79 GLN A N 1
ATOM 5136 C CA . GLN B 2 79 ? 52.486 49.281 2.797 1.00 62.80 79 GLN A CA 1
ATOM 5137 C C . GLN B 2 79 ? 51.149 50.000 2.666 1.00 63.54 79 GLN A C 1
ATOM 5138 O O . GLN B 2 79 ? 50.099 49.361 2.541 1.00 67.30 79 GLN A O 1
ATOM 5144 N N . PRO B 2 80 ? 51.148 51.336 2.718 1.00 63.98 80 PRO A N 1
ATOM 5145 C CA . PRO B 2 80 ? 49.878 52.076 2.601 1.00 65.01 80 PRO A CA 1
ATOM 5146 C C . PRO B 2 80 ? 49.067 51.726 1.364 1.00 60.30 80 PRO A C 1
ATOM 5147 O O . PRO B 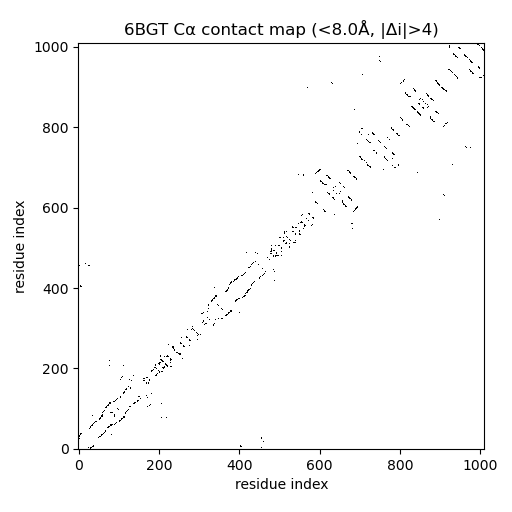2 80 ? 47.833 51.671 1.437 1.00 57.85 80 PRO A O 1
ATOM 5151 N N . GLU B 2 81 ? 49.725 51.476 0.230 1.00 59.06 81 GLU A N 1
ATOM 5152 C CA . GLU B 2 81 ? 49.012 51.117 -0.990 1.00 56.21 81 GLU A CA 1
ATOM 5153 C C . GLU B 2 81 ? 48.291 49.780 -0.882 1.00 57.83 81 GLU A C 1
ATOM 5154 O O . GLU B 2 81 ? 47.520 49.440 -1.785 1.00 60.72 81 GLU A O 1
ATOM 5160 N N . ASP B 2 82 ? 48.521 49.018 0.183 1.00 57.81 82 ASP A N 1
ATOM 5161 C CA . ASP B 2 82 ? 47.885 47.721 0.356 1.00 55.63 82 ASP A CA 1
ATOM 5162 C C . ASP B 2 82 ? 46.509 47.814 1.000 1.00 59.50 82 ASP A C 1
ATOM 5163 O O . ASP B 2 82 ? 45.893 46.774 1.257 1.00 65.20 82 ASP A O 1
ATOM 5168 N N . PHE B 2 83 ? 46.019 49.021 1.279 1.00 58.55 83 PHE A N 1
ATOM 5169 C CA . PHE B 2 83 ? 44.622 49.189 1.657 1.00 56.80 83 PHE A CA 1
ATOM 5170 C C . PHE B 2 83 ? 43.734 48.652 0.547 1.00 58.50 83 PHE A C 1
ATOM 5171 O O . PHE B 2 83 ? 43.786 49.136 -0.588 1.00 62.08 83 PHE A O 1
ATOM 5179 N N . ALA B 2 84 ? 42.921 47.652 0.872 1.00 53.18 84 ALA A N 1
ATOM 5180 C CA . ALA B 2 84 ? 42.066 46.998 -0.111 1.00 52.12 84 ALA A CA 1
ATOM 5181 C C . ALA B 2 84 ? 41.198 45.977 0.611 1.00 55.47 84 ALA A C 1
ATOM 5182 O O . ALA B 2 84 ? 41.333 45.756 1.820 1.00 57.12 84 ALA A O 1
ATOM 5184 N N . THR B 2 85 ? 40.296 45.366 -0.151 1.00 55.68 85 THR A N 1
ATOM 5185 C CA . THR B 2 85 ? 39.601 44.160 0.269 1.00 52.96 85 THR A CA 1
ATOM 5186 C C . THR B 2 85 ? 40.207 42.985 -0.486 1.00 42.75 85 THR A C 1
ATOM 5187 O O . THR B 2 85 ? 40.386 43.051 -1.709 1.00 42.75 85 THR A O 1
ATOM 5191 N N . TYR B 2 86 ? 40.539 41.927 0.245 1.00 40.05 86 TYR A N 1
ATOM 5192 C CA . TYR B 2 86 ? 41.193 40.757 -0.319 1.00 47.18 86 TYR A CA 1
ATOM 5193 C C . TYR B 2 86 ? 40.221 39.586 -0.325 1.00 45.02 86 TYR A C 1
ATOM 5194 O O . TYR B 2 86 ? 39.517 39.345 0.662 1.00 46.43 86 TYR A O 1
ATOM 5203 N N . TYR B 2 87 ? 40.174 38.870 -1.445 1.00 45.47 87 TYR A N 1
ATOM 5204 C CA . TYR B 2 87 ? 39.226 37.780 -1.634 1.00 51.11 87 TYR A CA 1
ATOM 5205 C C . TYR B 2 87 ? 39.961 36.493 -1.978 1.00 53.42 87 TYR A C 1
ATOM 5206 O O . TYR B 2 87 ? 40.899 36.500 -2.778 1.00 59.98 87 TYR A O 1
ATOM 5215 N N . CYS B 2 88 ? 39.532 35.389 -1.374 1.00 54.25 88 CYS A N 1
ATOM 5216 C CA . CYS B 2 88 ? 39.982 34.067 -1.780 1.00 56.74 88 CYS A CA 1
ATOM 5217 C C . CYS B 2 88 ? 38.945 33.433 -2.699 1.00 51.27 88 CYS A C 1
ATOM 5218 O O . CYS B 2 88 ? 37.772 33.815 -2.708 1.00 51.99 88 CYS A O 1
ATOM 5221 N N . GLN B 2 89 ? 39.394 32.460 -3.486 1.00 48.49 89 GLN A N 1
ATOM 5222 C CA . GLN B 2 89 ? 38.528 31.830 -4.468 1.00 51.30 89 GLN A CA 1
ATOM 5223 C C . GLN B 2 89 ? 38.951 30.385 -4.663 1.00 53.70 89 GLN A C 1
ATOM 5224 O O . GLN B 2 89 ? 40.149 30.085 -4.715 1.00 58.97 89 GLN A O 1
ATOM 5230 N N . GLN B 2 90 ? 37.961 29.500 -4.764 1.00 45.91 90 GLN A N 1
ATOM 5231 C CA . GLN B 2 90 ? 38.178 28.122 -5.172 1.00 40.89 90 GLN A CA 1
ATOM 5232 C C . GLN B 2 90 ? 37.711 27.948 -6.610 1.00 44.81 90 GLN A C 1
ATOM 5233 O O . GLN B 2 90 ? 36.685 28.509 -7.017 1.00 52.61 90 GLN A O 1
ATOM 5239 N N . HIS B 2 91 ? 38.491 27.201 -7.387 1.00 40.56 91 HIS A N 1
ATOM 5240 C CA . HIS B 2 91 ? 38.073 26.748 -8.706 1.00 41.65 91 HIS A CA 1
ATOM 5241 C C . HIS B 2 91 ? 38.305 25.249 -8.846 1.00 44.67 91 HIS A C 1
ATOM 5242 O O . HIS B 2 91 ? 38.572 24.748 -9.937 1.00 44.33 91 HIS A O 1
ATOM 5249 N N . TYR B 2 92 ? 38.203 24.526 -7.729 1.00 50.01 92 TYR A N 1
ATOM 5250 C CA . TYR B 2 92 ? 38.284 23.070 -7.776 1.00 56.93 92 TYR A CA 1
ATOM 5251 C C . TYR B 2 92 ? 37.027 22.474 -8.395 1.00 58.21 92 TYR A C 1
ATOM 5252 O O . TYR B 2 92 ? 37.101 21.499 -9.154 1.00 62.75 92 TYR A O 1
ATOM 5261 N N . THR B 2 93 ? 35.868 23.046 -8.090 1.00 55.21 93 THR A N 1
ATOM 5262 C CA . THR B 2 93 ? 34.610 22.636 -8.689 1.00 53.85 93 THR A CA 1
ATOM 5263 C C . THR B 2 93 ? 33.969 23.817 -9.405 1.00 56.56 93 THR A C 1
ATOM 5264 O O . THR B 2 93 ? 34.310 24.981 -9.167 1.00 60.37 93 THR A O 1
ATOM 5268 N N . THR B 2 94 ? 33.039 23.495 -10.297 1.00 55.38 94 THR A N 1
ATOM 5269 C CA . THR B 2 94 ? 32.171 24.487 -10.915 1.00 50.64 94 THR A CA 1
ATOM 5270 C C . THR B 2 94 ? 30.819 24.403 -10.208 1.00 57.05 94 THR A C 1
ATOM 5271 O O . THR B 2 94 ? 30.219 23.328 -10.167 1.00 72.33 94 THR A O 1
ATOM 5275 N N . PRO B 2 95 ? 30.318 25.538 -9.687 1.00 57.66 95 PRO A N 1
ATOM 5276 C CA . PRO B 2 95 ? 30.820 26.917 -9.842 1.00 55.41 95 PRO A CA 1
ATOM 5277 C C . PRO B 2 95 ? 32.009 27.347 -8.983 1.00 51.70 95 PRO A C 1
ATOM 5278 O O . PRO B 2 95 ? 32.127 26.873 -7.847 1.00 47.24 95 PRO A O 1
ATOM 5282 N N . PRO B 2 96 ? 32.845 28.235 -9.510 1.00 49.35 96 PRO A N 1
ATOM 5283 C CA . PRO B 2 96 ? 33.840 28.892 -8.665 1.00 41.79 96 PRO A CA 1
ATOM 5284 C C . PRO B 2 96 ? 33.139 29.738 -7.612 1.00 46.22 96 PRO A C 1
ATOM 5285 O O . PRO B 2 96 ? 32.084 30.328 -7.875 1.00 58.76 96 PRO A O 1
ATOM 5289 N N . THR B 2 97 ? 33.705 29.759 -6.393 1.00 42.28 97 THR A N 1
ATOM 5290 C CA . THR B 2 97 ? 33.101 30.509 -5.300 1.00 44.74 97 THR A CA 1
ATOM 5291 C C . THR B 2 97 ? 34.148 31.363 -4.609 1.00 43.07 97 THR A C 1
ATOM 5292 O O . THR B 2 97 ? 35.253 30.897 -4.323 1.00 45.40 97 THR A O 1
ATOM 5296 N N . PHE B 2 98 ? 33.774 32.613 -4.347 1.00 38.41 98 PHE A N 1
ATOM 5297 C CA . PHE B 2 98 ? 34.595 33.597 -3.663 1.00 37.48 98 PHE A CA 1
ATOM 5298 C C . PHE B 2 98 ? 34.376 33.534 -2.158 1.00 39.65 98 PHE A C 1
ATOM 5299 O O . PHE B 2 98 ? 33.321 33.112 -1.679 1.00 43.31 98 PHE A O 1
ATOM 5307 N N . GLY B 2 99 ? 35.385 33.984 -1.411 1.00 49.34 99 GLY A N 1
ATOM 5308 C CA . GLY B 2 99 ? 35.197 34.250 -0.002 1.00 49.87 99 GLY A CA 1
ATOM 5309 C C . GLY B 2 99 ? 34.492 35.575 0.224 1.00 51.45 99 GLY A C 1
ATOM 5310 O O . GLY B 2 99 ? 34.288 36.371 -0.694 1.00 52.37 99 GLY A O 1
ATOM 5311 N N . GLN B 2 100 ? 34.110 35.813 1.479 1.00 51.40 100 GLN A N 1
ATOM 5312 C CA . GLN B 2 100 ? 33.402 37.041 1.815 1.00 54.16 100 GLN A CA 1
ATOM 5313 C C . GLN B 2 100 ? 34.303 38.268 1.816 1.00 51.62 100 GLN A C 1
ATOM 5314 O O . GLN B 2 100 ? 33.787 39.390 1.847 1.00 51.58 100 GLN A O 1
ATOM 5320 N N . GLY B 2 101 ? 35.616 38.088 1.792 1.00 48.65 101 GLY A N 1
ATOM 5321 C CA . GLY B 2 101 ? 36.529 39.218 1.717 1.00 48.17 101 GLY A CA 1
ATOM 5322 C C . GLY B 2 101 ? 37.011 39.676 3.078 1.00 49.20 101 GLY A C 1
ATOM 5323 O O . GLY B 2 101 ? 36.358 39.488 4.104 1.00 50.20 101 GLY A O 1
ATOM 5324 N N . THR B 2 102 ? 38.191 40.293 3.081 1.00 51.25 102 THR A N 1
ATOM 5325 C CA . THR B 2 102 ? 38.776 40.880 4.280 1.00 53.69 102 THR A CA 1
ATOM 5326 C C . THR B 2 102 ? 39.206 42.302 3.961 1.00 53.74 102 THR A C 1
ATOM 5327 O O . THR B 2 102 ? 40.026 42.518 3.062 1.00 50.62 102 THR A O 1
ATOM 5331 N N . LYS B 2 103 ? 38.646 43.266 4.687 1.00 58.15 103 LYS A N 1
ATOM 5332 C CA . LYS B 2 103 ? 39.034 44.661 4.531 1.00 61.10 103 LYS A CA 1
ATOM 5333 C C . LYS B 2 103 ? 40.281 44.925 5.363 1.00 59.81 103 LYS A C 1
ATOM 5334 O O . LYS B 2 103 ? 40.296 44.657 6.569 1.00 60.05 103 LYS A O 1
ATOM 5340 N N . VAL B 2 104 ? 41.327 45.443 4.724 1.00 57.88 104 VAL A N 1
ATOM 5341 C CA . VAL B 2 104 ? 42.567 45.797 5.405 1.00 57.59 104 VAL A CA 1
ATOM 5342 C C . VAL B 2 104 ? 42.666 47.315 5.452 1.00 62.07 104 VAL A C 1
ATOM 5343 O O . VAL B 2 104 ? 42.701 47.976 4.407 1.00 65.23 104 VAL A O 1
ATOM 5347 N N . GLU B 2 105 ? 42.705 47.866 6.660 1.00 63.18 105 GLU A N 1
ATOM 5348 C CA . GLU B 2 105 ? 42.923 49.288 6.880 1.00 63.57 105 GLU A CA 1
ATOM 5349 C C . GLU B 2 105 ? 44.259 49.497 7.580 1.00 60.98 105 GLU A C 1
ATOM 5350 O O . GLU B 2 105 ? 44.608 48.759 8.507 1.00 60.05 105 GLU A O 1
ATOM 5356 N N . ILE B 2 106 ? 44.998 50.506 7.137 1.00 59.86 106 ILE A N 1
ATOM 5357 C CA . ILE B 2 106 ? 46.310 50.814 7.691 1.00 59.65 106 ILE A CA 1
ATOM 5358 C C . ILE B 2 106 ? 46.123 51.718 8.902 1.00 61.23 106 ILE A C 1
ATOM 5359 O O . ILE B 2 106 ? 45.400 52.720 8.837 1.00 60.24 106 ILE A O 1
ATOM 5364 N N . LYS B 2 107 ? 46.766 51.363 10.011 1.00 64.34 107 LYS A N 1
ATOM 5365 C CA . LYS B 2 107 ? 46.745 52.175 11.220 1.00 67.60 107 LYS A CA 1
ATOM 5366 C C . LYS B 2 107 ? 48.043 52.966 11.317 1.00 69.10 107 LYS A C 1
ATOM 5367 O O . LYS B 2 107 ? 49.133 52.388 11.294 1.00 71.20 107 LYS A O 1
ATOM 5373 N N . ARG B 2 108 ? 47.922 54.284 11.438 1.00 69.25 108 ARG A N 1
ATOM 5374 C CA . ARG B 2 108 ? 49.057 55.190 11.370 1.00 69.55 108 ARG A CA 1
ATOM 5375 C C . ARG B 2 108 ? 49.012 56.164 12.543 1.00 71.05 108 ARG A C 1
ATOM 5376 O O . ARG B 2 108 ? 48.138 56.095 13.414 1.00 71.18 108 ARG A O 1
ATOM 5384 N N . THR B 2 109 ? 49.980 57.078 12.556 1.00 73.16 109 THR A N 1
ATOM 5385 C CA . THR B 2 109 ? 50.030 58.112 13.578 1.00 75.81 109 THR A CA 1
ATOM 5386 C C . THR B 2 109 ? 48.787 58.990 13.512 1.00 77.13 109 THR A C 1
ATOM 5387 O O . THR B 2 109 ? 48.177 59.166 12.453 1.00 78.28 109 THR A O 1
ATOM 5391 N N . VAL B 2 110 ? 48.415 59.543 14.668 1.00 78.82 110 VAL A N 1
ATOM 5392 C CA . VAL B 2 110 ? 47.286 60.460 14.726 1.00 80.32 110 VAL A CA 1
ATOM 5393 C C . VAL B 2 110 ? 47.575 61.681 13.863 1.00 79.92 110 VAL A C 1
ATOM 5394 O O . VAL B 2 110 ? 48.715 62.158 13.785 1.00 77.82 110 VAL A O 1
ATOM 5398 N N . ALA B 2 111 ? 46.540 62.182 13.192 1.00 80.66 111 ALA A N 1
ATOM 5399 C CA . ALA B 2 111 ? 46.662 63.356 12.339 1.00 83.06 111 ALA A CA 1
ATOM 5400 C C . ALA B 2 111 ? 45.467 64.264 12.572 1.00 85.24 111 ALA A C 1
ATOM 5401 O O . ALA B 2 111 ? 44.321 63.808 12.529 1.00 85.15 111 ALA A O 1
ATOM 5403 N N . ALA B 2 112 ? 45.735 65.543 12.818 1.00 87.51 112 ALA A N 1
ATOM 5404 C CA . ALA B 2 112 ? 44.651 66.480 13.071 1.00 89.90 112 ALA A CA 1
ATOM 5405 C C . ALA B 2 112 ? 43.999 66.905 11.756 1.00 89.11 112 ALA A C 1
ATOM 5406 O O . ALA B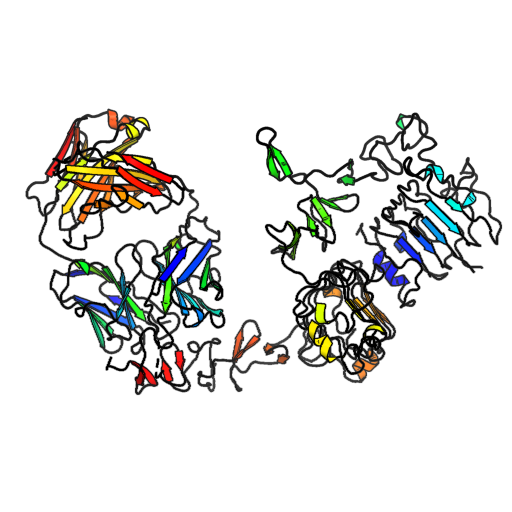 2 112 ? 44.698 67.185 10.778 1.00 86.11 112 ALA A O 1
ATOM 5408 N N . PRO B 2 113 ? 42.670 66.952 11.703 1.00 90.72 113 PRO A N 1
ATOM 5409 C CA . PRO B 2 113 ? 41.999 67.394 10.477 1.00 91.62 113 PRO A CA 1
ATOM 5410 C C . PRO B 2 113 ? 42.124 68.894 10.275 1.00 94.76 113 PRO A C 1
ATOM 5411 O O . PRO B 2 113 ? 42.226 69.670 11.228 1.00 95.83 113 PRO A O 1
ATOM 5415 N N . SER B 2 114 ? 42.115 69.298 9.008 1.00 94.70 114 SER A N 1
ATOM 5416 C CA . SER B 2 114 ? 41.971 70.703 8.654 1.00 97.03 114 SER A CA 1
ATOM 5417 C C . SER B 2 114 ? 40.497 70.978 8.386 1.00 99.41 114 SER A C 1
ATOM 5418 O O . SER B 2 114 ? 39.894 70.349 7.508 1.00 98.14 114 SER A O 1
ATOM 5421 N N . VAL B 2 115 ? 39.915 71.896 9.152 1.00 102.74 115 VAL A N 1
ATOM 5422 C CA . VAL B 2 115 ? 38.487 72.180 9.071 1.00 103.79 115 VAL A CA 1
ATOM 5423 C C . VAL B 2 115 ? 38.253 73.339 8.114 1.00 104.10 115 VAL A C 1
ATOM 5424 O O . VAL B 2 115 ? 38.969 74.348 8.144 1.00 105.71 115 VAL A O 1
ATOM 5428 N N . PHE B 2 116 ? 37.244 73.190 7.257 1.00 103.76 116 PHE A N 1
ATOM 5429 C CA . PHE B 2 116 ? 36.807 74.249 6.359 1.00 106.93 116 PHE A CA 1
ATOM 5430 C C . PHE B 2 116 ? 35.288 74.255 6.310 1.00 107.36 116 PHE A C 1
ATOM 5431 O O . PHE B 2 116 ? 34.659 73.196 6.362 1.00 106.02 116 PHE A O 1
ATOM 5439 N N . ILE B 2 117 ? 34.702 75.446 6.209 1.00 110.53 117 ILE A N 1
ATOM 5440 C CA . ILE B 2 117 ? 33.257 75.599 6.098 1.00 112.00 117 ILE A CA 1
ATOM 5441 C C . ILE B 2 117 ? 32.960 76.484 4.894 1.00 112.16 117 ILE A C 1
ATOM 5442 O O . ILE B 2 117 ? 33.610 77.516 4.696 1.00 114.47 117 ILE A O 1
ATOM 5447 N N . PHE B 2 118 ? 32.005 76.063 4.070 1.00 109.58 118 PHE A N 1
ATOM 5448 C CA . PHE B 2 118 ? 31.560 76.839 2.925 1.00 108.43 118 PHE A CA 1
ATOM 5449 C C . PHE B 2 118 ? 30.069 77.139 3.053 1.00 108.97 118 PHE A C 1
ATOM 5450 O O . PHE B 2 118 ? 29.274 76.221 3.326 1.00 107.30 118 PHE A O 1
ATOM 5458 N N . PRO B 2 119 ? 29.674 78.399 2.880 1.00 111.02 119 PRO A N 1
ATOM 5459 C CA . PRO B 2 119 ? 28.264 78.759 2.922 1.00 113.53 119 PRO A CA 1
ATOM 5460 C C . PRO B 2 119 ? 27.584 78.436 1.604 1.00 111.80 119 PRO A C 1
ATOM 5461 O O . PRO B 2 119 ? 28.262 78.202 0.598 1.00 109.01 119 PRO A O 1
ATOM 5465 N N . PRO B 2 120 ? 26.252 78.402 1.577 1.00 112.76 120 PRO A N 1
ATOM 5466 C CA . PRO B 2 120 ? 25.552 78.124 0.318 1.00 111.77 120 PRO A CA 1
ATOM 5467 C C . PRO B 2 120 ? 25.815 79.207 -0.716 1.00 114.27 120 PRO A C 1
ATOM 5468 O O . PRO B 2 120 ? 25.982 80.385 -0.391 1.00 117.11 120 PRO A O 1
ATOM 5472 N N . SER B 2 121 ? 25.844 78.792 -1.979 1.00 113.45 121 SER A N 1
ATOM 5473 C CA . SER B 2 121 ? 26.104 79.695 -3.091 1.00 115.21 121 SER A CA 1
ATOM 5474 C C . SER B 2 121 ? 24.815 80.371 -3.543 1.00 117.63 121 SER A C 1
ATOM 5475 O O . SER B 2 121 ? 23.748 79.748 -3.556 1.00 116.51 121 SER A O 1
ATOM 5478 N N . ASP B 2 122 ? 24.926 81.657 -3.906 1.00 120.95 122 ASP A N 1
ATOM 5479 C CA . ASP B 2 122 ? 23.785 82.446 -4.378 1.00 123.69 122 ASP A CA 1
ATOM 5480 C C . ASP B 2 122 ? 22.910 81.665 -5.352 1.00 122.64 122 ASP A C 1
ATOM 5481 O O . ASP B 2 122 ? 21.679 81.580 -5.192 1.00 122.10 122 ASP A O 1
ATOM 5486 N N . GLU B 2 123 ? 23.557 81.083 -6.366 1.00 123.09 123 GLU A N 1
ATOM 5487 C CA . GLU B 2 123 ? 22.888 80.265 -7.371 1.00 125.07 123 GLU A CA 1
ATOM 5488 C C . GLU B 2 123 ? 21.912 79.278 -6.745 1.00 126.12 123 GLU A C 1
ATOM 5489 O O . GLU B 2 123 ? 20.765 79.156 -7.183 1.00 129.71 123 GLU A O 1
ATOM 5495 N N . GLN B 2 124 ? 22.354 78.568 -5.705 1.00 125.61 124 GLN A N 1
ATOM 5496 C CA . GLN B 2 124 ? 21.484 77.577 -5.080 1.00 125.03 124 GLN A CA 1
ATOM 5497 C C . GLN B 2 124 ? 20.416 78.243 -4.225 1.00 129.56 124 GLN A C 1
ATOM 5498 O O . GLN B 2 124 ? 19.264 77.788 -4.195 1.00 131.13 124 GLN A O 1
ATOM 5504 N N . LEU B 2 125 ? 20.777 79.324 -3.525 1.00 133.69 125 LEU A N 1
ATOM 5505 C CA . LEU B 2 125 ? 19.824 79.956 -2.624 1.00 138.49 125 LEU A CA 1
ATOM 5506 C C . LEU B 2 125 ? 18.611 80.496 -3.363 1.00 141.60 125 LEU A C 1
ATOM 5507 O O . LEU B 2 125 ? 17.516 80.525 -2.794 1.00 145.55 125 LEU A O 1
ATOM 5512 N N . LYS B 2 126 ? 18.762 80.917 -4.623 1.00 141.08 126 LYS A N 1
ATOM 5513 C CA . LYS B 2 126 ? 17.547 81.350 -5.310 1.00 143.50 126 LYS A CA 1
ATOM 5514 C C . LYS B 2 126 ? 16.624 80.182 -5.656 1.00 141.25 126 LYS A C 1
ATOM 5515 O O . LYS B 2 126 ? 15.448 80.413 -5.954 1.00 142.59 126 LYS A O 1
ATOM 5521 N N . SER B 2 127 ? 17.112 78.942 -5.599 1.00 139.04 127 SER A N 1
ATOM 5522 C CA . SER B 2 127 ? 16.296 77.773 -5.907 1.00 139.14 127 SER A CA 1
ATOM 5523 C C . SER B 2 127 ? 15.549 77.227 -4.693 1.00 141.74 127 SER A C 1
ATOM 5524 O O . SER B 2 127 ? 14.968 76.140 -4.777 1.00 142.38 127 SER A O 1
ATOM 5527 N N . GLY B 2 128 ? 15.554 77.946 -3.570 1.00 143.23 128 GLY A N 1
ATOM 5528 C CA . GLY B 2 128 ? 14.747 77.589 -2.421 1.00 143.08 128 GLY A CA 1
ATOM 5529 C C . GLY B 2 128 ? 15.398 76.659 -1.421 1.00 140.60 128 GLY A C 1
ATOM 5530 O O . GLY B 2 128 ? 14.820 76.428 -0.351 1.00 141.93 128 GLY A O 1
ATOM 5531 N N . THR B 2 129 ? 16.570 76.112 -1.728 1.00 135.68 129 THR A N 1
ATOM 5532 C CA . THR B 2 129 ? 17.291 75.240 -0.816 1.00 132.11 129 THR A CA 1
ATOM 5533 C C . THR B 2 129 ? 18.654 75.848 -0.510 1.00 130.43 129 THR A C 1
ATOM 5534 O O . THR B 2 129 ? 19.245 76.542 -1.342 1.00 131.06 129 THR A O 1
ATOM 5538 N N . ALA B 2 130 ? 19.133 75.601 0.705 1.00 128.78 130 ALA A N 1
ATOM 5539 C CA . ALA B 2 130 ? 20.443 76.049 1.153 1.00 127.87 130 ALA A CA 1
ATOM 5540 C C . ALA B 2 130 ? 21.164 74.874 1.794 1.00 123.86 130 ALA A C 1
ATOM 5541 O O . ALA B 2 130 ? 20.623 74.229 2.699 1.00 123.90 130 ALA A O 1
ATOM 5543 N N . SER B 2 131 ? 22.378 74.594 1.323 1.00 120.87 131 SER A N 1
ATOM 5544 C CA . SER B 2 131 ? 23.209 73.531 1.879 1.00 116.74 131 SER A CA 1
ATOM 5545 C C . SER B 2 131 ? 24.522 74.132 2.367 1.00 116.24 131 SER A C 1
ATOM 5546 O O . SER B 2 131 ? 25.358 74.544 1.555 1.00 113.68 131 SER A O 1
ATOM 5549 N N . VAL B 2 132 ? 24.699 74.199 3.697 1.00 116.96 132 VAL A N 1
ATOM 5550 C CA . VAL B 2 132 ? 25.993 74.548 4.275 1.00 116.33 132 VAL A CA 1
ATOM 5551 C C . VAL B 2 132 ? 26.856 73.299 4.239 1.00 112.21 132 VAL A C 1
ATOM 5552 O O . VAL B 2 132 ? 26.326 72.174 4.309 1.00 110.15 132 VAL A O 1
ATOM 5556 N N . VAL B 2 133 ? 28.172 73.467 4.058 1.00 110.90 133 VAL A N 1
ATOM 5557 C CA . VAL B 2 133 ? 29.042 72.299 3.969 1.00 108.89 133 VAL A CA 1
ATOM 5558 C C . VAL B 2 133 ? 30.236 72.489 4.888 1.00 109.40 133 VAL A C 1
ATOM 5559 O O . VAL B 2 133 ? 30.799 73.584 4.972 1.00 108.43 133 VAL A O 1
ATOM 5563 N N . CYS B 2 134 ? 30.607 71.417 5.582 1.00 109.40 134 CYS A N 1
ATOM 5564 C CA . CYS B 2 134 ? 31.766 71.350 6.455 1.00 109.82 134 CYS A CA 1
ATOM 5565 C C . CYS B 2 134 ? 32.668 70.228 5.980 1.00 102.66 134 CYS A C 1
ATOM 5566 O O . CYS B 2 134 ? 32.185 69.207 5.484 1.00 101.32 134 CYS A O 1
ATOM 5569 N N . LEU B 2 135 ? 33.972 70.410 6.152 1.00 98.91 135 LEU A N 1
ATOM 5570 C CA . LEU B 2 135 ? 34.953 69.479 5.623 1.00 94.52 135 LEU A CA 1
ATOM 5571 C C . LEU B 2 135 ? 36.098 69.329 6.612 1.00 94.75 135 LEU A C 1
ATOM 5572 O O . LEU B 2 135 ? 36.713 70.322 7.014 1.00 96.19 135 LEU A O 1
ATOM 5577 N N . LEU B 2 136 ? 36.352 68.092 7.022 1.00 93.36 136 LEU A N 1
ATOM 5578 C CA . LEU B 2 136 ? 37.584 67.722 7.702 1.00 92.06 136 LEU A CA 1
ATOM 5579 C C . LEU B 2 136 ? 38.529 67.110 6.683 1.00 89.10 136 LEU A C 1
ATOM 5580 O O . LEU B 2 136 ? 38.124 66.258 5.887 1.00 87.94 136 LEU A O 1
ATOM 5585 N N . ASN B 2 137 ? 39.784 67.546 6.702 1.00 90.32 137 ASN A N 1
ATOM 5586 C CA . ASN B 2 137 ? 40.741 67.139 5.682 1.00 89.18 137 ASN A CA 1
ATOM 5587 C C . ASN B 2 137 ? 41.936 66.446 6.323 1.00 88.80 137 ASN A C 1
ATOM 5588 O O . ASN B 2 137 ? 42.576 67.005 7.223 1.00 90.51 137 ASN A O 1
ATOM 5593 N N . ASN B 2 138 ? 42.210 65.222 5.862 1.00 87.99 138 ASN A N 1
ATOM 5594 C CA . ASN B 2 138 ? 43.465 64.508 6.102 1.00 87.75 138 ASN A CA 1
ATOM 5595 C C . ASN B 2 138 ? 43.698 64.248 7.591 1.00 87.66 138 ASN A C 1
ATOM 5596 O O . ASN B 2 138 ? 44.706 64.654 8.174 1.00 87.06 138 ASN A O 1
ATOM 5601 N N . PHE B 2 139 ? 42.755 63.530 8.193 1.00 85.71 139 PHE A N 1
ATOM 5602 C CA . PHE B 2 139 ? 42.830 63.177 9.601 1.00 84.24 139 PHE A CA 1
ATOM 5603 C C . PHE B 2 139 ? 42.888 61.667 9.788 1.00 81.61 139 PHE A C 1
ATOM 5604 O O . PHE B 2 139 ? 42.354 60.896 8.985 1.00 76.64 139 PHE A O 1
ATOM 5612 N N . TYR B 2 140 ? 43.562 61.262 10.857 1.00 80.70 140 TYR A N 1
ATOM 5613 C CA . TYR B 2 140 ? 43.517 59.901 11.361 1.00 77.42 140 TYR A CA 1
ATOM 5614 C C . TYR B 2 140 ? 43.520 60.015 12.884 1.00 78.31 140 TYR A C 1
ATOM 5615 O O . TYR B 2 140 ? 44.235 60.855 13.433 1.00 78.86 140 TYR A O 1
ATOM 5624 N N . PRO B 2 141 ? 42.739 59.171 13.581 1.00 81.26 141 PRO A N 1
ATOM 5625 C CA . PRO B 2 141 ? 41.934 58.059 13.064 1.00 81.71 141 PRO A CA 1
ATOM 5626 C C . PRO B 2 141 ? 40.565 58.370 12.488 1.00 85.29 141 PRO A C 1
ATOM 5627 O O . PRO B 2 141 ? 40.136 59.521 12.381 1.00 86.96 141 PRO A O 1
ATOM 5631 N N . ARG B 2 142 ? 39.893 57.277 12.133 1.00 87.05 142 ARG A N 1
ATOM 5632 C CA . ARG B 2 142 ? 38.593 57.354 11.475 1.00 92.29 142 ARG A CA 1
ATOM 5633 C C . ARG B 2 142 ? 37.614 58.262 12.213 1.00 92.91 142 ARG A C 1
ATOM 5634 O O . ARG B 2 142 ? 37.061 59.202 11.636 1.00 89.10 142 ARG A O 1
ATOM 5642 N N . GLU B 2 143 ? 37.400 58.006 13.489 1.00 96.40 143 GLU A N 1
ATOM 5643 C CA . GLU B 2 143 ? 36.193 58.464 14.165 1.00 99.23 143 GLU A CA 1
ATOM 5644 C C . GLU B 2 143 ? 36.340 59.909 14.627 1.00 99.28 143 GLU A C 1
ATOM 5645 O O . GLU B 2 143 ? 37.228 60.234 15.416 1.00 97.48 143 GLU A O 1
ATOM 5651 N N . ALA B 2 144 ? 35.456 60.774 14.140 1.00 99.12 144 ALA A N 1
ATOM 5652 C CA . ALA B 2 144 ? 35.306 62.135 14.638 1.00 100.91 144 ALA A CA 1
ATOM 5653 C C . ALA B 2 144 ? 33.818 62.390 14.858 1.00 101.67 144 ALA A C 1
ATOM 5654 O O . ALA B 2 144 ? 32.961 61.628 14.393 1.00 98.95 144 ALA A O 1
ATOM 5656 N N . LYS B 2 145 ? 33.495 63.453 15.588 1.00 107.26 145 LYS A N 1
ATOM 5657 C CA . LYS B 2 145 ? 32.089 63.808 15.778 1.00 111.12 145 LYS A CA 1
ATOM 5658 C C . LYS B 2 145 ? 31.898 65.266 15.390 1.00 112.42 145 LYS A C 1
ATOM 5659 O O . LYS B 2 145 ? 32.452 66.157 16.043 1.00 113.62 145 LYS A O 1
ATOM 5665 N N . VAL B 2 146 ? 31.129 65.515 14.330 1.00 113.30 146 VAL A N 1
ATOM 5666 C CA . VAL B 2 146 ? 30.787 66.872 13.932 1.00 118.46 146 VAL A CA 1
ATOM 5667 C C . VAL B 2 146 ? 29.375 67.145 14.422 1.00 122.97 146 VAL A C 1
ATOM 5668 O O . VAL B 2 146 ? 28.526 66.241 14.458 1.00 124.96 146 VAL A O 1
ATOM 5672 N N . GLN B 2 147 ? 29.144 68.369 14.865 1.00 127.14 147 GLN A N 1
ATOM 5673 C CA . GLN B 2 147 ? 27.803 68.845 15.137 1.00 130.04 147 GLN A CA 1
ATOM 5674 C C . GLN B 2 147 ? 27.685 70.288 14.683 1.00 130.94 147 GLN A C 1
ATOM 5675 O O . GLN B 2 147 ? 28.669 71.042 14.642 1.00 130.87 147 GLN A O 1
ATOM 5681 N N . TRP B 2 148 ? 26.463 70.639 14.306 1.00 130.72 148 TRP A N 1
ATOM 5682 C CA . TRP B 2 148 ? 26.116 71.968 13.846 1.00 132.81 148 TRP A CA 1
ATOM 5683 C C . TRP B 2 148 ? 25.380 72.707 14.944 1.00 135.34 148 TRP A C 1
ATOM 5684 O O . TRP B 2 148 ? 24.494 72.151 15.602 1.00 135.97 148 TRP A O 1
ATOM 5695 N N . LYS B 2 149 ? 25.772 73.956 15.144 1.00 136.57 149 LYS A N 1
ATOM 5696 C CA . LYS B 2 149 ? 24.992 74.890 15.932 1.00 140.53 149 LYS A CA 1
ATOM 5697 C C . LYS B 2 149 ? 24.792 76.148 15.105 1.00 143.71 149 LYS A C 1
ATOM 5698 O O . LYS B 2 149 ? 25.746 76.900 14.855 1.00 148.33 149 LYS A O 1
ATOM 5704 N N . VAL B 2 150 ? 23.566 76.314 14.614 1.00 142.87 150 VAL A N 1
ATOM 5705 C CA . VAL B 2 150 ? 23.040 77.603 14.178 1.00 144.10 150 VAL A CA 1
ATOM 5706 C C . VAL B 2 150 ? 22.733 78.423 15.439 1.00 146.11 150 VAL A C 1
ATOM 5707 O O . VAL B 2 150 ? 21.829 78.086 16.203 1.00 145.99 150 VAL A O 1
ATOM 5711 N N . ASP B 2 151 ? 23.505 79.489 15.654 1.00 146.65 151 ASP A N 1
ATOM 5712 C CA . ASP B 2 151 ? 23.373 80.477 16.739 1.00 150.35 151 ASP A CA 1
ATOM 5713 C C . ASP B 2 151 ? 23.524 79.865 18.134 1.00 150.94 151 ASP A C 1
ATOM 5714 O O . ASP B 2 151 ? 22.961 80.330 19.127 1.00 154.56 151 ASP A O 1
ATOM 5719 N N . ASN B 2 152 ? 24.398 78.864 18.196 1.00 147.19 152 ASN A N 1
ATOM 5720 C CA . ASN B 2 152 ? 24.646 78.055 19.391 1.00 146.39 152 ASN A CA 1
ATOM 5721 C C . ASN B 2 152 ? 23.399 77.260 19.758 1.00 147.50 152 ASN A C 1
ATOM 5722 O O . ASN B 2 152 ? 23.044 77.141 20.933 1.00 151.80 152 ASN A O 1
ATOM 5727 N N . ALA B 2 153 ? 22.732 76.717 18.740 1.00 146.04 153 ALA A N 1
ATOM 5728 C CA . ALA B 2 153 ? 21.542 75.892 18.896 1.00 146.86 153 ALA A CA 1
ATOM 5729 C C . ALA B 2 153 ? 21.806 74.562 18.210 1.00 144.35 153 ALA A C 1
ATOM 5730 O O . ALA B 2 153 ? 22.060 74.525 17.001 1.00 143.46 153 ALA A O 1
ATOM 5732 N N . LEU B 2 154 ? 21.760 73.483 18.982 1.00 144.59 154 LEU A N 1
ATOM 5733 C CA . LEU B 2 154 ? 22.063 72.160 18.464 1.00 140.49 154 LEU A CA 1
ATOM 5734 C C . LEU B 2 154 ? 21.027 71.732 17.429 1.00 139.82 154 LEU A C 1
ATOM 5735 O O . LEU B 2 154 ? 19.862 72.134 17.477 1.00 142.81 154 LEU A O 1
ATOM 5740 N N . GLN B 2 155 ? 21.472 70.916 16.478 1.00 136.28 155 GLN A N 1
ATOM 5741 C CA . GLN B 2 155 ? 20.633 70.418 15.402 1.00 134.76 155 GLN A CA 1
ATOM 5742 C C . GLN B 2 155 ? 20.582 68.896 15.444 1.00 132.30 155 GLN A C 1
ATOM 5743 O O . GLN B 2 155 ? 21.480 68.235 15.973 1.00 130.48 155 GLN A O 1
ATOM 5749 N N . SER B 2 156 ? 19.516 68.342 14.867 1.00 132.36 156 SER A N 1
ATOM 5750 C CA . SER B 2 156 ? 19.286 66.903 14.881 1.00 130.03 156 SER A CA 1
ATOM 5751 C C . SER B 2 156 ? 18.696 66.458 13.553 1.00 128.23 156 SER A C 1
ATOM 5752 O O . SER B 2 156 ? 17.679 67.001 13.111 1.00 130.81 156 SER A O 1
ATOM 5755 N N . GLY B 2 157 ? 19.333 65.472 12.924 1.00 124.93 157 GLY A N 1
ATOM 5756 C CA . GLY B 2 157 ? 18.777 64.816 11.756 1.00 122.05 157 GLY A CA 1
ATOM 5757 C C . GLY B 2 157 ? 18.431 65.723 10.593 1.00 121.76 157 GLY A C 1
ATOM 5758 O O . GLY B 2 157 ? 17.557 65.397 9.785 1.00 123.13 157 GLY A O 1
ATOM 5759 N N . ASN B 2 158 ? 19.093 66.875 10.507 1.00 121.29 158 ASN A N 1
ATOM 5760 C CA . ASN B 2 158 ? 19.028 67.727 9.327 1.00 120.78 158 ASN A CA 1
ATOM 5761 C C . ASN B 2 158 ? 20.363 67.762 8.594 1.00 117.41 158 ASN A C 1
ATOM 5762 O O . ASN B 2 158 ? 20.637 68.706 7.848 1.00 116.42 158 ASN A O 1
ATOM 5767 N N . SER B 2 159 ? 21.196 66.745 8.793 1.00 114.14 159 SER A N 1
ATOM 5768 C CA . SER B 2 159 ? 22.583 66.795 8.365 1.00 110.54 159 SER A CA 1
ATOM 5769 C C . SER B 2 159 ? 23.061 65.390 8.039 1.00 106.38 159 SER A C 1
ATOM 5770 O O . SER B 2 159 ? 22.629 64.415 8.662 1.00 107.16 159 SER A O 1
ATOM 5773 N N . GLN B 2 160 ? 23.963 65.296 7.062 1.00 104.15 160 GLN A N 1
ATOM 5774 C CA . GLN B 2 160 ? 24.513 64.016 6.640 1.00 100.50 160 GLN A CA 1
ATOM 5775 C C . GLN B 2 160 ? 26.024 64.137 6.501 1.00 98.16 160 GLN A C 1
ATOM 5776 O O . GLN B 2 160 ? 26.561 65.225 6.264 1.00 99.32 160 GLN A O 1
ATOM 5782 N N . GLU B 2 161 ? 26.706 62.997 6.652 1.00 93.82 161 GLU A N 1
ATOM 5783 C CA . GLU B 2 161 ? 28.153 62.917 6.513 1.00 90.77 161 GLU A CA 1
ATOM 5784 C C . GLU B 2 161 ? 28.525 61.844 5.503 1.00 85.60 161 GLU A C 1
ATOM 5785 O O . GLU B 2 161 ? 27.884 60.792 5.419 1.00 84.54 161 GLU A O 1
ATOM 5791 N N . SER B 2 162 ? 29.585 62.128 4.752 1.00 83.24 162 SER A N 1
ATOM 5792 C CA . SER B 2 162 ? 30.188 61.208 3.803 1.00 82.44 162 SER A CA 1
ATOM 5793 C C . SER B 2 162 ? 31.685 61.175 4.066 1.00 84.34 162 SER A C 1
ATOM 5794 O O . SER B 2 162 ? 32.308 62.228 4.218 1.00 90.54 162 SER A O 1
ATOM 5797 N N . VAL B 2 163 ? 32.259 59.975 4.115 1.00 82.34 163 VAL A N 1
ATOM 5798 C CA . VAL B 2 163 ? 33.666 59.784 4.452 1.00 80.07 163 VAL A CA 1
ATOM 5799 C C . VAL B 2 163 ? 34.363 59.118 3.276 1.00 76.32 163 VAL A C 1
ATOM 5800 O O . VAL B 2 163 ? 33.918 58.067 2.801 1.00 76.02 163 VAL A O 1
ATOM 5804 N N . THR B 2 164 ? 35.459 59.718 2.818 1.00 73.76 164 THR A N 1
ATOM 5805 C CA . THR B 2 164 ? 36.254 59.105 1.768 1.00 72.03 164 THR A CA 1
ATOM 5806 C C . THR B 2 164 ? 36.896 57.817 2.274 1.00 72.40 164 THR A C 1
ATOM 5807 O O . THR B 2 164 ? 37.049 57.594 3.477 1.00 72.43 164 THR A O 1
ATOM 5811 N N . GLU B 2 165 ? 37.265 56.959 1.333 1.00 72.68 165 GLU A N 1
ATOM 5812 C CA . GLU B 2 165 ? 38.016 55.761 1.666 1.00 75.45 165 GLU A CA 1
ATOM 5813 C C . GLU B 2 165 ? 39.488 56.115 1.842 1.00 76.17 165 GLU A C 1
ATOM 5814 O O . GLU B 2 165 ? 39.984 57.085 1.262 1.00 79.60 165 GLU A O 1
ATOM 5820 N N . GLN B 2 166 ? 40.178 55.326 2.667 1.00 74.93 166 GLN A N 1
ATOM 5821 C CA . GLN B 2 166 ? 41.509 55.684 3.147 1.00 76.61 166 GLN A CA 1
ATOM 5822 C C . GLN B 2 166 ? 42.458 55.998 1.998 1.00 75.07 166 GLN A C 1
ATOM 5823 O O . GLN B 2 166 ? 42.527 55.259 1.012 1.00 75.92 166 GLN A O 1
ATOM 5829 N N . ASP B 2 167 ? 43.187 57.106 2.135 1.00 76.42 167 ASP A N 1
ATOM 5830 C CA . ASP B 2 167 ? 44.137 57.519 1.110 1.00 78.06 167 ASP A CA 1
ATOM 5831 C C . ASP B 2 167 ? 45.242 56.481 0.958 1.00 76.43 167 ASP A C 1
ATOM 5832 O O . ASP B 2 167 ? 45.731 55.917 1.940 1.00 75.23 167 ASP A O 1
ATOM 5837 N N . SER B 2 168 ? 45.641 56.236 -0.288 1.00 77.12 168 SER A N 1
ATOM 5838 C CA . SER B 2 168 ? 46.532 55.125 -0.589 1.00 77.59 168 SER A CA 1
ATOM 5839 C C . SER B 2 168 ? 47.994 55.405 -0.264 1.00 76.77 168 SER A C 1
ATOM 5840 O O . SER B 2 168 ? 48.791 54.460 -0.247 1.00 73.15 168 SER A O 1
ATOM 5843 N N . LYS B 2 169 ? 48.378 56.655 0.003 1.00 81.09 169 LYS A N 1
ATOM 5844 C CA . LYS B 2 169 ? 49.784 56.947 0.247 1.00 87.62 169 LYS A CA 1
ATOM 5845 C C . LYS B 2 169 ? 50.082 57.538 1.618 1.00 83.00 169 LYS A C 1
ATOM 5846 O O . LYS B 2 169 ? 51.172 57.301 2.144 1.00 83.65 169 LYS A O 1
ATOM 5852 N N . ASP B 2 170 ? 49.162 58.294 2.222 1.00 80.48 170 ASP A N 1
ATOM 5853 C CA . ASP B 2 170 ? 49.385 58.783 3.576 1.00 79.65 170 ASP A CA 1
ATOM 5854 C C . ASP B 2 170 ? 48.435 58.197 4.609 1.00 75.45 170 ASP A C 1
ATOM 5855 O O . ASP B 2 170 ? 48.619 58.457 5.804 1.00 76.91 170 ASP A O 1
ATOM 5860 N N . SER B 2 171 ? 47.419 57.441 4.186 1.00 71.29 171 SER A N 1
ATOM 5861 C CA . SER B 2 171 ? 46.565 56.654 5.075 1.00 69.77 171 SER A CA 1
ATOM 5862 C C . SER B 2 171 ? 45.683 57.517 5.976 1.00 71.47 171 SER A C 1
ATOM 5863 O O . SER B 2 171 ? 45.433 57.157 7.128 1.00 73.87 171 SER A O 1
ATOM 5866 N N . THR B 2 172 ? 45.189 58.647 5.479 1.00 73.44 172 THR A N 1
ATOM 5867 C CA . THR B 2 172 ? 44.248 59.464 6.234 1.00 75.88 172 THR A CA 1
ATOM 5868 C C . THR B 2 172 ? 42.869 59.413 5.584 1.00 74.78 172 THR A C 1
ATOM 5869 O O . THR B 2 172 ? 42.656 58.761 4.557 1.00 73.66 172 THR A O 1
ATOM 5873 N N . TYR B 2 173 ? 41.927 60.118 6.205 1.00 75.13 173 TYR A N 1
ATOM 5874 C CA . TYR B 2 173 ? 40.556 60.222 5.736 1.00 74.58 173 TYR A CA 1
ATOM 5875 C C . TYR B 2 173 ? 40.187 61.685 5.534 1.00 76.69 173 TYR A C 1
ATOM 5876 O O . TYR B 2 173 ? 40.841 62.592 6.056 1.00 78.82 173 TYR A O 1
ATOM 5885 N N . SER B 2 174 ? 39.121 61.900 4.769 1.00 77.96 174 SER A N 1
ATOM 5886 C CA . SER B 2 174 ? 38.489 63.203 4.637 1.00 79.30 174 SER A CA 1
ATOM 5887 C C . SER B 2 174 ? 36.984 63.029 4.778 1.00 81.08 174 SER A C 1
ATOM 5888 O O . SER B 2 174 ? 36.419 62.025 4.337 1.00 82.88 174 SER A O 1
ATOM 5891 N N . LEU B 2 175 ? 36.339 64.012 5.405 1.00 83.98 175 LEU A N 1
ATOM 5892 C CA . LEU B 2 175 ? 34.936 63.894 5.777 1.00 84.87 175 LEU A CA 1
ATOM 5893 C C . LEU B 2 175 ? 34.174 65.151 5.380 1.00 86.68 175 LEU A C 1
ATOM 5894 O O . LEU B 2 175 ? 34.694 66.266 5.479 1.00 87.75 175 LEU A O 1
ATOM 5899 N N . SER B 2 176 ? 32.934 64.955 4.938 1.00 86.73 176 SER A N 1
ATOM 5900 C CA . SER B 2 176 ? 32.037 66.034 4.550 1.00 89.07 176 SER A CA 1
ATOM 5901 C C . SER B 2 176 ? 30.743 65.918 5.340 1.00 90.26 176 SER A C 1
ATOM 5902 O O . SER B 2 176 ? 30.166 64.832 5.434 1.00 89.60 176 SER A O 1
ATOM 5905 N N . SER B 2 177 ? 30.294 67.028 5.914 1.00 92.99 177 SER A N 1
ATOM 5906 C CA . SER B 2 177 ? 29.007 67.091 6.595 1.00 93.60 177 SER A CA 1
ATOM 5907 C C . SER B 2 177 ? 28.233 68.268 6.028 1.00 97.22 177 SER A C 1
ATOM 5908 O O . SER B 2 177 ? 28.684 69.411 6.130 1.00 97.61 177 SER A O 1
ATOM 5911 N N . THR B 2 178 ? 27.073 67.998 5.434 1.00 98.66 178 THR A N 1
ATOM 5912 C CA . THR B 2 178 ? 26.339 69.035 4.715 1.00 100.94 178 THR A CA 1
ATOM 5913 C C . THR B 2 178 ? 24.951 69.199 5.328 1.00 103.21 178 THR A C 1
ATOM 5914 O O . THR B 2 178 ? 24.154 68.259 5.383 1.00 100.73 178 THR A O 1
ATOM 5918 N N . LEU B 2 179 ? 24.682 70.383 5.840 1.00 106.99 179 LEU A N 1
ATOM 5919 C CA . LEU B 2 179 ? 23.393 70.639 6.443 1.00 109.95 179 LEU A CA 1
ATOM 5920 C C . LEU B 2 179 ? 22.474 71.257 5.391 1.00 111.23 179 LEU A C 1
ATOM 5921 O O . LEU B 2 179 ? 22.899 72.051 4.539 1.00 110.08 179 LEU A O 1
ATOM 5926 N N . THR B 2 180 ? 21.215 70.821 5.414 1.00 113.20 180 THR A N 1
ATOM 5927 C CA . THR B 2 180 ? 20.226 71.181 4.402 1.00 115.82 180 THR A CA 1
ATOM 5928 C C . THR B 2 180 ? 19.068 71.872 5.106 1.00 119.88 180 THR A C 1
ATOM 5929 O O . THR B 2 180 ? 18.435 71.284 5.990 1.00 119.20 180 THR A O 1
ATOM 5933 N N . LEU B 2 181 ? 18.821 73.128 4.748 1.00 123.61 181 LEU A N 1
ATOM 5934 C CA . LEU B 2 181 ? 17.609 73.818 5.155 1.00 126.79 181 LEU A CA 1
ATOM 5935 C C . LEU B 2 181 ? 16.992 74.427 3.909 1.00 127.33 181 LEU A C 1
ATOM 5936 O O . LEU B 2 181 ? 17.614 74.476 2.848 1.00 125.35 181 LEU A O 1
ATOM 5941 N N . SER B 2 182 ? 15.754 74.876 4.029 1.00 130.52 182 SER A N 1
ATOM 5942 C CA . SER B 2 182 ? 15.154 75.606 2.927 1.00 132.81 182 SER A CA 1
ATOM 5943 C C . SER B 2 182 ? 15.334 77.104 3.140 1.00 137.66 182 SER A C 1
ATOM 5944 O O . SER B 2 182 ? 15.586 77.571 4.252 1.00 140.00 182 SER A O 1
ATOM 5947 N N . LYS B 2 183 ? 15.223 77.847 2.037 1.00 138.58 183 LYS A N 1
ATOM 5948 C CA . LYS B 2 183 ? 15.363 79.299 1.975 1.00 140.46 183 LYS A CA 1
ATOM 5949 C C . LYS B 2 183 ? 14.872 79.992 3.241 1.00 142.48 183 LYS A C 1
ATOM 5950 O O . LYS B 2 183 ? 15.609 80.762 3.869 1.00 141.78 183 LYS A O 1
ATOM 5956 N N . ALA B 2 184 ? 13.631 79.692 3.630 1.00 143.86 184 ALA A N 1
ATOM 5957 C CA . ALA B 2 184 ? 13.026 80.332 4.794 1.00 148.74 184 ALA A CA 1
ATOM 5958 C C . ALA B 2 184 ? 13.814 80.038 6.065 1.00 149.52 184 ALA A C 1
ATOM 5959 O O . ALA B 2 184 ? 14.282 80.957 6.748 1.00 152.23 184 ALA A O 1
ATOM 5961 N N . ASP B 2 185 ? 13.971 78.752 6.401 1.00 147.16 185 ASP A N 1
ATOM 5962 C CA . ASP B 2 185 ? 14.671 78.390 7.632 1.00 147.07 185 ASP A CA 1
ATOM 5963 C C . ASP B 2 185 ? 16.100 78.916 7.644 1.00 146.15 185 ASP A C 1
ATOM 5964 O O . ASP B 2 185 ? 16.664 79.157 8.716 1.00 149.22 185 ASP A O 1
ATOM 5969 N N . TYR B 2 186 ? 16.699 79.102 6.468 1.00 143.02 186 TYR A N 1
ATOM 5970 C CA . TYR B 2 186 ? 18.061 79.614 6.395 1.00 141.09 186 TYR A CA 1
ATOM 5971 C C . TYR B 2 186 ? 18.110 81.117 6.640 1.00 144.75 186 TYR A C 1
ATOM 5972 O O . TYR B 2 186 ? 19.058 81.615 7.259 1.00 145.29 186 TYR A O 1
ATOM 5981 N N . GLU B 2 187 ? 17.103 81.857 6.168 1.00 146.51 187 GLU A N 1
ATOM 5982 C CA . GLU B 2 187 ? 17.110 83.301 6.375 1.00 150.13 187 GLU A CA 1
ATOM 5983 C C . GLU B 2 187 ? 16.944 83.689 7.838 1.00 152.79 187 GLU A C 1
ATOM 5984 O O . GLU B 2 187 ? 17.310 84.808 8.212 1.00 155.99 187 GLU A O 1
ATOM 5990 N N . LYS B 2 188 ? 16.417 82.794 8.674 1.00 144.17 188 LYS A N 1
ATOM 5991 C CA . LYS B 2 188 ? 16.027 83.194 10.019 1.00 146.13 188 LYS A CA 1
ATOM 5992 C C . LYS B 2 188 ? 17.200 83.436 10.960 1.00 149.49 188 LYS A C 1
ATOM 5993 O O . LYS B 2 188 ? 16.984 84.011 12.028 1.00 151.62 188 LYS A O 1
ATOM 5999 N N . HIS B 2 189 ? 18.426 83.038 10.622 1.00 150.93 189 HIS A N 1
ATOM 6000 C CA . HIS B 2 189 ? 19.494 83.326 11.567 1.00 155.07 189 HIS A CA 1
ATOM 6001 C C . HIS B 2 189 ? 20.842 83.522 10.892 1.00 148.06 189 HIS A C 1
ATOM 6002 O O . HIS B 2 189 ? 21.044 83.194 9.721 1.00 142.55 189 HIS A O 1
ATOM 6009 N N . LYS B 2 190 ? 21.778 84.021 11.701 1.00 147.41 190 LYS A N 1
ATOM 6010 C CA . LYS B 2 190 ? 22.934 84.784 11.247 1.00 144.57 190 LYS A CA 1
ATOM 6011 C C . LYS B 2 190 ? 24.213 83.951 11.187 1.00 138.18 190 LYS A C 1
ATOM 6012 O O . LYS B 2 190 ? 24.868 83.889 10.142 1.00 130.42 190 LYS A O 1
ATOM 6018 N N . VAL B 2 191 ? 24.593 83.325 12.298 1.00 141.19 191 VAL A N 1
ATOM 6019 C CA . VAL B 2 191 ? 25.887 82.661 12.421 1.00 143.73 191 VAL A CA 1
ATOM 6020 C C . VAL B 2 191 ? 25.687 81.153 12.336 1.00 139.05 191 VAL A C 1
ATOM 6021 O O . VAL B 2 191 ? 24.834 80.589 13.032 1.00 140.00 191 VAL A O 1
ATOM 6025 N N . TYR B 2 192 ? 26.477 80.504 11.483 1.00 135.19 192 TYR A N 1
ATOM 6026 C CA . TYR B 2 192 ? 26.396 79.065 11.247 1.00 133.95 192 TYR A CA 1
ATOM 6027 C C . TYR B 2 192 ? 27.720 78.426 11.661 1.00 129.96 192 TYR A C 1
ATOM 6028 O O . TYR B 2 192 ? 28.775 78.777 11.113 1.00 129.04 192 TYR A O 1
ATOM 6037 N N . ALA B 2 193 ? 27.667 77.494 12.624 1.00 128.86 193 ALA A N 1
ATOM 6038 C CA . ALA B 2 193 ? 28.858 76.872 13.199 1.00 130.82 193 ALA A CA 1
ATOM 6039 C C . ALA B 2 193 ? 28.899 75.366 12.918 1.00 133.37 193 ALA A C 1
ATOM 6040 O O . ALA B 2 193 ? 27.946 74.647 13.262 1.00 135.41 193 ALA A O 1
ATOM 6042 N N . CYS B 2 194 ? 30.006 74.890 12.305 1.00 134.06 194 CYS A N 1
ATOM 6043 C CA . CYS B 2 194 ? 30.293 73.459 12.141 1.00 134.45 194 CYS A CA 1
ATOM 6044 C C . CYS B 2 194 ? 31.539 73.048 12.906 1.00 133.26 194 CYS A C 1
ATOM 6045 O O . CYS B 2 194 ? 32.659 73.498 12.580 1.00 132.02 194 CYS A O 1
ATOM 6048 N N . GLU B 2 195 ? 31.350 72.167 13.894 1.00 136.09 195 GLU A N 1
ATOM 6049 C CA . GLU B 2 195 ? 32.361 71.959 14.922 1.00 138.06 195 GLU A CA 1
ATOM 6050 C C . GLU B 2 195 ? 32.504 70.510 15.291 1.00 139.49 195 GLU A C 1
ATOM 6051 O O . GLU B 2 195 ? 31.526 69.792 15.488 1.00 140.38 195 GLU A O 1
ATOM 6057 N N . VAL B 2 196 ? 33.743 70.107 15.458 1.00 137.88 196 VAL A N 1
ATOM 6058 C CA . VAL B 2 196 ? 34.028 68.679 15.484 1.00 133.04 196 VAL A CA 1
ATOM 6059 C C . VAL B 2 196 ? 35.071 68.388 16.553 1.00 133.12 196 VAL A C 1
ATOM 6060 O O . VAL B 2 196 ? 35.932 69.228 16.861 1.00 135.27 196 VAL A O 1
ATOM 6064 N N . THR B 2 197 ? 34.930 67.220 17.174 1.00 131.24 197 THR A N 1
ATOM 6065 C CA . THR B 2 197 ? 35.940 66.651 18.049 1.00 128.73 197 THR A CA 1
ATOM 6066 C C . THR B 2 197 ? 36.655 65.526 17.317 1.00 123.25 197 THR A C 1
ATOM 6067 O O . THR B 2 197 ? 36.030 64.723 16.606 1.00 121.65 197 THR A O 1
ATOM 6071 N N . HIS B 2 198 ? 37.972 65.488 17.500 1.00 121.45 198 HIS A N 1
ATOM 6072 C CA . HIS B 2 198 ? 38.820 64.451 16.945 1.00 117.86 198 HIS A CA 1
ATOM 6073 C C . HIS B 2 198 ? 39.976 64.193 17.899 1.00 118.82 198 HIS A C 1
ATOM 6074 O O . HIS B 2 198 ? 40.422 65.089 18.622 1.00 119.60 198 HIS A O 1
ATOM 6081 N N . GLN B 2 199 ? 40.467 62.953 17.866 1.00 117.13 199 GLN A N 1
ATOM 6082 C CA . GLN B 2 199 ? 41.545 62.475 18.724 1.00 116.35 199 GLN A CA 1
ATOM 6083 C C . GLN B 2 199 ? 42.853 63.244 18.540 1.00 116.65 199 GLN A C 1
ATOM 6084 O O . GLN B 2 199 ? 43.777 63.056 19.339 1.00 118.07 199 GLN A O 1
ATOM 6090 N N . GLY B 2 200 ? 42.954 64.107 17.530 1.00 114.78 200 GLY A N 1
ATOM 6091 C CA . GLY B 2 200 ? 44.197 64.802 17.246 1.00 111.01 200 GLY A CA 1
ATOM 6092 C C . GLY B 2 200 ? 44.207 66.273 17.610 1.00 113.22 200 GLY A C 1
ATOM 6093 O O . GLY B 2 200 ? 45.252 66.929 17.545 1.00 112.56 200 GLY A O 1
ATOM 6094 N N . LEU B 2 201 ? 43.048 66.806 17.980 1.00 114.09 201 LEU A N 1
ATOM 6095 C CA . LEU B 2 201 ? 42.918 68.173 18.468 1.00 117.05 201 LEU A CA 1
ATOM 6096 C C . LEU B 2 201 ? 42.589 68.115 19.953 1.00 118.47 201 LEU A C 1
ATOM 6097 O O . LEU B 2 201 ? 41.561 67.548 20.339 1.00 118.98 201 LEU A O 1
ATOM 6102 N N . SER B 2 202 ? 43.469 68.684 20.781 1.00 118.29 202 SER A N 1
ATOM 6103 C CA . SER B 2 202 ? 43.236 68.683 22.222 1.00 122.26 202 SER A CA 1
ATOM 6104 C C . SER B 2 202 ? 41.915 69.358 22.566 1.00 129.21 202 SER A C 1
ATOM 6105 O O . SER B 2 202 ? 41.169 68.878 23.428 1.00 130.48 202 SER A O 1
ATOM 6108 N N . SER B 2 203 ? 41.606 70.467 21.895 1.00 134.47 203 SER A N 1
ATOM 6109 C CA . SER B 2 203 ? 40.375 71.213 22.063 1.00 136.63 203 SER A CA 1
ATOM 6110 C C . SER B 2 203 ? 39.465 71.015 20.852 1.00 134.72 203 SER A C 1
ATOM 6111 O O . SER B 2 203 ? 39.944 71.053 19.714 1.00 132.15 203 SER A O 1
ATOM 6114 N N . PRO B 2 204 ? 38.163 70.802 21.059 1.00 133.78 204 PRO A N 1
ATOM 6115 C CA . PRO B 2 204 ? 37.247 70.666 19.916 1.00 131.49 204 PRO A CA 1
ATOM 6116 C C . PRO B 2 204 ? 37.234 71.949 19.103 1.00 132.19 204 PRO A C 1
ATOM 6117 O O . PRO B 2 204 ? 37.164 73.046 19.655 1.00 137.77 204 PRO A O 1
ATOM 6121 N N . VAL B 2 205 ? 37.292 71.811 17.780 1.00 127.72 205 VAL A N 1
ATOM 6122 C CA . VAL B 2 205 ? 37.650 72.932 16.914 1.00 127.56 205 VAL A CA 1
ATOM 6123 C C . VAL B 2 205 ? 36.393 73.566 16.332 1.00 129.50 205 VAL A C 1
ATOM 6124 O O . VAL B 2 205 ? 35.458 72.851 15.865 1.00 126.68 205 VAL A O 1
ATOM 6128 N N . THR B 2 206 ? 36.360 74.912 16.447 1.00 133.41 206 THR A N 1
ATOM 6129 C CA . THR B 2 206 ? 35.225 75.723 16.019 1.00 134.86 206 THR A CA 1
ATOM 6130 C C . THR B 2 206 ? 35.462 76.347 14.628 1.00 133.84 206 THR A C 1
ATOM 6131 O O . THR B 2 206 ? 36.368 77.151 14.480 1.00 133.84 206 THR A O 1
ATOM 6135 N N . LYS B 2 207 ? 34.678 75.972 13.573 1.00 130.10 207 LYS A N 1
ATOM 6136 C CA . LYS B 2 207 ? 34.724 76.857 12.396 1.00 125.51 207 LYS A CA 1
ATOM 6137 C C . LYS B 2 207 ? 33.310 77.267 11.983 1.00 127.78 207 LYS A C 1
ATOM 6138 O O . LYS B 2 207 ? 32.416 76.423 11.814 1.00 126.71 207 LYS A O 1
ATOM 6144 N N . SER B 2 208 ? 33.142 78.566 11.725 1.00 129.61 208 SER A N 1
ATOM 6145 C CA . SER B 2 208 ? 31.814 79.149 11.531 1.00 131.08 208 SER A CA 1
ATOM 6146 C C . SER B 2 208 ? 31.857 80.437 10.702 1.00 127.48 208 SER A C 1
ATOM 6147 O O . SER B 2 208 ? 32.865 81.147 10.687 1.00 123.55 208 SER A O 1
ATOM 6150 N N . PHE B 2 209 ? 30.736 80.757 10.041 1.00 126.86 209 PHE A N 1
ATOM 6151 C CA . PHE B 2 209 ? 30.623 82.020 9.315 1.00 131.95 209 PHE A CA 1
ATOM 6152 C C . PHE B 2 209 ? 29.390 82.804 9.758 1.00 138.86 209 PHE A C 1
ATOM 6153 O O . PHE B 2 209 ? 28.412 82.245 10.262 1.00 142.05 209 PHE A O 1
ATOM 6161 N N . ASN B 2 210 ? 29.452 84.122 9.564 1.00 137.50 210 ASN A N 1
ATOM 6162 C CA . ASN B 2 210 ? 28.302 84.997 9.741 1.00 139.00 210 ASN A CA 1
ATOM 6163 C C . ASN B 2 210 ? 27.708 85.305 8.374 1.00 133.43 210 ASN A C 1
ATOM 6164 O O . ASN B 2 210 ? 28.430 85.700 7.452 1.00 130.26 210 ASN A O 1
ATOM 6169 N N . ARG B 2 211 ? 26.401 85.118 8.244 1.00 133.03 211 ARG A N 1
ATOM 6170 C CA . ARG B 2 211 ? 25.727 85.395 6.984 1.00 136.19 211 ARG A CA 1
ATOM 6171 C C . ARG B 2 211 ? 25.559 86.901 6.797 1.00 140.94 211 ARG A C 1
ATOM 6172 O O . ARG B 2 211 ? 24.979 87.361 5.813 1.00 139.85 211 ARG A O 1
ATOM 6180 N N . GLU C 3 1 ? 47.927 43.138 -25.989 1.00 115.07 1 GLU B N 1
ATOM 6181 C CA . GLU C 3 1 ? 47.684 43.500 -24.598 1.00 114.35 1 GLU B CA 1
ATOM 6182 C C . GLU C 3 1 ? 46.230 43.206 -24.234 1.00 109.30 1 GLU B C 1
ATOM 6183 O O . GLU C 3 1 ? 45.307 43.682 -24.895 1.00 114.37 1 GLU B O 1
ATOM 6189 N N . VAL C 3 2 ? 46.035 42.417 -23.176 1.00 97.21 2 VAL B N 1
ATOM 6190 C CA . VAL C 3 2 ? 44.705 41.921 -22.845 1.00 84.91 2 VAL B CA 1
ATOM 6191 C C . VAL C 3 2 ? 43.861 43.039 -22.249 1.00 73.96 2 VAL B C 1
ATOM 6192 O O . VAL C 3 2 ? 44.341 43.851 -21.445 1.00 68.61 2 VAL B O 1
ATOM 6196 N N . GLN C 3 3 ? 42.589 43.082 -22.643 1.00 72.99 3 GLN B N 1
ATOM 6197 C CA . GLN C 3 3 ? 41.666 44.103 -22.172 1.00 73.94 3 GLN B CA 1
ATOM 6198 C C . GLN C 3 3 ? 40.242 43.590 -22.323 1.00 68.26 3 GLN B C 1
ATOM 6199 O O . GLN C 3 3 ? 39.936 42.828 -23.244 1.00 67.72 3 GLN B O 1
ATOM 6205 N N . LEU C 3 4 ? 39.380 44.016 -21.402 1.00 64.50 4 LEU B N 1
ATOM 6206 C CA . LEU C 3 4 ? 37.956 43.711 -21.441 1.00 61.11 4 LEU B CA 1
ATOM 6207 C C . LEU C 3 4 ? 37.196 44.969 -21.052 1.00 62.97 4 LEU B C 1
ATOM 6208 O O . LEU C 3 4 ? 37.474 45.557 -20.003 1.00 62.87 4 LEU B O 1
ATOM 6213 N N . VAL C 3 5 ? 36.251 45.389 -21.890 1.00 65.69 5 VAL B N 1
ATOM 6214 C CA . VAL C 3 5 ? 35.480 46.608 -21.652 1.00 68.62 5 VAL B CA 1
ATOM 6215 C C . VAL C 3 5 ? 33.998 46.250 -21.659 1.00 70.09 5 VAL B C 1
ATOM 6216 O O . VAL C 3 5 ? 33.469 45.806 -22.683 1.00 73.85 5 VAL B O 1
ATOM 6220 N N . GLU C 3 6 ? 33.328 46.445 -20.525 1.00 68.70 6 GLU B N 1
ATOM 6221 C CA . GLU C 3 6 ? 31.890 46.210 -20.451 1.00 68.85 6 GLU B CA 1
ATOM 6222 C C . GLU C 3 6 ? 31.104 47.475 -20.748 1.00 66.96 6 GLU B C 1
ATOM 6223 O O . GLU C 3 6 ? 31.576 48.595 -20.544 1.00 62.94 6 GLU B O 1
ATOM 6229 N N . SER C 3 7 ? 29.872 47.272 -21.196 1.00 69.98 7 SER B N 1
ATOM 6230 C CA . SER C 3 7 ? 28.985 48.361 -21.568 1.00 72.88 7 SER B CA 1
ATOM 6231 C C . SER C 3 7 ? 27.557 47.837 -21.543 1.00 70.67 7 SER B C 1
ATOM 6232 O O . SER C 3 7 ? 27.322 46.630 -21.612 1.00 67.12 7 SER B O 1
ATOM 6235 N N . GLY C 3 8 ? 26.604 48.755 -21.428 1.00 70.81 8 GLY B N 1
ATOM 6236 C CA . GLY C 3 8 ? 25.199 48.399 -21.479 1.00 73.96 8 GLY B CA 1
ATOM 6237 C C . GLY C 3 8 ? 24.455 48.527 -20.169 1.00 67.91 8 GLY B C 1
ATOM 6238 O O . GLY C 3 8 ? 23.230 48.357 -20.157 1.00 67.76 8 GLY B O 1
ATOM 6239 N N . GLY C 3 9 ? 25.141 48.818 -19.070 1.00 60.12 9 GLY B N 1
ATOM 6240 C CA . GLY C 3 9 ? 24.477 48.998 -17.799 1.00 65.24 9 GLY B CA 1
ATOM 6241 C C . GLY C 3 9 ? 23.748 50.325 -17.719 1.00 75.81 9 GLY B C 1
ATOM 6242 O O . GLY C 3 9 ? 23.741 51.138 -18.644 1.00 83.08 9 GLY B O 1
ATOM 6243 N N . GLY C 3 10 ? 23.121 50.542 -16.581 1.00 76.15 10 GLY B N 1
ATOM 6244 C CA . GLY C 3 10 ? 22.413 51.767 -16.330 1.00 80.18 10 GLY B CA 1
ATOM 6245 C C . GLY C 3 10 ? 21.191 51.529 -15.440 1.00 82.22 10 GLY B C 1
ATOM 6246 O O . GLY C 3 10 ? 21.273 50.688 -14.521 1.00 84.51 10 GLY B O 1
ATOM 6247 N N . LEU C 3 11 ? 20.129 52.242 -15.717 1.00 82.84 11 LEU B N 1
ATOM 6248 C CA . LEU C 3 11 ? 18.892 52.153 -14.953 1.00 83.15 11 LEU B CA 1
ATOM 6249 C C . LEU C 3 11 ? 17.893 51.265 -15.682 1.00 85.07 11 LEU B C 1
ATOM 6250 O O . LEU C 3 11 ? 17.798 51.300 -16.913 1.00 85.90 11 LEU B O 1
ATOM 6255 N N . VAL C 3 12 ? 17.154 50.466 -14.918 1.00 81.22 12 VAL B N 1
ATOM 6256 C CA . VAL C 3 12 ? 16.112 49.613 -15.477 1.00 77.47 12 VAL B CA 1
ATOM 6257 C C . VAL C 3 12 ? 15.022 49.436 -14.430 1.00 79.13 12 VAL B C 1
ATOM 6258 O O . VAL C 3 12 ? 15.299 49.381 -13.227 1.00 76.43 12 VAL B O 1
ATOM 6262 N N . GLN C 3 13 ? 13.776 49.373 -14.893 1.00 83.44 13 GLN B N 1
ATOM 6263 C CA . GLN C 3 13 ? 12.662 49.163 -13.988 1.00 84.08 13 GLN B CA 1
ATOM 6264 C C . GLN C 3 13 ? 12.627 47.708 -13.524 1.00 78.27 13 GLN B C 1
ATOM 6265 O O . GLN C 3 13 ? 13.008 46.802 -14.271 1.00 75.43 13 GLN B O 1
ATOM 6271 N N . PRO C 3 14 ? 12.201 47.463 -12.286 1.00 75.80 14 PRO B N 1
ATOM 6272 C CA . PRO C 3 14 ? 11.962 46.086 -11.843 1.00 74.09 14 PRO B CA 1
ATOM 6273 C C . PRO C 3 14 ? 11.062 45.335 -12.816 1.00 77.07 14 PRO B C 1
ATOM 6274 O O . PRO C 3 14 ? 10.091 45.880 -13.347 1.00 85.03 14 PRO B O 1
ATOM 6278 N N . GLY C 3 15 ? 11.400 44.066 -13.047 1.00 68.02 15 GLY B N 1
ATOM 6279 C CA . GLY C 3 15 ? 10.778 43.272 -14.078 1.00 66.87 15 GLY B CA 1
ATOM 6280 C C . GLY C 3 15 ? 11.386 43.432 -15.454 1.00 71.22 15 GLY B C 1
ATOM 6281 O O . GLY C 3 15 ? 11.273 42.516 -16.277 1.00 73.72 15 GLY B O 1
ATOM 6282 N N . GLY C 3 16 ? 12.049 44.560 -15.717 1.00 74.65 16 GLY B N 1
ATOM 6283 C CA . GLY C 3 16 ? 12.563 44.838 -17.037 1.00 76.41 16 GLY B CA 1
ATOM 6284 C C . GLY C 3 16 ? 13.827 44.077 -17.371 1.00 76.70 16 GLY B C 1
ATOM 6285 O O . GLY C 3 16 ? 14.431 43.393 -16.543 1.00 73.29 16 GLY B O 1
ATOM 6286 N N . SER C 3 17 ? 14.230 44.215 -18.628 1.00 79.36 17 SER B N 1
ATOM 6287 C CA . SER C 3 17 ? 15.386 43.526 -19.172 1.00 79.49 17 SER B CA 1
ATOM 6288 C C . SER C 3 17 ? 16.532 44.503 -19.386 1.00 80.64 17 SER B C 1
ATOM 6289 O O . SER C 3 17 ? 16.367 45.726 -19.348 1.00 84.36 17 SER B O 1
ATOM 6292 N N . LEU C 3 18 ? 17.706 43.928 -19.609 1.00 74.62 18 LEU B N 1
ATOM 6293 C CA . LEU C 3 18 ? 18.927 44.673 -19.865 1.00 73.16 18 LEU B CA 1
ATOM 6294 C C . LEU C 3 18 ? 19.928 43.678 -20.415 1.00 78.71 18 LEU B C 1
ATOM 6295 O O . LEU C 3 18 ? 19.820 42.482 -20.160 1.00 79.56 18 LEU B O 1
ATOM 6300 N N . ARG C 3 19 ? 20.890 44.159 -21.180 1.00 77.50 19 ARG B N 1
ATOM 6301 C CA . ARG C 3 19 ? 21.901 43.267 -21.732 1.00 75.45 19 ARG B CA 1
ATOM 6302 C C . ARG C 3 19 ? 23.238 43.988 -21.719 1.00 74.45 19 ARG B C 1
ATOM 6303 O O . ARG C 3 19 ? 23.401 45.032 -22.351 1.00 74.16 19 ARG B O 1
ATOM 6311 N N . LEU C 3 20 ? 24.188 43.437 -20.991 1.00 69.97 20 LEU B N 1
ATOM 6312 C CA . LEU C 3 20 ? 25.544 43.956 -20.954 1.00 68.54 20 LEU B CA 1
ATOM 6313 C C . LEU C 3 20 ? 26.410 43.225 -21.968 1.00 67.98 20 LEU B C 1
ATOM 6314 O O . LEU C 3 20 ? 26.151 42.075 -22.337 1.00 68.42 20 LEU B O 1
ATOM 6319 N N . SER C 3 21 ? 27.459 43.906 -22.403 1.00 65.65 21 SER B N 1
ATOM 6320 C CA . SER C 3 21 ? 28.367 43.401 -23.417 1.00 61.84 21 SER B CA 1
ATOM 6321 C C . SER C 3 21 ? 29.796 43.571 -22.924 1.00 63.92 21 SER B C 1
ATOM 6322 O O . SER C 3 21 ? 30.137 44.589 -22.309 1.00 62.35 21 SER B O 1
ATOM 6325 N N . CYS C 3 22 ? 30.619 42.563 -23.184 1.00 69.22 22 CYS B N 1
ATOM 6326 C CA . CYS C 3 22 ? 32.024 42.557 -22.803 1.00 72.41 22 CYS B CA 1
ATOM 6327 C C . CYS C 3 22 ? 32.850 42.438 -24.072 1.00 71.87 22 CYS B C 1
ATOM 6328 O O . CYS C 3 22 ? 32.920 41.360 -24.679 1.00 72.64 22 CYS B O 1
ATOM 6331 N N . ALA C 3 23 ? 33.459 43.553 -24.467 1.00 71.67 23 ALA B N 1
ATOM 6332 C CA . ALA C 3 23 ? 34.332 43.615 -25.630 1.00 69.56 23 ALA B CA 1
ATOM 6333 C C . ALA C 3 23 ? 35.733 43.204 -25.197 1.00 73.25 23 ALA B C 1
ATOM 6334 O O . ALA C 3 23 ? 36.403 43.929 -24.449 1.00 74.97 23 ALA B O 1
ATOM 6336 N N . ALA C 3 24 ? 36.159 42.029 -25.647 1.00 73.30 24 ALA B N 1
ATOM 6337 C CA . ALA C 3 24 ? 37.498 41.527 -25.398 1.00 75.86 24 ALA B CA 1
ATOM 6338 C C . ALA C 3 24 ? 38.449 42.029 -26.475 1.00 81.82 24 ALA B C 1
ATOM 6339 O O . ALA C 3 24 ? 38.074 42.187 -27.641 1.00 85.36 24 ALA B O 1
ATOM 6341 N N . SER C 3 25 ? 39.690 42.286 -26.072 1.00 79.92 25 SER B N 1
ATOM 6342 C CA . SER C 3 25 ? 40.689 42.827 -26.980 1.00 81.69 25 SER B CA 1
ATOM 6343 C C . SER C 3 25 ? 42.060 42.312 -26.573 1.00 76.82 25 SER B C 1
ATOM 6344 O O . SER C 3 25 ? 42.351 42.171 -25.382 1.00 70.53 25 SER B O 1
ATOM 6347 N N . GLY C 3 26 ? 42.896 42.041 -27.568 1.00 78.29 26 GLY B N 1
ATOM 6348 C CA . GLY C 3 26 ? 44.199 41.465 -27.331 1.00 77.81 26 GLY B CA 1
ATOM 6349 C C . GLY C 3 26 ? 44.208 39.967 -27.150 1.00 79.39 26 GLY B C 1
ATOM 6350 O O . GLY C 3 26 ? 45.237 39.423 -26.724 1.00 81.25 26 GLY B O 1
ATOM 6351 N N . PHE C 3 27 ? 43.105 39.285 -27.462 1.00 78.80 27 PHE B N 1
ATOM 6352 C CA . PHE C 3 27 ? 43.023 37.841 -27.289 1.00 75.78 27 PHE B CA 1
ATOM 6353 C C . PHE C 3 27 ? 41.701 37.338 -27.857 1.00 79.79 27 PHE B C 1
ATOM 6354 O O . PHE C 3 27 ? 40.769 38.112 -28.092 1.00 79.95 27 PHE B O 1
ATOM 6362 N N . ASN C 3 28 ? 41.640 36.027 -28.084 1.00 85.13 28 ASN B N 1
ATOM 6363 C CA . ASN C 3 28 ? 40.467 35.374 -28.655 1.00 89.17 28 ASN B CA 1
ATOM 6364 C C . ASN C 3 28 ? 39.694 34.662 -27.553 1.00 87.03 28 ASN B C 1
ATOM 6365 O O . ASN C 3 28 ? 40.266 33.858 -26.810 1.00 86.58 28 ASN B O 1
ATOM 6370 N N . ILE C 3 29 ? 38.392 34.948 -27.458 1.00 84.44 29 ILE B N 1
ATOM 6371 C CA . ILE C 3 29 ? 37.575 34.329 -26.422 1.00 77.70 29 ILE B CA 1
ATOM 6372 C C . ILE C 3 29 ? 37.406 32.833 -26.656 1.00 78.30 29 ILE B C 1
ATOM 6373 O O . ILE C 3 29 ? 37.110 32.094 -25.709 1.00 75.74 29 ILE B O 1
ATOM 6378 N N . ASP C 3 30 ? 37.596 32.363 -27.894 1.00 84.78 30 ASP B N 1
ATOM 6379 C CA . ASP C 3 30 ? 37.485 30.935 -28.177 1.00 90.00 30 ASP B CA 1
ATOM 6380 C C . ASP C 3 30 ? 38.554 30.115 -27.468 1.00 87.21 30 ASP B C 1
ATOM 6381 O O . ASP C 3 30 ? 38.396 28.898 -27.328 1.00 88.50 30 ASP B O 1
ATOM 6386 N N . ASP C 3 31 ? 39.636 30.747 -27.021 1.00 84.10 31 ASP B N 1
ATOM 6387 C CA . ASP C 3 31 ? 40.741 30.041 -26.387 1.00 79.20 31 ASP B CA 1
ATOM 6388 C C . ASP C 3 31 ? 40.526 29.788 -24.901 1.00 76.20 31 ASP B C 1
ATOM 6389 O O . ASP C 3 31 ? 41.244 28.964 -24.324 1.00 77.16 31 ASP B O 1
ATOM 6394 N N . THR C 3 32 ? 39.568 30.462 -24.272 1.00 75.10 32 THR B N 1
ATOM 6395 C CA . THR C 3 32 ? 39.400 30.377 -22.828 1.00 72.99 32 THR B CA 1
ATOM 6396 C C . THR C 3 32 ? 37.917 30.522 -22.498 1.00 69.13 32 THR B C 1
ATOM 6397 O O . THR C 3 32 ? 37.063 30.535 -23.389 1.00 74.15 32 THR B O 1
ATOM 6401 N N . TYR C 3 33 ? 37.610 30.616 -21.207 1.00 60.19 33 TYR B N 1
ATOM 6402 C CA . TYR C 3 33 ? 36.252 30.826 -20.729 1.00 58.70 33 TYR B CA 1
ATOM 6403 C C . TYR C 3 33 ? 36.065 32.284 -20.328 1.00 60.43 33 TYR B C 1
ATOM 6404 O O . TYR C 3 33 ? 37.019 32.967 -19.948 1.00 61.92 33 TYR B O 1
ATOM 6413 N N . ILE C 3 34 ? 34.823 32.757 -20.412 1.00 57.70 34 ILE B N 1
ATOM 6414 C CA . ILE C 3 34 ? 34.479 34.124 -20.034 1.00 53.63 34 ILE B CA 1
ATOM 6415 C C . ILE C 3 34 ? 33.433 34.077 -18.928 1.00 56.65 34 ILE B C 1
ATOM 6416 O O . ILE C 3 34 ? 32.428 33.364 -19.044 1.00 63.14 34 ILE B O 1
ATOM 6421 N N . HIS C 3 35 ? 33.675 34.835 -17.858 1.00 51.68 35 HIS B N 1
ATOM 6422 C CA . HIS C 3 35 ? 32.815 34.882 -16.687 1.00 49.45 35 HIS B CA 1
ATOM 6423 C C . HIS C 3 35 ? 32.221 36.270 -16.512 1.00 51.58 35 HIS B C 1
ATOM 6424 O O . HIS C 3 35 ? 32.822 37.281 -16.901 1.00 56.36 35 HIS B O 1
ATOM 6431 N N . TRP C 3 36 ? 31.046 36.304 -15.890 1.00 49.31 36 TRP B N 1
ATOM 6432 C CA . TRP C 3 36 ? 30.499 37.512 -15.292 1.00 53.08 36 TRP B CA 1
ATOM 6433 C C . TRP C 3 36 ? 30.507 37.346 -13.778 1.00 51.02 36 TRP B C 1
ATOM 6434 O O . TRP C 3 36 ? 29.944 36.380 -13.252 1.00 45.10 36 TRP B O 1
ATOM 6445 N N . VAL C 3 37 ? 31.180 38.266 -13.092 1.00 46.12 37 VAL B N 1
ATOM 6446 C CA . VAL C 3 37 ? 31.206 38.346 -11.637 1.00 41.48 37 VAL B CA 1
ATOM 6447 C C . VAL C 3 37 ? 30.581 39.674 -11.252 1.00 45.40 37 VAL B C 1
ATOM 6448 O O . VAL C 3 37 ? 30.904 40.695 -11.857 1.00 54.15 37 VAL B O 1
ATOM 6452 N N . ARG C 3 38 ? 29.708 39.685 -10.253 1.00 43.51 38 ARG B N 1
ATOM 6453 C CA . ARG C 3 38 ? 29.088 40.946 -9.884 1.00 42.41 38 ARG B CA 1
ATOM 6454 C C . ARG C 3 38 ? 29.273 41.230 -8.401 1.00 46.24 38 ARG B C 1
ATOM 6455 O O . ARG C 3 38 ? 29.541 40.335 -7.595 1.00 45.15 38 ARG B O 1
ATOM 6463 N N . GLN C 3 39 ? 29.096 42.504 -8.055 1.00 51.41 39 GLN B N 1
ATOM 6464 C CA . GLN C 3 39 ? 29.311 42.994 -6.699 1.00 53.32 39 GLN B CA 1
ATOM 6465 C C . GLN C 3 39 ? 28.237 44.026 -6.382 1.00 54.31 39 GLN B C 1
ATOM 6466 O O . GLN C 3 39 ? 28.243 45.127 -6.942 1.00 58.43 39 GLN B O 1
ATOM 6472 N N . ALA C 3 40 ? 27.313 43.665 -5.490 1.00 55.80 40 ALA B N 1
ATOM 6473 C CA . ALA C 3 40 ? 26.349 44.622 -4.981 1.00 58.46 40 ALA B CA 1
ATOM 6474 C C . ALA C 3 40 ? 27.078 45.717 -4.201 1.00 67.67 40 ALA B C 1
ATOM 6475 O O . ALA C 3 40 ? 28.191 45.502 -3.713 1.00 70.56 40 ALA B O 1
ATOM 6477 N N . PRO C 3 41 ? 26.478 46.903 -4.080 1.00 72.66 41 PRO B N 1
ATOM 6478 C CA . PRO C 3 41 ? 27.184 48.026 -3.439 1.00 70.68 41 PRO B CA 1
ATOM 6479 C C . PRO C 3 41 ? 27.547 47.711 -1.996 1.00 74.47 41 PRO B C 1
ATOM 6480 O O . PRO C 3 41 ? 26.695 47.345 -1.184 1.00 74.96 41 PRO B O 1
ATOM 6484 N N . GLY C 3 42 ? 28.832 47.852 -1.684 1.00 78.59 42 GLY B N 1
ATOM 6485 C CA . GLY C 3 42 ? 29.330 47.556 -0.359 1.00 82.79 42 GLY B CA 1
ATOM 6486 C C . GLY C 3 42 ? 29.410 46.088 -0.009 1.00 84.21 42 GLY B C 1
ATOM 6487 O O . GLY C 3 42 ? 29.608 45.762 1.167 1.00 85.45 42 GLY B O 1
ATOM 6488 N N . LYS C 3 43 ? 29.266 45.188 -0.976 1.00 79.74 43 LYS B N 1
ATOM 6489 C CA . LYS C 3 43 ? 29.312 43.767 -0.668 1.00 75.10 43 LYS B CA 1
ATOM 6490 C C . LYS C 3 43 ? 30.436 43.095 -1.451 1.00 71.61 43 LYS B C 1
ATOM 6491 O O . LYS C 3 43 ? 31.288 43.753 -2.050 1.00 73.74 43 LYS B O 1
ATOM 6497 N N . GLY C 3 44 ? 30.437 41.760 -1.426 1.00 57.78 44 GLY B N 1
ATOM 6498 C CA . GLY C 3 44 ? 31.528 40.986 -1.975 1.00 51.24 44 GLY B CA 1
ATOM 6499 C C . GLY C 3 44 ? 31.291 40.572 -3.411 1.00 54.95 44 GLY B C 1
ATOM 6500 O O . GLY C 3 44 ? 30.317 40.955 -4.057 1.00 60.22 44 GLY B O 1
ATOM 6501 N N . LEU C 3 45 ? 32.222 39.771 -3.916 1.00 56.98 45 LEU B N 1
ATOM 6502 C CA . LEU C 3 45 ? 32.117 39.258 -5.272 1.00 54.72 45 LEU B CA 1
ATOM 6503 C C . LEU C 3 45 ? 31.154 38.080 -5.318 1.00 43.84 45 LEU B C 1
ATOM 6504 O O . LEU C 3 45 ? 31.111 37.263 -4.392 1.00 35.97 45 LEU B O 1
ATOM 6509 N N . GLU C 3 46 ? 30.363 38.014 -6.391 1.00 42.02 46 GLU B N 1
ATOM 6510 C CA . GLU C 3 46 ? 29.452 36.896 -6.623 1.00 34.05 46 GLU B CA 1
ATOM 6511 C C . GLU C 3 46 ? 29.629 36.447 -8.065 1.00 48.42 46 GLU B C 1
ATOM 6512 O O . GLU C 3 46 ? 29.287 37.195 -8.991 1.00 51.61 46 GLU B O 1
ATOM 6518 N N . TRP C 3 47 ? 30.190 35.251 -8.254 1.00 47.97 47 TRP B N 1
ATOM 6519 C CA . TRP C 3 47 ? 30.250 34.675 -9.588 1.00 48.70 47 TRP B CA 1
ATOM 6520 C C . TRP C 3 47 ? 28.838 34.384 -10.077 1.00 53.20 47 TRP B C 1
ATOM 6521 O O . TRP C 3 47 ? 27.961 33.992 -9.304 1.00 53.40 47 TRP B O 1
ATOM 6532 N N . VAL C 3 48 ? 28.615 34.598 -11.371 1.00 58.73 48 VAL B N 1
ATOM 6533 C CA . VAL C 3 48 ? 27.259 34.643 -11.901 1.00 57.27 48 VAL B CA 1
ATOM 6534 C C . VAL C 3 48 ? 27.092 33.689 -13.078 1.00 52.22 48 VAL B C 1
ATOM 6535 O O . VAL C 3 48 ? 26.100 32.954 -13.154 1.00 55.18 48 VAL B O 1
ATOM 6539 N N . ALA C 3 49 ? 28.056 33.683 -13.997 1.00 45.72 49 ALA B N 1
ATOM 6540 C CA . ALA C 3 49 ? 27.884 32.907 -15.217 1.00 46.21 49 ALA B CA 1
ATOM 6541 C C . ALA C 3 49 ? 29.227 32.712 -15.906 1.00 51.88 49 ALA B C 1
ATOM 6542 O O . ALA C 3 49 ? 30.139 33.533 -15.764 1.00 55.38 49 ALA B O 1
ATOM 6544 N N . ARG C 3 50 ? 29.321 31.624 -16.672 1.00 55.09 50 ARG B N 1
ATOM 6545 C CA . ARG C 3 50 ? 30.516 31.271 -17.425 1.00 55.52 50 ARG B CA 1
ATOM 6546 C C . ARG C 3 50 ? 30.106 30.713 -18.783 1.00 56.27 50 ARG B C 1
ATOM 6547 O O . ARG C 3 50 ? 29.061 30.066 -18.912 1.00 55.03 50 ARG B O 1
ATOM 6555 N N . ILE C 3 51 ? 30.939 30.965 -19.797 1.00 53.77 51 ILE B N 1
ATOM 6556 C CA . ILE C 3 51 ? 30.718 30.421 -21.133 1.00 53.82 51 ILE B CA 1
ATOM 6557 C C . ILE C 3 51 ? 32.049 30.031 -21.767 1.00 57.08 51 ILE B C 1
ATOM 6558 O O . ILE C 3 51 ? 33.087 30.661 -21.533 1.00 58.44 51 ILE B O 1
ATOM 6563 N N . TYR C 3 52 ? 32.001 28.965 -22.572 1.00 63.50 52 TYR B N 1
ATOM 6564 C CA . TYR C 3 52 ? 33.100 28.459 -23.391 1.00 67.21 52 TYR B CA 1
ATOM 6565 C C . TYR C 3 52 ? 32.747 28.726 -24.849 1.00 73.34 52 TYR B C 1
ATOM 6566 O O . TYR C 3 52 ? 32.053 27.916 -25.481 1.00 82.72 52 TYR B O 1
ATOM 6575 N N . PRO C 3 53 ? 33.194 29.843 -25.432 1.00 72.20 53 PRO B N 1
ATOM 6576 C CA . PRO C 3 53 ? 32.694 30.231 -26.765 1.00 68.35 53 PRO B CA 1
ATOM 6577 C C . PRO C 3 53 ? 33.009 29.239 -27.871 1.00 67.68 53 PRO B C 1
ATOM 6578 O O . PRO C 3 53 ? 32.350 29.287 -28.920 1.00 62.85 53 PRO B O 1
ATOM 6582 N N . THR C 3 54 ? 33.997 28.358 -27.679 1.00 73.86 54 THR B N 1
ATOM 6583 C CA . THR C 3 54 ? 34.293 27.332 -28.675 1.00 77.61 54 THR B CA 1
ATOM 6584 C C . THR C 3 54 ? 33.037 26.571 -29.074 1.00 76.65 54 THR B C 1
ATOM 6585 O O . THR C 3 54 ? 32.800 26.316 -30.260 1.00 77.63 54 THR B O 1
ATOM 6589 N N . ASN C 3 55 ? 32.212 26.218 -28.092 1.00 76.65 55 ASN B N 1
ATOM 6590 C CA . ASN C 3 55 ? 30.998 25.454 -28.328 1.00 77.46 55 ASN B CA 1
ATOM 6591 C C . ASN C 3 55 ? 29.776 26.041 -27.637 1.00 73.65 55 ASN B C 1
ATOM 6592 O O . ASN C 3 55 ? 28.700 25.439 -27.711 1.00 78.28 55 ASN B O 1
ATOM 6597 N N . GLY C 3 56 ? 29.907 27.180 -26.962 1.00 65.40 56 GLY B N 1
ATOM 6598 C CA . GLY C 3 56 ? 28.780 27.840 -26.341 1.00 60.15 56 GLY B CA 1
ATOM 6599 C C . GLY C 3 56 ? 28.285 27.224 -25.054 1.00 57.80 56 GLY B C 1
ATOM 6600 O O . GLY C 3 56 ? 27.231 27.641 -24.560 1.00 59.63 56 GLY B O 1
ATOM 6601 N N . TYR C 3 57 ? 28.996 26.247 -24.494 1.00 53.92 57 TYR B N 1
ATOM 6602 C CA . TYR C 3 57 ? 28.574 25.666 -23.227 1.00 55.26 57 TYR B CA 1
ATOM 6603 C C . TYR C 3 57 ? 28.623 26.712 -22.120 1.00 54.82 57 TYR B C 1
ATOM 6604 O O . TYR C 3 57 ? 29.568 27.500 -22.024 1.00 57.12 57 TYR B O 1
ATOM 6613 N N . THR C 3 58 ? 27.585 26.718 -21.284 1.00 53.35 58 THR B N 1
ATOM 6614 C CA . THR C 3 58 ? 27.378 27.746 -20.275 1.00 50.55 58 THR B CA 1
ATOM 6615 C C . THR C 3 58 ? 27.135 27.107 -18.918 1.00 46.68 58 THR B C 1
ATOM 6616 O O . THR C 3 58 ? 26.701 25.956 -18.817 1.00 49.69 58 THR B O 1
ATOM 6620 N N . ARG C 3 59 ? 27.402 27.884 -17.868 1.00 49.00 59 ARG B N 1
ATOM 6621 C CA . ARG C 3 59 ? 27.066 27.497 -16.505 1.00 50.52 59 ARG B CA 1
ATOM 6622 C C . ARG C 3 59 ? 26.652 28.738 -15.724 1.00 47.80 59 ARG B C 1
ATOM 6623 O O . ARG C 3 59 ? 27.129 29.844 -15.990 1.00 50.29 59 ARG B O 1
ATOM 6631 N N . TYR C 3 60 ? 25.753 28.550 -14.756 1.00 40.63 60 TYR B N 1
ATOM 6632 C CA . TYR C 3 60 ? 25.129 29.662 -14.047 1.00 37.67 60 TYR B CA 1
ATOM 6633 C C . TYR C 3 60 ? 25.117 29.421 -12.542 1.00 39.78 60 TYR B C 1
ATOM 6634 O O . TYR C 3 60 ? 25.168 28.281 -12.070 1.00 34.86 60 TYR B O 1
ATOM 6643 N N . ALA C 3 61 ? 25.044 30.518 -11.792 1.00 45.45 61 ALA B N 1
ATOM 6644 C CA . ALA C 3 61 ? 24.839 30.442 -10.354 1.00 49.94 61 ALA B CA 1
ATOM 6645 C C . ALA C 3 61 ? 23.354 30.290 -10.043 1.00 56.56 61 ALA B C 1
ATOM 6646 O O . ALA C 3 61 ? 22.490 30.676 -10.836 1.00 54.15 61 ALA B O 1
ATOM 6648 N N . ASP C 3 62 ? 23.066 29.714 -8.871 1.00 63.52 62 ASP B N 1
ATOM 6649 C CA . ASP C 3 62 ? 21.681 29.500 -8.458 1.00 65.66 62 ASP B CA 1
ATOM 6650 C C . ASP C 3 62 ? 20.889 30.800 -8.451 1.00 63.82 62 ASP B C 1
ATOM 6651 O O . ASP C 3 62 ? 19.722 30.831 -8.860 1.00 65.90 62 ASP B O 1
ATOM 6656 N N . SER C 3 63 ? 21.513 31.890 -8.001 1.00 61.21 63 SER B N 1
ATOM 6657 C CA . SER C 3 63 ? 20.812 33.153 -7.806 1.00 58.68 63 SER B CA 1
ATOM 6658 C C . SER C 3 63 ? 20.323 33.781 -9.103 1.00 50.68 63 SER B C 1
ATOM 6659 O O . SER C 3 63 ? 19.566 34.756 -9.044 1.00 53.53 63 SER B O 1
ATOM 6662 N N . VAL C 3 64 ? 20.725 33.259 -10.264 1.00 46.64 64 VAL B N 1
ATOM 6663 C CA . VAL C 3 64 ? 20.395 33.877 -11.542 1.00 51.67 64 VAL B CA 1
ATOM 6664 C C . VAL C 3 64 ? 19.911 32.878 -12.581 1.00 57.93 64 VAL B C 1
ATOM 6665 O O . VAL C 3 64 ? 19.633 33.273 -13.715 1.00 62.61 64 VAL B O 1
ATOM 6669 N N . LYS C 3 65 ? 19.795 31.597 -12.240 1.00 63.09 65 LYS B N 1
ATOM 6670 C CA . LYS C 3 65 ? 19.383 30.607 -13.227 1.00 66.11 65 LYS B CA 1
ATOM 6671 C C . LYS C 3 65 ? 17.923 30.812 -13.609 1.00 68.66 65 LYS B C 1
ATOM 6672 O O . LYS C 3 65 ? 17.065 31.026 -12.746 1.00 72.02 65 LYS B O 1
ATOM 6678 N N . GLY C 3 66 ? 17.643 30.749 -14.910 1.00 67.85 66 GLY B N 1
ATOM 6679 C CA . GLY C 3 66 ? 16.307 30.969 -15.419 1.00 68.01 66 GLY B CA 1
ATOM 6680 C C . GLY C 3 66 ? 15.972 32.408 -15.741 1.00 72.87 66 GLY B C 1
ATOM 6681 O O . GLY C 3 66 ? 14.863 32.673 -16.222 1.00 79.50 66 GLY B O 1
ATOM 6682 N N . ARG C 3 67 ? 16.886 33.344 -15.488 1.00 68.75 67 ARG B N 1
ATOM 6683 C CA . ARG C 3 67 ? 16.646 34.750 -15.789 1.00 63.85 67 ARG B CA 1
ATOM 6684 C C . ARG C 3 67 ? 17.776 35.309 -16.640 1.00 64.57 67 ARG B C 1
ATOM 6685 O O . ARG C 3 67 ? 17.532 35.955 -17.664 1.00 63.69 67 ARG B O 1
ATOM 6693 N N . PHE C 3 68 ? 19.015 35.067 -16.224 1.00 62.74 68 PHE B N 1
ATOM 6694 C CA . PHE C 3 68 ? 20.179 35.519 -16.972 1.00 61.81 68 PHE B CA 1
ATOM 6695 C C . PHE C 3 68 ? 20.597 34.450 -17.973 1.00 61.74 68 PHE B C 1
ATOM 6696 O O . PHE C 3 68 ? 20.461 33.249 -17.723 1.00 64.64 68 PHE B O 1
ATOM 6704 N N . THR C 3 69 ? 21.112 34.900 -19.116 1.00 63.77 69 THR B N 1
ATOM 6705 C CA . THR C 3 69 ? 21.673 33.999 -20.114 1.00 68.64 69 THR B CA 1
ATOM 6706 C C . THR C 3 69 ? 22.938 34.623 -20.678 1.00 66.46 69 THR B C 1
ATOM 6707 O O . THR C 3 69 ? 22.919 35.773 -21.125 1.00 67.88 69 THR B O 1
ATOM 6711 N N . ILE C 3 70 ? 24.030 33.869 -20.650 1.00 60.53 70 ILE B N 1
ATOM 6712 C CA . ILE C 3 70 ? 25.317 34.323 -21.158 1.00 53.71 70 ILE B CA 1
ATOM 6713 C C . ILE C 3 70 ? 25.508 33.769 -22.562 1.00 57.98 70 ILE B C 1
ATOM 6714 O O . ILE C 3 70 ? 25.078 32.648 -22.867 1.00 58.64 70 ILE B O 1
ATOM 6719 N N . SER C 3 71 ? 26.127 34.562 -23.433 1.00 63.02 71 SER B N 1
ATOM 6720 C CA . SER C 3 71 ? 26.339 34.144 -24.811 1.00 64.42 71 SER B CA 1
ATOM 6721 C C . SER C 3 71 ? 27.623 34.776 -25.327 1.00 68.19 71 SER B C 1
ATOM 6722 O O . SER C 3 71 ? 28.234 35.617 -24.667 1.00 72.82 71 SER B O 1
ATOM 6725 N N . ALA C 3 72 ? 28.032 34.356 -26.521 1.00 72.33 72 ALA B N 1
ATOM 6726 C CA . ALA C 3 72 ? 29.266 34.844 -27.115 1.00 74.68 72 ALA B CA 1
ATOM 6727 C C . ALA C 3 72 ? 29.097 34.999 -28.617 1.00 80.18 72 ALA B C 1
ATOM 6728 O O . ALA C 3 72 ? 28.470 34.160 -29.271 1.00 80.43 72 ALA B O 1
ATOM 6730 N N . ASP C 3 73 ? 29.651 36.080 -29.152 1.00 85.68 73 ASP B N 1
ATOM 6731 C CA . ASP C 3 73 ? 29.844 36.244 -30.588 1.00 87.28 73 ASP B CA 1
ATOM 6732 C C . ASP C 3 73 ? 31.352 36.231 -30.820 1.00 83.12 73 ASP B C 1
ATOM 6733 O O . ASP C 3 73 ? 32.050 37.209 -30.522 1.00 79.42 73 ASP B O 1
ATOM 6738 N N . THR C 3 74 ? 31.846 35.099 -31.326 1.00 84.74 74 THR B N 1
ATOM 6739 C CA . THR C 3 74 ? 33.268 34.925 -31.585 1.00 87.11 74 THR B CA 1
ATOM 6740 C C . THR C 3 74 ? 33.749 35.764 -32.761 1.00 84.78 74 THR B C 1
ATOM 6741 O O . THR C 3 74 ? 34.943 36.073 -32.838 1.00 75.14 74 THR B O 1
ATOM 6745 N N . SER C 3 75 ? 32.853 36.135 -33.679 1.00 90.00 75 SER B N 1
ATOM 6746 C CA . SER C 3 75 ? 33.256 36.966 -34.808 1.00 94.71 75 SER B CA 1
ATOM 6747 C C . SER C 3 75 ? 33.490 38.407 -34.375 1.00 97.60 75 SER B C 1
ATOM 6748 O O . SER C 3 75 ? 34.398 39.075 -34.884 1.00 102.73 75 SER B O 1
ATOM 6751 N N . LYS C 3 76 ? 32.679 38.906 -33.446 1.00 93.07 76 LYS B N 1
ATOM 6752 C CA . LYS C 3 76 ? 32.885 40.222 -32.857 1.00 89.72 76 LYS B CA 1
ATOM 6753 C C . LYS C 3 76 ? 33.771 40.175 -31.620 1.00 83.57 76 LYS B C 1
ATOM 6754 O O . LYS C 3 76 ? 34.071 41.231 -31.052 1.00 80.83 76 LYS B O 1
ATOM 6760 N N . ASN C 3 77 ? 34.194 38.982 -31.202 1.00 81.15 77 ASN B N 1
ATOM 6761 C CA . ASN C 3 77 ? 35.050 38.791 -30.031 1.00 77.96 77 ASN B CA 1
ATOM 6762 C C . ASN C 3 77 ? 34.430 39.426 -28.788 1.00 76.18 77 ASN B C 1
ATOM 6763 O O . ASN C 3 77 ? 35.091 40.118 -28.011 1.00 77.33 77 ASN B O 1
ATOM 6768 N N . THR C 3 78 ? 33.135 39.180 -28.601 1.00 72.98 78 THR B N 1
ATOM 6769 C CA . THR C 3 78 ? 32.386 39.788 -27.512 1.00 70.69 78 THR B CA 1
ATOM 6770 C C . THR C 3 78 ? 31.602 38.713 -26.774 1.00 70.70 78 THR B C 1
ATOM 6771 O O . THR C 3 78 ? 31.230 37.689 -27.354 1.00 69.07 78 THR B O 1
ATOM 6775 N N . ALA C 3 79 ? 31.375 38.938 -25.481 1.00 70.94 79 ALA B N 1
ATOM 6776 C CA . ALA C 3 79 ? 30.444 38.123 -24.715 1.00 69.72 79 ALA B CA 1
ATOM 6777 C C . ALA C 3 79 ? 29.294 39.003 -24.243 1.00 73.37 79 ALA B C 1
ATOM 6778 O O . ALA C 3 79 ? 29.385 40.230 -24.257 1.00 75.14 79 ALA B O 1
ATOM 6780 N N . TYR C 3 80 ? 28.190 38.376 -23.846 1.00 73.24 80 TYR B N 1
ATOM 6781 C CA . TYR C 3 80 ? 26.996 39.131 -23.493 1.00 69.99 80 TYR B CA 1
ATOM 6782 C C . TYR C 3 80 ? 26.279 38.478 -22.324 1.00 70.10 80 TYR B C 1
ATOM 6783 O O . TYR C 3 80 ? 26.206 37.248 -22.232 1.00 73.46 80 TYR B O 1
ATOM 6792 N N . LEU C 3 81 ? 25.738 39.315 -21.443 1.00 64.94 81 LEU B N 1
ATOM 6793 C CA . LEU C 3 81 ? 24.887 38.871 -20.345 1.00 59.60 81 LEU B CA 1
ATOM 6794 C C . LEU C 3 81 ? 23.504 39.474 -20.554 1.00 62.72 81 LEU B C 1
ATOM 6795 O O . LEU C 3 81 ? 23.334 40.697 -20.475 1.00 65.47 81 LEU B O 1
ATOM 6800 N N . GLN C 3 82 ? 22.526 38.620 -20.843 1.00 64.55 82 GLN B N 1
ATOM 6801 C CA . GLN C 3 82 ? 21.137 39.035 -21.002 1.00 69.26 82 GLN B CA 1
ATOM 6802 C C . GLN C 3 82 ? 20.412 38.806 -19.681 1.00 74.78 82 GLN B C 1
ATOM 6803 O O . GLN C 3 82 ? 20.220 37.661 -19.258 1.00 78.16 82 GLN B O 1
ATOM 6809 N N . MET C 3 83 ? 20.009 39.892 -19.033 1.00 75.67 83 MET B N 1
ATOM 6810 C CA . MET C 3 83 ? 19.343 39.858 -17.736 1.00 74.18 83 MET B CA 1
ATOM 6811 C C . MET C 3 83 ? 17.869 40.201 -17.927 1.00 71.22 83 MET B C 1
ATOM 6812 O O . MET C 3 83 ? 17.521 41.351 -18.228 1.00 82.09 83 MET B O 1
ATOM 6817 N N . ASN C 3 84 ? 17.014 39.199 -17.762 1.00 63.68 84 ASN B N 1
ATOM 6818 C CA . ASN C 3 84 ? 15.569 39.357 -17.769 1.00 66.43 84 ASN B CA 1
ATOM 6819 C C . ASN C 3 84 ? 15.031 39.263 -16.347 1.00 66.78 84 ASN B C 1
ATOM 6820 O O . ASN C 3 84 ? 15.689 38.742 -15.444 1.00 64.48 84 ASN B O 1
ATOM 6825 N N . SER C 3 85 ? 13.816 39.781 -16.163 1.00 68.28 85 SER B N 1
ATOM 6826 C CA . SER C 3 85 ? 13.080 39.652 -14.905 1.00 69.26 85 SER B CA 1
ATOM 6827 C C . SER C 3 85 ? 13.910 40.153 -13.724 1.00 68.43 85 SER B C 1
ATOM 6828 O O . SER C 3 85 ? 14.084 39.464 -12.716 1.00 67.01 85 SER B O 1
ATOM 6831 N N . LEU C 3 86 ? 14.425 41.371 -13.858 1.00 67.28 86 LEU B N 1
ATOM 6832 C CA . LEU C 3 86 ? 15.355 41.900 -12.875 1.00 63.42 86 LEU B CA 1
ATOM 6833 C C . LEU C 3 86 ? 14.641 42.257 -11.574 1.00 66.24 86 LEU B C 1
ATOM 6834 O O . LEU C 3 86 ? 13.438 42.534 -11.542 1.00 67.35 86 LEU B O 1
ATOM 6839 N N . ARG C 3 87 ? 15.408 42.232 -10.486 1.00 72.39 87 ARG B N 1
ATOM 6840 C CA . ARG C 3 87 ? 14.919 42.576 -9.161 1.00 75.12 87 ARG B CA 1
ATOM 6841 C C . ARG C 3 87 ? 15.853 43.607 -8.541 1.00 77.75 87 ARG B C 1
ATOM 6842 O O . ARG C 3 87 ? 16.970 43.825 -9.017 1.00 79.53 87 ARG B O 1
ATOM 6850 N N . ALA C 3 88 ? 15.386 44.240 -7.461 1.00 79.20 88 ALA B N 1
ATOM 6851 C CA . ALA C 3 88 ? 16.206 45.240 -6.784 1.00 77.79 88 ALA B CA 1
ATOM 6852 C C . ALA C 3 88 ? 17.482 44.631 -6.216 1.00 76.38 88 ALA B C 1
ATOM 6853 O O . ALA C 3 88 ? 18.508 45.315 -6.121 1.00 75.12 88 ALA B O 1
ATOM 6855 N N . GLU C 3 89 ? 17.441 43.350 -5.842 1.00 76.66 89 GLU B N 1
ATOM 6856 C CA . GLU C 3 89 ? 18.622 42.672 -5.321 1.00 81.83 89 GLU B CA 1
ATOM 6857 C C . GLU C 3 89 ? 19.721 42.519 -6.367 1.00 78.53 89 GLU B C 1
ATOM 6858 O O . GLU C 3 89 ? 20.891 42.375 -5.998 1.00 78.52 89 GLU B O 1
ATOM 6864 N N . ASP C 3 90 ? 19.375 42.547 -7.657 1.00 74.36 90 ASP B N 1
ATOM 6865 C CA . ASP C 3 90 ? 20.367 42.401 -8.717 1.00 66.83 90 ASP B CA 1
ATOM 6866 C C . ASP C 3 90 ? 21.197 43.659 -8.934 1.00 62.69 90 ASP B C 1
ATOM 6867 O O . ASP C 3 90 ? 22.148 43.621 -9.720 1.00 60.85 90 ASP B O 1
ATOM 6872 N N . THR C 3 91 ? 20.849 44.763 -8.277 1.00 59.88 91 THR B N 1
ATOM 6873 C CA . THR C 3 91 ? 21.586 46.013 -8.416 1.00 63.19 91 THR B CA 1
ATOM 6874 C C . THR C 3 91 ? 23.037 45.811 -8.011 1.00 63.08 91 THR B C 1
ATOM 6875 O O . THR C 3 91 ? 23.320 45.436 -6.869 1.00 62.67 91 THR B O 1
ATOM 6879 N N . ALA C 3 92 ? 23.958 46.062 -8.941 1.00 57.36 92 ALA B N 1
ATOM 6880 C CA . ALA C 3 92 ? 25.349 45.715 -8.666 1.00 51.55 92 ALA B CA 1
ATOM 6881 C C . ALA C 3 92 ? 26.245 46.220 -9.787 1.00 53.13 92 ALA B C 1
ATOM 6882 O O . ALA C 3 92 ? 25.793 46.464 -10.908 1.00 52.01 92 ALA B O 1
ATOM 6884 N N . VAL C 3 93 ? 27.531 46.362 -9.467 1.00 52.36 93 VAL B N 1
ATOM 6885 C CA . VAL C 3 93 ? 28.546 46.506 -10.503 1.00 52.37 93 VAL B CA 1
ATOM 6886 C C . VAL C 3 93 ? 28.786 45.138 -11.124 1.00 58.56 93 VAL B C 1
ATOM 6887 O O . VAL C 3 93 ? 29.155 44.181 -10.432 1.00 58.98 93 VAL B O 1
ATOM 6891 N N . TYR C 3 94 ? 28.563 45.034 -12.427 1.00 61.26 94 TYR B N 1
ATOM 6892 C CA . TYR C 3 94 ? 28.792 43.797 -13.155 1.00 54.31 94 TYR B CA 1
ATOM 6893 C C . TYR C 3 94 ? 30.153 43.860 -13.833 1.00 55.13 94 TYR B C 1
ATOM 6894 O O . TYR C 3 94 ? 30.435 44.779 -14.613 1.00 61.78 94 TYR B O 1
ATOM 6903 N N . TYR C 3 95 ? 30.994 42.898 -13.489 1.00 53.90 95 TYR B N 1
ATOM 6904 C CA . TYR C 3 95 ? 32.340 42.717 -13.998 1.00 52.94 95 TYR B CA 1
ATOM 6905 C C . TYR C 3 95 ? 32.352 41.570 -14.995 1.00 55.99 95 TYR B C 1
ATOM 6906 O O . TYR C 3 95 ? 31.664 40.560 -14.806 1.00 55.39 95 TYR B O 1
ATOM 6915 N N . CYS C 3 96 ? 33.146 41.723 -16.042 1.00 61.27 96 CYS B N 1
ATOM 6916 C CA . CYS C 3 96 ? 33.450 40.641 -16.962 1.00 63.29 96 CYS B CA 1
ATOM 6917 C C . CYS C 3 96 ? 34.921 40.292 -16.813 1.00 58.60 96 CYS B C 1
ATOM 6918 O O . CYS C 3 96 ? 35.780 41.180 -16.844 1.00 59.68 96 CYS B O 1
ATOM 6921 N N . SER C 3 97 ? 35.210 39.009 -16.621 1.00 53.24 97 SER B N 1
ATOM 6922 C CA . SER C 3 97 ? 36.585 38.578 -16.429 1.00 58.79 97 SER B CA 1
ATOM 6923 C C . SER C 3 97 ? 36.825 37.333 -17.260 1.00 59.25 97 SER B C 1
ATOM 6924 O O . SER C 3 97 ? 35.890 36.639 -17.659 1.00 63.96 97 SER B O 1
ATOM 6927 N N . ARG C 3 98 ? 38.092 37.050 -17.521 1.00 52.85 98 ARG B N 1
ATOM 6928 C CA . ARG C 3 98 ? 38.439 35.852 -18.265 1.00 52.68 98 ARG B CA 1
ATOM 6929 C C . ARG C 3 98 ? 39.258 34.909 -17.396 1.00 54.43 98 ARG B C 1
ATOM 6930 O O . ARG C 3 98 ? 39.815 35.299 -16.367 1.00 54.76 98 ARG B O 1
ATOM 6938 N N . TRP C 3 99 ? 39.315 33.653 -17.819 1.00 53.12 99 TRP B N 1
ATOM 6939 C CA . TRP C 3 99 ? 40.319 32.735 -17.310 1.00 52.31 99 TRP B CA 1
ATOM 6940 C C . TRP C 3 99 ? 41.565 32.839 -18.182 1.00 59.65 99 TRP B C 1
ATOM 6941 O O . TRP C 3 99 ? 41.486 33.143 -19.376 1.00 59.34 99 TRP B O 1
ATOM 6952 N N . GLY C 3 100 ? 42.723 32.601 -17.564 1.00 65.61 100 GLY B N 1
ATOM 6953 C CA . GLY C 3 100 ? 43.981 32.977 -18.193 1.00 72.87 100 GLY B CA 1
ATOM 6954 C C . GLY C 3 100 ? 44.270 32.233 -19.483 1.00 79.23 100 GLY B C 1
ATOM 6955 O O . GLY C 3 100 ? 44.670 32.839 -20.481 1.00 83.61 100 GLY B O 1
ATOM 6956 N N . GLY C 3 101 ? 44.086 30.917 -19.481 1.00 76.44 101 GLY B N 1
ATOM 6957 C CA . GLY C 3 101 ? 44.401 30.118 -20.648 1.00 80.61 101 GLY B CA 1
ATOM 6958 C C . GLY C 3 101 ? 43.930 28.685 -20.537 1.00 85.25 101 GLY B C 1
ATOM 6959 O O . GLY C 3 101 ? 42.972 28.397 -19.815 1.00 90.55 101 GLY B O 1
ATOM 6960 N N . ASP C 3 102 ? 44.604 27.771 -21.239 1.00 84.59 102 ASP B N 1
ATOM 6961 C CA . ASP C 3 102 ? 44.146 26.386 -21.273 1.00 85.20 102 ASP B CA 1
ATOM 6962 C C . ASP C 3 102 ? 44.339 25.695 -19.928 1.00 86.78 102 ASP B C 1
ATOM 6963 O O . ASP C 3 102 ? 43.477 24.924 -19.495 1.00 97.20 102 ASP B O 1
ATOM 6968 N N . GLY C 3 103 ? 45.463 25.939 -19.263 1.00 76.53 103 GLY B N 1
ATOM 6969 C CA . GLY C 3 103 ? 45.692 25.330 -17.967 1.00 73.66 103 GLY B CA 1
ATOM 6970 C C . GLY C 3 103 ? 45.853 26.358 -16.870 1.00 76.41 103 GLY B C 1
ATOM 6971 O O . GLY C 3 103 ? 46.651 26.180 -15.944 1.00 78.61 103 GLY B O 1
ATOM 6972 N N . PHE C 3 104 ? 45.090 27.444 -16.966 1.00 72.12 104 PHE B N 1
ATOM 6973 C CA . PHE C 3 104 ? 45.188 28.558 -16.025 1.00 67.63 104 PHE B CA 1
ATOM 6974 C C . PHE C 3 104 ? 43.770 29.012 -15.693 1.00 67.59 104 PHE B C 1
ATOM 6975 O O . PHE C 3 104 ? 43.162 29.775 -16.450 1.00 65.17 104 PHE B O 1
ATOM 6983 N N . TYR C 3 105 ? 43.252 28.552 -14.557 1.00 63.20 105 TYR B N 1
ATOM 6984 C CA . TYR C 3 105 ? 41.858 28.766 -14.184 1.00 63.39 105 TYR B CA 1
ATOM 6985 C C . TYR C 3 105 ? 41.721 29.703 -12.988 1.00 65.49 105 TYR B C 1
ATOM 6986 O O . TYR C 3 105 ? 40.878 29.508 -12.111 1.00 71.00 105 TYR B O 1
ATOM 6995 N N . ALA C 3 106 ? 42.567 30.725 -12.945 1.00 58.45 106 ALA B N 1
ATOM 6996 C CA . ALA C 3 106 ? 42.337 31.918 -12.149 1.00 52.02 106 ALA B CA 1
ATOM 6997 C C . ALA C 3 106 ? 41.971 33.057 -13.090 1.00 55.96 106 ALA B C 1
ATOM 6998 O O . ALA C 3 106 ? 42.324 33.049 -14.273 1.00 56.63 106 ALA B O 1
ATOM 7000 N N . MET C 3 107 ? 41.242 34.034 -12.562 1.00 55.57 107 MET B N 1
ATOM 7001 C CA . MET C 3 107 ? 40.753 35.152 -13.365 1.00 56.98 107 MET B CA 1
ATOM 7002 C C . MET C 3 107 ? 41.822 36.238 -13.374 1.00 55.02 107 MET B C 1
ATOM 7003 O O . MET C 3 107 ? 41.910 37.050 -12.451 1.00 54.84 107 MET B O 1
ATOM 7008 N N . ASP C 3 108 ? 42.639 36.257 -14.430 1.00 50.32 108 ASP B N 1
ATOM 7009 C CA . ASP C 3 108 ? 43.786 37.158 -14.459 1.00 57.53 108 ASP B CA 1
ATOM 7010 C C . ASP C 3 108 ? 43.411 38.550 -14.957 1.00 61.85 108 ASP B C 1
ATOM 7011 O O . ASP C 3 108 ? 43.955 39.548 -14.472 1.00 62.43 108 ASP B O 1
ATOM 7016 N N . TYR C 3 109 ? 42.492 38.646 -15.914 1.00 62.17 109 TYR B N 1
ATOM 7017 C CA . TYR C 3 109 ? 42.095 39.931 -16.468 1.00 63.64 109 TYR B CA 1
ATOM 7018 C C . TYR C 3 109 ? 40.607 40.170 -16.263 1.00 63.53 109 TYR B C 1
ATOM 7019 O O . TYR C 3 109 ? 39.774 39.271 -16.464 1.00 60.86 109 TYR B O 1
ATOM 7028 N N . TRP C 3 110 ? 40.302 41.402 -15.861 1.00 61.97 110 TRP B N 1
ATOM 7029 C CA . TRP C 3 110 ? 38.970 41.873 -15.531 1.00 58.27 110 TRP B CA 1
ATOM 7030 C C . TRP C 3 110 ? 38.753 43.212 -16.212 1.00 61.86 110 TRP B C 1
ATOM 7031 O O . TRP C 3 110 ? 39.662 44.045 -16.256 1.00 65.26 110 TRP B O 1
ATOM 7042 N N . GLY C 3 111 ? 37.551 43.417 -16.735 1.00 61.51 111 GLY B N 1
ATOM 7043 C CA . GLY C 3 111 ? 37.112 44.761 -17.032 1.00 60.62 111 GLY B CA 1
ATOM 7044 C C . GLY C 3 111 ? 36.710 45.505 -15.773 1.00 60.62 111 GLY B C 1
ATOM 7045 O O . GLY C 3 111 ? 36.516 44.924 -14.706 1.00 60.51 111 GLY B O 1
ATOM 7046 N N . GLN C 3 112 ? 36.579 46.821 -15.897 1.00 66.02 112 GLN B N 1
ATOM 7047 C CA . GLN C 3 112 ? 36.418 47.666 -14.721 1.00 68.24 112 GLN B CA 1
ATOM 7048 C C . GLN C 3 112 ? 34.963 47.885 -14.310 1.00 66.31 112 GLN B C 1
ATOM 7049 O O . GLN C 3 112 ? 34.708 48.697 -13.414 1.00 69.56 112 GLN B O 1
ATOM 7055 N N . GLY C 3 113 ? 34.010 47.183 -14.925 1.00 62.01 113 GLY B N 1
ATOM 7056 C CA . GLY C 3 113 ? 32.660 47.121 -14.396 1.00 60.31 113 GLY B CA 1
ATOM 7057 C C . GLY C 3 113 ? 31.654 48.131 -14.910 1.00 66.20 113 GLY B C 1
ATOM 7058 O O . GLY C 3 113 ? 31.963 49.318 -15.063 1.00 65.08 113 GLY B O 1
ATOM 7059 N N . THR C 3 114 ? 30.431 47.665 -15.166 1.00 67.11 114 THR B N 1
ATOM 7060 C CA . THR C 3 114 ? 29.304 48.535 -15.482 1.00 66.09 114 THR B CA 1
ATOM 7061 C C . THR C 3 114 ? 28.217 48.338 -14.433 1.00 67.54 114 THR B C 1
ATOM 7062 O O . THR C 3 114 ? 27.819 47.206 -14.150 1.00 66.64 114 THR B O 1
ATOM 7066 N N . LEU C 3 115 ? 27.746 49.433 -13.850 1.00 66.11 115 LEU B N 1
ATOM 7067 C CA . LEU C 3 115 ? 26.804 49.372 -12.739 1.00 62.66 115 LEU B CA 1
ATOM 7068 C C . LEU C 3 115 ? 25.377 49.299 -13.269 1.00 61.05 115 LEU B C 1
ATOM 7069 O O . LEU C 3 115 ? 24.947 50.156 -14.050 1.00 63.09 115 LEU B O 1
ATOM 7074 N N . VAL C 3 116 ? 24.645 48.280 -12.827 1.00 60.05 116 VAL B N 1
ATOM 7075 C CA . VAL C 3 116 ? 23.235 48.108 -13.144 1.00 57.35 116 VAL B CA 1
ATOM 7076 C C . VAL C 3 116 ? 22.417 48.485 -11.917 1.00 59.51 116 VAL B C 1
ATOM 7077 O O . VAL C 3 116 ? 22.666 47.981 -10.810 1.00 59.21 116 VAL B O 1
ATOM 7081 N N . THR C 3 117 ? 21.442 49.371 -12.116 1.00 66.13 117 THR B N 1
ATOM 7082 C CA . THR C 3 117 ? 20.601 49.893 -11.047 1.00 71.23 117 THR B CA 1
ATOM 7083 C C . THR C 3 117 ? 19.150 49.541 -11.341 1.00 70.57 117 THR B C 1
ATOM 7084 O O . THR C 3 117 ? 18.614 49.926 -12.386 1.00 67.60 117 THR B O 1
ATOM 7088 N N . VAL C 3 118 ? 18.518 48.819 -10.419 1.00 70.31 118 VAL B N 1
ATOM 7089 C CA . VAL C 3 118 ? 17.145 48.350 -10.570 1.00 67.98 118 VAL B CA 1
ATOM 7090 C C . VAL C 3 118 ? 16.277 49.147 -9.606 1.00 70.67 118 VAL B C 1
ATOM 7091 O O . VAL C 3 118 ? 16.350 48.954 -8.385 1.00 68.96 118 VAL B O 1
ATOM 7095 N N . SER C 3 119 ? 15.448 50.036 -10.148 1.00 75.91 119 SER B N 1
ATOM 7096 C CA . SER C 3 119 ? 14.629 50.912 -9.323 1.00 77.77 119 SER B CA 1
ATOM 7097 C C . SER C 3 119 ? 13.516 51.509 -10.172 1.00 80.20 119 SER B C 1
ATOM 7098 O O . SER C 3 119 ? 13.714 51.794 -11.355 1.00 79.90 119 SER B O 1
ATOM 7101 N N . SER C 3 120 ? 12.348 51.699 -9.553 1.00 82.91 120 SER B N 1
ATOM 7102 C CA . SER C 3 120 ? 11.214 52.295 -10.249 1.00 86.08 120 SER B CA 1
ATOM 7103 C C . SER C 3 120 ? 11.432 53.770 -10.562 1.00 89.76 120 SER B C 1
ATOM 7104 O O . SER C 3 120 ? 10.814 54.288 -11.499 1.00 91.90 120 SER B O 1
ATOM 7107 N N . ALA C 3 121 ? 12.294 54.451 -9.809 1.00 89.58 121 ALA B N 1
ATOM 7108 C CA . ALA C 3 121 ? 12.496 55.882 -9.980 1.00 88.72 121 ALA B CA 1
ATOM 7109 C C . ALA C 3 121 ? 13.192 56.176 -11.310 1.00 92.78 121 ALA B C 1
ATOM 7110 O O . ALA C 3 121 ? 13.747 55.291 -11.968 1.00 92.84 121 ALA B O 1
ATOM 7112 N N . SER C 3 122 ? 13.170 57.451 -11.696 1.00 98.70 122 SER B N 1
ATOM 7113 C CA . SER C 3 122 ? 13.582 57.872 -13.026 1.00 98.85 122 SER B CA 1
ATOM 7114 C C . SER C 3 122 ? 14.790 58.802 -12.965 1.00 93.01 122 SER B C 1
ATOM 7115 O O . SER C 3 122 ? 15.133 59.356 -11.917 1.00 82.93 122 SER B O 1
ATOM 7118 N N . THR C 3 123 ? 15.419 58.976 -14.124 1.00 92.48 123 THR B N 1
ATOM 7119 C CA . THR C 3 123 ? 16.670 59.717 -14.213 1.00 89.99 123 THR B CA 1
ATOM 7120 C C . THR C 3 123 ? 16.424 61.216 -14.073 1.00 93.91 123 THR B C 1
ATOM 7121 O O . THR C 3 123 ? 15.513 61.767 -14.696 1.00 101.24 123 THR B O 1
ATOM 7125 N N . LYS C 3 124 ? 17.239 61.876 -13.251 1.00 87.59 124 LYS B N 1
ATOM 7126 C CA . LYS C 3 124 ? 17.232 63.331 -13.149 1.00 90.36 124 LYS B CA 1
ATOM 7127 C C . LYS C 3 124 ? 18.666 63.838 -13.052 1.00 93.41 124 LYS B C 1
ATOM 7128 O O . LYS C 3 124 ? 19.470 63.294 -12.289 1.00 89.85 124 LYS B O 1
ATOM 7134 N N . GLY C 3 125 ? 18.981 64.887 -13.820 1.00 98.69 125 GLY B N 1
ATOM 7135 C CA . GLY C 3 125 ? 20.329 65.413 -13.926 1.00 99.35 125 GLY B CA 1
ATOM 7136 C C . GLY C 3 125 ? 20.746 66.191 -12.706 1.00 100.57 125 GLY B C 1
ATOM 7137 O O . GLY C 3 125 ? 19.918 66.575 -11.894 1.00 102.16 125 GLY B O 1
ATOM 7138 N N . PRO C 3 126 ? 22.045 66.440 -12.555 1.00 97.21 126 PRO B N 1
ATOM 7139 C CA . PRO C 3 126 ? 22.531 67.117 -11.350 1.00 91.69 126 PRO B CA 1
ATOM 7140 C C . PRO C 3 126 ? 22.340 68.618 -11.406 1.00 92.13 126 PRO B C 1
ATOM 7141 O O . PRO C 3 126 ? 22.314 69.219 -12.486 1.00 82.83 126 PRO B O 1
ATOM 7145 N N . SER C 3 127 ? 22.173 69.206 -10.210 1.00 92.85 127 SER B N 1
ATOM 7146 C CA . SER C 3 127 ? 22.389 70.632 -10.029 1.00 104.29 127 SER B CA 1
ATOM 7147 C C . SER C 3 127 ? 23.779 70.813 -9.463 1.00 103.15 127 SER B C 1
ATOM 7148 O O . SER C 3 127 ? 24.126 70.180 -8.463 1.00 101.64 127 SER B O 1
ATOM 7151 N N . VAL C 3 128 ? 24.579 71.639 -10.118 1.00 102.06 128 VAL B N 1
ATOM 7152 C CA . VAL C 3 128 ? 25.959 71.858 -9.711 1.00 98.85 128 VAL B CA 1
ATOM 7153 C C . VAL C 3 128 ? 26.077 73.238 -9.086 1.00 106.02 128 VAL B C 1
ATOM 7154 O O . VAL C 3 128 ? 25.673 74.233 -9.693 1.00 111.85 128 VAL B O 1
ATOM 7158 N N . PHE C 3 129 ? 26.635 73.297 -7.873 1.00 106.38 129 PHE B N 1
ATOM 7159 C CA . PHE C 3 129 ? 26.824 74.554 -7.173 1.00 108.83 129 PHE B CA 1
ATOM 7160 C C . PHE C 3 129 ? 28.287 74.731 -6.784 1.00 105.63 129 PHE B C 1
ATOM 7161 O O . PHE C 3 129 ? 29.023 73.749 -6.642 1.00 99.58 129 PHE B O 1
ATOM 7169 N N . PRO C 3 130 ? 28.740 75.973 -6.630 1.00 106.49 130 PRO B N 1
ATOM 7170 C CA . PRO C 3 130 ? 30.133 76.220 -6.244 1.00 105.22 130 PRO B CA 1
ATOM 7171 C C . PRO C 3 130 ? 30.322 76.316 -4.737 1.00 104.43 130 PRO B C 1
ATOM 7172 O O . PRO C 3 130 ? 29.531 76.925 -4.015 1.00 108.91 130 PRO B O 1
ATOM 7176 N N . LEU C 3 131 ? 31.395 75.691 -4.261 1.00 100.83 131 LEU B N 1
ATOM 7177 C CA . LEU C 3 131 ? 31.881 75.857 -2.893 1.00 101.07 131 LEU B CA 1
ATOM 7178 C C . LEU C 3 131 ? 33.053 76.826 -2.947 1.00 104.67 131 LEU B C 1
ATOM 7179 O O . LEU C 3 131 ? 34.192 76.426 -3.207 1.00 104.02 131 LEU B O 1
ATOM 7184 N N . ALA C 3 132 ? 32.757 78.115 -2.693 1.00 104.68 132 ALA B N 1
ATOM 7185 C CA . ALA C 3 132 ? 33.699 79.214 -2.825 1.00 109.29 132 ALA B CA 1
ATOM 7186 C C . ALA C 3 132 ? 34.657 79.247 -1.637 1.00 112.05 132 ALA B C 1
ATOM 7187 O O . ALA C 3 132 ? 34.263 78.938 -0.509 1.00 108.10 132 ALA B O 1
ATOM 7189 N N . PRO C 3 133 ? 35.930 79.602 -1.870 1.00 116.54 133 PRO B N 1
ATOM 7190 C CA . PRO C 3 133 ? 36.961 79.789 -0.841 1.00 115.62 133 PRO B CA 1
ATOM 7191 C C . PRO C 3 133 ? 36.793 81.087 -0.052 1.00 116.40 133 PRO B C 1
ATOM 7192 O O . PRO C 3 133 ? 36.327 82.081 -0.611 1.00 119.92 133 PRO B O 1
ATOM 7196 N N . THR C 3 142 ? 47.038 78.466 2.283 1.00 119.50 142 THR B N 1
ATOM 7197 C CA . THR C 3 142 ? 46.413 77.232 1.819 1.00 119.98 142 THR B CA 1
ATOM 7198 C C . THR C 3 142 ? 44.898 77.300 1.991 1.00 121.96 142 THR B C 1
ATOM 7199 O O . THR C 3 142 ? 44.394 77.464 3.102 1.00 126.33 142 THR B O 1
ATOM 7203 N N . ALA C 3 143 ? 44.180 77.173 0.880 1.00 117.11 143 ALA B N 1
ATOM 7204 C CA . ALA C 3 143 ? 42.733 77.295 0.850 1.00 111.71 143 ALA B CA 1
ATOM 7205 C C . ALA C 3 143 ? 42.106 76.023 0.298 1.00 104.28 143 ALA B C 1
ATOM 7206 O O . ALA C 3 143 ? 42.774 75.188 -0.319 1.00 98.57 143 ALA B O 1
ATOM 7208 N N . ALA C 3 144 ? 40.805 75.886 0.528 1.00 104.08 144 ALA B N 1
ATOM 7209 C CA . ALA C 3 144 ? 40.023 74.771 0.018 1.00 102.55 144 ALA B CA 1
ATOM 7210 C C . ALA C 3 144 ? 38.837 75.310 -0.766 1.00 104.98 144 ALA B C 1
ATOM 7211 O O . ALA C 3 144 ? 38.212 76.296 -0.363 1.00 107.47 144 ALA B O 1
ATOM 7213 N N . LEU C 3 145 ? 38.538 74.671 -1.895 1.00 104.10 145 LEU B N 1
ATOM 7214 C CA . LEU C 3 145 ? 37.372 75.045 -2.683 1.00 102.88 145 LEU B CA 1
ATOM 7215 C C . LEU C 3 145 ? 36.802 73.784 -3.309 1.00 100.21 145 LEU B C 1
ATOM 7216 O O . LEU C 3 145 ? 37.431 72.724 -3.286 1.00 99.47 145 LEU B O 1
ATOM 7221 N N . GLY C 3 146 ? 35.606 73.892 -3.870 1.00 102.37 146 GLY B N 1
ATOM 7222 C CA . GLY C 3 146 ? 35.036 72.715 -4.485 1.00 100.61 146 GLY B CA 1
ATOM 7223 C C . GLY C 3 146 ? 33.750 72.964 -5.235 1.00 103.60 146 GLY B C 1
ATOM 7224 O O . GLY C 3 146 ? 33.404 74.099 -5.563 1.00 104.16 146 GLY B O 1
ATOM 7225 N N . CYS C 3 147 ? 33.068 71.857 -5.523 1.00 108.26 147 CYS B N 1
ATOM 7226 C CA . CYS C 3 147 ? 31.764 71.830 -6.164 1.00 112.55 147 CYS B CA 1
ATOM 7227 C C . CYS C 3 147 ? 30.848 70.909 -5.374 1.00 105.89 147 CYS B C 1
ATOM 7228 O O . CYS C 3 147 ? 31.282 69.865 -4.879 1.00 105.66 147 CYS B O 1
ATOM 7231 N N . LEU C 3 148 ? 29.585 71.303 -5.253 1.00 103.03 148 LEU B N 1
ATOM 7232 C CA . LEU C 3 148 ? 28.550 70.483 -4.640 1.00 99.19 148 LEU B CA 1
ATOM 7233 C C . LEU C 3 148 ? 27.599 70.029 -5.742 1.00 97.38 148 LEU B C 1
ATOM 7234 O O . LEU C 3 148 ? 26.833 70.835 -6.286 1.00 101.05 148 LEU B O 1
ATOM 7239 N N . VAL C 3 149 ? 27.683 68.747 -6.086 1.00 95.60 149 VAL B N 1
ATOM 7240 C CA . VAL C 3 149 ? 26.773 68.120 -7.034 1.00 93.96 149 VAL B CA 1
ATOM 7241 C C . VAL C 3 149 ? 25.577 67.602 -6.248 1.00 93.36 149 VAL B C 1
ATOM 7242 O O . VAL C 3 149 ? 25.740 66.924 -5.227 1.00 89.53 149 VAL B O 1
ATOM 7246 N N . LYS C 3 150 ? 24.375 67.914 -6.727 1.00 98.49 150 LYS B N 1
ATOM 7247 C CA . LYS C 3 150 ? 23.204 68.008 -5.864 1.00 100.34 150 LYS B CA 1
ATOM 7248 C C . LYS C 3 150 ? 21.973 67.473 -6.582 1.00 100.73 150 LYS B C 1
ATOM 7249 O O . LYS C 3 150 ? 21.565 68.022 -7.611 1.00 101.53 150 LYS B O 1
ATOM 7255 N N . ASP C 3 151 ? 21.411 66.383 -6.045 1.00 100.82 151 ASP B N 1
ATOM 7256 C CA . ASP C 3 151 ? 20.105 65.836 -6.416 1.00 102.29 151 ASP B CA 1
ATOM 7257 C C . ASP C 3 151 ? 20.073 65.213 -7.809 1.00 95.80 151 ASP B C 1
ATOM 7258 O O . ASP C 3 151 ? 19.556 65.811 -8.757 1.00 96.72 151 ASP B O 1
ATOM 7263 N N . TYR C 3 152 ? 20.584 63.989 -7.924 1.00 87.66 152 TYR B N 1
ATOM 7264 C CA . TYR C 3 152 ? 20.617 63.258 -9.183 1.00 88.47 152 TYR B CA 1
ATOM 7265 C C . TYR C 3 152 ? 20.268 61.795 -8.938 1.00 87.44 152 TYR B C 1
ATOM 7266 O O . TYR C 3 152 ? 20.371 61.287 -7.818 1.00 82.63 152 TYR B O 1
ATOM 7275 N N . PHE C 3 153 ? 19.869 61.118 -10.011 1.00 87.94 153 PHE B N 1
ATOM 7276 C CA . PHE C 3 153 ? 19.520 59.701 -9.957 1.00 85.28 153 PHE B CA 1
ATOM 7277 C C . PHE C 3 153 ? 19.569 59.099 -11.360 1.00 89.87 153 PHE B C 1
ATOM 7278 O O . PHE C 3 153 ? 19.127 59.727 -12.317 1.00 93.87 153 PHE B O 1
ATOM 7286 N N . PRO C 3 154 ? 20.145 57.895 -11.493 1.00 92.55 154 PRO B N 1
ATOM 7287 C CA . PRO C 3 154 ? 20.857 57.202 -10.421 1.00 91.22 154 PRO B CA 1
ATOM 7288 C C . PRO C 3 154 ? 22.320 57.613 -10.417 1.00 91.58 154 PRO B C 1
ATOM 7289 O O . PRO C 3 154 ? 22.662 58.631 -11.013 1.00 93.32 154 PRO B O 1
ATOM 7293 N N . GLU C 3 155 ? 23.170 56.830 -9.767 1.00 91.23 155 GLU B N 1
ATOM 7294 C CA . GLU C 3 155 ? 24.605 56.992 -9.920 1.00 88.99 155 GLU B CA 1
ATOM 7295 C C . GLU C 3 155 ? 25.039 56.329 -11.234 1.00 78.23 155 GLU B C 1
ATOM 7296 O O . GLU C 3 155 ? 24.262 55.590 -11.838 1.00 67.90 155 GLU B O 1
ATOM 7302 N N . PRO C 3 156 ? 26.273 56.597 -11.706 1.00 79.07 156 PRO B N 1
ATOM 7303 C CA . PRO C 3 156 ? 27.375 57.391 -11.151 1.00 80.34 156 PRO B CA 1
ATOM 7304 C C . PRO C 3 156 ? 27.482 58.808 -11.701 1.00 85.27 156 PRO B C 1
ATOM 7305 O O . PRO C 3 156 ? 26.879 59.134 -12.722 1.00 86.94 156 PRO B O 1
ATOM 7309 N N . VAL C 3 157 ? 28.241 59.646 -11.003 1.00 87.14 157 VAL B N 1
ATOM 7310 C CA . VAL C 3 157 ? 28.735 60.903 -11.550 1.00 87.66 157 VAL B CA 1
ATOM 7311 C C . VAL C 3 157 ? 30.245 60.908 -11.384 1.00 85.02 157 VAL B C 1
ATOM 7312 O O . VAL C 3 157 ? 30.774 60.382 -10.397 1.00 80.92 157 VAL B O 1
ATOM 7316 N N . THR C 3 158 ? 30.942 61.468 -12.363 1.00 87.74 158 THR B N 1
ATOM 7317 C CA . THR C 3 158 ? 32.389 61.597 -12.291 1.00 88.93 158 THR B CA 1
ATOM 7318 C C . THR C 3 158 ? 32.739 63.074 -12.322 1.00 90.63 158 THR B C 1
ATOM 7319 O O . THR C 3 158 ? 32.249 63.813 -13.182 1.00 94.37 158 THR B O 1
ATOM 7323 N N . VAL C 3 159 ? 33.566 63.502 -11.374 1.00 88.09 159 VAL B N 1
ATOM 7324 C CA . VAL C 3 159 ? 33.991 64.888 -11.260 1.00 90.42 159 VAL B CA 1
ATOM 7325 C C . VAL C 3 159 ? 35.499 64.939 -11.443 1.00 86.18 159 VAL B C 1
ATOM 7326 O O . VAL C 3 159 ? 36.234 64.179 -10.801 1.00 86.71 159 VAL B O 1
ATOM 7330 N N . SER C 3 160 ? 35.952 65.822 -12.321 1.00 82.64 160 SER B N 1
ATOM 7331 C CA . SER C 3 160 ? 37.369 66.102 -12.493 1.00 85.11 160 SER B CA 1
ATOM 7332 C C . SER C 3 160 ? 37.607 67.592 -12.268 1.00 92.66 160 SER B C 1
ATOM 7333 O O . SER C 3 160 ? 36.670 68.374 -12.092 1.00 94.26 160 SER B O 1
ATOM 7336 N N . TRP C 3 161 ? 38.878 67.984 -12.271 1.00 96.00 161 TRP B N 1
ATOM 7337 C CA . TRP C 3 161 ? 39.260 69.366 -12.022 1.00 102.32 161 TRP B CA 1
ATOM 7338 C C . TRP C 3 161 ? 40.182 69.854 -13.126 1.00 104.48 161 TRP B C 1
ATOM 7339 O O . TRP C 3 161 ? 41.212 69.230 -13.402 1.00 103.45 161 TRP B O 1
ATOM 7350 N N . ASN C 3 162 ? 39.806 70.973 -13.745 1.00 105.99 162 ASN B N 1
ATOM 7351 C CA . ASN C 3 162 ? 40.558 71.580 -14.842 1.00 110.15 162 ASN B CA 1
ATOM 7352 C C . ASN C 3 162 ? 40.812 70.570 -15.960 1.00 109.85 162 ASN B C 1
ATOM 7353 O O . ASN C 3 162 ? 41.934 70.408 -16.445 1.00 109.92 162 ASN B O 1
ATOM 7358 N N . SER C 3 163 ? 39.744 69.875 -16.357 1.00 110.37 163 SER B N 1
ATOM 7359 C CA . SER C 3 163 ? 39.759 68.916 -17.461 1.00 107.39 163 SER B CA 1
ATOM 7360 C C . SER C 3 163 ? 40.733 67.765 -17.228 1.00 101.73 163 SER B C 1
ATOM 7361 O O . SER C 3 163 ? 41.111 67.068 -18.175 1.00 100.89 163 SER B O 1
ATOM 7364 N N . GLY C 3 164 ? 41.145 67.545 -15.981 1.00 98.13 164 GLY B N 1
ATOM 7365 C CA . GLY C 3 164 ? 42.064 66.478 -15.637 1.00 97.08 164 GLY B CA 1
ATOM 7366 C C . GLY C 3 164 ? 43.477 66.929 -15.340 1.00 100.28 164 GLY B C 1
ATOM 7367 O O . GLY C 3 164 ? 44.304 66.094 -14.953 1.00 96.91 164 GLY B O 1
ATOM 7368 N N . ALA C 3 165 ? 43.786 68.218 -15.503 1.00 104.26 165 ALA B N 1
ATOM 7369 C CA . ALA C 3 165 ? 45.143 68.687 -15.247 1.00 104.15 165 ALA B CA 1
ATOM 7370 C C . ALA C 3 165 ? 45.448 68.753 -13.756 1.00 105.59 165 ALA B C 1
ATOM 7371 O O . ALA C 3 165 ? 46.611 68.630 -13.357 1.00 107.32 165 ALA B O 1
ATOM 7373 N N . LEU C 3 166 ? 44.429 68.941 -12.923 1.00 102.70 166 LEU B N 1
ATOM 7374 C CA . LEU C 3 166 ? 44.590 69.057 -11.479 1.00 99.33 166 LEU B CA 1
ATOM 7375 C C . LEU C 3 166 ? 44.063 67.790 -10.817 1.00 97.54 166 LEU B C 1
ATOM 7376 O O . LEU C 3 166 ? 42.867 67.492 -10.904 1.00 99.60 166 LEU B O 1
ATOM 7381 N N . THR C 3 167 ? 44.952 67.054 -10.159 1.00 94.51 167 THR B N 1
ATOM 7382 C CA . THR C 3 167 ? 44.574 65.835 -9.450 1.00 93.35 167 THR B CA 1
ATOM 7383 C C . THR C 3 167 ? 45.067 65.803 -8.012 1.00 97.08 167 THR B C 1
ATOM 7384 O O . THR C 3 167 ? 44.376 65.259 -7.147 1.00 94.25 167 THR B O 1
ATOM 7388 N N . SER C 3 168 ? 46.241 66.366 -7.735 1.00 102.92 168 SER B N 1
ATOM 7389 C CA . SER C 3 168 ? 46.823 66.271 -6.403 1.00 103.94 168 SER B CA 1
ATOM 7390 C C . SER C 3 168 ? 45.986 67.045 -5.393 1.00 99.79 168 SER B C 1
ATOM 7391 O O . SER C 3 168 ? 45.693 68.229 -5.585 1.00 96.51 168 SER B O 1
ATOM 7394 N N . GLY C 3 169 ? 45.599 66.370 -4.314 1.00 97.52 169 GLY B N 1
ATOM 7395 C CA . GLY C 3 169 ? 44.827 67.007 -3.268 1.00 97.26 169 GLY B CA 1
ATOM 7396 C C . GLY C 3 169 ? 43.349 67.135 -3.544 1.00 95.00 169 GLY B C 1
ATOM 7397 O O . GLY C 3 169 ? 42.700 68.018 -2.976 1.00 98.50 169 GLY B O 1
ATOM 7398 N N . VAL C 3 170 ? 42.792 66.284 -4.400 1.00 87.71 170 VAL B N 1
ATOM 7399 C CA . VAL C 3 170 ? 41.365 66.284 -4.700 1.00 83.57 170 VAL B CA 1
ATOM 7400 C C . VAL C 3 170 ? 40.700 65.161 -3.921 1.00 79.54 170 VAL B C 1
ATOM 7401 O O . VAL C 3 170 ? 41.229 64.044 -3.845 1.00 74.73 170 VAL B O 1
ATOM 7405 N N . HIS C 3 171 ? 39.540 65.454 -3.337 1.00 81.42 171 HIS B N 1
ATOM 7406 C CA . HIS C 3 171 ? 38.702 64.444 -2.695 1.00 79.15 171 HIS B CA 1
ATOM 7407 C C . HIS C 3 171 ? 37.298 64.548 -3.276 1.00 86.69 171 HIS B C 1
ATOM 7408 O O . HIS C 3 171 ? 36.576 65.505 -2.983 1.00 90.65 171 HIS B O 1
ATOM 7415 N N . THR C 3 172 ? 36.909 63.577 -4.095 1.00 88.13 172 THR B N 1
ATOM 7416 C CA . THR C 3 172 ? 35.514 63.429 -4.476 1.00 85.12 172 THR B CA 1
ATOM 7417 C C . THR C 3 172 ? 34.864 62.452 -3.504 1.00 80.71 172 THR B C 1
ATOM 7418 O O . THR C 3 172 ? 35.366 61.344 -3.291 1.00 76.91 172 THR B O 1
ATOM 7422 N N . PHE C 3 173 ? 33.763 62.867 -2.905 1.00 82.00 173 PHE B N 1
ATOM 7423 C CA . PHE C 3 173 ? 33.200 62.122 -1.791 1.00 80.56 173 PHE B CA 1
ATOM 7424 C C . PHE C 3 173 ? 32.206 61.071 -2.274 1.00 81.53 173 PHE B C 1
ATOM 7425 O O . PHE C 3 173 ? 31.527 61.258 -3.287 1.00 81.51 173 PHE B O 1
ATOM 7433 N N . PRO C 3 174 ? 32.123 59.947 -1.575 1.00 80.00 174 PRO B N 1
ATOM 7434 C CA . PRO C 3 174 ? 31.065 58.974 -1.862 1.00 72.50 174 PRO B CA 1
ATOM 7435 C C . PRO C 3 174 ? 29.697 59.636 -1.780 1.00 78.87 174 PRO B C 1
ATOM 7436 O O . PRO C 3 174 ? 29.419 60.432 -0.868 1.00 88.07 174 PRO B O 1
ATOM 7440 N N . ALA C 3 175 ? 28.842 59.319 -2.751 1.00 75.20 175 ALA B N 1
ATOM 7441 C CA . ALA C 3 175 ? 27.509 59.901 -2.792 1.00 73.60 175 ALA B CA 1
ATOM 7442 C C . ALA C 3 175 ? 26.692 59.448 -1.590 1.00 78.14 175 ALA B C 1
ATOM 7443 O O . ALA C 3 175 ? 26.828 58.322 -1.103 1.00 74.43 175 ALA B O 1
ATOM 7445 N N . VAL C 3 176 ? 25.835 60.341 -1.107 1.00 88.25 176 VAL B N 1
ATOM 7446 C CA . VAL C 3 176 ? 24.885 60.030 -0.046 1.00 93.47 176 VAL B CA 1
ATOM 7447 C C . VAL C 3 176 ? 23.485 60.116 -0.633 1.00 97.11 176 VAL B C 1
ATOM 7448 O O . VAL C 3 176 ? 23.160 61.082 -1.337 1.00 100.29 176 VAL B O 1
ATOM 7452 N N . LEU C 3 177 ? 22.664 59.103 -0.366 1.00 95.37 177 LEU B N 1
ATOM 7453 C CA . LEU C 3 177 ? 21.256 59.180 -0.724 1.00 97.68 177 LEU B CA 1
ATOM 7454 C C . LEU C 3 177 ? 20.501 59.922 0.369 1.00 106.00 177 LEU B C 1
ATOM 7455 O O . LEU C 3 177 ? 20.596 59.572 1.548 1.00 107.51 177 LEU B O 1
ATOM 7460 N N . GLN C 3 178 ? 19.761 60.950 -0.018 1.00 109.79 178 GLN B N 1
ATOM 7461 C CA . GLN C 3 178 ? 18.965 61.697 0.940 1.00 112.30 178 GLN B CA 1
ATOM 7462 C C . GLN C 3 178 ? 17.537 61.168 0.963 1.00 116.51 178 GLN B C 1
ATOM 7463 O O . GLN C 3 178 ? 17.109 60.412 0.087 1.00 112.74 178 GLN B O 1
ATOM 7469 N N . SER C 3 179 ? 16.794 61.593 1.987 1.00 123.64 179 SER B N 1
ATOM 7470 C CA . SER C 3 179 ? 15.432 61.118 2.204 1.00 122.30 179 SER B CA 1
ATOM 7471 C C . SER C 3 179 ? 14.521 61.384 1.013 1.00 115.79 179 SER B C 1
ATOM 7472 O O . SER C 3 179 ? 13.499 60.705 0.864 1.00 115.14 179 SER B O 1
ATOM 7475 N N . SER C 3 180 ? 14.866 62.351 0.162 1.00 109.47 180 SER B N 1
ATOM 7476 C CA . SER C 3 180 ? 14.098 62.622 -1.045 1.00 106.82 180 SER B CA 1
ATOM 7477 C C . SER C 3 180 ? 14.200 61.506 -2.076 1.00 105.02 180 SER B C 1
ATOM 7478 O O . SER C 3 180 ? 13.389 61.473 -3.008 1.00 104.55 180 SER B O 1
ATOM 7481 N N . GLY C 3 181 ? 15.162 60.598 -1.933 1.00 105.64 181 GLY B N 1
ATOM 7482 C CA . GLY C 3 181 ? 15.414 59.585 -2.931 1.00 102.92 181 GLY B CA 1
ATOM 7483 C C . GLY C 3 181 ? 16.447 59.957 -3.970 1.00 100.68 181 GLY B C 1
ATOM 7484 O O . GLY C 3 181 ? 16.682 59.170 -4.896 1.00 94.09 181 GLY B O 1
ATOM 7485 N N . LEU C 3 182 ? 17.070 61.125 -3.852 1.00 101.49 182 LEU B N 1
ATOM 7486 C CA . LEU C 3 182 ? 18.096 61.566 -4.783 1.00 95.27 182 LEU B CA 1
ATOM 7487 C C . LEU C 3 182 ? 19.461 61.493 -4.113 1.00 94.25 182 LEU B C 1
ATOM 7488 O O . LEU C 3 182 ? 19.561 61.361 -2.893 1.00 92.54 182 LEU B O 1
ATOM 7493 N N . TYR C 3 183 ? 20.515 61.552 -4.917 1.00 95.99 183 TYR B N 1
ATOM 7494 C CA . TYR C 3 183 ? 21.873 61.523 -4.396 1.00 95.46 183 TYR B CA 1
ATOM 7495 C C . TYR C 3 183 ? 22.506 62.906 -4.477 1.00 95.85 183 TYR B C 1
ATOM 7496 O O . TYR C 3 183 ? 22.054 63.784 -5.213 1.00 94.77 183 TYR B O 1
ATOM 7505 N N . SER C 3 184 ? 23.566 63.089 -3.695 1.00 96.30 184 SER B N 1
ATOM 7506 C CA . SER C 3 184 ? 24.391 64.283 -3.796 1.00 101.45 184 SER B CA 1
ATOM 7507 C C . SER C 3 184 ? 25.720 64.011 -3.110 1.00 92.86 184 SER B C 1
ATOM 7508 O O . SER C 3 184 ? 25.757 63.435 -2.019 1.00 91.97 184 SER B O 1
ATOM 7511 N N . LEU C 3 185 ? 26.803 64.416 -3.766 1.00 87.06 185 LEU B N 1
ATOM 7512 C CA . LEU C 3 185 ? 28.151 64.310 -3.230 1.00 84.99 185 LEU B CA 1
ATOM 7513 C C . LEU C 3 185 ? 28.814 65.681 -3.289 1.00 83.50 185 LEU B C 1
ATOM 7514 O O . LEU C 3 185 ? 28.228 66.661 -3.759 1.00 90.26 185 LEU B O 1
ATOM 7519 N N . SER C 3 186 ? 30.054 65.743 -2.815 1.00 80.04 186 SER B N 1
ATOM 7520 C CA . SER C 3 186 ? 30.851 66.958 -2.865 1.00 90.12 186 SER B CA 1
ATOM 7521 C C . SER C 3 186 ? 32.259 66.622 -3.329 1.00 85.59 186 SER B C 1
ATOM 7522 O O . SER C 3 186 ? 32.817 65.587 -2.951 1.00 78.14 186 SER B O 1
ATOM 7525 N N . SER C 3 187 ? 32.825 67.496 -4.157 1.00 86.30 187 SER B N 1
ATOM 7526 C CA . SER C 3 187 ? 34.184 67.348 -4.660 1.00 87.28 187 SER B CA 1
ATOM 7527 C C . SER C 3 187 ? 35.000 68.551 -4.213 1.00 88.83 187 SER B C 1
ATOM 7528 O O . SER C 3 187 ? 34.592 69.695 -4.433 1.00 84.60 187 SER B O 1
ATOM 7531 N N . VAL C 3 188 ? 36.146 68.297 -3.581 1.00 90.65 188 VAL B N 1
ATOM 7532 C CA . VAL C 3 188 ? 36.950 69.359 -2.994 1.00 90.24 188 VAL B CA 1
ATOM 7533 C C . VAL C 3 188 ? 38.384 69.253 -3.491 1.00 91.54 188 VAL B C 1
ATOM 7534 O O . VAL C 3 188 ? 38.831 68.211 -3.977 1.00 90.25 188 VAL B O 1
ATOM 7538 N N . VAL C 3 189 ? 39.106 70.364 -3.352 1.00 95.23 189 VAL B N 1
ATOM 7539 C CA . VAL C 3 189 ? 40.530 70.421 -3.654 1.00 98.03 189 VAL B CA 1
ATOM 7540 C C . VAL C 3 189 ? 41.148 71.517 -2.797 1.00 96.51 189 VAL B C 1
ATOM 7541 O O . VAL C 3 189 ? 40.512 72.536 -2.499 1.00 93.61 189 VAL B O 1
ATOM 7545 N N . THR C 3 190 ? 42.389 71.281 -2.377 1.00 101.32 190 THR B N 1
ATOM 7546 C CA . THR C 3 190 ? 43.190 72.261 -1.662 1.00 107.60 190 THR B CA 1
ATOM 7547 C C . THR C 3 190 ? 44.215 72.875 -2.606 1.00 110.54 190 THR B C 1
ATOM 7548 O O . THR C 3 190 ? 44.837 72.174 -3.411 1.00 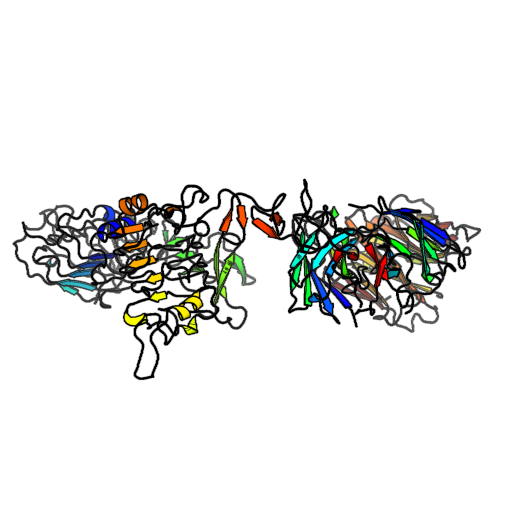106.19 190 THR B O 1
ATOM 7552 N N . VAL C 3 191 ? 44.378 74.187 -2.505 1.00 116.87 191 VAL B N 1
ATOM 7553 C CA . VAL C 3 191 ? 45.307 74.937 -3.353 1.00 120.50 191 VAL B CA 1
ATOM 7554 C C . VAL C 3 191 ? 46.109 75.857 -2.473 1.00 126.86 191 VAL B C 1
ATOM 7555 O O . VAL C 3 191 ? 45.706 76.169 -1.334 1.00 129.96 191 VAL B O 1
ATOM 7559 N N . PRO C 3 192 ? 47.273 76.333 -2.933 1.00 128.06 192 PRO B N 1
ATOM 7560 C CA . PRO C 3 192 ? 47.940 77.424 -2.222 1.00 130.63 192 PRO B CA 1
ATOM 7561 C C . PRO C 3 192 ? 47.262 78.740 -2.578 1.00 134.98 192 PRO B C 1
ATOM 7562 O O . PRO C 3 192 ? 47.060 79.047 -3.756 1.00 136.84 192 PRO B O 1
ATOM 7566 N N . SER C 3 193 ? 46.896 79.508 -1.544 1.00 136.71 193 SER B N 1
ATOM 7567 C CA . SER C 3 193 ? 46.043 80.689 -1.674 1.00 135.21 193 SER B CA 1
ATOM 7568 C C . SER C 3 193 ? 46.725 81.848 -2.396 1.00 139.09 193 SER B C 1
ATOM 7569 O O . SER C 3 193 ? 46.085 82.887 -2.609 1.00 146.47 193 SER B O 1
ATOM 7572 N N . SER C 3 194 ? 47.997 81.709 -2.773 1.00 137.44 194 SER B N 1
ATOM 7573 C CA . SER C 3 194 ? 48.601 82.683 -3.670 1.00 140.47 194 SER B CA 1
ATOM 7574 C C . SER C 3 194 ? 48.066 82.555 -5.089 1.00 141.92 194 SER B C 1
ATOM 7575 O O . SER C 3 194 ? 48.298 83.451 -5.910 1.00 143.96 194 SER B O 1
ATOM 7578 N N . SER C 3 195 ? 47.334 81.480 -5.384 1.00 138.67 195 SER B N 1
ATOM 7579 C CA . SER C 3 195 ? 46.958 81.135 -6.745 1.00 137.93 195 SER B CA 1
ATOM 7580 C C . SER C 3 195 ? 45.508 81.456 -7.097 1.00 137.47 195 SER B C 1
ATOM 7581 O O . SER C 3 195 ? 45.176 81.463 -8.286 1.00 140.35 195 SER B O 1
ATOM 7584 N N . LEU C 3 196 ? 44.620 81.701 -6.134 1.00 134.00 196 LEU B N 1
ATOM 7585 C CA . LEU C 3 196 ? 43.273 82.092 -6.533 1.00 134.17 196 LEU B CA 1
ATOM 7586 C C . LEU C 3 196 ? 43.282 83.536 -7.002 1.00 138.01 196 LEU B C 1
ATOM 7587 O O . LEU C 3 196 ? 43.970 84.392 -6.437 1.00 139.18 196 LEU B O 1
ATOM 7592 N N . GLY C 3 197 ? 42.507 83.801 -8.044 1.00 138.89 197 GLY B N 1
ATOM 7593 C CA . GLY C 3 197 ? 42.534 85.101 -8.669 1.00 143.62 197 GLY B CA 1
ATOM 7594 C C . GLY C 3 197 ? 43.488 85.099 -9.840 1.00 146.84 197 GLY B C 1
ATOM 7595 O O . GLY C 3 197 ? 43.301 85.855 -10.797 1.00 151.10 197 GLY B O 1
ATOM 7596 N N . THR C 3 198 ? 44.518 84.253 -9.784 1.00 144.20 198 THR B N 1
ATOM 7597 C CA . THR C 3 198 ? 45.399 84.129 -10.938 1.00 141.99 198 THR B CA 1
ATOM 7598 C C . THR C 3 198 ? 45.018 82.953 -11.831 1.00 140.49 198 THR B C 1
ATOM 7599 O O . THR C 3 198 ? 45.076 83.072 -13.059 1.00 143.15 198 THR B O 1
ATOM 7603 N N . GLN C 3 199 ? 44.586 81.834 -11.253 1.00 135.54 199 GLN B N 1
ATOM 7604 C CA . GLN C 3 199 ? 44.404 80.597 -11.996 1.00 130.84 199 GLN B CA 1
ATOM 7605 C C . GLN C 3 199 ? 42.939 80.193 -11.995 1.00 128.54 199 GLN B C 1
ATOM 7606 O O . GLN C 3 199 ? 42.287 80.193 -10.945 1.00 125.50 199 GLN B O 1
ATOM 7612 N N . THR C 3 200 ? 42.433 79.858 -13.178 1.00 130.91 200 THR B N 1
ATOM 7613 C CA . THR C 3 200 ? 41.099 79.292 -13.296 1.00 134.71 200 THR B CA 1
ATOM 7614 C C . THR C 3 200 ? 40.989 78.006 -12.484 1.00 128.83 200 THR B C 1
ATOM 7615 O O . THR C 3 200 ? 41.941 77.225 -12.394 1.00 128.52 200 THR B O 1
ATOM 7619 N N . TYR C 3 201 ? 39.822 77.803 -11.874 1.00 125.54 201 TYR B N 1
ATOM 7620 C CA . TYR C 3 201 ? 39.505 76.572 -11.155 1.00 124.13 201 TYR B CA 1
ATOM 7621 C C . TYR C 3 201 ? 38.058 76.222 -11.481 1.00 126.57 201 TYR B C 1
ATOM 7622 O O . TYR C 3 201 ? 37.136 76.951 -11.100 1.00 130.24 201 TYR B O 1
ATOM 7631 N N . ILE C 3 202 ? 37.872 75.105 -12.185 1.00 124.51 202 ILE B N 1
ATOM 7632 C CA . ILE C 3 202 ? 36.653 74.772 -12.919 1.00 124.42 202 ILE B CA 1
ATOM 7633 C C . ILE C 3 202 ? 36.416 73.273 -12.765 1.00 119.63 202 ILE B C 1
ATOM 7634 O O . ILE C 3 202 ? 37.242 72.468 -13.203 1.00 118.88 202 ILE B O 1
ATOM 7639 N N . CYS C 3 203 ? 35.310 72.885 -12.139 1.00 116.39 203 CYS B N 1
ATOM 7640 C CA . CYS C 3 203 ? 35.048 71.461 -11.958 1.00 111.01 203 CYS B CA 1
ATOM 7641 C C . CYS C 3 203 ? 34.214 70.921 -13.114 1.00 107.71 203 CYS B C 1
ATOM 7642 O O . CYS C 3 203 ? 33.253 71.557 -13.565 1.00 108.82 203 CYS B O 1
ATOM 7645 N N . ASN C 3 204 ? 34.598 69.737 -13.590 1.00 102.05 204 ASN B N 1
ATOM 7646 C CA . ASN C 3 204 ? 33.933 69.071 -14.708 1.00 102.40 204 ASN B CA 1
ATOM 7647 C C . ASN C 3 204 ? 33.117 67.907 -14.156 1.00 101.20 204 ASN B C 1
ATOM 7648 O O . ASN C 3 204 ? 33.666 66.856 -13.811 1.00 100.83 204 ASN B O 1
ATOM 7653 N N . VAL C 3 205 ? 31.804 68.107 -14.075 1.00 98.15 205 VAL B N 1
ATOM 7654 C CA . VAL C 3 205 ? 30.865 67.108 -13.581 1.00 91.44 205 VAL B CA 1
ATOM 7655 C C . VAL C 3 205 ? 30.202 66.434 -14.772 1.00 94.79 205 VAL B C 1
ATOM 7656 O O . VAL C 3 205 ? 29.706 67.110 -15.688 1.00 92.76 205 VAL B O 1
ATOM 7660 N N . ASN C 3 206 ? 30.187 65.102 -14.753 1.00 101.83 206 ASN B N 1
ATOM 7661 C CA . ASN C 3 206 ? 29.638 64.291 -15.831 1.00 104.26 206 ASN B CA 1
ATOM 7662 C C . ASN C 3 206 ? 28.659 63.290 -15.235 1.00 101.21 206 ASN B C 1
ATOM 7663 O O . ASN C 3 206 ? 29.044 62.461 -14.400 1.00 102.10 206 ASN B O 1
ATOM 7668 N N . HIS C 3 207 ? 27.391 63.383 -15.659 1.00 99.92 207 HIS B N 1
ATOM 7669 C CA . HIS C 3 207 ? 26.317 62.460 -15.277 1.00 97.61 207 HIS B CA 1
ATOM 7670 C C . HIS C 3 207 ? 25.703 61.951 -16.580 1.00 106.05 207 HIS B C 1
ATOM 7671 O O . HIS C 3 207 ? 24.708 62.491 -17.070 1.00 114.45 207 HIS B O 1
ATOM 7678 N N . LYS C 3 208 ? 26.316 60.915 -17.146 1.00 103.71 208 LYS B N 1
ATOM 7679 C CA . LYS C 3 208 ? 25.923 60.358 -18.437 1.00 104.40 208 LYS B CA 1
ATOM 7680 C C . LYS C 3 208 ? 24.607 59.579 -18.415 1.00 103.56 208 LYS B C 1
ATOM 7681 O O . LYS C 3 208 ? 24.043 59.330 -19.489 1.00 107.18 208 LYS B O 1
ATOM 7687 N N . PRO C 3 209 ? 24.095 59.142 -17.254 1.00 100.84 209 PRO B N 1
ATOM 7688 C CA . PRO C 3 209 ? 22.703 58.659 -17.237 1.00 98.69 209 PRO B CA 1
ATOM 7689 C C . PRO C 3 209 ? 21.700 59.658 -17.794 1.00 100.66 209 PRO B C 1
ATOM 7690 O O . PRO C 3 209 ? 20.744 59.254 -18.466 1.00 104.89 209 PRO B O 1
ATOM 7694 N N . SER C 3 210 ? 21.881 60.952 -17.529 1.00 97.33 210 SER B N 1
ATOM 7695 C CA . SER C 3 210 ? 21.022 61.988 -18.090 1.00 99.97 210 SER B CA 1
ATOM 7696 C C . SER C 3 210 ? 21.711 62.772 -19.199 1.00 100.00 210 SER B C 1
ATOM 7697 O O . SER C 3 210 ? 21.163 63.775 -19.668 1.00 95.18 210 SER B O 1
ATOM 7700 N N . ASN C 3 211 ? 22.891 62.326 -19.636 1.00 101.76 211 ASN B N 1
ATOM 7701 C CA . ASN C 3 211 ? 23.709 63.047 -20.613 1.00 107.76 211 ASN B CA 1
ATOM 7702 C C . ASN C 3 211 ? 23.913 64.498 -20.187 1.00 110.31 211 ASN B C 1
ATOM 7703 O O . ASN C 3 211 ? 23.827 65.427 -20.994 1.00 111.72 211 ASN B O 1
ATOM 7708 N N . THR C 3 212 ? 24.178 64.697 -18.900 1.00 107.60 212 THR B N 1
ATOM 7709 C CA . THR C 3 212 ? 24.431 66.024 -18.360 1.00 107.52 212 THR B CA 1
ATOM 7710 C C . THR C 3 212 ? 25.928 66.230 -18.184 1.00 105.56 212 THR B C 1
ATOM 7711 O O . THR C 3 212 ? 26.614 65.386 -17.599 1.00 97.62 212 THR B O 1
ATOM 7715 N N . LYS C 3 213 ? 26.426 67.348 -18.700 1.00 109.09 213 LYS B N 1
ATOM 7716 C CA . LYS C 3 213 ? 27.774 67.818 -18.424 1.00 109.05 213 LYS B CA 1
ATOM 7717 C C . LYS C 3 213 ? 27.694 69.244 -17.903 1.00 110.84 213 LYS B C 1
ATOM 7718 O O . LYS C 3 213 ? 26.947 70.067 -18.441 1.00 116.64 213 LYS B O 1
ATOM 7724 N N . VAL C 3 214 ? 28.452 69.536 -16.849 1.00 107.29 214 VAL B N 1
ATOM 7725 C CA . VAL C 3 214 ? 28.556 70.896 -16.330 1.00 108.94 214 VAL B CA 1
ATOM 7726 C C . VAL C 3 214 ? 30.013 71.189 -16.008 1.00 108.47 214 VAL B C 1
ATOM 7727 O O . VAL C 3 214 ? 30.658 70.426 -15.285 1.00 103.31 214 VAL B O 1
ATOM 7731 N N . ASP C 3 215 ? 30.529 72.285 -16.545 1.00 114.80 215 ASP B N 1
ATOM 7732 C CA . ASP C 3 215 ? 31.792 72.856 -16.099 1.00 120.03 215 ASP B CA 1
ATOM 7733 C C . ASP C 3 215 ? 31.444 74.070 -15.248 1.00 123.93 215 ASP B C 1
ATOM 7734 O O . ASP C 3 215 ? 30.947 75.078 -15.764 1.00 130.53 215 ASP B O 1
ATOM 7739 N N . LYS C 3 216 ? 31.695 73.971 -13.944 1.00 120.63 216 LYS B N 1
ATOM 7740 C CA . LYS C 3 216 ? 31.242 74.973 -12.987 1.00 118.58 216 LYS B CA 1
ATOM 7741 C C . LYS C 3 216 ? 32.446 75.610 -12.304 1.00 118.08 216 LYS B C 1
ATOM 7742 O O . LYS C 3 216 ? 33.240 74.911 -11.662 1.00 117.42 216 LYS B O 1
ATOM 7748 N N . LYS C 3 217 ? 32.566 76.934 -12.428 1.00 120.93 217 LYS B N 1
ATOM 7749 C CA . LYS C 3 217 ? 33.750 77.664 -11.997 1.00 119.83 217 LYS B CA 1
ATOM 7750 C C . LYS C 3 217 ? 33.572 78.214 -10.588 1.00 122.34 217 LYS B C 1
ATOM 7751 O O . LYS C 3 217 ? 32.462 78.544 -10.159 1.00 125.71 217 LYS B O 1
ATOM 7757 N N . VAL C 3 218 ? 34.689 78.313 -9.875 1.00 122.70 218 VAL B N 1
ATOM 7758 C CA . VAL C 3 218 ? 34.678 78.668 -8.464 1.00 119.31 218 VAL B CA 1
ATOM 7759 C C . VAL C 3 218 ? 35.714 79.745 -8.155 1.00 117.44 218 VAL B C 1
ATOM 7760 O O . VAL C 3 218 ? 36.850 79.690 -8.628 1.00 113.89 218 VAL B O 1
#

Nearest PDB structures (foldseek):
  6bgt-assembly1_C  TM=1.002E+00  e=0.000E+00  Homo sapiens
  5o4g-assembly1_C  TM=9.971E-01  e=8.548E-92  Homo sapiens
  6att-assembly1_A  TM=9.827E-01  e=1.534E-92  Homo sapiens
  8u4l-assembly1_B  TM=9.766E-01  e=2.616E-93  Homo sapiens
  9l1s-assembly1_A  TM=9.867E-01  e=1.085E-87  Homo sapiens

CATH classification: 2.60.40.10 (+1 more: 2.60.40.10)

Solvent-accessible surface area: 46274 Å² total; per-residue (Å²): 106,94,45,10,56,6,6,59,8,75,56,121,138,26,60,4,94,108,12,8,40,36,2,0,86,65,11,0,100,18,0,55,27,0,30,9,2,0,0,0,0,66,1,78,46,146,14,70,8,62,7,0,102,45,0,62,29,0,46,0,1,0,0,1,0,68,1,69,7,81,47,0,29,0,45,112,0,54,0,0,21,2,86,82,42,4,97,125,63,19,0,0,0,0,6,41,0,8,164,128,85,18,0,1,94,18,5,29,1,64,16,3,2,0,0,27,133,7,0,0,11,0,36,126,4,28,16,0,1,14,3,83,28,4,34,4,98,0,2,4,23,133,131,17,45,176,22,97,57,98,44,32,60,115,70,81,52,95,47,117,114,20,15,120,128,8,174,58,74,77,0,6,0,79,48,48,120,1,30,18,53,58,11,43,76,62,21,21,79,84,44,51,5,2,100,13,90,109,98,109,27,16,15,67,150,34,6,1,0,0,8,92,4,85,129,68,55,34,27,60,5,10,38,62,42,68,36,100,42,47,5,54,108,123,11,27,63,46,60,55,119,50,114,127,82,142,116,75,88,115,31,125,112,7,51,27,41,20,34,22,30,10,36,100,69,24,47,129,20,43,0,12,6,89,134,7,22,15,47,66,76,29,57,154,140,26,84,33,53,76,40,160,104,47,64,13,74,0,79,142,16,120,156,122,58,80,169,57,14,64,0,9,42,39,72,114,8,152,147,49,166,2,0,31,17,78,14,5,102,61,2,60,65,4,125,50,0,37,1,2,0,5,0,25,83,68,1,43,97,23,74,111,100,76,135,43,65,52,5,79,32,110,70,0,92,33,2,66,67,1,53,19,0,10,0,36,1,27,0,19,14,17,20,134,85,38,66,12,0,33,9,0,51,52,0,75,20,0,32,2,16,64,26,46,41,15,0,19,0,0,3,0,30,56,9,30,2,41,56,0,0,0,34,16,1,140,20,0,1,24,9,1,0,7,0,8,84,0,90,109,1,3,3,17,152,16,6,14,23,98,112,5,26,98,53,117,27,13,16,31,6,102,35,52,28,58,61,59,108,77,0,93,69,111,61,48,59,29,57,160,14,8,27,218,42,53,0,3,0,42,23,36,54,12,18,46,98,29,42,64,45,45,64,61,112,78,6,17,107,101,6,71,29,84,149,32,131,85,26,7,28,62,92,81,142,73,5,65,79,12,60,118,22,7,80,57,37,145,81,48,52,1,6,140,2,32,10,11,22,23,22,61,36,30,41,115,83,56,5,9,6,9,6,28,32,188,9,28,100,115,59,120,41,146,28,91,63,41,180,149,17,7,7,25,19,41,108,132,187,126,2,96,5,73,18,58,55,75,70,36,50,14,45,74,44,72,162,5,74,0,43,0,117,6,63,97,70,1,12,28,3,0,0,0,0,17,12,70,63,71,106,7,2,138,5,7,0,30,16,2,86,47,70,30,77,85,24,62,103,47,7,56,10,60,97,84,48,40,39,0,32,0,15,0,46,41,0,55,19,64,2,32,3,21,0,5,0,0,0,14,41,44,16,21,4,30,23,3,115,1,0,95,1,38,0,91,72,102,75,18,50,10,56,13,54,26,4,39,6,19,111,85,2,18,166,75,29,44,2,1,4,1,0,1,1,9,60,0,15,18,121,123,28,114,19,57,9,60,17,47,135,41,123,44,101,89,38,42,60,75,10,52,16,104,8,52,59,122,63,2,6,9,0,7,8,2,21,4,55,34,61,89,57,74,8,109,148,80,156,47,2,16,0,10,1,61,12,133,31,45,131,70,85,39,99,72,50,28,124,133,173,14,102,8,81,20,61,40,30,29,52,19,117,66,52,24,61,37,114,0,26,1,44,10,48,49,17,90,1,50,86,2,21,1,0,0,0,17,26,32,99,79,144,18,15,62,12,0,0,1,4,57,14,84,76,37,89,44,52,34,14,137,50,0,134,80,27,4,73,4,48,36,46,75,100,133,30,13,2,18,0,54,0,64,62,5,116,71,113,2,25,0,43,0,4,0,0,0,1,0,8,104,2,13,22,2,0,16,72,27,2,97,30,18,47,0,19,8,31,85,52,90,54,98,13,16,39,9,22,16,3,59,79,128,15,2,1,0,0,4,0,13,38,1,15,3,60,76,17,96,15,42,2,24,103,40,95,38,98,99,38,40,30,57,3,59,27,36,86,27,127,84,29,43,43,12,14,4,0,2,0,41,4,83,58,107,14,73,89,111,93,97,13,40,0,21,1,40,0,153,57,39,129,30,144,35,85,53,151,34

Organism: Homo sapiens (NCBI:txid9606)

Foldseek 3Di:
DAEFEAFFQQAPDDPCVVCPLVLVLLGQQNYAEYAYEHAAEDAEQPRDQCSLQRHAEYAAAYHAEHYQHAAHDNLRHAEQARPDADVRAARYAAYHAAPVGTFYQFHNVQRQQAYAEHEYHHDNGANYDQPVQAPVQLRYFPVHRVRDYHHDDHYDDDADFADVCQVSSHARHNDNSRHHDRFAVQDDDHARGAPHNDNQRGDEPQADRGFPGHAQQGHPHGPAACEVRGRDPDFAAQWDADPPPGDTDGDPRGFADDSRYTHNDADFLWAAENRRYTHLDEDDQWDWDADPVGHIYTHGDPDRDDDAQEDACDDPNVPPDAAWLVCLVSLAPHQEYHYEHAHDPVRQCADPVVDRHTDDLVSLLSQLNHAEYSAAYHYAEDDLVDQEQQSLLRHAEQQRSHADSRAARAEYEQYQHQWHNVLRHQAHNDHEHEAEHRANHDQPVQAPVVRRYDDSSYDYHYYNYHDVVVCVVVPFFDDPQQPPRHFGGHAQLTHNDGNAAQEPRGHDNDAQQAHDPPRFDDDPRYTHGAAPQFDHDHPGGAFDDHAQLGGPDGNAACAPSGRDNAQDCVPNFHWDADPVRYTDTDPDD/DKAKAKPDQEDEEAFFAKDKIKIFIPAFLDQQKWKWWADPPGDIDTADGSFFHGDPPHDPLWGWDDDGRMIMIMRRGDALLRQTWMKMWGPSDPPIYIYPTYGYAHADDFDFWDKDKDWADPVVLVVFKTKIKMKTHFGDDDDKDKWKDQVHHTDDDQKDKDKDDADSHSGGIMMMIIGMDTNVVVVPGFKIWIWMDDPRDPDIDIDIDTD/DWAWAKDWADEDEAQAKTKMKIQIDPDFLLFFKKWKWWAAVPGDIHTAKIANQVPGDMDGDPVQPPFWDKGDDRVRRMIMIIGGRDDQVPFTWIKMFIADGDPGGDGPYIHPTDTHGYHPDDWDAWDKDWADECYKTWIKTHFTDDDDKDKDKPVNPDDPAKDWDDWDQDPVRTIITIIMGNDDVVCPVPDWIWMWMADVSVRDIDTHTD

Secondary structure (DSSP, 8-state):
---EEEE-SEEEEETT--EEEEEEESS--TT-EEEEEE-TTS--EEEEETTTEEPTTS-TTEEEEEETTEEEEEESS--GGG-EEEEEEE-SSSSPEE---EEEEEE---BPPEEEEEPPPHHHHTTTEEEEEEEEEEEBSS-EEEEEEESS-B--SSEEEEEPPPPTTT--EEEEEEEEEEHHHHHT-SEEEEEEEETT-SS-EEEEEE-/--EEEEE--EEE-TT--EEEEEEEESS-GGGS-EEEEEE-TTS--EEEEEEETTTTEEEE-GGGTTTEEEEEETTTTEEEEEE-S--GGG-EEEEEEE--BTTB-S--EE---EEEEE-SS--BPPEEEEE---EEEEEEEEEEBSS--EEEEGGGTB-TTEEEPPPEE-TTS-EEEEEEEEE-TTSTTTS--EEEEEETTTTEEEEEE-/--EEE-B--TTPPPS-GGGHHHHHHHHHTT--EEESBEEEES--TT---GGGTT--EESS-EEEES---S----TT--EE--SS-BTTTEEEEEE-------S------TT--EESS-EEEEE--TT--SGGGS-HHHHB-GGGTT--EEE----SS--PPPPTT-TTS-BSSSSGGGBPPPSSTT-STT-S-BSSSSGGGBPPTTEEEEESSSSTTSEEEESSEEETTEEESSPPPSEEE-TTT--EEE-TT--EEETTEEESSPPTTPEEETTSBEESS--TTEEEEE-TTS-EEEEE-SSSPPP-EE-BTSGGGTT--S--TTTGGGGTT-SEEESBEEE-GGGGS-BGGGTBPPPPTTGGGGGGG--EESS-EEES---TT--SSGGGTT--EE--SS-BTTTEEEEEES---S----TT--EE-SSEEEEE--TT---STTS-HHHHB-STT--EEEESS--HHHHHHTT----TTBGGG-BSSSSTT-BSSBSSEEETTEEES--SSSSSSS-EEEETTEEEEPPTTBPP-SSS--BSSSSTTSBSSBSSEEETTEEESS--------EEE-TTSBEEE-S--